Protein 3OTT (pdb70)

Radius of gyration: 35.71 Å; Cα contacts (8 Å, |Δi|>4): 3937; chains: 2; bounding box: 95×88×99 Å

Secondary structure (DSSP, 8-state):
----EEE---SS---EEEEEE-TTS-EEEEESS-EEEE-SS-EEE-S-TTSTTSS-EEEEEEETTTEEEEEETTEEEEEETTTTEE---S--PPS-EEEEEEETTEEEEEETTEEEEEETTT--EEEE-HHHH--S-S-EEEEEE-TT--EEEEETTEEEEEETTTTEEEEE-PPP-TT-SS--EEEEEEETTTTEEEEEEEEEEEEEETTTTEEEEEEEEEEEEEEEEEE-TT--EEEEEBTEEEEE--TTSPPEEE---TT-TTS-S-S-EEEEEE-TT--EEEEESSSEEEE-----EEEEHHHHS-S----BEEEEEE-TT--EEEEETTEEEEES-TTSS----EEE-TT-SSS--S-S-EEEEEE-TTS-EEEEEBTEEEEEETTTTEEEEEEEE----BSSSEEEEEE-TTSEEEEEESSS-EEEEEHHHHHH--SSEEE-SEEE-GGGT-S-S-EEEEEE-TTS-EEEEETT-SSEEEEETTTTEEEEE-TTTS-GGG-EEEEEE-TTS-EEEEETTEEEEE------B-------EEEEEEETTEEEEEESS-EEEEETTT--EEE------SEEEEETTTTEEEEE-BSEEEEEE---PPPP---EEEEEEETTEE--TTT-TT---GGG-SEEEE-TT---EEEEEE---TT-SSPPPEEEEEETT-SSPEEPPTT--EEEE-SPPSEEEEEEEEEBPTTSPBPSS-EEEEEEEPPGGGGGGS---/--S--EEE--STT---EEEEEE-TT--EEEEETTEEEEE-SS-EEE-S-TTSTTSS---EEEEETTTEEEEE-SSSEEEEETTTTEE---S--PPSSEEEEEEETTEEEEEETTEEEEEETTT--EEEE-HHHH--S-S-EEEEEE-TT--EEEEETTEEEEEETTTTEEEEE----S------EEEEEEETTTTEEEEEEEEEEEEEETTTTEEEEEEEEEEEEEEEEEE-TTS-EEEEEBTEEEEE--TTSPPEEE---TT-TTS-S-S-EEEEEE-TT--EEEEESSSEEEE-----EEEETHHHHSS----BEEEEEE-TTS-EEEEETTEEEEES-TT--S---EEE-TT-SSS--S-S-EEEEEE-TTS-EEEEEBTEEEEEETTTTEEEEE-EE-TTS--B-SSEEEEEE-TTSEEEEEESSS-EEEEEHHHHHH--SSSEEPSEEE-TTTT-S-S-EEEEEE-SSS-EEEEETT-SSEEEEETTTTEEEEESTTTSSGGG-EEEEEE-TTS-EEEEETTEEEEEETTTTEEEEEE-SS-SS--EEEEEEETTEEEEEETTEEEEEETTT--EEE-------SEEEEETTTTEEEEEEBTEEEEEETT----------EEEEEEETTEEE-TTT-TT---GGG-SEEEE-TT---EEEEEE---TT-SSPP-EEEEEETT-SS-EE--TT--EEEE-SPPSEEEEEEEEEB-TTSPBPS--EEEEEEEPP--

GO terms:
  GO:0042802 identical protein binding (F, IPI)

Foldseek 3Di:
DFFWDFFADDDVFFFWQDWDAQPQGWIWTFTQQAIWTDLQFHIGDLDDPPDPRRGGWQYWDDPPSFWIWTAGQQFTFIAGQQFSATDDDPDDGDGAFREWEDQPQWIWTFGQQFTWIARNPVRDIDTDDCVPAVDVHGHWAEWYADPVGKIWTWGQAAIWTADVVVGHIGGLCDDDDPVDPGWGFAEWDQQVVVQWIWTWTQQWIWTARPVVSDIHTQGGHPRKGFHEWDAAPVRWIWTQIQAAIWTHDDNVDDIDGFHDDPVDPGGDPHRHFNYWDQGPQRWIWTGGSGGIIIDFDADFDWFFVCQLPDDPDKFFWQEWDAFPVGWIWTAAQAFIKTFHDPLDRPGPIDTEGDPDPQEYDQHRGWQYWDAAPVRWIWTFGLQFIWTADPVSRYIDHAWEDEPVATGNHWAEWYADPVQWIWTAGQARAIFIARNVCRVVDDDSYYYTPDGDAPVQADPHRGWHYWDAAPVGKIWTQDDPDAAIWIADPVVRDIDGPRSVPCDDQSPWDDWDADPVRWIWTFGFFWIWIQDVPDGTIDGNPPGGWQDWDDLPQWIWTFGQAGIWIAGNPPRDIDGDPRFGFNYKAQDVVVQWMWGGGISIITIGHNVGDDRDFAKFWQFKDFPRHTDDSNPDFQHHRRRPAAEFEAEQNSFKMKIFMHSSPSNDPFAFWKWKDKAVPDPDIDTDDRSDRMDIDPDDGFDKIKIWMFTQDPVRHTDPDTRIHIYGHDYPVPRVVTHGD/DQFFWDFAFAPPPWFFWFDWDAAPQGWIWTFTQQAIWTDQPFHIDGLDDPPDPRRHGWQEWDDDPSFWIWTAGQQFTWIAGPQFSATDDDPDRGDGAWHEWEDQPQKIWTAGQAFIWIARNPVRDIGTDDCPPAVDVHRHWQYWYADPVGKIWTFGQAAIWTADPVRGHIGGQDADDPDDDGWGFNEWDAQVVVQWIWTWTAFFIWTAHVVVRDIDGLDGDHPKTFHEWDAFPLRWIWTAILQAIWIHDDSVDDIDGFHDDPVDPRGDPHRHFNYWDQGPQRWIWTGGSGGITIRFDADQFWDFCCQQVVDPDKFFWQEWDAFPVQWIWTAAQAFIKTGHAQRNPPVDIDTEDDPDPQHYDQHRGWQYWDAAPVRWIKTQGLQFIWTADPVSRYIDHAWEAEPVRPATGNAWHEWYADPPQWIWTAGAQFGIFIARNVCRVPDPDRYHYTPDGDAPVQADPHRAWHYWDDFPVQWIWTQGDQGAAIWIANPVVRDIDGPNSVPCHDQNPWDDWDADPVRWIWTDGAQWIKIADPVVRDIDIDGDDDDSRKAWQDWDDQPQWIWTFIQQAIWIAGNPPRDIDGDDPNFGFNYWDQDPVQQWMWGGGISIIGIAHSVGRHDDDDFAKFWQFKDFPRHTDDVHHDPQFGGRRPAQEHEAEQNSAKMKIFMHRSPSNDPFAFWKWKDKAVPDPDIDTDPRSDRMDTDPDDGFAKIKMWMFTQGPVRDTDPNIRIHIYGYHYND

Nearest PDB structures (foldseek):
  3ott-assembly1_B  TM=1.001E+00  e=0.000E+00  Bacteroides thetaiotaomicron
  3va6-assembly3_B  TM=9.996E-01  e=0.000E+00  Bacteroides thetaiotaomicron
  3va6-assembly1_A  TM=9.829E-01  e=0.000E+00  Bacteroides thetaiotaomicron
  3ott-assembly2_A  TM=9.843E-01  e=0.000E+00  Bacteroides thetaiotaomicron
  4a2m-assembly2_D  TM=4.765E-01  e=1.775E-41  Bacteroides thetaiotaomicron VPI-5482

Sequence (1476 aa):
YQQFDNIYLGAEASVVSCFLQDSEGLIWIGSNKGLFSYDGYSTQQHFTYGENNNTRIYCGVIIDNTYLYMGTDNGILVYNYRADRYEQPETDFPTDVRTMALQGDTLWLGALNGLYTYQLQSRKLTSFDTRRNGLPNNTIYSIIRTKDNQIYVGTYNGLCRYIPSNGKFEGIPLPVHSSQSNLFVNSLLEDTTRQCVWIGTEGYLFQYFPSTGQIKQTEAFHNNSIKSLALDGNGDLLAGTDNGLYVYHNDTTPLQHIIHDSRNIQSLTNNIIWNIFADQEHNIWLGTDYGISLSRYNSLQFIPISQITGTGDGNQFYSLFRDSKGFYWFGGANGLIRFTDPAGERHDAIWYRMGDKTYPLSHNRIRHIYEDKEQQLWIATDGSINRYDYATRQFIHYNIVDNTYNTNWTYYIFEDTAGQLWISTCLGGIFVVDKHKLMQSTSGQYIAEQNYSVHNGLSGMFINQIIPDNEGNVWVLLYNNKGIDKINPRTREVTKLFADELTGEKSPNYLLCDEDGLLWVGFHGGVMRINPESQQSISFGSNEILSMTCVKNSIWVSTTNGLWIIDRKTMDARQQTNKRFTSLLFDPKEDCVYLGGADGFGISHSATYQPERPILLTALYINNQLVSPRTRDDVPNIRYTNSIKLKYDQNNLSFELSDLPYSLDEKNKFVYRLEGMDKEWNFLKSNINRITYSNLSYGNYQLIISKLERDGQPSNRPHILNIRILPPWLEHHHHHHNYQQFDNIYLGAEASVVSCFLQDSEGLIWIGSNKGLFSYDGYSTQQHFTYGENNNTRRIYCGVIIDNTYLYMGTDNGILVYNYRADRYEQPETDFPTDVRTMALQGDTLWLGALNGLYTYQLQSRKLTSFDTRRNGLPNNTIYSIIRTKDNQIYVGTYNGLCRYIPSNGKFEGIPLPVHSSSNLFVNSLLEDTTRQCVWIGTEGYLFQYFPSTGQIKQTEAFHNNSIKSLALDGNGDLLAGTDNGLYVYHNDTTPLQQHIIHDSRNIQSLTNNIIWNIFADQEHNIWLGTDYGISLSRYNSLQFIPISQITGTGDGNQFYSLFRDSKGFYWFGGANGLIRFTDPAGERHDAIWYRMGDKTYPLSHNRIRHIYEDKEQQLWIATDGSINRYDYATRQFIHYNIVDNTGTYNTNWTYYIFEDTAGQLWISTCLGGIFVVDKHKLMQSTSGQYIAEQNYSVHNGLSGMFINQIIPDNEGNVWVLLYNNKGIDKINPRTREVTKLFADELTGEKSPNYLLCDEDGLLWVGFHGGVMRINPKDESQQSISFGSFSNNEILSMTCVKNSIWVSTTNGLWIIDRKTMDARQQNTNKRFTSLLFDPKEDCVYLGGADGFGISHSNLATYQPERPILLTALYINNQLVSPRTRDDVPNIRYTNSIKLKYDQNNLSFELSDLPYSLDEKNKFVYRLEGMDKEWNFLKSNINRITYSNLSYGNYQLIISKLERDGQPSNRPHILNIRILPPW

Organism: Bacteroides thetaiotaomicron (strain ATCC 29148 / DSM 2079 / JCM 5827 / CCUG 10774 / NCTC 10582 / VPI-5482 / E50) (NCBI:txid226186)

InterPro domains:
  IPR003594 Histidine kinase/HSP90-like ATPase domain [PF02518] (934-1044)
  IPR003594 Histidine kinase/HSP90-like ATPase domain [SM00387] (933-1046)
  IPR003661 Signal transduction histidine kinase, dimerisation/phosphoacceptor domain [PF00512] (825-888)
  IPR003661 Signal transduction histidine kinase, dimerisation/phosphoacceptor domain [SM00388] (824-889)
  IPR003661 Signal transduction histidine kinase, dimerisation/phosphoacceptor domain [cd00082] (822-885)
  IPR004358 Signal transduction histidine kinase-related protein, C-terminal [PR00344] (972-986)
  IPR004358 Signal transduction histidine kinase-related protein, C-terminal [PR00344] (990-1000)
  IPR004358 Signal transduction histidine kinase-related protein, C-terminal [PR00344] (1005-1023)
  IPR004358 Signal transduction histidine kinase-related protein, C-terminal [PR00344] (1030-1043)
  IPR005467 Histidine kinase domain [PS50109] (831-1046)
  IPR009057 Homedomain-like superfamily [SSF46689] (1131-1179)
  IPR011047 Quinoprotein alcohol dehydrogenase-like superfamily [SSF50998] (79-645)
  IPR011110 Two component regulator propeller [PF07494] (49-67)
  IPR011110 Two component regulator propeller [PF07494] (169-192)
  IPR011110 Two component regulator propeller [PF07494] (302-324)
  IPR011110 Two component regulator propeller [PF07494] (397-419)
  IPR011123 Two component regulator three Y [PF07495] (710-774)
  IPR013783 Immunoglobulin-like fold [G3DSA:2.60.40.10] (653-784)
  IPR015943 WD40/YVTN repeat-like-containing domain superfamily [G3DSA:2.130.10.10] (28-334)
  IPR015943 WD40/YVTN repeat-like-containing domain superfamily [G3DSA:2.130.10.10] (336-652)

CATH classification: 2.130.10.10 (+2 more: 2.130.10.10, 2.60.40.10)

B-factor: mean 33.17, std 20.22, range [2.0, 128.75]

Structure (mmCIF, N/CA/C/O backbone):
data_3OTT
#
_entry.id   3OTT
#
_cell.length_a   88.173
_cell.length_b   88.173
_cell.length_c   432.956
_cell.angle_alpha   90.000
_cell.angle_beta   90.000
_cell.angle_gamma   90.000
#
_symmetry.space_group_name_H-M   'P 41 21 2'
#
loop_
_entity.id
_entity.type
_entity.pdbx_description
1 polymer 'Two-component system sensor histidine kinase'
2 non-polymer 'HEXATANTALUM DODECABROMIDE'
3 water water
#
loop_
_atom_site.group_PDB
_atom_site.id
_atom_site.type_symbol
_atom_site.label_atom_id
_atom_site.label_alt_id
_atom_site.label_comp_id
_atom_site.label_asym_id
_atom_site.label_entity_id
_atom_site.label_seq_id
_atom_site.pdbx_PDB_ins_code
_atom_site.Cartn_x
_atom_site.Cartn_y
_atom_site.Cartn_z
_atom_site.occupancy
_atom_site.B_iso_or_equiv
_atom_site.auth_seq_id
_atom_site.auth_comp_id
_atom_site.auth_asym_id
_atom_site.auth_atom_id
_atom_site.pdbx_PDB_model_num
ATOM 1 N N . TYR A 1 9 ? 28.988 62.842 219.222 1.00 28.08 36 TYR A N 1
ATOM 2 C CA . TYR A 1 9 ? 30.098 63.462 220.004 1.00 28.53 36 TYR A CA 1
ATOM 3 C C . TYR A 1 9 ? 30.463 62.612 221.207 1.00 29.34 36 TYR A C 1
ATOM 4 O O . TYR A 1 9 ? 30.771 63.130 222.287 1.00 29.31 36 TYR A O 1
ATOM 13 N N . GLN A 1 10 ? 30.387 61.303 221.033 1.00 29.62 37 GLN A N 1
ATOM 14 C CA . GLN A 1 10 ? 30.554 60.399 222.137 1.00 30.88 37 GLN A CA 1
ATOM 15 C C . GLN A 1 10 ? 32.006 59.919 222.211 1.00 29.68 37 GLN A C 1
ATOM 16 O O . GLN A 1 10 ? 32.474 59.559 223.283 1.00 29.21 37 GLN A O 1
ATOM 22 N N . GLN A 1 11 ? 32.703 59.973 221.067 1.00 28.51 38 GLN A N 1
ATOM 23 C CA . GLN A 1 11 ? 34.094 59.522 220.915 1.00 27.90 38 GLN A CA 1
ATOM 24 C C . GLN A 1 11 ? 34.921 60.516 220.082 1.00 25.37 38 GLN A C 1
ATOM 25 O O . GLN A 1 11 ? 34.454 61.079 219.110 1.00 23.08 38 GLN A O 1
ATOM 31 N N . PHE A 1 12 ? 36.174 60.684 220.476 1.00 24.64 39 PHE A N 1
ATOM 32 C CA . PHE A 1 12 ? 37.080 61.637 219.861 1.00 24.27 39 PHE A CA 1
ATOM 33 C C . PHE A 1 12 ? 38.360 60.906 219.562 1.00 24.72 39 PHE A C 1
ATOM 34 O O . PHE A 1 12 ? 38.708 59.985 220.275 1.00 25.50 39 PHE A O 1
ATOM 42 N N . ASP A 1 13 ? 39.020 61.302 218.482 1.00 24.60 40 ASP A N 1
ATOM 43 C CA . ASP A 1 13 ? 40.364 60.880 218.176 1.00 25.35 40 ASP A CA 1
ATOM 44 C C . ASP A 1 13 ? 41.286 61.994 218.688 1.00 24.09 40 ASP A C 1
ATOM 45 O O . ASP A 1 13 ? 41.259 63.124 218.200 1.00 24.03 40 ASP A O 1
ATOM 50 N N . ASN A 1 14 ? 42.069 61.690 219.703 1.00 22.95 41 ASN A N 1
ATOM 51 C CA . ASN A 1 14 ? 42.846 62.706 220.429 1.00 22.64 41 ASN A CA 1
ATOM 52 C C . ASN A 1 14 ? 44.293 62.787 219.921 1.00 21.67 41 ASN A C 1
ATOM 53 O O . ASN A 1 14 ? 44.920 61.770 219.658 1.00 21.27 41 ASN A O 1
ATOM 58 N N . ILE A 1 15 ? 44.797 64.003 219.776 1.00 21.35 42 ILE A N 1
ATOM 59 C CA . ILE A 1 15 ? 46.075 64.254 219.087 1.00 22.00 42 ILE A CA 1
ATOM 60 C C . ILE A 1 15 ? 46.966 65.201 219.925 1.00 22.62 42 ILE A C 1
ATOM 61 O O . ILE A 1 15 ? 46.485 66.230 220.430 1.00 22.34 42 ILE A O 1
ATOM 66 N N . TYR A 1 16 ? 48.256 64.872 220.041 1.00 23.82 43 TYR A N 1
ATOM 67 C CA . TYR A 1 16 ? 49.166 65.574 220.983 1.00 24.42 43 TYR A CA 1
ATOM 68 C C . TYR A 1 16 ? 50.390 66.008 220.221 1.00 25.16 43 TYR A C 1
ATOM 69 O O . TYR A 1 16 ? 50.893 65.289 219.374 1.00 23.15 43 TYR A O 1
ATOM 78 N N . LEU A 1 17 ? 50.874 67.190 220.558 1.00 26.08 44 LEU A N 1
ATOM 79 C CA . LEU A 1 17 ? 51.987 67.751 219.849 1.00 27.24 44 LEU A CA 1
ATOM 80 C C . LEU A 1 17 ? 53.299 67.676 220.615 1.00 27.60 44 LEU A C 1
ATOM 81 O O . LEU A 1 17 ? 54.272 68.285 220.216 1.00 29.46 44 LEU A O 1
ATOM 86 N N . GLY A 1 18 ? 53.325 66.963 221.721 1.00 27.45 45 GLY A N 1
ATOM 87 C CA . GLY A 1 18 ? 54.500 66.964 222.558 1.00 26.93 45 GLY A CA 1
ATOM 88 C C . GLY A 1 18 ? 54.172 67.665 223.869 1.00 26.28 45 GLY A C 1
ATOM 89 O O . GLY A 1 18 ? 53.158 68.397 223.981 1.00 25.37 45 GLY A O 1
ATOM 90 N N . ALA A 1 19 ? 55.071 67.479 224.829 1.00 25.64 46 ALA A N 1
ATOM 91 C CA . ALA A 1 19 ? 54.865 67.937 226.168 1.00 26.73 46 ALA A CA 1
ATOM 92 C C . ALA A 1 19 ? 54.895 69.465 226.263 1.00 26.08 46 ALA A C 1
ATOM 93 O O . ALA A 1 19 ? 54.234 70.048 227.132 1.00 25.97 46 ALA A O 1
ATOM 95 N N . GLU A 1 20 ? 55.702 70.095 225.417 1.00 25.94 47 GLU A N 1
ATOM 96 C CA . GLU A 1 20 ? 55.900 71.562 225.503 1.00 27.29 47 GLU A CA 1
ATOM 97 C C . GLU A 1 20 ? 54.660 72.265 224.951 1.00 26.39 47 GLU A C 1
ATOM 98 O O . GLU A 1 20 ? 54.112 73.163 225.620 1.00 27.32 47 GLU A O 1
ATOM 104 N N . ALA A 1 21 ? 54.204 71.797 223.777 1.00 24.77 48 ALA A N 1
ATOM 105 C CA . ALA A 1 21 ? 53.124 72.377 223.014 1.00 24.15 48 ALA A CA 1
ATOM 106 C C . ALA A 1 21 ? 51.741 71.728 223.283 1.00 24.89 48 ALA A C 1
ATOM 107 O O . ALA A 1 21 ? 51.087 71.138 222.387 1.00 24.76 48 ALA A O 1
ATOM 109 N N . SER A 1 22 ? 51.311 71.835 224.523 1.00 25.42 49 SER A N 1
ATOM 110 C CA . SER A 1 22 ? 50.055 71.267 224.943 1.00 27.22 49 SER A CA 1
ATOM 111 C C . SER A 1 22 ? 48.871 72.177 224.698 1.00 26.71 49 SER A C 1
ATOM 112 O O . SER A 1 22 ? 47.750 71.719 224.771 1.00 27.30 49 SER A O 1
ATOM 115 N N . VAL A 1 23 ? 49.095 73.458 224.432 1.00 26.18 50 VAL A N 1
ATOM 116 C CA . VAL A 1 23 ? 47.971 74.378 224.359 1.00 25.98 50 VAL A CA 1
ATOM 117 C C . VAL A 1 23 ? 47.739 74.801 222.896 1.00 26.43 50 VAL A C 1
ATOM 118 O O . VAL A 1 23 ? 48.651 75.324 222.238 1.00 27.42 50 VAL A O 1
ATOM 122 N N . VAL A 1 24 ? 46.522 74.596 222.402 1.00 25.45 51 VAL A N 1
ATOM 123 C CA . VAL A 1 24 ? 46.214 74.836 220.994 1.00 24.92 51 VAL A CA 1
ATOM 124 C C . VAL A 1 24 ? 45.205 75.936 220.914 1.00 24.96 51 VAL A C 1
ATOM 125 O O . VAL A 1 24 ? 44.126 75.832 221.492 1.00 25.09 51 VAL A O 1
ATOM 129 N N . SER A 1 25 ? 45.556 76.997 220.195 1.00 25.26 52 SER A N 1
ATOM 130 C CA . SER A 1 25 ? 44.705 78.168 220.138 1.00 26.57 52 SER A CA 1
ATOM 131 C C . SER A 1 25 ? 44.020 78.385 218.805 1.00 24.56 52 SER A C 1
ATOM 132 O O . SER A 1 25 ? 43.106 79.172 218.750 1.00 24.32 52 SER A O 1
ATOM 135 N N . CYS A 1 26 ? 44.527 77.795 217.727 1.00 23.77 53 CYS A N 1
ATOM 136 C CA . CYS A 1 26 ? 43.868 77.918 216.436 1.00 23.08 53 CYS A CA 1
ATOM 137 C C . CYS A 1 26 ? 44.230 76.828 215.427 1.00 21.69 53 CYS A C 1
ATOM 138 O O . CYS A 1 26 ? 45.228 76.103 215.605 1.00 19.53 53 CYS A O 1
ATOM 141 N N . PHE A 1 27 ? 43.379 76.751 214.388 1.00 19.83 54 PHE A N 1
ATOM 142 C CA . PHE A 1 27 ? 43.508 75.819 213.267 1.00 20.28 54 PHE A CA 1
ATOM 143 C C . PHE A 1 27 ? 43.338 76.555 211.942 1.00 20.85 54 PHE A C 1
ATOM 144 O O . PHE A 1 27 ? 42.590 77.507 211.882 1.00 21.47 54 PHE A O 1
ATOM 152 N N . LEU A 1 28 ? 44.064 76.158 210.911 1.00 20.52 55 LEU A N 1
ATOM 153 C CA . LEU A 1 28 ? 43.750 76.596 209.546 1.00 21.51 55 LEU A CA 1
ATOM 154 C C . LEU A 1 28 ? 43.821 75.394 208.639 1.00 21.98 55 LEU A C 1
ATOM 155 O O . LEU A 1 28 ? 44.579 74.453 208.928 1.00 23.34 55 LEU A O 1
ATOM 160 N N . GLN A 1 29 ? 43.020 75.389 207.577 1.00 20.79 56 GLN A N 1
ATOM 161 C CA . GLN A 1 29 ? 43.170 74.383 206.544 1.00 20.28 56 GLN A CA 1
ATOM 162 C C . GLN A 1 29 ? 43.491 75.086 205.204 1.00 19.94 56 GLN A C 1
ATOM 163 O O . GLN A 1 29 ? 42.742 75.924 204.790 1.00 18.65 56 GLN A O 1
ATOM 169 N N . ASP A 1 30 ? 44.626 74.758 204.585 1.00 18.69 57 ASP A N 1
ATOM 170 C CA . ASP A 1 30 ? 45.020 75.351 203.357 1.00 19.13 57 ASP A CA 1
ATOM 171 C C . ASP A 1 30 ? 44.113 74.821 202.254 1.00 19.52 57 ASP A C 1
ATOM 172 O O . ASP A 1 30 ? 43.362 73.858 202.483 1.00 18.41 57 ASP A O 1
ATOM 177 N N . SER A 1 31 ? 44.171 75.445 201.081 1.00 18.44 58 SER A N 1
ATOM 178 C CA . SER A 1 31 ? 43.182 75.173 200.055 1.00 19.99 58 SER A CA 1
ATOM 179 C C . SER A 1 31 ? 43.345 73.762 199.447 1.00 19.62 58 SER A C 1
ATOM 180 O O . SER A 1 31 ? 42.484 73.281 198.755 1.00 20.16 58 SER A O 1
ATOM 183 N N . GLU A 1 32 ? 44.436 73.092 199.752 1.00 19.78 59 GLU A N 1
ATOM 184 C CA . GLU A 1 32 ? 44.628 71.735 199.284 1.00 19.93 59 GLU A CA 1
ATOM 185 C C . GLU A 1 32 ? 44.343 70.739 200.411 1.00 19.40 59 GLU A C 1
ATOM 186 O O . GLU A 1 32 ? 44.573 69.525 200.274 1.00 20.20 59 GLU A O 1
ATOM 192 N N . GLY A 1 33 ? 43.779 71.228 201.509 1.00 17.41 60 GLY A N 1
ATOM 193 C CA . GLY A 1 33 ? 43.331 70.282 202.549 1.00 17.18 60 GLY A CA 1
ATOM 194 C C . GLY A 1 33 ? 44.263 70.015 203.747 1.00 16.37 60 GLY A C 1
ATOM 195 O O . GLY A 1 33 ? 43.847 69.373 204.690 1.00 15.83 60 GLY A O 1
ATOM 196 N N . LEU A 1 34 ? 45.509 70.485 203.740 1.00 16.37 61 LEU A N 1
ATOM 197 C CA . LEU A 1 34 ? 46.385 70.200 204.911 1.00 15.67 61 LEU A CA 1
ATOM 198 C C . LEU A 1 34 ? 45.999 71.043 206.098 1.00 16.01 61 LEU A C 1
ATOM 199 O O . LEU A 1 34 ? 45.761 72.236 205.942 1.00 16.67 61 LEU A O 1
ATOM 204 N N . ILE A 1 35 ? 45.932 70.405 207.277 1.00 15.59 62 ILE A N 1
ATOM 205 C CA . ILE A 1 35 ? 45.619 71.078 208.508 1.00 14.09 62 ILE A CA 1
ATOM 206 C C . ILE A 1 35 ? 46.830 71.635 209.240 1.00 14.79 62 ILE A C 1
ATOM 207 O O . ILE A 1 35 ? 47.780 70.916 209.547 1.00 15.02 62 ILE A O 1
ATOM 212 N N . TRP A 1 36 ? 46.715 72.908 209.645 1.00 15.27 63 TRP A N 1
ATOM 213 C CA . TRP A 1 36 ? 47.746 73.633 210.363 1.00 14.27 63 TRP A CA 1
ATOM 214 C C . TRP A 1 36 ? 47.290 73.967 211.785 1.00 14.98 63 TRP A C 1
ATOM 215 O O . TRP A 1 36 ? 46.115 74.291 211.979 1.00 14.59 63 TRP A O 1
ATOM 226 N N . ILE A 1 37 ? 48.232 73.950 212.742 1.00 14.51 64 ILE A N 1
ATOM 227 C CA . ILE A 1 37 ? 47.928 74.055 214.169 1.00 15.75 64 ILE A CA 1
ATOM 228 C C . ILE A 1 37 ? 48.809 75.105 214.842 1.00 15.76 64 ILE A C 1
ATOM 229 O O . ILE A 1 37 ? 50.055 75.042 214.775 1.00 15.59 64 ILE A O 1
ATOM 234 N N . GLY A 1 38 ? 48.170 76.092 215.459 1.00 14.59 65 GLY A N 1
ATOM 235 C CA . GLY A 1 38 ? 48.904 77.121 216.143 1.00 16.34 65 GLY A CA 1
ATOM 236 C C . GLY A 1 38 ? 48.935 76.718 217.601 1.00 16.96 65 GLY A C 1
ATOM 237 O O . GLY A 1 38 ? 47.905 76.585 218.228 1.00 17.77 65 GLY A O 1
ATOM 238 N N . SER A 1 39 ? 50.114 76.456 218.124 1.00 17.89 66 SER A N 1
ATOM 239 C CA . SER A 1 39 ? 50.244 75.960 219.492 1.00 18.45 66 SER A CA 1
ATOM 240 C C . SER A 1 39 ? 50.901 77.033 220.370 1.00 19.10 66 SER A C 1
ATOM 241 O O . SER A 1 39 ? 51.250 78.102 219.868 1.00 19.14 66 SER A O 1
ATOM 244 N N . ASN A 1 40 ? 51.084 76.763 221.672 1.00 19.71 67 ASN A N 1
ATOM 245 C CA . ASN A 1 40 ? 51.787 77.703 222.527 1.00 19.89 67 ASN A CA 1
ATOM 246 C C . ASN A 1 40 ? 53.280 77.775 222.265 1.00 19.90 67 ASN A C 1
ATOM 247 O O . ASN A 1 40 ? 53.955 78.600 222.855 1.00 21.65 67 ASN A O 1
ATOM 252 N N . LYS A 1 41 ? 53.814 76.941 221.384 1.00 19.60 68 LYS A N 1
ATOM 253 C CA . LYS A 1 41 ? 55.259 76.974 221.063 1.00 19.00 68 LYS A CA 1
ATOM 254 C C . LYS A 1 41 ? 55.613 77.220 219.586 1.00 18.72 68 LYS A C 1
ATOM 255 O O . LYS A 1 41 ? 56.769 77.318 219.232 1.00 19.31 68 LYS A O 1
ATOM 261 N N . GLY A 1 42 ? 54.600 77.346 218.738 1.00 17.64 69 GLY A N 1
ATOM 262 C CA . GLY A 1 42 ? 54.805 77.601 217.343 1.00 17.08 69 GLY A CA 1
ATOM 263 C C . GLY A 1 42 ? 53.841 76.826 216.467 1.00 16.82 69 GLY A C 1
ATOM 264 O O . GLY A 1 42 ? 52.910 76.146 216.962 1.00 16.68 69 GLY A O 1
ATOM 265 N N . LEU A 1 43 ? 54.063 76.914 215.164 1.00 15.40 70 LEU A N 1
ATOM 266 C CA . LEU A 1 43 ? 53.173 76.286 214.210 1.00 14.80 70 LEU A CA 1
ATOM 267 C C . LEU A 1 43 ? 53.498 74.815 214.015 1.00 15.26 70 LEU A C 1
ATOM 268 O O . LEU A 1 43 ? 54.661 74.454 213.890 1.00 14.59 70 LEU A O 1
ATOM 273 N N . PHE A 1 44 ? 52.461 73.995 213.904 1.00 15.55 71 PHE A N 1
ATOM 274 C CA . PHE A 1 44 ? 52.567 72.598 213.476 1.00 15.53 71 PHE A CA 1
ATOM 275 C C . PHE A 1 44 ? 51.627 72.320 212.285 1.00 15.98 71 PHE A C 1
ATOM 276 O O . PHE A 1 44 ? 50.703 73.116 211.957 1.00 14.54 71 PHE A O 1
ATOM 284 N N . SER A 1 45 ? 51.861 71.182 211.629 1.00 16.04 72 SER A N 1
ATOM 285 C CA . SER A 1 45 ? 50.917 70.655 210.663 1.00 17.44 72 SER A CA 1
ATOM 286 C C . SER A 1 45 ? 50.618 69.217 211.044 1.00 19.18 72 SER A C 1
ATOM 287 O O . SER A 1 45 ? 51.423 68.560 211.718 1.00 20.21 72 SER A O 1
ATOM 290 N N . TYR A 1 46 ? 49.499 68.703 210.562 1.00 18.34 73 TYR A N 1
ATOM 291 C CA . TYR A 1 46 ? 49.155 67.356 210.901 1.00 18.60 73 TYR A CA 1
ATOM 292 C C . TYR A 1 46 ? 48.576 66.805 209.629 1.00 19.28 73 TYR A C 1
ATOM 293 O O . TYR A 1 46 ? 47.662 67.402 209.057 1.00 18.31 73 TYR A O 1
ATOM 302 N N . ASP A 1 47 ? 49.135 65.688 209.171 1.00 20.01 74 ASP A N 1
ATOM 303 C CA . ASP A 1 47 ? 48.773 65.111 207.857 1.00 21.31 74 ASP A CA 1
ATOM 304 C C . ASP A 1 47 ? 47.830 63.890 207.960 1.00 21.49 74 ASP A C 1
ATOM 305 O O . ASP A 1 47 ? 47.482 63.242 206.919 1.00 20.62 74 ASP A O 1
ATOM 310 N N . GLY A 1 48 ? 47.381 63.606 209.191 1.00 21.48 75 GLY A N 1
ATOM 311 C CA . GLY A 1 48 ? 46.421 62.529 209.469 1.00 21.40 75 GLY A CA 1
ATOM 312 C C . GLY A 1 48 ? 47.139 61.310 210.055 1.00 22.59 75 GLY A C 1
ATOM 313 O O . GLY A 1 48 ? 46.505 60.352 210.448 1.00 23.43 75 GLY A O 1
ATOM 314 N N . TYR A 1 49 ? 48.469 61.336 210.055 1.00 22.29 76 TYR A N 1
ATOM 315 C CA . TYR A 1 49 ? 49.309 60.242 210.559 1.00 22.68 76 TYR A CA 1
ATOM 316 C C . TYR A 1 49 ? 50.188 60.766 211.689 1.00 23.75 76 TYR A C 1
ATOM 317 O O . TYR A 1 49 ? 50.251 60.169 212.741 1.00 25.79 76 TYR A O 1
ATOM 326 N N . SER A 1 50 ? 50.869 61.883 211.471 1.00 22.86 77 SER A N 1
ATOM 327 C CA . SER A 1 50 ? 51.815 62.383 212.459 1.00 24.05 77 SER A CA 1
ATOM 328 C C . SER A 1 50 ? 51.864 63.929 212.429 1.00 23.27 77 SER A C 1
ATOM 329 O O . SER A 1 50 ? 51.473 64.531 211.444 1.00 23.29 77 SER A O 1
ATOM 332 N N . THR A 1 51 ? 52.308 64.559 213.509 1.00 22.38 78 THR A N 1
ATOM 333 C CA . THR A 1 51 ? 52.446 66.017 213.523 1.00 21.56 78 THR A CA 1
ATOM 334 C C . THR A 1 51 ? 53.827 66.373 213.059 1.00 21.69 78 THR A C 1
ATOM 335 O O . THR A 1 51 ? 54.751 65.594 213.199 1.00 21.61 78 THR A O 1
ATOM 339 N N . GLN A 1 52 ? 53.963 67.571 212.510 1.00 21.99 79 GLN A N 1
ATOM 340 C CA . GLN A 1 52 ? 55.247 68.139 212.211 1.00 21.75 79 GLN A CA 1
ATOM 341 C C . GLN A 1 52 ? 55.374 69.554 212.716 1.00 21.89 79 GLN A C 1
ATOM 342 O O . GLN A 1 52 ? 54.475 70.373 212.527 1.00 22.06 79 GLN A O 1
ATOM 348 N N . GLN A 1 53 ? 56.525 69.876 213.269 1.00 22.02 80 GLN A N 1
ATOM 349 C CA . GLN A 1 53 ? 56.820 71.266 213.630 1.00 22.91 80 GLN A CA 1
ATOM 350 C C . GLN A 1 53 ? 57.451 72.140 212.541 1.00 21.60 80 GLN A C 1
ATOM 351 O O . GLN A 1 53 ? 58.212 71.676 211.718 1.00 22.64 80 GLN A O 1
ATOM 357 N N . HIS A 1 54 ? 57.172 73.426 212.610 1.00 20.94 81 HIS A N 1
ATOM 358 C CA . HIS A 1 54 ? 57.685 74.397 211.664 1.00 21.34 81 HIS A CA 1
ATOM 359 C C . HIS A 1 54 ? 58.303 75.604 212.326 1.00 22.05 81 HIS A C 1
ATOM 360 O O . HIS A 1 54 ? 58.145 76.721 211.874 1.00 23.35 81 HIS A O 1
ATOM 367 N N . PHE A 1 55 ? 59.081 75.361 213.355 1.00 23.05 82 PHE A N 1
ATOM 368 C CA . PHE A 1 55 ? 59.810 76.392 214.009 1.00 23.53 82 PHE A CA 1
ATOM 369 C C . PHE A 1 55 ? 61.088 75.712 214.506 1.00 24.85 82 PHE A C 1
ATOM 370 O O . PHE A 1 55 ? 61.172 74.474 214.532 1.00 24.38 82 PHE A O 1
ATOM 378 N N . THR A 1 56 ? 62.090 76.500 214.862 1.00 25.59 83 THR A N 1
ATOM 379 C CA . THR A 1 56 ? 63.296 75.959 215.457 1.00 27.29 83 THR A CA 1
ATOM 380 C C . THR A 1 56 ? 63.394 76.439 216.923 1.00 28.51 83 THR A C 1
ATOM 381 O O . THR A 1 56 ? 63.164 77.609 217.201 1.00 27.96 83 THR A O 1
ATOM 385 N N . TYR A 1 57 ? 63.696 75.541 217.854 1.00 31.31 84 TYR A N 1
ATOM 386 C CA . TYR A 1 57 ? 63.933 75.929 219.275 1.00 33.77 84 TYR A CA 1
ATOM 387 C C . TYR A 1 57 ? 64.799 77.179 219.388 1.00 35.59 84 TYR A C 1
ATOM 388 O O . TYR A 1 57 ? 65.952 77.152 218.933 1.00 37.13 84 TYR A O 1
ATOM 397 N N . GLY A 1 58 ? 64.284 78.245 220.010 1.00 35.86 85 GLY A N 1
ATOM 398 C CA . GLY A 1 58 ? 65.121 79.399 220.342 1.00 36.91 85 GLY A CA 1
ATOM 399 C C . GLY A 1 58 ? 64.853 80.608 219.482 1.00 37.63 85 GLY A C 1
ATOM 400 O O . GLY A 1 58 ? 65.143 81.754 219.857 1.00 38.51 85 GLY A O 1
ATOM 401 N N . GLU A 1 59 ? 64.249 80.367 218.338 1.00 36.81 86 GLU A N 1
ATOM 402 C CA . GLU A 1 59 ? 64.117 81.386 217.351 1.00 36.98 86 GLU A CA 1
ATOM 403 C C . GLU A 1 59 ? 62.881 82.192 217.616 1.00 36.00 86 GLU A C 1
ATOM 404 O O . GLU A 1 59 ? 62.055 81.760 218.368 1.00 35.98 86 GLU A O 1
ATOM 410 N N . ASN A 1 60 ? 62.765 83.375 217.022 1.00 36.11 87 ASN A N 1
ATOM 411 C CA . ASN A 1 60 ? 61.546 84.183 217.140 1.00 36.00 87 ASN A CA 1
ATOM 412 C C . ASN A 1 60 ? 60.226 83.448 216.770 1.00 34.17 87 ASN A C 1
ATOM 413 O O . ASN A 1 60 ? 59.152 83.915 217.113 1.00 32.93 87 ASN A O 1
ATOM 418 N N . ASN A 1 61 ? 60.328 82.345 216.021 1.00 32.86 88 ASN A N 1
ATOM 419 C CA . ASN A 1 61 ? 59.149 81.615 215.516 1.00 31.47 88 ASN A CA 1
ATOM 420 C C . ASN A 1 61 ? 58.693 80.526 216.504 1.00 30.10 88 ASN A C 1
ATOM 421 O O . ASN A 1 61 ? 57.562 80.001 216.440 1.00 28.87 88 ASN A O 1
ATOM 426 N N . ASN A 1 62 ? 59.605 80.200 217.411 1.00 30.29 89 ASN A N 1
ATOM 427 C CA . ASN A 1 62 ? 59.338 79.330 218.568 1.00 29.64 89 ASN A CA 1
ATOM 428 C C . ASN A 1 62 ? 58.556 80.172 219.601 1.00 29.04 89 ASN A C 1
ATOM 429 O O . ASN A 1 62 ? 59.130 80.686 220.533 1.00 29.67 89 ASN A O 1
ATOM 434 N N . THR A 1 63 ? 57.246 80.341 219.420 1.00 27.44 90 THR A N 1
ATOM 435 C CA . THR A 1 63 ? 56.485 81.289 220.264 1.00 26.77 90 THR A CA 1
ATOM 436 C C . THR A 1 63 ? 54.988 80.981 220.236 1.00 25.02 90 THR A C 1
ATOM 437 O O . THR A 1 63 ? 54.538 80.267 219.348 1.00 22.88 90 THR A O 1
ATOM 441 N N . ARG A 1 64 ? 54.225 81.547 221.172 1.00 23.54 91 ARG A N 1
ATOM 442 C CA . ARG A 1 64 ? 52.820 81.205 221.269 1.00 24.83 91 ARG A CA 1
ATOM 443 C C . ARG A 1 64 ? 52.079 81.810 220.074 1.00 22.76 91 ARG A C 1
ATOM 444 O O . ARG A 1 64 ? 52.277 82.977 219.782 1.00 22.00 91 ARG A O 1
ATOM 452 N N . ILE A 1 65 ? 51.322 81.001 219.343 1.00 21.84 92 ILE A N 1
ATOM 453 C CA . ILE A 1 65 ? 50.442 81.528 218.269 1.00 22.12 92 ILE A CA 1
ATOM 454 C C . ILE A 1 65 ? 49.030 81.694 218.810 1.00 21.68 92 ILE A C 1
ATOM 455 O O . ILE A 1 65 ? 48.489 80.715 219.318 1.00 22.71 92 ILE A O 1
ATOM 460 N N . TYR A 1 66 ? 48.436 82.883 218.710 1.00 20.91 93 TYR A N 1
ATOM 461 C CA . TYR A 1 66 ? 47.065 83.098 219.195 1.00 19.66 93 TYR A CA 1
ATOM 462 C C . TYR A 1 66 ? 45.985 82.987 218.126 1.00 19.88 93 TYR A C 1
ATOM 463 O O . TYR A 1 66 ? 44.840 82.654 218.447 1.00 19.15 93 TYR A O 1
ATOM 472 N N . CYS A 1 67 ? 46.314 83.331 216.872 1.00 18.74 94 CYS A N 1
ATOM 473 C CA . CYS A 1 67 ? 45.317 83.298 215.801 1.00 19.04 94 CYS A CA 1
ATOM 474 C C . CYS A 1 67 ? 46.039 83.156 214.481 1.00 18.78 94 CYS A C 1
ATOM 475 O O . CYS A 1 67 ? 47.244 83.297 214.408 1.00 18.15 94 CYS A O 1
ATOM 478 N N . GLY A 1 68 ? 45.294 82.892 213.425 1.00 18.47 95 GLY A N 1
ATOM 479 C CA . GLY A 1 68 ? 45.902 82.812 212.105 1.00 17.96 95 GLY A CA 1
ATOM 480 C C . GLY A 1 68 ? 44.897 83.067 211.019 1.00 18.02 95 GLY A C 1
ATOM 481 O O . GLY A 1 68 ? 43.674 82.910 211.238 1.00 17.75 95 GLY A O 1
ATOM 482 N N . VAL A 1 69 ? 45.413 83.478 209.861 1.00 17.22 96 VAL A N 1
ATOM 483 C CA . VAL A 1 69 ? 44.621 83.625 208.643 1.00 17.23 96 VAL A CA 1
ATOM 484 C C . VAL A 1 69 ? 45.534 83.283 207.429 1.00 15.98 96 VAL A C 1
ATOM 485 O O . VAL A 1 69 ? 46.746 83.526 207.470 1.00 15.11 96 VAL A O 1
ATOM 489 N N . ILE A 1 70 ? 44.966 82.691 206.378 1.00 14.72 97 ILE A N 1
ATOM 490 C CA . ILE A 1 70 ? 45.711 82.378 205.159 1.00 14.40 97 ILE A CA 1
ATOM 491 C C . ILE A 1 70 ? 45.574 83.522 204.167 1.00 14.71 97 ILE A C 1
ATOM 492 O O . ILE A 1 70 ? 44.476 83.942 203.849 1.00 14.63 97 ILE A O 1
ATOM 497 N N . ILE A 1 71 ? 46.710 84.023 203.697 1.00 13.40 98 ILE A N 1
ATOM 498 C CA . ILE A 1 71 ? 46.740 85.110 202.764 1.00 13.25 98 ILE A CA 1
ATOM 499 C C . ILE A 1 71 ? 47.283 84.651 201.384 1.00 13.89 98 ILE A C 1
ATOM 500 O O . ILE A 1 71 ? 48.248 83.877 201.280 1.00 12.51 98 ILE A O 1
ATOM 505 N N . ASP A 1 72 ? 46.664 85.164 200.321 1.00 14.13 99 ASP A N 1
ATOM 506 C CA . ASP A 1 72 ? 47.160 84.983 198.944 1.00 14.49 99 ASP A CA 1
ATOM 507 C C . ASP A 1 72 ? 47.324 83.527 198.507 1.00 13.54 99 ASP A C 1
ATOM 508 O O . ASP A 1 72 ? 48.087 83.261 197.602 1.00 13.57 99 ASP A O 1
ATOM 513 N N . ASN A 1 73 ? 46.635 82.601 199.192 1.00 12.91 100 ASN A N 1
ATOM 514 C CA . ASN A 1 73 ? 46.699 81.166 198.940 1.00 13.38 100 ASN A CA 1
ATOM 515 C C . ASN A 1 73 ? 48.140 80.685 199.059 1.00 14.61 100 ASN A C 1
ATOM 516 O O . ASN A 1 73 ? 48.569 79.764 198.315 1.00 14.43 100 ASN A O 1
ATOM 521 N N . THR A 1 74 ? 48.925 81.298 199.948 1.00 13.74 101 THR A N 1
ATOM 522 C CA . THR A 1 74 ? 50.303 80.826 200.106 1.00 13.33 101 THR A CA 1
ATOM 523 C C . THR A 1 74 ? 50.977 81.255 201.400 1.00 12.62 101 THR A C 1
ATOM 524 O O . THR A 1 74 ? 52.066 80.817 201.642 1.00 12.30 101 THR A O 1
ATOM 528 N N . TYR A 1 75 ? 50.350 82.112 202.215 1.00 12.89 102 TYR A N 1
ATOM 529 C CA . TYR A 1 75 ? 50.951 82.566 203.485 1.00 13.89 102 TYR A CA 1
ATOM 530 C C . TYR A 1 75 ? 50.068 82.227 204.679 1.00 14.55 102 TYR A C 1
ATOM 531 O O . TYR A 1 75 ? 48.848 82.390 204.634 1.00 14.15 102 TYR A O 1
ATOM 540 N N . LEU A 1 76 ? 50.696 81.804 205.768 1.00 15.14 103 LEU A N 1
ATOM 541 C CA . LEU A 1 76 ? 50.004 81.806 207.031 1.00 15.58 103 LEU A CA 1
ATOM 542 C C . LEU A 1 76 ? 50.400 83.058 207.814 1.00 16.22 103 LEU A C 1
ATOM 543 O O . LEU A 1 76 ? 51.558 83.211 208.195 1.00 14.84 103 LEU A O 1
ATOM 548 N N . TYR A 1 77 ? 49.439 83.958 208.053 1.00 17.35 104 TYR A N 1
ATOM 549 C CA . TYR A 1 77 ? 49.686 85.094 208.980 1.00 17.88 104 TYR A CA 1
ATOM 550 C C . TYR A 1 77 ? 49.235 84.671 210.376 1.00 18.48 104 TYR A C 1
ATOM 551 O O . TYR A 1 77 ? 48.075 84.326 210.562 1.00 18.89 104 TYR A O 1
ATOM 560 N N . MET A 1 78 ? 50.128 84.733 211.351 1.00 17.98 105 MET A N 1
ATOM 561 C CA . MET A 1 78 ? 49.829 84.237 212.656 1.00 18.27 105 MET A CA 1
ATOM 562 C C . MET A 1 78 ? 50.074 85.307 213.711 1.00 17.56 105 MET A C 1
ATOM 563 O O . MET A 1 78 ? 51.119 85.942 213.720 1.00 18.99 105 MET A O 1
ATOM 568 N N . GLY A 1 79 ? 49.107 85.500 214.604 1.00 15.82 106 GLY A N 1
ATOM 569 C CA . GLY A 1 79 ? 49.223 86.509 215.638 1.00 16.25 106 GLY A CA 1
ATOM 570 C C . GLY A 1 79 ? 50.070 86.013 216.775 1.00 16.44 106 GLY A C 1
ATOM 571 O O . GLY A 1 79 ? 49.874 84.878 217.266 1.00 16.07 106 GLY A O 1
ATOM 572 N N . THR A 1 80 ? 50.951 86.897 217.229 1.00 16.45 107 THR A N 1
ATOM 573 C CA . THR A 1 80 ? 51.993 86.557 218.215 1.00 19.32 107 THR A CA 1
ATOM 574 C C . THR A 1 80 ? 52.145 87.641 219.316 1.00 21.19 107 THR A C 1
ATOM 575 O O . THR A 1 80 ? 51.690 88.792 219.137 1.00 21.42 107 THR A O 1
ATOM 579 N N . ASP A 1 81 ? 52.863 87.309 220.396 1.00 22.13 108 ASP A N 1
ATOM 580 C CA . ASP A 1 81 ? 53.278 88.299 221.382 1.00 24.29 108 ASP A CA 1
ATOM 581 C C . ASP A 1 81 ? 54.007 89.414 220.687 1.00 25.07 108 ASP A C 1
ATOM 582 O O . ASP A 1 81 ? 53.859 90.563 221.063 1.00 25.86 108 ASP A O 1
ATOM 587 N N . ASN A 1 82 ? 54.775 89.089 219.660 1.00 26.56 109 ASN A N 1
ATOM 588 C CA . ASN A 1 82 ? 55.675 90.090 219.067 1.00 29.30 109 ASN A CA 1
ATOM 589 C C . ASN A 1 82 ? 55.184 90.763 217.782 1.00 28.69 109 ASN A C 1
ATOM 590 O O . ASN A 1 82 ? 55.894 91.548 217.161 1.00 29.91 109 ASN A O 1
ATOM 595 N N . GLY A 1 83 ? 53.952 90.438 217.386 1.00 27.72 110 GLY A N 1
ATOM 596 C CA . GLY A 1 83 ? 53.389 90.964 216.168 1.00 25.77 110 GLY A CA 1
ATOM 597 C C . GLY A 1 83 ? 52.766 89.868 215.344 1.00 24.70 110 GLY A C 1
ATOM 598 O O . GLY A 1 83 ? 51.772 89.229 215.768 1.00 24.93 110 GLY A O 1
ATOM 599 N N . ILE A 1 84 ? 53.334 89.642 214.171 1.00 23.22 111 ILE A N 1
ATOM 600 C CA . ILE A 1 84 ? 52.736 88.763 213.185 1.00 22.08 111 ILE A CA 1
ATOM 601 C C . ILE A 1 84 ? 53.838 87.971 212.470 1.00 22.55 111 ILE A C 1
ATOM 602 O O . ILE A 1 84 ? 54.758 88.576 211.917 1.00 22.13 111 ILE A O 1
ATOM 607 N N . LEU A 1 85 ? 53.791 86.638 212.612 1.00 21.60 112 LEU A N 1
ATOM 608 C CA . LEU A 1 85 ? 54.653 85.759 211.881 1.00 22.25 112 LEU A CA 1
ATOM 609 C C . LEU A 1 85 ? 53.983 85.537 210.546 1.00 21.58 112 LEU A C 1
ATOM 610 O O . LEU A 1 85 ? 52.778 85.209 210.512 1.00 19.97 112 LEU A O 1
ATOM 615 N N . VAL A 1 86 ? 54.759 85.713 209.470 1.00 20.31 113 VAL A N 1
ATOM 616 C CA . VAL A 1 86 ? 54.284 85.409 208.157 1.00 19.22 113 VAL A CA 1
ATOM 617 C C . VAL A 1 86 ? 55.035 84.221 207.604 1.00 20.27 113 VAL A C 1
ATOM 618 O O . VAL A 1 86 ? 56.244 84.338 207.292 1.00 21.78 113 VAL A O 1
ATOM 622 N N . TYR A 1 87 ? 54.316 83.098 207.441 1.00 19.21 114 TYR A N 1
ATOM 623 C CA . TYR A 1 87 ? 54.876 81.820 207.006 1.00 17.28 114 TYR A CA 1
ATOM 624 C C . TYR A 1 87 ? 54.325 81.456 205.632 1.00 17.24 114 TYR A C 1
ATOM 625 O O . TYR A 1 87 ? 53.082 81.312 205.474 1.00 15.24 114 TYR A O 1
ATOM 634 N N . ASN A 1 88 ? 55.246 81.371 204.656 1.00 16.29 115 ASN A N 1
ATOM 635 C CA . ASN A 1 88 ? 54.945 80.961 203.282 1.00 16.35 115 ASN A CA 1
ATOM 636 C C . ASN A 1 88 ? 54.999 79.434 203.279 1.00 15.40 115 ASN A C 1
ATOM 637 O O . ASN A 1 88 ? 56.050 78.883 203.374 1.00 14.47 115 ASN A O 1
ATOM 642 N N . TYR A 1 89 ? 53.858 78.777 203.236 1.00 15.59 116 TYR A N 1
ATOM 643 C CA . TYR A 1 89 ? 53.784 77.314 203.385 1.00 15.96 116 TYR A CA 1
ATOM 644 C C . TYR A 1 89 ? 54.126 76.560 202.070 1.00 17.10 116 TYR A C 1
ATOM 645 O O . TYR A 1 89 ? 54.387 75.341 202.086 1.00 17.35 116 TYR A O 1
ATOM 654 N N . ARG A 1 90 ? 54.169 77.287 200.950 1.00 16.26 117 ARG A N 1
ATOM 655 C CA . ARG A 1 90 ? 54.565 76.662 199.685 1.00 18.24 117 ARG A CA 1
ATOM 656 C C . ARG A 1 90 ? 56.090 76.652 199.587 1.00 19.18 117 ARG A C 1
ATOM 657 O O . ARG A 1 90 ? 56.699 75.620 199.286 1.00 18.68 117 ARG A O 1
ATOM 665 N N . ALA A 1 91 ? 56.715 77.790 199.856 1.00 19.68 118 ALA A N 1
ATOM 666 C CA . ALA A 1 91 ? 58.175 77.824 199.911 1.00 21.09 118 ALA A CA 1
ATOM 667 C C . ALA A 1 91 ? 58.671 77.202 201.207 1.00 21.07 118 ALA A C 1
ATOM 668 O O . ALA A 1 91 ? 59.813 76.816 201.275 1.00 22.96 118 ALA A O 1
ATOM 670 N N . ASP A 1 92 ? 57.825 77.089 202.222 1.00 20.32 119 ASP A N 1
ATOM 671 C CA . ASP A 1 92 ? 58.291 76.654 203.545 1.00 20.04 119 ASP A CA 1
ATOM 672 C C . ASP A 1 92 ? 59.406 77.550 204.093 1.00 19.41 119 ASP A C 1
ATOM 673 O O . ASP A 1 92 ? 60.522 77.081 204.416 1.00 19.83 119 ASP A O 1
ATOM 678 N N . ARG A 1 93 ? 59.101 78.835 204.190 1.00 17.23 120 ARG A N 1
ATOM 679 C CA . ARG A 1 93 ? 60.026 79.822 204.682 1.00 18.05 120 ARG A CA 1
ATOM 680 C C . ARG A 1 93 ? 59.187 80.902 205.335 1.00 17.35 120 ARG A C 1
ATOM 681 O O . ARG A 1 93 ? 58.071 81.202 204.865 1.00 16.59 120 ARG A O 1
ATOM 689 N N . TYR A 1 94 ? 59.734 81.479 206.388 1.00 16.75 121 TYR A N 1
ATOM 690 C CA . TYR A 1 94 ? 59.225 82.675 207.013 1.00 19.17 121 TYR A CA 1
ATOM 691 C C . TYR A 1 94 ? 59.630 83.813 206.110 1.00 20.53 121 TYR A C 1
ATOM 692 O O . TYR A 1 94 ? 60.785 83.924 205.734 1.00 21.74 121 TYR A O 1
ATOM 701 N N . GLU A 1 95 ? 58.675 84.636 205.731 1.00 22.27 122 GLU A N 1
ATOM 702 C CA . GLU A 1 95 ? 58.953 85.743 204.804 1.00 25.59 122 GLU A CA 1
ATOM 703 C C . GLU A 1 95 ? 58.357 86.991 205.398 1.00 26.55 122 GLU A C 1
ATOM 704 O O . GLU A 1 95 ? 57.215 87.305 205.078 1.00 26.23 122 GLU A O 1
ATOM 710 N N . GLN A 1 96 ? 59.094 87.658 206.290 1.00 29.03 123 GLN A N 1
ATOM 711 C CA . GLN A 1 96 ? 58.624 88.886 206.941 1.00 32.70 123 GLN A CA 1
ATOM 712 C C . GLN A 1 96 ? 58.574 90.090 205.984 1.00 33.71 123 GLN A C 1
ATOM 713 O O . GLN A 1 96 ? 59.580 90.442 205.413 1.00 33.68 123 GLN A O 1
ATOM 719 N N . PRO A 1 97 ? 57.398 90.729 205.833 1.00 35.17 124 PRO A N 1
ATOM 720 C CA . PRO A 1 97 ? 57.397 92.025 205.147 1.00 37.32 124 PRO A CA 1
ATOM 721 C C . PRO A 1 97 ? 58.016 93.098 206.070 1.00 39.55 124 PRO A C 1
ATOM 722 O O . PRO A 1 97 ? 58.047 92.894 207.293 1.00 40.44 124 PRO A O 1
ATOM 726 N N . GLU A 1 98 ? 58.508 94.202 205.498 1.00 41.08 125 GLU A N 1
ATOM 727 C CA . GLU A 1 98 ? 59.141 95.342 206.259 1.00 42.15 125 GLU A CA 1
ATOM 728 C C . GLU A 1 98 ? 58.240 96.028 207.319 1.00 41.62 125 GLU A C 1
ATOM 729 O O . GLU A 1 98 ? 58.722 96.712 208.244 1.00 41.55 125 GLU A O 1
ATOM 735 N N . THR A 1 99 ? 56.942 95.829 207.177 1.00 40.77 126 THR A N 1
ATOM 736 C CA . THR A 1 99 ? 55.964 96.403 208.102 1.00 40.89 126 THR A CA 1
ATOM 737 C C . THR A 1 99 ? 56.333 96.289 209.591 1.00 41.04 126 THR A C 1
ATOM 738 O O . THR A 1 99 ? 56.835 95.254 210.045 1.00 41.09 126 THR A O 1
ATOM 742 N N . ASP A 1 100 ? 56.073 97.374 210.321 1.00 40.57 127 ASP A N 1
ATOM 743 C CA . ASP A 1 100 ? 56.130 97.379 211.757 1.00 40.69 127 ASP A CA 1
ATOM 744 C C . ASP A 1 100 ? 54.750 97.029 212.280 1.00 38.41 127 ASP A C 1
ATOM 745 O O . ASP A 1 100 ? 53.906 97.914 212.493 1.00 38.97 127 ASP A O 1
ATOM 750 N N . PHE A 1 101 ? 54.525 95.744 212.520 1.00 35.23 128 PHE A N 1
ATOM 751 C CA . PHE A 1 101 ? 53.237 95.271 213.033 1.00 31.60 128 PHE A CA 1
ATOM 752 C C . PHE A 1 101 ? 53.067 95.576 214.524 1.00 30.33 128 PHE A C 1
ATOM 753 O O . PHE A 1 101 ? 54.057 95.598 215.258 1.00 31.98 128 PHE A O 1
ATOM 761 N N . PRO A 1 102 ? 51.829 95.835 214.983 1.00 28.09 129 PRO A N 1
ATOM 762 C CA . PRO A 1 102 ? 51.633 96.016 216.437 1.00 27.57 129 PRO A CA 1
ATOM 763 C C . PRO A 1 102 ? 51.905 94.685 217.135 1.00 26.66 129 PRO A C 1
ATOM 764 O O . PRO A 1 102 ? 51.655 93.633 216.549 1.00 25.01 129 PRO A O 1
ATOM 768 N N . THR A 1 103 ? 52.429 94.732 218.355 1.00 26.02 130 THR A N 1
ATOM 769 C CA . THR A 1 103 ? 52.645 93.537 219.145 1.00 25.51 130 THR A CA 1
ATOM 770 C C . THR A 1 103 ? 51.309 93.020 219.673 1.00 24.99 130 THR A C 1
ATOM 771 O O . THR A 1 103 ? 50.290 93.743 219.645 1.00 24.95 130 THR A O 1
ATOM 775 N N . ASP A 1 104 ? 51.338 91.788 220.178 1.00 24.31 131 ASP A N 1
ATOM 776 C CA . ASP A 1 104 ? 50.232 91.183 220.939 1.00 24.12 131 ASP A CA 1
ATOM 777 C C . ASP A 1 104 ? 48.934 91.018 220.130 1.00 23.47 131 ASP A C 1
ATOM 778 O O . ASP A 1 104 ? 47.851 91.417 220.590 1.00 22.94 131 ASP A O 1
ATOM 783 N N . VAL A 1 105 ? 49.040 90.419 218.938 1.00 23.33 132 VAL A N 1
ATOM 784 C CA . VAL A 1 105 ? 47.893 90.289 218.035 1.00 21.40 132 VAL A CA 1
ATOM 785 C C . VAL A 1 105 ? 47.121 89.056 218.465 1.00 22.24 132 VAL A C 1
ATOM 786 O O . VAL A 1 105 ? 47.694 88.006 218.540 1.00 22.83 132 VAL A O 1
ATOM 790 N N . ARG A 1 106 ? 45.832 89.203 218.778 1.00 21.72 133 ARG A N 1
ATOM 791 C CA . ARG A 1 106 ? 45.048 88.121 219.327 1.00 22.03 133 ARG A CA 1
ATOM 792 C C . ARG A 1 106 ? 43.991 87.701 218.302 1.00 20.90 133 ARG A C 1
ATOM 793 O O . ARG A 1 106 ? 43.488 86.595 218.351 1.00 22.28 133 ARG A O 1
ATOM 801 N N . THR A 1 107 ? 43.642 88.567 217.373 1.00 19.30 134 THR A N 1
ATOM 802 C CA . THR A 1 107 ? 42.587 88.202 216.446 1.00 17.51 134 THR A CA 1
ATOM 803 C C . THR A 1 107 ? 42.770 88.907 215.112 1.00 18.47 134 THR A C 1
ATOM 804 O O . THR A 1 107 ? 43.323 90.002 215.082 1.00 17.24 134 THR A O 1
ATOM 808 N N . MET A 1 108 ? 42.275 88.302 214.026 1.00 18.26 135 MET A N 1
ATOM 809 C CA . MET A 1 108 ? 42.496 88.806 212.672 1.00 20.09 135 MET A CA 1
ATOM 810 C C . MET A 1 108 ? 41.314 88.446 211.762 1.00 19.94 135 MET A C 1
ATOM 811 O O . MET A 1 108 ? 40.705 87.366 211.902 1.00 19.51 135 MET A O 1
ATOM 816 N N . ALA A 1 109 ? 40.986 89.331 210.820 1.00 17.81 136 ALA A N 1
ATOM 817 C CA . ALA A 1 109 ? 39.825 89.057 209.952 1.00 17.00 136 ALA A CA 1
ATOM 818 C C . ALA A 1 109 ? 39.982 89.793 208.631 1.00 16.51 136 ALA A C 1
ATOM 819 O O . ALA A 1 109 ? 40.246 90.983 208.557 1.00 16.17 136 ALA A O 1
ATOM 821 N N . LEU A 1 110 ? 39.877 89.037 207.574 1.00 16.14 137 LEU A N 1
ATOM 822 C CA . LEU A 1 110 ? 40.032 89.625 206.278 1.00 16.81 137 LEU A CA 1
ATOM 823 C C . LEU A 1 110 ? 38.750 90.280 205.815 1.00 15.19 137 LEU A C 1
ATOM 824 O O . LEU A 1 110 ? 37.689 89.742 206.018 1.00 16.22 137 LEU A O 1
ATOM 829 N N . GLN A 1 111 ? 38.851 91.473 205.268 1.00 14.96 138 GLN A N 1
ATOM 830 C CA . GLN A 1 111 ? 37.749 92.111 204.592 1.00 16.01 138 GLN A CA 1
ATOM 831 C C . GLN A 1 111 ? 38.259 92.607 203.222 1.00 17.50 138 GLN A C 1
ATOM 832 O O . GLN A 1 111 ? 38.841 93.682 203.118 1.00 16.89 138 GLN A O 1
ATOM 838 N N . GLY A 1 112 ? 37.988 91.820 202.173 1.00 18.05 139 GLY A N 1
ATOM 839 C CA . GLY A 1 112 ? 38.453 92.116 200.815 1.00 18.29 139 GLY A CA 1
ATOM 840 C C . GLY A 1 112 ? 39.976 91.954 200.825 1.00 17.34 139 GLY A C 1
ATOM 841 O O . GLY A 1 112 ? 40.484 90.878 201.040 1.00 16.37 139 GLY A O 1
ATOM 842 N N . ASP A 1 113 ? 40.689 93.051 200.712 1.00 17.33 140 ASP A N 1
ATOM 843 C CA . ASP A 1 113 ? 42.138 92.998 200.672 1.00 18.43 140 ASP A CA 1
ATOM 844 C C . ASP A 1 113 ? 42.740 93.856 201.803 1.00 18.43 140 ASP A C 1
ATOM 845 O O . ASP A 1 113 ? 43.906 94.277 201.727 1.00 18.84 140 ASP A O 1
ATOM 850 N N . THR A 1 114 ? 41.940 94.099 202.839 1.00 16.99 141 THR A N 1
ATOM 851 C CA . THR A 1 114 ? 42.363 94.761 204.063 1.00 17.75 141 THR A CA 1
ATOM 852 C C . THR A 1 114 ? 42.297 93.717 205.199 1.00 17.49 141 THR A C 1
ATOM 853 O O . THR A 1 114 ? 41.289 93.064 205.390 1.00 16.85 141 THR A O 1
ATOM 857 N N . LEU A 1 115 ? 43.377 93.566 205.943 1.00 16.89 142 LEU A N 1
ATOM 858 C CA . LEU A 1 115 ? 43.343 92.677 207.077 1.00 17.29 142 LEU A CA 1
ATOM 859 C C . LEU A 1 115 ? 43.114 93.496 208.374 1.00 16.30 142 LEU A C 1
ATOM 860 O O . LEU A 1 115 ? 43.922 94.381 208.684 1.00 16.07 142 LEU A O 1
ATOM 865 N N . TRP A 1 116 ? 42.014 93.228 209.089 1.00 14.78 143 TRP A N 1
ATOM 866 C CA . TRP A 1 116 ? 41.777 93.817 210.405 1.00 15.18 143 TRP A CA 1
ATOM 867 C C . TRP A 1 116 ? 42.620 93.069 211.450 1.00 15.80 143 TRP A C 1
ATOM 868 O O . TRP A 1 116 ? 42.622 91.817 211.466 1.00 15.41 143 TRP A O 1
ATOM 879 N N . LEU A 1 117 ? 43.332 93.819 212.306 1.00 14.97 144 LEU A N 1
ATOM 880 C CA . LEU A 1 117 ? 44.150 93.198 213.395 1.00 13.80 144 LEU A CA 1
ATOM 881 C C . LEU A 1 117 ? 43.615 93.669 214.762 1.00 13.31 144 LEU A C 1
ATOM 882 O O . LEU A 1 117 ? 43.465 94.870 214.984 1.00 13.69 144 LEU A O 1
ATOM 887 N N . GLY A 1 118 ? 43.284 92.729 215.642 1.00 11.37 145 GLY A N 1
ATOM 888 C CA . GLY A 1 118 ? 42.855 93.055 216.961 1.00 11.89 145 GLY A CA 1
ATOM 889 C C . GLY A 1 118 ? 43.987 92.661 217.915 1.00 14.15 145 GLY A C 1
ATOM 890 O O . GLY A 1 118 ? 44.357 91.440 217.994 1.00 13.96 145 GLY A O 1
ATOM 891 N N . ALA A 1 119 ? 44.528 93.662 218.633 1.00 14.02 146 ALA A N 1
ATOM 892 C CA . ALA A 1 119 ? 45.616 93.430 219.596 1.00 15.87 146 ALA A CA 1
ATOM 893 C C . ALA A 1 119 ? 45.305 93.867 221.032 1.00 16.40 146 ALA A C 1
ATOM 894 O O . ALA A 1 119 ? 44.337 94.524 221.284 1.00 16.10 146 ALA A O 1
ATOM 896 N N . LEU A 1 120 ? 46.178 93.523 221.965 1.00 18.75 147 LEU A N 1
ATOM 897 C CA . LEU A 1 120 ? 46.018 93.912 223.317 1.00 20.63 147 LEU A CA 1
ATOM 898 C C . LEU A 1 120 ? 46.017 95.454 223.519 1.00 21.85 147 LEU A C 1
ATOM 899 O O . LEU A 1 120 ? 45.341 95.926 224.441 1.00 22.54 147 LEU A O 1
ATOM 904 N N . ASN A 1 121 ? 46.699 96.214 222.657 1.00 22.06 148 ASN A N 1
ATOM 905 C CA . ASN A 1 121 ? 46.739 97.675 222.755 1.00 23.94 148 ASN A CA 1
ATOM 906 C C . ASN A 1 121 ? 46.239 98.377 221.485 1.00 24.06 148 ASN A C 1
ATOM 907 O O . ASN A 1 121 ? 46.659 99.526 221.173 1.00 24.64 148 ASN A O 1
ATOM 912 N N . GLY A 1 122 ? 45.359 97.730 220.734 1.00 21.00 149 GLY A N 1
ATOM 913 C CA . GLY A 1 122 ? 44.726 98.482 219.689 1.00 20.11 149 GLY A CA 1
ATOM 914 C C . GLY A 1 122 ? 44.030 97.694 218.603 1.00 18.90 149 GLY A C 1
ATOM 915 O O . GLY A 1 122 ? 44.103 96.440 218.527 1.00 17.78 149 GLY A O 1
ATOM 916 N N . LEU A 1 123 ? 43.311 98.451 217.784 1.00 17.53 150 LEU A N 1
ATOM 917 C CA . LEU A 1 123 ? 42.629 97.908 216.673 1.00 16.52 150 LEU A CA 1
ATOM 918 C C . LEU A 1 123 ? 43.273 98.522 215.424 1.00 17.33 150 LEU A C 1
ATOM 919 O O . LEU A 1 123 ? 43.470 99.751 215.351 1.00 19.33 150 LEU A O 1
ATOM 924 N N . TYR A 1 124 ? 43.537 97.696 214.413 1.00 17.05 151 TYR A N 1
ATOM 925 C CA . TYR A 1 124 ? 44.220 98.183 213.191 1.00 17.49 151 TYR A CA 1
ATOM 926 C C . TYR A 1 124 ? 43.613 97.597 211.919 1.00 17.88 151 TYR A C 1
ATOM 927 O O . TYR A 1 124 ? 43.037 96.518 211.956 1.00 17.27 151 TYR A O 1
ATOM 936 N N . THR A 1 125 ? 43.765 98.306 210.792 1.00 18.82 152 THR A N 1
ATOM 937 C CA . THR A 1 125 ? 43.657 97.712 209.466 1.00 17.99 152 THR A CA 1
ATOM 938 C C . THR A 1 125 ? 45.041 97.673 208.784 1.00 18.48 152 THR A C 1
ATOM 939 O O . THR A 1 125 ? 45.879 98.534 208.987 1.00 20.59 152 THR A O 1
ATOM 943 N N . TYR A 1 126 ? 45.252 96.680 207.933 1.00 17.64 153 TYR A N 1
ATOM 944 C CA . TYR A 1 126 ? 46.481 96.498 207.209 1.00 16.34 153 TYR A CA 1
ATOM 945 C C . TYR A 1 126 ? 46.044 96.248 205.783 1.00 16.70 153 TYR A C 1
ATOM 946 O O . TYR A 1 126 ? 45.534 95.148 205.460 1.00 16.78 153 TYR A O 1
ATOM 955 N N . GLN A 1 127 ? 46.261 97.243 204.923 1.00 16.31 154 GLN A N 1
ATOM 956 C CA . GLN A 1 127 ? 45.975 97.103 203.505 1.00 16.06 154 GLN A CA 1
ATOM 957 C C . GLN A 1 127 ? 47.097 96.277 202.848 1.00 15.24 154 GLN A C 1
ATOM 958 O O . GLN A 1 127 ? 48.251 96.646 202.886 1.00 15.19 154 GLN A O 1
ATOM 964 N N . LEU A 1 128 ? 46.742 95.162 202.249 1.00 14.77 155 LEU A N 1
ATOM 965 C CA . LEU A 1 128 ? 47.712 94.174 201.807 1.00 14.62 155 LEU A CA 1
ATOM 966 C C . LEU A 1 128 ? 48.563 94.557 200.608 1.00 16.33 155 LEU A C 1
ATOM 967 O O . LEU A 1 128 ? 49.686 94.023 200.502 1.00 16.66 155 LEU A O 1
ATOM 972 N N . GLN A 1 129 ? 48.037 95.407 199.699 1.00 15.07 156 GLN A N 1
ATOM 973 C CA . GLN A 1 129 ? 48.802 95.851 198.522 1.00 16.11 156 GLN A CA 1
ATOM 974 C C . GLN A 1 129 ? 49.775 96.980 198.861 1.00 17.64 156 GLN A C 1
ATOM 975 O O . GLN A 1 129 ? 50.900 96.949 198.445 1.00 18.24 156 GLN A O 1
ATOM 981 N N . SER A 1 130 ? 49.341 97.974 199.614 1.00 18.70 157 SER A N 1
ATOM 982 C CA . SER A 1 130 ? 50.142 99.162 199.830 1.00 21.97 157 SER A CA 1
ATOM 983 C C . SER A 1 130 ? 50.891 99.043 201.135 1.00 22.52 157 SER A C 1
ATOM 984 O O . SER A 1 130 ? 51.752 99.858 201.412 1.00 22.84 157 SER A O 1
ATOM 987 N N . ARG A 1 131 ? 50.539 98.044 201.938 1.00 23.97 158 ARG A N 1
ATOM 988 C CA . ARG A 1 131 ? 51.067 97.899 203.327 1.00 25.71 158 ARG A CA 1
ATOM 989 C C . ARG A 1 131 ? 50.664 99.041 204.290 1.00 25.03 158 ARG A C 1
ATOM 990 O O . ARG A 1 131 ? 51.332 99.313 205.250 1.00 26.29 158 ARG A O 1
ATOM 998 N N . LYS A 1 132 ? 49.574 99.720 204.011 1.00 25.06 159 LYS A N 1
ATOM 999 C CA . LYS A 1 132 ? 49.159 100.849 204.818 1.00 25.29 159 LYS A CA 1
ATOM 1000 C C . LYS A 1 132 ? 48.562 100.369 206.122 1.00 24.05 159 LYS A C 1
ATOM 1001 O O . LYS A 1 132 ? 47.540 99.732 206.101 1.00 22.61 159 LYS A O 1
ATOM 1007 N N . LEU A 1 133 ? 49.164 100.741 207.248 1.00 25.79 160 LEU A N 1
ATOM 1008 C CA . LEU A 1 133 ? 48.684 100.349 208.620 1.00 26.48 160 LEU A CA 1
ATOM 1009 C C . LEU A 1 133 ? 47.950 101.540 209.253 1.00 27.03 160 LEU A C 1
ATOM 1010 O O . LEU A 1 133 ? 48.530 102.624 209.394 1.00 27.78 160 LEU A O 1
ATOM 1015 N N . THR A 1 134 ? 46.657 101.362 209.548 1.00 25.84 161 THR A N 1
ATOM 1016 C CA . THR A 1 134 ? 45.809 102.423 210.102 1.00 25.54 161 THR A CA 1
ATOM 1017 C C . THR A 1 134 ? 45.399 101.986 211.503 1.00 24.16 161 THR A C 1
ATOM 1018 O O . THR A 1 134 ? 44.985 100.847 211.699 1.00 22.06 161 THR A O 1
ATOM 1022 N N . SER A 1 135 ? 45.517 102.879 212.477 1.00 24.42 162 SER A N 1
ATOM 1023 C CA . SER A 1 135 ? 45.004 102.585 213.836 1.00 25.82 162 SER A CA 1
ATOM 1024 C C . SER A 1 135 ? 43.674 103.230 214.210 1.00 25.92 162 SER A C 1
ATOM 1025 O O . SER A 1 135 ? 43.294 104.294 213.722 1.00 25.52 162 SER A O 1
ATOM 1028 N N . PHE A 1 136 ? 42.968 102.538 215.084 1.00 27.83 163 PHE A N 1
ATOM 1029 C CA . PHE A 1 136 ? 41.672 102.959 215.536 1.00 30.43 163 PHE A CA 1
ATOM 1030 C C . PHE A 1 136 ? 41.733 102.928 217.061 1.00 34.26 163 PHE A C 1
ATOM 1031 O O . PHE A 1 136 ? 42.253 101.947 217.655 1.00 35.44 163 PHE A O 1
ATOM 1039 N N . ASP A 1 137 ? 41.200 103.975 217.690 1.00 36.72 164 ASP A N 1
ATOM 1040 C CA . ASP A 1 137 ? 41.214 104.036 219.140 1.00 40.50 164 ASP A CA 1
ATOM 1041 C C . ASP A 1 137 ? 39.904 104.509 219.811 1.00 41.32 164 ASP A C 1
ATOM 1042 O O . ASP A 1 137 ? 38.967 104.982 219.146 1.00 41.30 164 ASP A O 1
ATOM 1047 N N . THR A 1 138 ? 39.878 104.362 221.128 1.00 42.48 165 THR A N 1
ATOM 1048 C CA . THR A 1 138 ? 38.818 104.927 221.972 1.00 44.39 165 THR A CA 1
ATOM 1049 C C . THR A 1 138 ? 38.641 106.430 221.779 1.00 45.80 165 THR A C 1
ATOM 1050 O O . THR A 1 138 ? 37.533 106.890 221.483 1.00 46.33 165 THR A O 1
ATOM 1054 N N . ARG A 1 139 ? 39.722 107.198 221.919 1.00 47.38 166 ARG A N 1
ATOM 1055 C CA . ARG A 1 139 ? 39.592 108.658 221.918 1.00 48.17 166 ARG A CA 1
ATOM 1056 C C . ARG A 1 139 ? 39.113 109.250 220.594 1.00 48.38 166 ARG A C 1
ATOM 1057 O O . ARG A 1 139 ? 38.372 110.224 220.616 1.00 49.39 166 ARG A O 1
ATOM 1065 N N . ARG A 1 140 ? 39.520 108.676 219.452 1.00 47.56 167 ARG A N 1
ATOM 1066 C CA . ARG A 1 140 ? 39.143 109.239 218.139 1.00 46.78 167 ARG A CA 1
ATOM 1067 C C . ARG A 1 140 ? 37.928 108.556 217.454 1.00 45.96 167 ARG A C 1
ATOM 1068 O O . ARG A 1 140 ? 37.100 109.225 216.807 1.00 45.87 167 ARG A O 1
ATOM 1076 N N . ASN A 1 141 ? 37.820 107.231 217.621 1.00 44.55 168 ASN A N 1
ATOM 1077 C CA . ASN A 1 141 ? 36.861 106.404 216.877 1.00 42.53 168 ASN A CA 1
ATOM 1078 C C . ASN A 1 141 ? 35.667 105.880 217.714 1.00 41.39 168 ASN A C 1
ATOM 1079 O O . ASN A 1 141 ? 34.777 105.179 217.196 1.00 41.51 168 ASN A O 1
ATOM 1084 N N . GLY A 1 142 ? 35.633 106.217 218.999 1.00 39.36 169 GLY A N 1
ATOM 1085 C CA . GLY A 1 142 ? 34.576 105.702 219.885 1.00 37.42 169 GLY A CA 1
ATOM 1086 C C . GLY A 1 142 ? 34.498 104.172 220.044 1.00 35.04 169 GLY A C 1
ATOM 1087 O O . GLY A 1 142 ? 33.424 103.623 220.261 1.00 34.97 169 GLY A O 1
ATOM 1088 N N . LEU A 1 143 ? 35.622 103.471 219.936 1.00 33.25 170 LEU A N 1
ATOM 1089 C CA . LEU A 1 143 ? 35.654 102.066 220.361 1.00 30.81 170 LEU A CA 1
ATOM 1090 C C . LEU A 1 143 ? 35.409 102.053 221.847 1.00 28.72 170 LEU A C 1
ATOM 1091 O O . LEU A 1 143 ? 35.803 103.006 222.511 1.00 29.53 170 LEU A O 1
ATOM 1096 N N . PRO A 1 144 ? 34.838 100.957 222.385 1.00 26.77 171 PRO A N 1
ATOM 1097 C CA . PRO A 1 144 ? 34.508 101.012 223.837 1.00 26.52 171 PRO A CA 1
ATOM 1098 C C . PRO A 1 144 ? 35.714 100.730 224.708 1.00 25.63 171 PRO A C 1
ATOM 1099 O O . PRO A 1 144 ? 35.680 101.054 225.888 1.00 25.92 171 PRO A O 1
ATOM 1103 N N . ASN A 1 145 ? 36.748 100.128 224.112 1.00 24.00 172 ASN A N 1
ATOM 1104 C CA . ASN A 1 145 ? 37.987 99.737 224.808 1.00 22.79 172 ASN A CA 1
ATOM 1105 C C . ASN A 1 145 ? 39.082 99.344 223.780 1.00 22.80 172 ASN A C 1
ATOM 1106 O O . ASN A 1 145 ? 38.746 98.849 222.702 1.00 21.00 172 ASN A O 1
ATOM 1111 N N . ASN A 1 146 ? 40.372 99.511 224.100 1.00 23.45 173 ASN A N 1
ATOM 1112 C CA . ASN A 1 146 ? 41.469 99.256 223.105 1.00 24.55 173 ASN A CA 1
ATOM 1113 C C . ASN A 1 146 ? 41.980 97.825 222.970 1.00 22.57 173 ASN A C 1
ATOM 1114 O O . ASN A 1 146 ? 42.701 97.533 222.050 1.00 23.16 173 ASN A O 1
ATOM 1119 N N . THR A 1 147 ? 41.598 96.958 223.885 1.00 20.48 174 THR A N 1
ATOM 1120 C CA . THR A 1 147 ? 42.056 95.596 223.909 1.00 18.96 174 THR A CA 1
ATOM 1121 C C . THR A 1 147 ? 41.045 94.732 223.136 1.00 18.74 174 THR A C 1
ATOM 1122 O O . THR A 1 147 ? 39.895 94.585 223.552 1.00 17.95 174 THR A O 1
ATOM 1126 N N . ILE A 1 148 ? 41.484 94.133 222.019 1.00 18.73 175 ILE A N 1
ATOM 1127 C CA . ILE A 1 148 ? 40.565 93.424 221.102 1.00 17.65 175 ILE A CA 1
ATOM 1128 C C . ILE A 1 148 ? 40.687 91.922 221.230 1.00 18.47 175 ILE A C 1
ATOM 1129 O O . ILE A 1 148 ? 41.795 91.397 221.248 1.00 20.50 175 ILE A O 1
ATOM 1134 N N . TYR A 1 149 ? 39.580 91.209 221.327 1.00 18.27 176 TYR A N 1
ATOM 1135 C CA . TYR A 1 149 ? 39.657 89.742 221.424 1.00 19.37 176 TYR A CA 1
ATOM 1136 C C . TYR A 1 149 ? 39.073 89.012 220.233 1.00 19.17 176 TYR A C 1
ATOM 1137 O O . TYR A 1 149 ? 39.371 87.847 220.035 1.00 19.72 176 TYR A O 1
ATOM 1146 N N . SER A 1 150 ? 38.215 89.672 219.452 1.00 18.49 177 SER A N 1
ATOM 1147 C CA . SER A 1 150 ? 37.475 88.967 218.416 1.00 18.64 177 SER A CA 1
ATOM 1148 C C . SER A 1 150 ? 36.961 89.933 217.351 1.00 18.45 177 SER A C 1
ATOM 1149 O O . SER A 1 150 ? 36.464 91.024 217.685 1.00 17.33 177 SER A O 1
ATOM 1152 N N . ILE A 1 151 ? 37.170 89.574 216.085 1.00 17.53 178 ILE A N 1
ATOM 1153 C CA . ILE A 1 151 ? 36.774 90.422 214.986 1.00 17.50 178 ILE A CA 1
ATOM 1154 C C . ILE A 1 151 ? 36.266 89.449 213.968 1.00 17.80 178 ILE A C 1
ATOM 1155 O O . ILE A 1 151 ? 36.911 88.445 213.746 1.00 17.99 178 ILE A O 1
ATOM 1160 N N . ILE A 1 152 ? 35.087 89.712 213.415 1.00 17.71 179 ILE A N 1
ATOM 1161 C CA . ILE A 1 152 ? 34.567 88.950 212.282 1.00 17.92 179 ILE A CA 1
ATOM 1162 C C . ILE A 1 152 ? 34.007 89.881 211.237 1.00 18.65 179 ILE A C 1
ATOM 1163 O O . ILE A 1 152 ? 33.599 91.002 211.545 1.00 18.77 179 ILE A O 1
ATOM 1168 N N . ARG A 1 153 ? 34.017 89.413 209.993 1.00 19.44 180 ARG A N 1
ATOM 1169 C CA . ARG A 1 153 ? 33.307 90.074 208.908 1.00 19.08 180 ARG A CA 1
ATOM 1170 C C . ARG A 1 153 ? 32.144 89.229 208.507 1.00 19.01 180 ARG A C 1
ATOM 1171 O O . ARG A 1 153 ? 32.284 88.062 208.315 1.00 18.76 180 ARG A O 1
ATOM 1179 N N . THR A 1 154 ? 30.968 89.825 208.434 1.00 21.10 181 THR A N 1
ATOM 1180 C CA . THR A 1 154 ? 29.750 89.112 208.039 1.00 23.16 181 THR A CA 1
ATOM 1181 C C . THR A 1 154 ? 29.592 89.131 206.502 1.00 24.26 181 THR A C 1
ATOM 1182 O O . THR A 1 154 ? 30.310 89.837 205.833 1.00 25.00 181 THR A O 1
ATOM 1186 N N . LYS A 1 155 ? 28.643 88.369 205.972 1.00 25.85 182 LYS A N 1
ATOM 1187 C CA . LYS A 1 155 ? 28.416 88.222 204.521 1.00 27.00 182 LYS A CA 1
ATOM 1188 C C . LYS A 1 155 ? 27.940 89.507 203.884 1.00 26.53 182 LYS A C 1
ATOM 1189 O O . LYS A 1 155 ? 28.212 89.755 202.714 1.00 27.16 182 LYS A O 1
ATOM 1195 N N . ASP A 1 156 ? 27.217 90.329 204.636 1.00 24.84 183 ASP A N 1
ATOM 1196 C CA . ASP A 1 156 ? 26.806 91.616 204.116 1.00 24.83 183 ASP A CA 1
ATOM 1197 C C . ASP A 1 156 ? 27.894 92.648 204.359 1.00 23.10 183 ASP A C 1
ATOM 1198 O O . ASP A 1 156 ? 27.624 93.817 204.278 1.00 21.74 183 ASP A O 1
ATOM 1203 N N . ASN A 1 157 ? 29.125 92.186 204.682 1.00 22.57 184 ASN A N 1
ATOM 1204 C CA . ASN A 1 157 ? 30.346 93.011 204.754 1.00 21.21 184 ASN A CA 1
ATOM 1205 C C . ASN A 1 157 ? 30.391 94.027 205.895 1.00 21.83 184 ASN A C 1
ATOM 1206 O O . ASN A 1 157 ? 30.930 95.121 205.733 1.00 21.58 184 ASN A O 1
ATOM 1211 N N . GLN A 1 158 ? 29.853 93.639 207.052 1.00 20.75 185 GLN A N 1
ATOM 1212 C CA . GLN A 1 158 ? 29.956 94.446 208.242 1.00 20.65 185 GLN A CA 1
ATOM 1213 C C . GLN A 1 158 ? 31.037 93.836 209.155 1.00 18.81 185 GLN A C 1
ATOM 1214 O O . GLN A 1 158 ? 31.295 92.636 209.080 1.00 17.37 185 GLN A O 1
ATOM 1220 N N . ILE A 1 159 ? 31.705 94.681 209.953 1.00 17.48 186 ILE A N 1
ATOM 1221 C CA . ILE A 1 159 ? 32.818 94.282 210.839 1.00 15.80 186 ILE A CA 1
ATOM 1222 C C . ILE A 1 159 ? 32.354 94.355 212.296 1.00 16.10 186 ILE A C 1
ATOM 1223 O O . ILE A 1 159 ? 31.876 95.418 212.743 1.00 17.02 186 ILE A O 1
ATOM 1228 N N . TYR A 1 160 ? 32.448 93.244 213.021 1.00 15.69 187 TYR A N 1
ATOM 1229 C CA . TYR A 1 160 ? 32.068 93.210 214.462 1.00 15.21 187 TYR A CA 1
ATOM 1230 C C . TYR A 1 160 ? 33.349 93.072 215.277 1.00 15.34 187 TYR A C 1
ATOM 1231 O O . TYR A 1 160 ? 34.182 92.253 214.942 1.00 14.33 187 TYR A O 1
ATOM 1240 N N . VAL A 1 161 ? 33.487 93.852 216.340 1.00 15.25 188 VAL A N 1
ATOM 1241 C CA . VAL A 1 161 ? 34.687 93.879 217.121 1.00 15.55 188 VAL A CA 1
ATOM 1242 C C . VAL A 1 161 ? 34.340 93.656 218.587 1.00 16.19 188 VAL A C 1
ATOM 1243 O O . VAL A 1 161 ? 33.625 94.454 219.197 1.00 17.44 188 VAL A O 1
ATOM 1247 N N . GLY A 1 162 ? 34.814 92.548 219.148 1.00 16.41 189 GLY A N 1
ATOM 1248 C CA . GLY A 1 162 ? 34.610 92.230 220.542 1.00 14.46 189 GLY A CA 1
ATOM 1249 C C . GLY A 1 162 ? 35.844 92.615 221.335 1.00 14.98 189 GLY A C 1
ATOM 1250 O O . GLY A 1 162 ? 36.954 92.296 220.938 1.00 14.77 189 GLY A O 1
ATOM 1251 N N . THR A 1 163 ? 35.660 93.299 222.465 1.00 14.38 190 THR A N 1
ATOM 1252 C CA . THR A 1 163 ? 36.763 93.846 223.207 1.00 13.36 190 THR A CA 1
ATOM 1253 C C . THR A 1 163 ? 36.672 93.413 224.662 1.00 15.86 190 THR A C 1
ATOM 1254 O O . THR A 1 163 ? 35.739 92.735 225.084 1.00 15.76 190 THR A O 1
ATOM 1258 N N . TYR A 1 164 ? 37.625 93.902 225.430 1.00 18.17 191 TYR A N 1
ATOM 1259 C CA . TYR A 1 164 ? 37.705 93.701 226.844 1.00 19.00 191 TYR A CA 1
ATOM 1260 C C . TYR A 1 164 ? 36.477 94.248 227.528 1.00 18.49 191 TYR A C 1
ATOM 1261 O O . TYR A 1 164 ? 36.120 93.759 228.582 1.00 19.77 191 TYR A O 1
ATOM 1270 N N . ASN A 1 165 ? 35.836 95.270 226.960 1.00 17.27 192 ASN A N 1
ATOM 1271 C CA . ASN A 1 165 ? 34.673 95.841 227.607 1.00 15.86 192 ASN A CA 1
ATOM 1272 C C . ASN A 1 165 ? 33.621 96.182 226.566 1.00 15.52 192 ASN A C 1
ATOM 1273 O O . ASN A 1 165 ? 33.220 97.333 226.399 1.00 16.09 192 ASN A O 1
ATOM 1278 N N . GLY A 1 166 ? 33.177 95.193 225.827 1.00 14.72 193 GLY A N 1
ATOM 1279 C CA . GLY A 1 166 ? 31.999 95.388 225.033 1.00 14.81 193 GLY A CA 1
ATOM 1280 C C . GLY A 1 166 ? 32.168 95.059 223.566 1.00 15.06 193 GLY A C 1
ATOM 1281 O O . GLY A 1 166 ? 33.276 94.830 223.088 1.00 15.28 193 GLY A O 1
ATOM 1282 N N . LEU A 1 167 ? 31.047 95.093 222.861 1.00 15.59 194 LEU A N 1
ATOM 1283 C CA . LEU A 1 167 ? 30.924 94.732 221.467 1.00 16.33 194 LEU A CA 1
ATOM 1284 C C . LEU A 1 167 ? 30.484 95.969 220.691 1.00 16.54 194 LEU A C 1
ATOM 1285 O O . LEU A 1 167 ? 29.593 96.683 221.125 1.00 16.89 194 LEU A O 1
ATOM 1290 N N . CYS A 1 168 ? 31.119 96.203 219.542 1.00 16.62 195 CYS A N 1
ATOM 1291 C CA . CYS A 1 168 ? 30.691 97.224 218.613 1.00 17.06 195 CYS A CA 1
ATOM 1292 C C . CYS A 1 168 ? 30.867 96.755 217.158 1.00 17.96 195 CYS A C 1
ATOM 1293 O O . CYS A 1 168 ? 31.382 95.678 216.880 1.00 16.60 195 CYS A O 1
ATOM 1296 N N . ARG A 1 169 ? 30.437 97.623 216.250 1.00 18.53 196 ARG A N 1
ATOM 1297 C CA . ARG A 1 169 ? 30.357 97.342 214.870 1.00 18.48 196 ARG A CA 1
ATOM 1298 C C . ARG A 1 169 ? 30.857 98.623 214.132 1.00 18.63 196 ARG A C 1
ATOM 1299 O O . ARG A 1 169 ? 30.544 99.733 214.506 1.00 17.85 196 ARG A O 1
ATOM 1307 N N . TYR A 1 170 ? 31.653 98.447 213.091 1.00 18.45 197 TYR A N 1
ATOM 1308 C CA . TYR A 1 170 ? 32.263 99.567 212.426 1.00 19.47 197 TYR A CA 1
ATOM 1309 C C . TYR A 1 170 ? 31.301 100.289 211.495 1.00 19.25 197 TYR A C 1
ATOM 1310 O O . TYR A 1 170 ? 30.510 99.659 210.856 1.00 17.93 197 TYR A O 1
ATOM 1319 N N . ILE A 1 171 ? 31.409 101.605 211.415 1.00 21.84 198 ILE A N 1
ATOM 1320 C CA . ILE A 1 171 ? 30.566 102.450 210.544 1.00 24.67 198 ILE A CA 1
ATOM 1321 C C . ILE A 1 171 ? 31.427 103.017 209.424 1.00 26.02 198 ILE A C 1
ATOM 1322 O O . ILE A 1 171 ? 32.163 103.966 209.658 1.00 26.30 198 ILE A O 1
ATOM 1327 N N . PRO A 1 172 ? 31.382 102.418 208.216 1.00 27.30 199 PRO A N 1
ATOM 1328 C CA . PRO A 1 172 ? 32.393 102.887 207.236 1.00 28.90 199 PRO A CA 1
ATOM 1329 C C . PRO A 1 172 ? 32.266 104.378 206.860 1.00 30.56 199 PRO A C 1
ATOM 1330 O O . PRO A 1 172 ? 33.261 105.052 206.726 1.00 30.67 199 PRO A O 1
ATOM 1334 N N . SER A 1 173 ? 31.054 104.906 206.784 1.00 32.92 200 SER A N 1
ATOM 1335 C CA . SER A 1 173 ? 30.827 106.267 206.290 1.00 34.80 200 SER A CA 1
ATOM 1336 C C . SER A 1 173 ? 31.548 107.337 207.074 1.00 35.99 200 SER A C 1
ATOM 1337 O O . SER A 1 173 ? 31.950 108.366 206.499 1.00 37.58 200 SER A O 1
ATOM 1340 N N . ASN A 1 174 ? 31.706 107.136 208.383 1.00 36.05 201 ASN A N 1
ATOM 1341 C CA . ASN A 1 174 ? 32.324 108.199 209.206 1.00 36.22 201 ASN A CA 1
ATOM 1342 C C . ASN A 1 174 ? 33.531 107.716 209.959 1.00 35.78 201 ASN A C 1
ATOM 1343 O O . ASN A 1 174 ? 34.169 108.458 210.692 1.00 36.27 201 ASN A O 1
ATOM 1348 N N . GLY A 1 175 ? 33.830 106.441 209.784 1.00 35.77 202 GLY A N 1
ATOM 1349 C CA . GLY A 1 175 ? 35.019 105.852 210.406 1.00 34.42 202 GLY A CA 1
ATOM 1350 C C . GLY A 1 175 ? 34.906 105.633 211.893 1.00 33.27 202 GLY A C 1
ATOM 1351 O O . GLY A 1 175 ? 35.935 105.497 212.576 1.00 33.76 202 GLY A O 1
ATOM 1352 N N . LYS A 1 176 ? 33.674 105.575 212.398 1.00 31.97 203 LYS A N 1
ATOM 1353 C CA . LYS A 1 176 ? 33.455 105.361 213.829 1.00 33.14 203 LYS A CA 1
ATOM 1354 C C . LYS A 1 176 ? 32.859 103.979 214.100 1.00 31.72 203 LYS A C 1
ATOM 1355 O O . LYS A 1 176 ? 32.706 103.192 213.170 1.00 32.34 203 LYS A O 1
ATOM 1361 N N . PHE A 1 177 ? 32.588 103.675 215.369 1.00 30.39 204 PHE A N 1
ATOM 1362 C CA . PHE A 1 177 ? 32.067 102.372 215.787 1.00 28.72 204 PHE A CA 1
ATOM 1363 C C . PHE A 1 177 ? 30.817 102.566 216.598 1.00 28.87 204 PHE A C 1
ATOM 1364 O O . PHE A 1 177 ? 30.719 103.483 217.390 1.00 29.59 204 PHE A O 1
ATOM 1372 N N . GLU A 1 178 ? 29.850 101.697 216.369 1.00 27.90 205 GLU A N 1
ATOM 1373 C CA . GLU A 1 178 ? 28.556 101.757 217.019 1.00 27.00 205 GLU A CA 1
ATOM 1374 C C . GLU A 1 178 ? 28.460 100.600 218.011 1.00 25.01 205 GLU A C 1
ATOM 1375 O O . GLU A 1 178 ? 28.625 99.448 217.611 1.00 24.74 205 GLU A O 1
ATOM 1381 N N . GLY A 1 179 ? 28.195 100.898 219.286 1.00 23.56 206 GLY A N 1
ATOM 1382 C CA . GLY A 1 179 ? 28.107 99.862 220.297 1.00 22.52 206 GLY A CA 1
ATOM 1383 C C . GLY A 1 179 ? 26.885 99.000 219.995 1.00 22.10 206 GLY A C 1
ATOM 1384 O O . GLY A 1 179 ? 25.878 99.506 219.439 1.00 21.40 206 GLY A O 1
ATOM 1385 N N . ILE A 1 180 ? 26.989 97.707 220.318 1.00 20.66 207 ILE A N 1
ATOM 1386 C CA . ILE A 1 180 ? 25.838 96.837 220.388 1.00 20.55 207 ILE A CA 1
ATOM 1387 C C . ILE A 1 180 ? 25.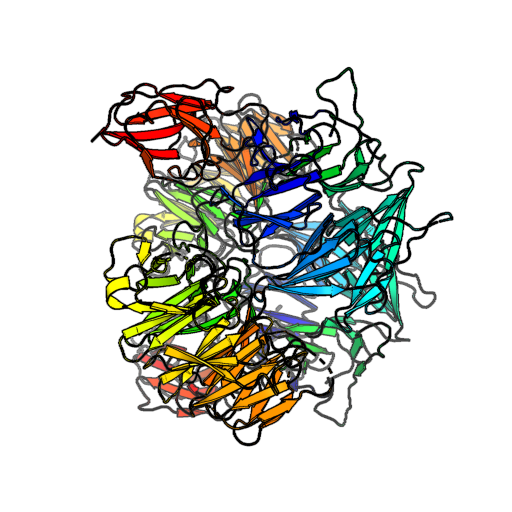618 96.648 221.898 1.00 20.99 207 ILE A C 1
ATOM 1388 O O . ILE A 1 180 ? 26.561 96.246 222.622 1.00 21.60 207 ILE A O 1
ATOM 1393 N N . PRO A 1 181 ? 24.404 96.984 222.391 1.00 19.09 208 PRO A N 1
ATOM 1394 C CA . PRO A 1 181 ? 24.200 97.157 223.834 1.00 17.79 208 PRO A CA 1
ATOM 1395 C C . PRO A 1 181 ? 24.032 95.865 224.644 1.00 17.10 208 PRO A C 1
ATOM 1396 O O . PRO A 1 181 ? 22.987 95.632 225.229 1.00 16.80 208 PRO A O 1
ATOM 1400 N N . LEU A 1 182 ? 25.046 95.019 224.704 1.00 17.47 209 LEU A N 1
ATOM 1401 C CA . LEU A 1 182 ? 24.928 93.780 225.520 1.00 16.17 209 LEU A CA 1
ATOM 1402 C C . LEU A 1 182 ? 24.659 94.157 226.983 1.00 15.49 209 LEU A C 1
ATOM 1403 O O . LEU A 1 182 ? 25.028 95.252 227.423 1.00 15.39 209 LEU A O 1
ATOM 1408 N N . PRO A 1 183 ? 24.033 93.273 227.737 1.00 14.81 210 PRO A N 1
ATOM 1409 C CA . PRO A 1 183 ? 23.664 93.609 229.115 1.00 15.25 210 PRO A CA 1
ATOM 1410 C C . PRO A 1 183 ? 24.912 93.789 230.007 1.00 15.34 210 PRO A C 1
ATOM 1411 O O . PRO A 1 183 ? 25.924 93.134 229.754 1.00 14.48 210 PRO A O 1
ATOM 1415 N N . VAL A 1 184 ? 24.844 94.692 230.986 1.00 15.49 211 VAL A N 1
ATOM 1416 C CA . VAL A 1 184 ? 25.925 94.924 231.949 1.00 16.60 211 VAL A CA 1
ATOM 1417 C C . VAL A 1 184 ? 25.516 94.148 233.239 1.00 17.81 211 VAL A C 1
ATOM 1418 O O . VAL A 1 184 ? 24.434 94.386 233.815 1.00 17.99 211 VAL A O 1
ATOM 1422 N N . HIS A 1 185 ? 26.382 93.275 233.722 1.00 19.26 212 HIS A N 1
ATOM 1423 C CA . HIS A 1 185 ? 26.004 92.335 234.809 1.00 20.89 212 HIS A CA 1
ATOM 1424 C C . HIS A 1 185 ? 26.672 92.755 236.080 1.00 21.24 212 HIS A C 1
ATOM 1425 O O . HIS A 1 185 ? 27.874 93.025 236.063 1.00 22.88 212 HIS A O 1
ATOM 1432 N N . SER A 1 186 ? 25.920 92.802 237.179 1.00 20.99 213 SER A N 1
ATOM 1433 C CA . SER A 1 186 ? 26.475 93.163 238.490 1.00 22.57 213 SER A CA 1
ATOM 1434 C C . SER A 1 186 ? 27.679 92.285 238.912 1.00 22.99 213 SER A C 1
ATOM 1435 O O . SER A 1 186 ? 28.468 92.670 239.765 1.00 22.67 213 SER A O 1
ATOM 1438 N N . SER A 1 187 ? 27.771 91.071 238.379 1.00 23.63 214 SER A N 1
ATOM 1439 C CA . SER A 1 187 ? 28.883 90.200 238.767 1.00 25.62 214 SER A CA 1
ATOM 1440 C C . SER A 1 187 ? 30.220 90.522 238.032 1.00 25.64 214 SER A C 1
ATOM 1441 O O . SER A 1 187 ? 31.211 89.932 238.361 1.00 25.83 214 SER A O 1
ATOM 1444 N N . GLN A 1 188 ? 30.244 91.498 237.121 1.00 25.39 215 GLN A N 1
ATOM 1445 C CA . GLN A 1 188 ? 31.411 91.736 236.273 1.00 26.36 215 GLN A CA 1
ATOM 1446 C C . GLN A 1 188 ? 31.847 93.198 236.353 1.00 27.62 215 GLN A C 1
ATOM 1447 O O . GLN A 1 188 ? 31.011 94.096 236.344 1.00 29.71 215 GLN A O 1
ATOM 1453 N N . SER A 1 189 ? 33.136 93.480 236.328 1.00 27.08 216 SER A N 1
ATOM 1454 C CA . SER A 1 189 ? 33.495 94.896 236.309 1.00 27.52 216 SER A CA 1
ATOM 1455 C C . SER A 1 189 ? 33.967 95.361 234.918 1.00 26.60 216 SER A C 1
ATOM 1456 O O . SER A 1 189 ? 34.345 96.525 234.724 1.00 26.19 216 SER A O 1
ATOM 1459 N N . ASN A 1 190 ? 33.896 94.436 233.950 1.00 24.66 217 ASN A N 1
ATOM 1460 C CA . ASN A 1 190 ? 34.084 94.731 232.550 1.00 23.31 217 ASN A CA 1
ATOM 1461 C C . ASN A 1 190 ? 33.461 93.577 231.750 1.00 22.42 217 ASN A C 1
ATOM 1462 O O . ASN A 1 190 ? 33.393 92.403 232.238 1.00 20.98 217 ASN A O 1
ATOM 1467 N N . LEU A 1 191 ? 33.042 93.923 230.528 1.00 19.79 218 LEU A N 1
ATOM 1468 C CA . LEU A 1 191 ? 32.274 93.025 229.682 1.00 20.20 218 LEU A CA 1
ATOM 1469 C C . LEU A 1 191 ? 33.159 92.365 228.593 1.00 19.65 218 LEU A C 1
ATOM 1470 O O . LEU A 1 191 ? 33.301 92.918 227.470 1.00 17.54 218 LEU A O 1
ATOM 1475 N N . PHE A 1 192 ? 33.761 91.223 228.955 1.00 18.12 219 PHE A N 1
ATOM 1476 C CA . PHE A 1 192 ? 34.608 90.456 228.034 1.00 18.04 219 PHE A CA 1
ATOM 1477 C C . PHE A 1 192 ? 33.727 89.941 226.863 1.00 17.72 219 PHE A C 1
ATOM 1478 O O . PHE A 1 192 ? 32.714 89.284 227.093 1.00 18.61 219 PHE A O 1
ATOM 1486 N N . VAL A 1 193 ? 34.142 90.189 225.625 1.00 16.67 220 VAL A N 1
ATOM 1487 C CA . VAL A 1 193 ? 33.504 89.517 224.473 1.00 15.98 220 VAL A CA 1
ATOM 1488 C C . VAL A 1 193 ? 34.573 88.643 223.837 1.00 16.71 220 VAL A C 1
ATOM 1489 O O . VAL A 1 193 ? 35.410 89.138 223.132 1.00 16.44 220 VAL A O 1
ATOM 1493 N N . ASN A 1 194 ? 34.523 87.348 224.096 1.00 17.94 221 ASN A N 1
ATOM 1494 C CA . ASN A 1 194 ? 35.597 86.420 223.783 1.00 19.32 221 ASN A CA 1
ATOM 1495 C C . ASN A 1 194 ? 35.557 85.869 222.353 1.00 19.97 221 ASN A C 1
ATOM 1496 O O . ASN A 1 194 ? 36.594 85.522 221.771 1.00 20.38 221 ASN A O 1
ATOM 1501 N N . SER A 1 195 ? 34.362 85.757 221.786 1.00 19.56 222 SER A N 1
ATOM 1502 C CA . SER A 1 195 ? 34.241 84.980 220.575 1.00 19.90 222 SER A CA 1
ATOM 1503 C C . SER A 1 195 ? 33.042 85.477 219.778 1.00 18.68 222 SER A C 1
ATOM 1504 O O . SER A 1 195 ? 32.025 85.843 220.358 1.00 18.65 222 SER A O 1
ATOM 1507 N N . LEU A 1 196 ? 33.139 85.454 218.454 1.00 17.48 223 LEU A N 1
ATOM 1508 C CA . LEU A 1 196 ? 32.057 85.924 217.584 1.00 15.47 223 LEU A CA 1
ATOM 1509 C C . LEU A 1 196 ? 31.909 84.966 216.424 1.00 14.82 223 LEU A C 1
ATOM 1510 O O . LEU A 1 196 ? 32.903 84.517 215.909 1.00 15.33 223 LEU A O 1
ATOM 1515 N N . LEU A 1 197 ? 30.671 84.680 216.003 1.00 13.44 224 LEU A N 1
ATOM 1516 C CA . LEU A 1 197 ? 30.417 83.801 214.916 1.00 13.10 224 LEU A CA 1
ATOM 1517 C C . LEU A 1 197 ? 29.140 84.140 214.113 1.00 13.57 224 LEU A C 1
ATOM 1518 O O . LEU A 1 197 ? 28.019 84.147 214.646 1.00 13.21 224 LEU A O 1
ATOM 1523 N N . GLU A 1 198 ? 29.303 84.361 212.815 1.00 13.45 225 GLU A N 1
ATOM 1524 C CA . GLU A 1 198 ? 28.159 84.562 211.928 1.00 14.00 225 GLU A CA 1
ATOM 1525 C C . GLU A 1 198 ? 27.432 83.275 211.654 1.00 14.53 225 GLU A C 1
ATOM 1526 O O . GLU A 1 198 ? 28.074 82.328 211.285 1.00 14.39 225 GLU A O 1
ATOM 1532 N N . ASP A 1 199 ? 26.091 83.262 211.809 1.00 14.86 226 ASP A N 1
ATOM 1533 C CA . ASP A 1 199 ? 25.256 82.117 211.531 1.00 15.86 226 ASP A CA 1
ATOM 1534 C C . ASP A 1 199 ? 24.216 82.564 210.480 1.00 17.46 226 ASP A C 1
ATOM 1535 O O . ASP A 1 199 ? 23.307 83.336 210.764 1.00 17.07 226 ASP A O 1
ATOM 1540 N N . THR A 1 200 ? 24.382 82.059 209.263 1.00 18.82 227 THR A N 1
ATOM 1541 C CA . THR A 1 200 ? 23.703 82.537 208.038 1.00 20.25 227 THR A CA 1
ATOM 1542 C C . THR A 1 200 ? 22.385 81.849 207.915 1.00 19.19 227 THR A C 1
ATOM 1543 O O . THR A 1 200 ? 21.513 82.329 207.265 1.00 19.02 227 THR A O 1
ATOM 1547 N N . THR A 1 201 ? 22.258 80.697 208.549 1.00 19.54 228 THR A N 1
ATOM 1548 C CA . THR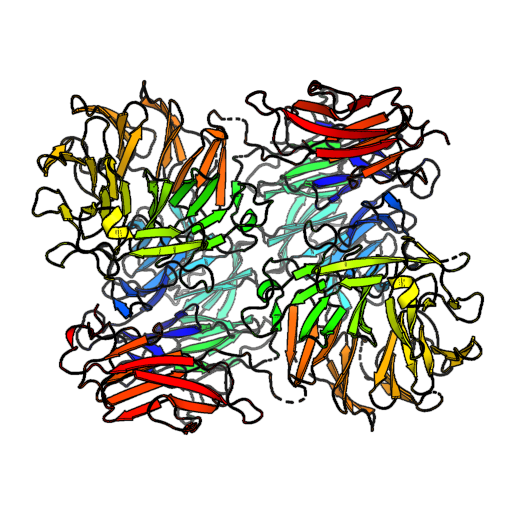 A 1 201 ? 21.027 79.980 208.558 1.00 21.24 228 THR A CA 1
ATOM 1549 C C . THR A 1 201 ? 20.083 80.606 209.573 1.00 20.02 228 THR A C 1
ATOM 1550 O O . THR A 1 201 ? 18.955 80.884 209.232 1.00 20.04 228 THR A O 1
ATOM 1554 N N . ARG A 1 202 ? 20.546 80.815 210.809 1.00 18.81 229 ARG A N 1
ATOM 1555 C CA . ARG A 1 202 ? 19.711 81.437 211.853 1.00 17.56 229 ARG A CA 1
ATOM 1556 C C . ARG A 1 202 ? 19.653 82.977 211.706 1.00 18.25 229 ARG A C 1
ATOM 1557 O O . ARG A 1 202 ? 18.847 83.616 212.385 1.00 18.57 229 ARG A O 1
ATOM 1565 N N . GLN A 1 203 ? 20.486 83.532 210.812 1.00 17.48 230 GLN A N 1
ATOM 1566 C CA . GLN A 1 203 ? 20.603 84.994 210.520 1.00 17.37 230 GLN A CA 1
ATOM 1567 C C . GLN A 1 203 ? 21.055 85.781 211.729 1.00 16.35 230 GLN A C 1
ATOM 1568 O O . GLN A 1 203 ? 20.502 86.831 212.069 1.00 16.35 230 GLN A O 1
ATOM 1574 N N . CYS A 1 204 ? 22.081 85.278 212.394 1.00 16.02 231 CYS A N 1
ATOM 1575 C CA . CYS A 1 204 ? 22.531 85.951 213.620 1.00 16.42 231 CYS A CA 1
ATOM 1576 C C . CYS A 1 204 ? 24.033 85.981 213.707 1.00 16.24 231 CYS A C 1
ATOM 1577 O O . CYS A 1 204 ? 24.729 85.276 212.961 1.00 16.60 231 CYS A O 1
ATOM 1580 N N . VAL A 1 205 ? 24.513 86.818 214.615 1.00 15.53 232 VAL A N 1
ATOM 1581 C CA . VAL A 1 205 ? 25.853 86.702 215.138 1.00 14.01 232 VAL A CA 1
ATOM 1582 C C . VAL A 1 205 ? 25.761 86.156 216.564 1.00 14.05 232 VAL A C 1
ATOM 1583 O O . VAL A 1 205 ? 25.115 86.793 217.440 1.00 12.82 232 VAL A O 1
ATOM 1587 N N . TRP A 1 206 ? 26.375 84.988 216.790 1.00 13.16 233 TRP A N 1
ATOM 1588 C CA . TRP A 1 206 ? 26.574 84.377 218.122 1.00 11.62 233 TRP A CA 1
ATOM 1589 C C . TRP A 1 206 ? 27.724 85.098 218.888 1.00 12.75 233 TRP A C 1
ATOM 1590 O O . TRP A 1 206 ? 28.791 85.376 218.329 1.00 12.70 233 TRP A O 1
ATOM 1601 N N . ILE A 1 207 ? 27.509 85.379 220.168 1.00 12.58 234 ILE A N 1
ATOM 1602 C CA . ILE A 1 207 ? 28.466 86.150 220.987 1.00 11.91 234 ILE A CA 1
ATOM 1603 C C . ILE A 1 207 ? 28.701 85.370 222.233 1.00 12.02 234 ILE A C 1
ATOM 1604 O O . ILE A 1 207 ? 27.733 85.041 222.959 1.00 10.07 234 ILE A O 1
ATOM 1609 N N . GLY A 1 208 ? 29.976 85.051 222.487 1.00 13.39 235 GLY A N 1
ATOM 1610 C CA . GLY A 1 208 ? 30.375 84.364 223.719 1.00 14.28 235 GLY A CA 1
ATOM 1611 C C . GLY A 1 208 ? 31.061 85.346 224.662 1.00 16.52 235 GLY A C 1
ATOM 1612 O O . GLY A 1 208 ? 31.941 86.106 224.259 1.00 16.61 235 GLY A O 1
ATOM 1613 N N . THR A 1 209 ? 30.643 85.338 225.921 1.00 17.36 236 THR A N 1
ATOM 1614 C CA . THR A 1 209 ? 31.101 86.282 226.923 1.00 18.60 236 THR A CA 1
ATOM 1615 C C . THR A 1 209 ? 31.293 85.423 228.158 1.00 20.08 236 THR A C 1
ATOM 1616 O O . THR A 1 209 ? 31.187 84.198 228.054 1.00 19.75 236 THR A O 1
ATOM 1620 N N . GLU A 1 210 ? 31.609 86.039 229.307 1.00 21.27 237 GLU A N 1
ATOM 1621 C CA . GLU A 1 210 ? 31.776 85.241 230.546 1.00 22.56 237 GLU A CA 1
ATOM 1622 C C . GLU A 1 210 ? 30.414 84.895 231.082 1.00 20.84 237 GLU A C 1
ATOM 1623 O O . GLU A 1 210 ? 29.728 85.780 231.593 1.00 20.62 237 GLU A O 1
ATOM 1629 N N . GLY A 1 211 ? 29.991 83.641 230.976 1.00 20.15 238 GLY A N 1
ATOM 1630 C CA . GLY A 1 211 ? 28.700 83.267 231.627 1.00 20.72 238 GLY A CA 1
ATOM 1631 C C . GLY A 1 211 ? 27.444 83.338 230.723 1.00 20.57 238 GLY A C 1
ATOM 1632 O O . GLY A 1 211 ? 26.380 82.841 231.109 1.00 21.27 238 GLY A O 1
ATOM 1633 N N . TYR A 1 212 ? 27.542 83.948 229.545 1.00 18.14 239 TYR A N 1
ATOM 1634 C CA . TYR A 1 212 ? 26.330 84.226 228.737 1.00 18.61 239 TYR A CA 1
ATOM 1635 C C . TYR A 1 212 ? 26.643 84.018 227.239 1.00 17.91 239 TYR A C 1
ATOM 1636 O O . TYR A 1 212 ? 27.709 84.454 226.727 1.00 16.80 239 TYR A O 1
ATOM 1645 N N . LEU A 1 213 ? 25.741 83.303 226.572 1.00 16.68 240 LEU A N 1
ATOM 1646 C CA . LEU A 1 213 ? 25.751 83.143 225.152 1.00 15.46 240 LEU A CA 1
ATOM 1647 C C . LEU A 1 213 ? 24.593 83.902 224.574 1.00 14.95 240 LEU A C 1
ATOM 1648 O O . LEU A 1 213 ? 23.464 83.632 224.945 1.00 16.08 240 LEU A O 1
ATOM 1653 N N . PHE A 1 214 ? 24.861 84.805 223.641 1.00 13.20 241 PHE A N 1
ATOM 1654 C CA . PHE A 1 214 ? 23.851 85.688 223.018 1.00 11.85 241 PHE A CA 1
ATOM 1655 C C . PHE A 1 214 ? 23.719 85.455 221.539 1.00 13.58 241 PHE A C 1
ATOM 1656 O O . PHE A 1 214 ? 24.703 85.088 220.863 1.00 13.39 241 PHE A O 1
ATOM 1664 N N . GLN A 1 215 ? 22.516 85.687 221.024 1.00 14.43 242 GLN A N 1
ATOM 1665 C CA . GLN A 1 215 ? 22.368 85.887 219.612 1.00 15.14 242 GLN A CA 1
ATOM 1666 C C . GLN A 1 215 ? 21.952 87.325 219.295 1.00 15.04 242 GLN A C 1
ATOM 1667 O O . GLN A 1 215 ? 20.959 87.817 219.846 1.00 15.84 242 GLN A O 1
ATOM 1673 N N . TYR A 1 216 ? 22.725 87.997 218.436 1.00 14.18 243 TYR A N 1
ATOM 1674 C CA . TYR A 1 216 ? 22.394 89.300 217.924 1.00 13.44 243 TYR A CA 1
ATOM 1675 C C . TYR A 1 216 ? 21.797 89.165 216.486 1.00 14.82 243 TYR A C 1
ATOM 1676 O O . TYR A 1 216 ? 22.422 88.602 215.550 1.00 15.14 243 TYR A O 1
ATOM 1685 N N . PHE A 1 217 ? 20.571 89.646 216.317 1.00 14.86 244 PHE A N 1
ATOM 1686 C CA . PHE A 1 217 ? 19.907 89.672 215.006 1.00 14.54 244 PHE A CA 1
ATOM 1687 C C . PHE A 1 217 ? 20.015 91.101 214.409 1.00 14.50 244 PHE A C 1
ATOM 1688 O O . PHE A 1 217 ? 19.292 91.977 214.824 1.00 14.40 244 PHE A O 1
ATOM 1696 N N . PRO A 1 218 ? 20.979 91.357 213.490 1.00 15.31 245 PRO A N 1
ATOM 1697 C CA . PRO A 1 218 ? 21.150 92.704 212.844 1.00 16.01 245 PRO A CA 1
ATOM 1698 C C . PRO A 1 218 ? 19.862 93.144 212.119 1.00 17.20 245 PRO A C 1
ATOM 1699 O O . PRO A 1 218 ? 19.620 94.337 211.940 1.00 19.59 245 PRO A O 1
ATOM 1703 N N . SER A 1 219 ? 19.042 92.202 211.673 1.00 16.69 246 SER A N 1
ATOM 1704 C CA . SER A 1 219 ? 17.769 92.602 211.081 1.00 17.50 246 SER A CA 1
ATOM 1705 C C . SER A 1 219 ? 16.907 93.497 211.988 1.00 17.90 246 SER A C 1
ATOM 1706 O O . SER A 1 219 ? 16.334 94.474 211.478 1.00 18.20 246 SER A O 1
ATOM 1709 N N . THR A 1 220 ? 16.789 93.160 213.276 1.00 16.84 247 THR A N 1
ATOM 1710 C CA . THR A 1 220 ? 15.952 93.935 214.200 1.00 18.25 247 THR A CA 1
ATOM 1711 C C . THR A 1 220 ? 16.747 94.628 215.323 1.00 18.96 247 THR A C 1
ATOM 1712 O O . THR A 1 220 ? 16.178 95.397 216.083 1.00 22.11 247 THR A O 1
ATOM 1716 N N . GLY A 1 221 ? 18.033 94.328 215.478 1.00 18.91 248 GLY A N 1
ATOM 1717 C CA . GLY A 1 221 ? 18.764 94.785 216.639 1.00 19.39 248 GLY A CA 1
ATOM 1718 C C . GLY A 1 221 ? 18.513 93.954 217.901 1.00 19.20 248 GLY A C 1
ATOM 1719 O O . GLY A 1 221 ? 19.045 94.278 218.973 1.00 20.49 248 GLY A O 1
ATOM 1720 N N . GLN A 1 222 ? 17.742 92.878 217.806 1.00 18.34 249 GLN A N 1
ATOM 1721 C CA . GLN A 1 222 ? 17.472 92.085 219.018 1.00 18.41 249 GLN A CA 1
ATOM 1722 C C . GLN A 1 222 ? 18.690 91.349 219.546 1.00 18.37 249 GLN A C 1
ATOM 1723 O O . GLN A 1 222 ? 19.432 90.738 218.779 1.00 17.80 249 GLN A O 1
ATOM 1729 N N . ILE A 1 223 ? 18.894 91.405 220.862 1.00 19.08 250 ILE A N 1
ATOM 1730 C CA . ILE A 1 223 ? 19.981 90.682 221.515 1.00 18.39 250 ILE A CA 1
ATOM 1731 C C . ILE A 1 223 ? 19.328 89.609 222.400 1.00 19.22 250 ILE A C 1
ATOM 1732 O O . ILE A 1 223 ? 18.813 89.891 223.496 1.00 21.67 250 ILE A O 1
ATOM 1737 N N . LYS A 1 224 ? 19.331 88.384 221.941 1.00 17.50 251 LYS A N 1
ATOM 1738 C CA . LYS A 1 224 ? 18.670 87.329 222.619 1.00 17.41 251 LYS A CA 1
ATOM 1739 C C . LYS A 1 224 ? 19.664 86.608 223.528 1.00 17.96 251 LYS A C 1
ATOM 1740 O O . LYS A 1 224 ? 20.736 86.180 223.067 1.00 18.02 251 LYS A O 1
ATOM 1746 N N . GLN A 1 225 ? 19.327 86.462 224.797 1.00 17.44 252 GLN A N 1
ATOM 1747 C CA . GLN A 1 225 ? 20.109 85.557 225.636 1.00 19.53 252 GLN A CA 1
ATOM 1748 C C . GLN A 1 225 ? 19.664 84.133 225.476 1.00 18.31 252 GLN A C 1
ATOM 1749 O O . GLN A 1 225 ? 18.594 83.749 225.960 1.00 17.55 252 GLN A O 1
ATOM 1755 N N . THR A 1 226 ? 20.498 83.335 224.837 1.00 18.64 253 THR A N 1
ATOM 1756 C CA . THR A 1 226 ? 20.152 81.948 224.512 1.00 19.50 253 THR A CA 1
ATOM 1757 C C . THR A 1 226 ? 20.532 80.985 225.634 1.00 20.99 253 THR A C 1
ATOM 1758 O O . THR A 1 226 ? 19.767 80.093 225.944 1.00 21.51 253 THR A O 1
ATOM 1762 N N . GLU A 1 227 ? 21.710 81.149 226.242 1.00 22.34 254 GLU A N 1
ATOM 1763 C CA . GLU A 1 227 ? 22.136 80.259 227.353 1.00 24.82 254 GLU A CA 1
ATOM 1764 C C . GLU A 1 227 ? 22.901 81.059 228.394 1.00 24.74 254 GLU A C 1
ATOM 1765 O O . GLU A 1 227 ? 23.452 82.092 228.115 1.00 23.28 254 GLU A O 1
ATOM 1771 N N . ALA A 1 228 ? 22.888 80.561 229.607 1.00 26.50 255 ALA A N 1
ATOM 1772 C CA . ALA A 1 228 ? 23.602 81.159 230.708 1.00 27.98 255 ALA A CA 1
ATOM 1773 C C . ALA A 1 228 ? 24.334 79.937 231.257 1.00 29.58 255 ALA A C 1
ATOM 1774 O O . ALA A 1 228 ? 23.696 78.941 231.517 1.00 29.67 255 ALA A O 1
ATOM 1776 N N . PHE A 1 229 ? 25.658 80.005 231.362 1.00 30.64 256 PHE A N 1
ATOM 1777 C CA . PHE A 1 229 ? 26.459 78.929 231.880 1.00 31.85 256 PHE A CA 1
ATOM 1778 C C . PHE A 1 229 ? 27.092 79.534 233.098 1.00 33.65 256 PHE A C 1
ATOM 1779 O O . PHE A 1 229 ? 28.113 80.246 233.005 1.00 33.81 256 PHE A O 1
ATOM 1787 N N . HIS A 1 230 ? 26.483 79.279 234.240 1.00 34.70 257 HIS A N 1
ATOM 1788 C CA . HIS A 1 230 ? 26.930 79.856 235.500 1.00 36.63 257 HIS A CA 1
ATOM 1789 C C . HIS A 1 230 ? 28.379 79.548 235.828 1.00 35.15 257 HIS A C 1
ATOM 1790 O O . HIS A 1 230 ? 28.805 78.411 235.722 1.00 34.93 257 HIS A O 1
ATOM 1797 N N . ASN A 1 231 ? 29.111 80.597 236.186 1.00 34.58 258 ASN A N 1
ATOM 1798 C CA . ASN A 1 231 ? 30.540 80.535 236.484 1.00 35.59 258 ASN A CA 1
ATOM 1799 C C . ASN A 1 231 ? 31.425 79.969 235.359 1.00 34.77 258 ASN A C 1
ATOM 1800 O O . ASN A 1 231 ? 32.550 79.587 235.640 1.00 35.23 258 ASN A O 1
ATOM 1805 N N . ASN A 1 232 ? 30.925 79.873 234.123 1.00 33.43 259 ASN A N 1
ATOM 1806 C CA . ASN A 1 232 ? 31.752 79.395 232.978 1.00 32.76 259 ASN A CA 1
ATOM 1807 C C . ASN A 1 232 ? 32.029 80.465 231.919 1.00 30.61 259 ASN A C 1
ATOM 1808 O O . ASN A 1 232 ? 31.267 81.397 231.742 1.00 30.81 259 ASN A O 1
ATOM 1813 N N . SER A 1 233 ? 33.128 80.337 231.219 1.00 28.34 260 SER A N 1
ATOM 1814 C CA . SER A 1 233 ? 33.493 81.333 230.234 1.00 26.60 260 SER A CA 1
ATOM 1815 C C . SER A 1 233 ? 33.349 80.723 228.822 1.00 24.87 260 SER A C 1
ATOM 1816 O O . SER A 1 233 ? 33.777 79.605 228.601 1.00 23.98 260 SER A O 1
ATOM 1819 N N . ILE A 1 234 ? 32.712 81.426 227.888 1.00 23.41 261 ILE A N 1
ATOM 1820 C CA . ILE A 1 234 ? 32.628 80.949 226.502 1.00 23.39 261 ILE A CA 1
ATOM 1821 C C . ILE A 1 234 ? 33.854 81.370 225.662 1.00 22.96 261 ILE A C 1
ATOM 1822 O O . ILE A 1 234 ? 34.039 82.537 225.361 1.00 23.31 261 ILE A O 1
ATOM 1827 N N . LYS A 1 235 ? 34.713 80.430 225.311 1.00 22.14 262 LYS A N 1
ATOM 1828 C CA . LYS A 1 235 ? 35.941 80.798 224.614 1.00 22.19 262 LYS A CA 1
ATOM 1829 C C . LYS A 1 235 ? 35.841 80.787 223.075 1.00 21.93 262 LYS A C 1
ATOM 1830 O O . LYS A 1 235 ? 36.530 81.562 222.401 1.00 22.54 262 LYS A O 1
ATOM 1836 N N . SER A 1 236 ? 34.967 79.953 222.524 1.00 20.05 263 SER A N 1
ATOM 1837 C CA . SER A 1 236 ? 35.029 79.674 221.090 1.00 20.26 263 SER A CA 1
ATOM 1838 C C . SER A 1 236 ? 33.696 79.128 220.608 1.00 19.53 263 SER A C 1
ATOM 1839 O O . SER A 1 236 ? 32.923 78.549 221.421 1.00 19.12 263 SER A O 1
ATOM 1842 N N . LEU A 1 237 ? 33.398 79.379 219.323 1.00 17.79 264 LEU A N 1
ATOM 1843 C CA . LEU A 1 237 ? 32.115 79.033 218.727 1.00 16.22 264 LEU A CA 1
ATOM 1844 C C . LEU A 1 237 ? 32.349 78.516 217.332 1.00 17.65 264 LEU A C 1
ATOM 1845 O O . LEU A 1 237 ? 33.194 79.056 216.627 1.00 16.97 264 LEU A O 1
ATOM 1850 N N . ALA A 1 238 ? 31.617 77.465 216.930 1.00 17.59 265 ALA A N 1
ATOM 1851 C CA . ALA A 1 238 ? 31.664 76.968 215.555 1.00 17.53 265 ALA A CA 1
ATOM 1852 C C . ALA A 1 238 ? 30.291 76.429 215.233 1.00 18.02 265 ALA A C 1
ATOM 1853 O O . ALA A 1 238 ? 29.472 76.264 216.122 1.00 18.50 265 ALA A O 1
ATOM 1855 N N . LEU A 1 239 ? 30.032 76.209 213.954 1.00 18.05 266 LEU A N 1
ATOM 1856 C CA . LEU A 1 239 ? 28.835 75.450 213.521 1.00 18.83 266 LEU A CA 1
ATOM 1857 C C . LEU A 1 239 ? 29.259 74.104 212.921 1.00 18.44 266 LEU A C 1
ATOM 1858 O O . LEU A 1 239 ? 30.201 74.039 212.125 1.00 18.78 266 LEU A O 1
ATOM 1863 N N . ASP A 1 240 ? 28.619 73.028 213.337 1.00 18.27 267 ASP A N 1
ATOM 1864 C CA . ASP A 1 240 ? 28.986 71.719 212.825 1.00 19.50 267 ASP A CA 1
ATOM 1865 C C . ASP A 1 240 ? 28.204 71.391 211.522 1.00 19.66 267 ASP A C 1
ATOM 1866 O O . ASP A 1 240 ? 27.426 72.223 211.011 1.00 20.27 267 ASP A O 1
ATOM 1871 N N . GLY A 1 241 ? 28.384 70.187 210.998 1.00 21.69 268 GLY A N 1
ATOM 1872 C CA . GLY A 1 241 ? 27.701 69.738 209.715 1.00 23.00 268 GLY A CA 1
ATOM 1873 C C . GLY A 1 241 ? 26.166 69.620 209.707 1.00 24.42 268 GLY A C 1
ATOM 1874 O O . GLY A 1 241 ? 25.509 69.723 208.654 1.00 25.95 268 GLY A O 1
ATOM 1875 N N . ASN A 1 242 ? 25.574 69.431 210.872 1.00 24.93 269 ASN A N 1
ATOM 1876 C CA . ASN A 1 242 ? 24.137 69.513 210.991 1.00 26.41 269 ASN A CA 1
ATOM 1877 C C . ASN A 1 242 ? 23.714 70.989 211.156 1.00 25.75 269 ASN A C 1
ATOM 1878 O O . ASN A 1 242 ? 22.544 71.301 211.098 1.00 27.66 269 ASN A O 1
ATOM 1883 N N . GLY A 1 243 ? 24.650 71.918 211.305 1.00 24.70 270 GLY A N 1
ATOM 1884 C CA . GLY A 1 243 ? 24.259 73.336 211.570 1.00 23.27 270 GLY A CA 1
ATOM 1885 C C . GLY A 1 243 ? 23.944 73.607 213.051 1.00 22.45 270 GLY A C 1
ATOM 1886 O O . GLY A 1 243 ? 23.381 74.632 213.390 1.00 23.04 270 GLY A O 1
ATOM 1887 N N . ASP A 1 244 ? 24.324 72.696 213.944 1.00 20.68 271 ASP A N 1
ATOM 1888 C CA . ASP A 1 244 ? 24.275 72.961 215.380 1.00 19.94 271 ASP A CA 1
ATOM 1889 C C . ASP A 1 244 ? 25.357 73.961 215.863 1.00 17.60 271 ASP A C 1
ATOM 1890 O O . ASP A 1 244 ? 26.448 74.029 215.330 1.00 16.61 271 ASP A O 1
ATOM 1895 N N . LEU A 1 245 ? 25.048 74.739 216.879 1.00 16.48 272 LEU A N 1
ATOM 1896 C CA . LEU A 1 245 ? 26.029 75.666 217.397 1.00 15.67 272 LEU A CA 1
ATOM 1897 C C . LEU A 1 245 ? 26.896 74.945 218.454 1.00 15.92 272 LEU A C 1
ATOM 1898 O O . LEU A 1 245 ? 26.378 74.402 219.431 1.00 16.26 272 LEU A O 1
ATOM 1903 N N . LEU A 1 246 ? 28.207 75.005 218.285 1.00 16.96 273 LEU A N 1
ATOM 1904 C CA . LEU A 1 246 ? 29.161 74.371 219.212 1.00 17.36 273 LEU A CA 1
ATOM 1905 C C . LEU A 1 246 ? 29.788 75.472 220.045 1.00 16.43 273 LEU A C 1
ATOM 1906 O O . LEU A 1 246 ? 30.370 76.395 219.476 1.00 15.29 273 LEU A O 1
ATOM 1911 N N . ALA A 1 247 ? 29.647 75.405 221.378 1.00 16.55 274 ALA A N 1
ATOM 1912 C CA . ALA A 1 247 ? 30.265 76.431 222.250 1.00 16.40 274 ALA A CA 1
ATOM 1913 C C . ALA A 1 247 ? 31.373 75.829 223.116 1.00 17.05 274 ALA A C 1
ATOM 1914 O O . ALA A 1 247 ? 31.124 74.969 223.943 1.00 18.55 274 ALA A O 1
ATOM 1916 N N . GLY A 1 248 ? 32.615 76.245 222.889 1.00 17.77 275 GLY A N 1
ATOM 1917 C CA . GLY A 1 248 ? 33.751 75.791 223.692 1.00 16.95 275 GLY A CA 1
ATOM 1918 C C . GLY A 1 248 ? 33.898 76.708 224.901 1.00 17.83 275 GLY A C 1
ATOM 1919 O O . GLY A 1 248 ? 33.914 77.945 224.770 1.00 16.88 275 GLY A O 1
ATOM 1920 N N . THR A 1 249 ? 34.009 76.098 226.082 1.00 17.97 276 THR A N 1
ATOM 1921 C CA . THR A 1 249 ? 34.068 76.837 227.323 1.00 18.79 276 THR A CA 1
ATOM 1922 C C . THR A 1 249 ? 35.223 76.310 228.214 1.00 19.35 276 THR A C 1
ATOM 1923 O O . THR A 1 249 ? 36.048 75.528 227.770 1.00 19.72 276 THR A O 1
ATOM 1927 N N . ASP A 1 250 ? 35.287 76.750 229.458 1.00 19.92 277 ASP A N 1
ATOM 1928 C CA . ASP A 1 250 ? 36.284 76.216 230.395 1.00 22.88 277 ASP A CA 1
ATOM 1929 C C . ASP A 1 250 ? 35.720 74.973 231.129 1.00 23.46 277 ASP A C 1
ATOM 1930 O O . ASP A 1 250 ? 36.347 74.396 232.033 1.00 24.27 277 ASP A O 1
ATOM 1935 N N . ASN A 1 251 ? 34.522 74.549 230.719 1.00 22.56 278 ASN A N 1
ATOM 1936 C CA . ASN A 1 251 ? 33.922 73.400 231.354 1.00 22.46 278 ASN A CA 1
ATOM 1937 C C . ASN A 1 251 ? 33.329 72.508 230.273 1.00 20.97 278 ASN A C 1
ATOM 1938 O O . ASN A 1 251 ? 32.172 72.036 230.365 1.00 21.43 278 ASN A O 1
ATOM 1943 N N . GLY A 1 252 ? 34.144 72.285 229.245 1.00 18.22 279 GLY A N 1
ATOM 1944 C CA . GLY A 1 252 ? 33.807 71.347 228.188 1.00 17.47 279 GLY A CA 1
ATOM 1945 C C . GLY A 1 252 ? 33.033 71.980 227.037 1.00 16.27 279 GLY A C 1
ATOM 1946 O O . GLY A 1 252 ? 32.997 73.199 226.911 1.00 15.81 279 GLY A O 1
ATOM 1947 N N . LEU A 1 253 ? 32.365 71.144 226.242 1.00 15.34 280 LEU A N 1
ATOM 1948 C CA . LEU A 1 253 ? 31.655 71.555 225.039 1.00 13.93 280 LEU A CA 1
ATOM 1949 C C . LEU A 1 253 ? 30.125 71.517 225.202 1.00 14.95 280 LEU A C 1
ATOM 1950 O O . LEU A 1 253 ? 29.541 70.540 225.728 1.00 12.30 280 LEU A O 1
ATOM 1955 N N . TYR A 1 254 ? 29.450 72.565 224.718 1.00 14.63 281 TYR A N 1
ATOM 1956 C CA . TYR A 1 254 ? 27.993 72.534 224.689 1.00 16.56 281 TYR A CA 1
ATOM 1957 C C . TYR A 1 254 ? 27.589 72.561 223.227 1.00 16.69 281 TYR A C 1
ATOM 1958 O O . TYR A 1 254 ? 28.212 73.225 222.455 1.00 17.48 281 TYR A O 1
ATOM 1967 N N . VAL A 1 255 ? 26.523 71.856 222.896 1.00 17.96 282 VAL A N 1
ATOM 1968 C CA . VAL A 1 255 ? 26.005 71.761 221.567 1.00 18.03 282 VAL A CA 1
ATOM 1969 C C . VAL A 1 255 ? 24.554 72.221 221.607 1.00 19.23 282 VAL A C 1
ATOM 1970 O O . VAL A 1 255 ? 23.705 71.606 222.281 1.00 21.27 282 VAL A O 1
ATOM 1974 N N . TYR A 1 256 ? 24.264 73.297 220.893 1.00 17.47 283 TYR A N 1
ATOM 1975 C CA . TYR A 1 256 ? 22.902 73.805 220.769 1.00 17.16 283 TYR A CA 1
ATOM 1976 C C . TYR A 1 256 ? 22.244 73.475 219.413 1.00 17.65 283 TYR A C 1
ATOM 1977 O O . TYR A 1 256 ? 22.803 73.767 218.342 1.00 15.98 283 TYR A O 1
ATOM 1986 N N . HIS A 1 257 ? 21.032 72.924 219.456 1.00 19.42 284 HIS A N 1
ATOM 1987 C CA . HIS A 1 257 ? 20.279 72.615 218.243 1.00 20.78 284 HIS A CA 1
ATOM 1988 C C . HIS A 1 257 ? 19.119 73.596 217.991 1.00 21.14 284 HIS A C 1
ATOM 1989 O O . HIS A 1 257 ? 19.139 74.305 216.987 1.00 19.97 284 HIS A O 1
ATOM 1996 N N . ASN A 1 258 ? 18.170 73.699 218.931 1.00 21.62 285 ASN A N 1
ATOM 1997 C CA . ASN A 1 258 ? 17.112 74.740 218.867 1.00 23.30 285 ASN A CA 1
ATOM 1998 C C . ASN A 1 258 ? 16.533 74.958 220.283 1.00 24.55 285 ASN A C 1
ATOM 1999 O O . ASN A 1 258 ? 16.983 74.286 221.222 1.00 24.66 285 ASN A O 1
ATOM 2004 N N . ASP A 1 259 ? 15.522 75.819 220.434 1.00 24.85 286 ASP A N 1
ATOM 2005 C CA . ASP A 1 259 ? 15.032 76.181 221.768 1.00 27.41 286 ASP A CA 1
ATOM 2006 C C . ASP A 1 259 ? 14.313 75.082 222.569 1.00 28.45 286 ASP A C 1
ATOM 2007 O O . ASP A 1 259 ? 14.263 75.135 223.783 1.00 29.36 286 ASP A O 1
ATOM 2012 N N . THR A 1 260 ? 13.789 74.079 221.899 1.00 29.30 287 THR A N 1
ATOM 2013 C CA . THR A 1 260 ? 13.067 73.033 222.606 1.00 30.97 287 THR A CA 1
ATOM 2014 C C . THR A 1 260 ? 13.919 71.769 222.799 1.00 29.76 287 THR A C 1
ATOM 2015 O O . THR A 1 260 ? 13.439 70.810 223.335 1.00 31.27 287 THR A O 1
ATOM 2019 N N . THR A 1 261 ? 15.173 71.770 222.370 1.00 27.75 288 THR A N 1
ATOM 2020 C CA . THR A 1 261 ? 16.011 70.597 222.475 1.00 27.05 288 THR A CA 1
ATOM 2021 C C . THR A 1 261 ? 17.030 70.876 223.572 1.00 27.32 288 THR A C 1
ATOM 2022 O O . THR A 1 261 ? 17.649 71.921 223.554 1.00 25.86 288 THR A O 1
ATOM 2026 N N . PRO A 1 262 ? 17.215 69.948 224.531 1.00 27.85 289 PRO A N 1
ATOM 2027 C CA . PRO A 1 262 ? 18.214 70.248 225.571 1.00 28.10 289 PRO A CA 1
ATOM 2028 C C . PRO A 1 262 ? 19.654 70.233 225.021 1.00 27.04 289 PRO A C 1
ATOM 2029 O O . PRO A 1 262 ? 19.968 69.526 224.057 1.00 28.49 289 PRO A O 1
ATOM 2033 N N . LEU A 1 263 ? 20.515 71.054 225.593 1.00 26.04 290 LEU A N 1
ATOM 2034 C CA . LEU A 1 263 ? 21.925 71.060 225.201 1.00 24.58 290 LEU A CA 1
ATOM 2035 C C . LEU A 1 263 ? 22.565 69.722 225.423 1.00 24.44 290 LEU A C 1
ATOM 2036 O O . LEU A 1 263 ? 22.229 69.019 226.364 1.00 24.77 290 LEU A O 1
ATOM 2041 N N . GLN A 1 264 ? 23.486 69.364 224.544 1.00 23.82 291 GLN A N 1
ATOM 2042 C CA . GLN A 1 264 ? 24.424 68.326 224.875 1.00 24.11 291 GLN A CA 1
ATOM 2043 C C . GLN A 1 264 ? 25.569 69.011 225.634 1.00 23.60 291 GLN A C 1
ATOM 2044 O O . GLN A 1 264 ? 25.958 70.136 225.270 1.00 23.42 291 GLN A O 1
ATOM 2050 N N . HIS A 1 265 ? 26.136 68.318 226.629 1.00 22.52 292 HIS A N 1
ATOM 2051 C CA . HIS A 1 265 ? 27.254 68.858 227.406 1.00 22.26 292 HIS A CA 1
ATOM 2052 C C . HIS A 1 265 ? 28.291 67.807 227.443 1.00 21.36 292 HIS A C 1
ATOM 2053 O O . HIS A 1 265 ? 28.068 66.740 228.024 1.00 21.88 292 HIS A O 1
ATOM 2060 N N . ILE A 1 266 ? 29.426 68.079 226.834 1.00 20.90 293 ILE A N 1
ATOM 2061 C CA . ILE A 1 266 ? 30.445 67.033 226.626 1.00 22.13 293 ILE A CA 1
ATOM 2062 C C . ILE A 1 266 ? 31.722 67.368 227.392 1.00 22.34 293 ILE A C 1
ATOM 2063 O O . ILE A 1 266 ? 32.256 68.484 227.236 1.00 22.77 293 ILE A O 1
ATOM 2068 N N . ILE A 1 267 ? 32.194 66.426 228.206 1.00 21.53 294 ILE A N 1
ATOM 2069 C CA . ILE A 1 267 ? 33.299 66.669 229.112 1.00 21.11 294 ILE A CA 1
ATOM 2070 C C . ILE A 1 267 ? 34.324 65.539 229.178 1.00 20.72 294 ILE A C 1
ATOM 2071 O O . ILE A 1 267 ? 34.028 64.369 228.838 1.00 19.57 294 ILE A O 1
ATOM 2076 N N . HIS A 1 268 ? 35.525 65.946 229.591 1.00 19.61 295 HIS A N 1
ATOM 2077 C CA . HIS A 1 268 ? 36.658 65.069 229.846 1.00 21.39 295 HIS A CA 1
ATOM 2078 C C . HIS A 1 268 ? 36.376 64.022 230.946 1.00 21.85 295 HIS A C 1
ATOM 2079 O O . HIS A 1 268 ? 35.755 64.346 231.968 1.00 21.00 295 HIS A O 1
ATOM 2086 N N . ASP A 1 269 ? 36.755 62.769 230.672 1.00 22.52 296 ASP A N 1
ATOM 2087 C CA . ASP A 1 269 ? 36.724 61.661 231.659 1.00 24.25 296 ASP A CA 1
ATOM 2088 C C . ASP A 1 269 ? 38.140 61.165 231.772 1.00 24.78 296 ASP A C 1
ATOM 2089 O O . ASP A 1 269 ? 38.669 60.653 230.786 1.00 24.45 296 ASP A O 1
ATOM 2094 N N . SER A 1 270 ? 38.751 61.328 232.951 1.00 26.42 297 SER A N 1
ATOM 2095 C CA . SER A 1 270 ? 40.161 61.005 233.124 1.00 29.62 297 SER A CA 1
ATOM 2096 C C . SER A 1 270 ? 40.464 59.524 232.935 1.00 30.55 297 SER A C 1
ATOM 2097 O O . SER A 1 270 ? 41.591 59.182 232.615 1.00 29.93 297 SER A O 1
ATOM 2100 N N . ARG A 1 271 ? 39.454 58.661 233.100 1.00 31.70 298 ARG A N 1
ATOM 2101 C CA . ARG A 1 271 ? 39.672 57.207 232.954 1.00 33.24 298 ARG A CA 1
ATOM 2102 C C . ARG A 1 271 ? 39.346 56.709 231.552 1.00 32.12 298 ARG A C 1
ATOM 2103 O O . ARG A 1 271 ? 39.321 55.514 231.297 1.00 31.93 298 ARG A O 1
ATOM 2111 N N . ASN A 1 272 ? 39.060 57.621 230.647 1.00 32.06 299 ASN A N 1
ATOM 2112 C CA . ASN A 1 272 ? 38.676 57.204 229.310 1.00 32.35 299 ASN A CA 1
ATOM 2113 C C . ASN A 1 272 ? 39.396 58.017 228.237 1.00 32.61 299 ASN A C 1
ATOM 2114 O O . ASN A 1 272 ? 39.102 59.216 227.993 1.00 32.63 299 ASN A O 1
ATOM 2119 N N . ILE A 1 273 ? 40.336 57.329 227.611 1.00 32.21 300 ILE A N 1
ATOM 2120 C CA . ILE A 1 273 ? 41.157 57.810 226.512 1.00 32.49 300 ILE A CA 1
ATOM 2121 C C . ILE A 1 273 ? 40.412 58.316 225.245 1.00 30.77 300 ILE A C 1
ATOM 2122 O O . ILE A 1 273 ? 40.967 59.073 224.450 1.00 28.41 300 ILE A O 1
ATOM 2127 N N . GLN A 1 274 ? 39.164 57.901 225.049 1.00 30.94 301 GLN A N 1
ATOM 2128 C CA . GLN A 1 274 ? 38.395 58.393 223.894 1.00 29.88 301 GLN A CA 1
ATOM 2129 C C . GLN A 1 274 ? 37.511 59.597 224.188 1.00 27.89 301 GLN A C 1
ATOM 2130 O O . GLN A 1 274 ? 36.854 60.071 223.294 1.00 28.69 301 GLN A O 1
ATOM 2136 N N . SER A 1 275 ? 37.500 60.086 225.420 1.00 25.95 302 SER A N 1
ATOM 2137 C CA . SER A 1 275 ? 36.754 61.306 225.777 1.00 24.35 302 SER A CA 1
ATOM 2138 C C . SER A 1 275 ? 37.506 62.583 225.343 1.00 22.93 302 SER A C 1
ATOM 2139 O O . SER A 1 275 ? 38.683 62.547 225.030 1.00 21.89 302 SER A O 1
ATOM 2142 N N . LEU A 1 276 ? 36.778 63.690 225.291 1.00 22.69 303 LEU A N 1
ATOM 2143 C CA . LEU A 1 276 ? 37.355 65.020 225.081 1.00 21.48 303 LEU A CA 1
ATOM 2144 C C . LEU A 1 276 ? 38.631 65.056 225.889 1.00 21.30 303 LEU A C 1
ATOM 2145 O O . LEU A 1 276 ? 38.613 64.675 227.098 1.00 20.29 303 LEU A O 1
ATOM 2150 N N . THR A 1 277 ? 39.710 65.507 225.237 1.00 20.05 304 THR A N 1
ATOM 2151 C CA . THR A 1 277 ? 41.033 65.468 225.826 1.00 20.13 304 THR A CA 1
ATOM 2152 C C . THR A 1 277 ? 41.173 66.392 227.032 1.00 20.26 304 THR A C 1
ATOM 2153 O O . THR A 1 277 ? 41.835 66.009 227.940 1.00 21.72 304 THR A O 1
ATOM 2157 N N . ASN A 1 278 ? 40.493 67.543 227.086 1.00 19.86 305 ASN A N 1
ATOM 2158 C CA . ASN A 1 278 ? 40.643 68.510 228.205 1.00 20.34 305 ASN A CA 1
ATOM 2159 C C . ASN A 1 278 ? 39.390 69.366 228.209 1.00 19.94 305 ASN A C 1
ATOM 2160 O O . ASN A 1 278 ? 38.811 69.528 227.149 1.00 19.68 305 ASN A O 1
ATOM 2165 N N . ASN A 1 279 ? 38.954 69.920 229.354 1.00 19.92 306 ASN A N 1
ATOM 2166 C CA . ASN A 1 279 ? 37.716 70.784 229.355 1.00 20.18 306 ASN A CA 1
ATOM 2167 C C . ASN A 1 279 ? 37.863 72.223 228.843 1.00 18.64 306 ASN A C 1
ATOM 2168 O O . ASN A 1 279 ? 36.859 72.926 228.629 1.00 19.61 306 ASN A O 1
ATOM 2173 N N . ILE A 1 280 ? 39.075 72.681 228.656 1.00 17.38 307 ILE A N 1
ATOM 2174 C CA . ILE A 1 280 ? 39.235 74.081 228.321 1.00 18.35 307 ILE A CA 1
ATOM 2175 C C . ILE A 1 280 ? 39.414 74.114 226.834 1.00 19.37 307 ILE A C 1
ATOM 2176 O O . ILE A 1 280 ? 40.485 73.753 226.315 1.00 20.30 307 ILE A O 1
ATOM 2181 N N . ILE A 1 281 ? 38.327 74.452 226.132 1.00 19.30 308 ILE A N 1
ATOM 2182 C CA . ILE A 1 281 ? 38.365 74.547 224.684 1.00 19.38 308 ILE A CA 1
ATOM 2183 C C . ILE A 1 281 ? 38.641 75.983 224.169 1.00 18.90 308 ILE A C 1
ATOM 2184 O O . ILE A 1 281 ? 37.742 76.803 224.081 1.00 19.12 308 ILE A O 1
ATOM 2189 N N . TRP A 1 282 ? 39.888 76.272 223.825 1.00 18.38 309 TRP A N 1
ATOM 2190 C CA . TRP A 1 282 ? 40.276 77.586 223.292 1.00 18.57 309 TRP A CA 1
ATOM 2191 C C . TRP A 1 282 ? 39.747 77.893 221.874 1.00 18.29 309 TRP A C 1
ATOM 2192 O O . TRP A 1 282 ? 39.472 79.025 221.572 1.00 18.76 309 TRP A O 1
ATOM 2203 N N . ASN A 1 283 ? 39.635 76.882 221.018 1.00 18.07 310 ASN A N 1
ATOM 2204 C CA . ASN A 1 283 ? 39.205 77.048 219.651 1.00 18.23 310 ASN A CA 1
ATOM 2205 C C . ASN A 1 283 ? 38.483 75.826 219.132 1.00 17.49 310 ASN A C 1
ATOM 2206 O O . ASN A 1 283 ? 38.775 74.698 219.533 1.00 17.86 310 ASN A O 1
ATOM 2211 N N . ILE A 1 284 ? 37.500 76.045 218.274 1.00 16.81 311 ILE A N 1
ATOM 2212 C CA . ILE A 1 284 ? 36.792 74.977 217.572 1.00 15.96 311 ILE A CA 1
ATOM 2213 C C . ILE A 1 284 ? 36.809 75.331 216.082 1.00 17.35 311 ILE A C 1
ATOM 2214 O O . ILE A 1 284 ? 36.451 76.461 215.687 1.00 16.59 311 ILE A O 1
ATOM 2219 N N . PHE A 1 285 ? 37.226 74.380 215.251 1.00 18.01 312 PHE A N 1
ATOM 2220 C CA . PHE A 1 285 ? 37.256 74.587 213.795 1.00 17.03 312 PHE A CA 1
ATOM 2221 C C . PHE A 1 285 ? 36.530 73.440 213.079 1.00 16.47 312 PHE A C 1
ATOM 2222 O O . PHE A 1 285 ? 36.893 72.295 213.266 1.00 16.30 312 PHE A O 1
ATOM 2230 N N . ALA A 1 286 ? 35.508 73.769 212.276 1.00 16.91 313 ALA A N 1
ATOM 2231 C CA . ALA A 1 286 ? 34.894 72.866 211.305 1.00 18.00 313 ALA A CA 1
ATOM 2232 C C . ALA A 1 286 ? 35.687 72.890 210.012 1.00 18.95 313 ALA A C 1
ATOM 2233 O O . ALA A 1 286 ? 35.719 73.936 209.356 1.00 18.53 313 ALA A O 1
ATOM 2235 N N . ASP A 1 287 ? 36.264 71.755 209.620 1.00 19.24 314 ASP A N 1
ATOM 2236 C CA . ASP A 1 287 ? 37.124 71.704 208.437 1.00 22.38 314 ASP A CA 1
ATOM 2237 C C . ASP A 1 287 ? 36.261 71.597 207.133 1.00 23.37 314 ASP A C 1
ATOM 2238 O O . ASP A 1 287 ? 35.019 71.621 207.207 1.00 24.67 314 ASP A O 1
ATOM 2243 N N . GLN A 1 288 ? 36.880 71.505 205.967 1.00 24.24 315 GLN A N 1
ATOM 2244 C CA . GLN A 1 288 ? 36.121 71.456 204.679 1.00 26.24 315 GLN A CA 1
ATOM 2245 C C . GLN A 1 288 ? 35.220 70.259 204.569 1.00 25.17 315 GLN A C 1
ATOM 2246 O O . GLN A 1 288 ? 34.317 70.271 203.769 1.00 25.86 315 GLN A O 1
ATOM 2252 N N . GLU A 1 289 ? 35.549 69.191 205.279 1.00 24.11 316 GLU A N 1
ATOM 2253 C CA . GLU A 1 289 ? 34.741 67.990 205.283 1.00 24.54 316 GLU A CA 1
ATOM 2254 C C . GLU A 1 289 ? 33.784 67.887 206.473 1.00 22.79 316 GLU A C 1
ATOM 2255 O O . GLU A 1 289 ? 33.235 66.806 206.711 1.00 21.62 316 GLU A O 1
ATOM 2261 N N . HIS A 1 290 ? 33.604 68.995 207.206 1.00 21.77 317 HIS A N 1
ATOM 2262 C CA . HIS A 1 290 ? 32.777 69.029 208.422 1.00 21.56 317 HIS A CA 1
ATOM 2263 C C . HIS A 1 290 ? 33.307 68.224 209.637 1.00 20.94 317 HIS A C 1
ATOM 2264 O O . HIS A 1 290 ? 32.586 68.077 210.617 1.00 21.37 317 HIS A O 1
ATOM 2271 N N . ASN A 1 291 ? 34.546 67.722 209.593 1.00 19.69 318 ASN A N 1
ATOM 2272 C CA . ASN A 1 291 ? 35.204 67.277 210.822 1.00 19.45 318 ASN A CA 1
ATOM 2273 C C . ASN A 1 291 ? 35.379 68.446 211.788 1.00 18.78 318 ASN A C 1
ATOM 2274 O O . ASN A 1 291 ? 35.575 69.574 211.354 1.00 17.39 318 ASN A O 1
ATOM 2279 N N . ILE A 1 292 ? 35.241 68.179 213.090 1.00 17.23 319 ILE A N 1
ATOM 2280 C CA . ILE A 1 292 ? 35.295 69.231 214.114 1.00 15.81 319 ILE A CA 1
ATOM 2281 C C . ILE A 1 292 ? 36.593 69.068 214.855 1.00 15.53 319 ILE A C 1
ATOM 2282 O O . ILE A 1 292 ? 36.885 67.997 215.418 1.00 15.99 319 ILE A O 1
ATOM 2287 N N . TRP A 1 293 ? 37.396 70.114 214.833 1.00 14.49 320 TRP A N 1
ATOM 2288 C CA . TRP A 1 293 ? 38.689 70.100 215.498 1.00 14.02 320 TRP A CA 1
ATOM 2289 C C . TRP A 1 293 ? 38.549 70.934 216.776 1.00 13.86 320 TRP A C 1
ATOM 2290 O O . TRP A 1 293 ? 38.241 72.111 216.689 1.00 12.69 320 TRP A O 1
ATOM 2301 N N . LEU A 1 294 ? 38.760 70.321 217.936 1.00 13.60 321 LEU A N 1
ATOM 2302 C CA . LEU A 1 294 ? 38.723 71.044 219.227 1.00 14.00 321 LEU A CA 1
ATOM 2303 C C . LEU A 1 294 ? 40.121 71.295 219.788 1.00 13.32 321 LEU A C 1
ATOM 2304 O O . LEU A 1 294 ? 40.839 70.348 220.080 1.00 14.43 321 LEU A O 1
ATOM 2309 N N . GLY A 1 295 ? 40.497 72.555 219.975 1.00 13.98 322 GLY A N 1
ATOM 2310 C CA . GLY A 1 295 ? 41.815 72.923 220.470 1.00 14.81 322 GLY A CA 1
ATOM 2311 C C . GLY A 1 295 ? 41.709 73.255 221.950 1.00 15.16 322 GLY A C 1
ATOM 2312 O O . GLY A 1 295 ? 40.867 74.055 222.352 1.00 15.23 322 GLY A O 1
ATOM 2313 N N . THR A 1 296 ? 42.561 72.649 222.764 1.00 17.02 323 THR A N 1
ATOM 2314 C CA . THR A 1 296 ? 42.325 72.678 224.221 1.00 18.45 323 THR A CA 1
ATOM 2315 C C . THR A 1 296 ? 43.559 73.055 225.008 1.00 21.24 323 THR A C 1
ATOM 2316 O O . THR A 1 296 ? 44.598 73.376 224.429 1.00 22.41 323 THR A O 1
ATOM 2320 N N . ASP A 1 297 ? 43.435 73.013 226.327 1.00 22.86 324 ASP A N 1
ATOM 2321 C CA . ASP A 1 297 ? 44.540 73.292 227.166 1.00 25.24 324 ASP A CA 1
ATOM 2322 C C . ASP A 1 297 ? 45.399 72.055 227.307 1.00 24.90 324 ASP A C 1
ATOM 2323 O O . ASP A 1 297 ? 46.328 72.043 228.099 1.00 26.04 324 ASP A O 1
ATOM 2328 N N . TYR A 1 298 ? 45.065 71.004 226.584 1.00 23.60 325 TYR A N 1
ATOM 2329 C CA . TYR A 1 298 ? 45.893 69.816 226.623 1.00 23.82 325 TYR A CA 1
ATOM 2330 C C . TYR A 1 298 ? 45.651 68.965 225.381 1.00 22.54 325 TYR A C 1
ATOM 2331 O O . TYR A 1 298 ? 44.935 67.998 225.440 1.00 23.65 325 TYR A O 1
ATOM 2340 N N . GLY A 1 299 ? 46.246 69.342 224.256 1.00 22.14 326 GLY A N 1
ATOM 2341 C CA . GLY A 1 299 ? 46.116 68.605 222.986 1.00 21.16 326 GLY A CA 1
ATOM 2342 C C . GLY A 1 299 ? 44.824 68.922 222.235 1.00 18.96 326 GLY A C 1
ATOM 2343 O O . GLY A 1 299 ? 44.184 69.910 222.499 1.00 19.30 326 GLY A O 1
ATOM 2344 N N . ILE A 1 300 ? 44.405 68.008 221.372 1.00 19.22 327 ILE A N 1
ATOM 2345 C CA . ILE A 1 300 ? 43.383 68.245 220.356 1.00 17.12 327 ILE A CA 1
ATOM 2346 C C . ILE A 1 300 ? 42.460 67.055 220.344 1.00 16.97 327 ILE A C 1
ATOM 2347 O O . ILE A 1 300 ? 42.903 65.921 220.460 1.00 19.26 327 ILE A O 1
ATOM 2352 N N . SER A 1 301 ? 41.172 67.307 220.207 1.00 17.00 328 SER A N 1
ATOM 2353 C CA . SER A 1 301 ? 40.184 66.263 219.968 1.00 15.52 328 SER A CA 1
ATOM 2354 C C . SER A 1 301 ? 39.521 66.504 218.626 1.00 15.48 328 SER A C 1
ATOM 2355 O O . SER A 1 301 ? 38.998 67.585 218.327 1.00 14.68 328 SER A O 1
ATOM 2358 N N . LEU A 1 302 ? 39.523 65.449 217.837 1.00 16.22 329 LEU A N 1
ATOM 2359 C CA . LEU A 1 302 ? 38.990 65.449 216.532 1.00 17.06 329 LEU A CA 1
ATOM 2360 C C . LEU A 1 302 ? 37.728 64.599 216.589 1.00 17.89 329 LEU A C 1
ATOM 2361 O O . LEU A 1 302 ? 37.734 63.471 217.085 1.00 18.74 329 LEU A O 1
ATOM 2366 N N . SER A 1 303 ? 36.633 65.167 216.092 1.00 18.57 330 SER A N 1
ATOM 2367 C CA . SER A 1 303 ? 35.392 64.433 216.022 1.00 19.56 330 SER A CA 1
ATOM 2368 C C . SER A 1 303 ? 35.059 64.281 214.547 1.00 20.38 330 SER A C 1
ATOM 2369 O O . SER A 1 303 ? 34.730 65.258 213.888 1.00 18.83 330 SER A O 1
ATOM 2372 N N . ARG A 1 304 ? 35.171 63.058 214.046 1.00 22.73 331 ARG A N 1
ATOM 2373 C CA . ARG A 1 304 ? 35.035 62.799 212.624 1.00 27.43 331 ARG A CA 1
ATOM 2374 C C . ARG A 1 304 ? 33.592 62.948 212.166 1.00 28.58 331 ARG A C 1
ATOM 2375 O O . ARG A 1 304 ? 32.687 62.516 212.840 1.00 28.80 331 ARG A O 1
ATOM 2383 N N . TYR A 1 305 ? 33.395 63.579 211.022 1.00 31.55 332 TYR A N 1
ATOM 2384 C CA . TYR A 1 305 ? 32.073 63.618 210.401 1.00 35.03 332 TYR A CA 1
ATOM 2385 C C . TYR A 1 305 ? 31.973 62.495 209.360 1.00 38.02 332 TYR A C 1
ATOM 2386 O O . TYR A 1 305 ? 32.875 62.317 208.517 1.00 39.08 332 TYR A O 1
ATOM 2395 N N . ASN A 1 306 ? 30.885 61.739 209.412 1.00 41.35 333 ASN A N 1
ATOM 2396 C CA . ASN A 1 306 ? 30.708 60.565 208.526 1.00 44.47 333 ASN A CA 1
ATOM 2397 C C . ASN A 1 306 ? 29.451 60.624 207.696 1.00 45.50 333 ASN A C 1
ATOM 2398 O O . ASN A 1 306 ? 28.354 60.750 208.241 1.00 44.82 333 ASN A O 1
ATOM 2403 N N . SER A 1 307 ? 29.643 60.515 206.378 1.00 47.76 334 SER A N 1
ATOM 2404 C CA . SER A 1 307 ? 28.554 60.439 205.376 1.00 49.80 334 SER A CA 1
ATOM 2405 C C . SER A 1 307 ? 27.275 61.205 205.742 1.00 50.39 334 SER A C 1
ATOM 2406 O O . SER A 1 307 ? 26.186 60.866 205.260 1.00 51.72 334 SER A O 1
ATOM 2409 N N . LEU A 1 309 ? 26.379 59.812 202.729 1.00 76.50 336 LEU A N 1
ATOM 2410 C CA . LEU A 1 309 ? 26.633 59.846 201.280 1.00 73.43 336 LEU A CA 1
ATOM 2411 C C . LEU A 1 309 ? 27.334 61.102 200.786 1.00 72.75 336 LEU A C 1
ATOM 2412 O O . LEU A 1 309 ? 26.980 62.222 201.161 1.00 72.70 336 LEU A O 1
ATOM 2417 N N . GLN A 1 310 ? 28.315 60.889 199.916 1.00 72.29 337 GLN A N 1
ATOM 2418 C CA . GLN A 1 310 ? 28.986 61.962 199.207 1.00 71.82 337 GLN A CA 1
ATOM 2419 C C . GLN A 1 310 ? 27.983 62.624 198.244 1.00 66.53 337 GLN A C 1
ATOM 2420 O O . GLN A 1 310 ? 27.293 61.924 197.503 1.00 62.39 337 GLN A O 1
ATOM 2426 N N . PHE A 1 311 ? 27.876 63.957 198.304 1.00 66.25 338 PHE A N 1
ATOM 2427 C CA . PHE A 1 311 ? 26.980 64.728 197.426 1.00 61.78 338 PHE A CA 1
ATOM 2428 C C . PHE A 1 311 ? 27.744 65.781 196.634 1.00 61.92 338 PHE A C 1
ATOM 2429 O O . PHE A 1 311 ? 28.480 66.575 197.217 1.00 66.28 338 PHE A O 1
ATOM 2437 N N . ILE A 1 312 ? 27.539 65.811 195.319 1.00 57.62 339 ILE A N 1
ATOM 2438 C CA . ILE A 1 312 ? 28.367 66.609 194.424 1.00 57.46 339 ILE A CA 1
ATOM 2439 C C . ILE A 1 312 ? 27.575 67.676 193.642 1.00 54.72 339 ILE A C 1
ATOM 2440 O O . ILE A 1 312 ? 26.704 67.347 192.863 1.00 51.30 339 ILE A O 1
ATOM 2445 N N . PRO A 1 313 ? 27.873 68.965 193.867 1.00 57.09 340 PRO A N 1
ATOM 2446 C CA . PRO A 1 313 ? 27.055 70.029 193.265 1.00 55.18 340 PRO A CA 1
ATOM 2447 C C . PRO A 1 313 ? 27.386 70.172 191.806 1.00 54.14 340 PRO A C 1
ATOM 2448 O O . PRO A 1 313 ? 28.527 69.917 191.439 1.00 56.10 340 PRO A O 1
ATOM 2452 N N . ILE A 1 314 ? 26.422 70.580 190.982 1.00 51.81 341 ILE A N 1
ATOM 2453 C CA . ILE A 1 314 ? 26.640 70.688 189.535 1.00 51.35 341 ILE A CA 1
ATOM 2454 C C . ILE A 1 314 ? 27.874 71.497 189.213 1.00 54.76 341 ILE A C 1
ATOM 2455 O O . ILE A 1 314 ? 28.649 71.147 188.303 1.00 54.80 341 ILE A O 1
ATOM 2460 N N . SER A 1 315 ? 28.056 72.579 189.967 1.00 58.42 342 SER A N 1
ATOM 2461 C CA . SER A 1 315 ? 29.123 73.529 189.710 1.00 62.32 342 SER A CA 1
ATOM 2462 C C . SER A 1 315 ? 30.528 72.902 189.800 1.00 64.74 342 SER A C 1
ATOM 2463 O O . SER A 1 315 ? 31.460 73.353 189.137 1.00 67.28 342 SER A O 1
ATOM 2466 N N . GLN A 1 316 ? 30.675 71.864 190.616 1.00 64.19 343 GLN A N 1
ATOM 2467 C CA . GLN A 1 316 ? 31.920 71.096 190.653 1.00 66.33 343 GLN A CA 1
ATOM 2468 C C . GLN A 1 316 ? 32.189 70.339 189.322 1.00 63.77 343 GLN A C 1
ATOM 2469 O O . GLN A 1 316 ? 33.326 70.052 188.996 1.00 66.00 343 GLN A O 1
ATOM 2475 N N . ILE A 1 317 ? 31.141 70.041 188.560 1.00 59.72 344 ILE A N 1
ATOM 2476 C CA . ILE A 1 317 ? 31.257 69.321 187.269 1.00 57.79 344 ILE A CA 1
ATOM 2477 C C . ILE A 1 317 ? 31.536 70.275 186.099 1.00 59.32 344 ILE A C 1
ATOM 2478 O O . ILE A 1 317 ? 32.432 70.026 185.276 1.00 60.61 344 ILE A O 1
ATOM 2483 N N . THR A 1 318 ? 30.784 71.373 186.058 1.00 60.07 345 THR A N 1
ATOM 2484 C CA . THR A 1 318 ? 31.040 72.514 185.163 1.00 62.99 345 THR A CA 1
ATOM 2485 C C . THR A 1 318 ? 30.492 73.719 185.830 1.00 64.28 345 THR A C 1
ATOM 2486 O O . THR A 1 318 ? 29.244 73.837 185.945 1.00 61.44 345 THR A O 1
ATOM 2490 N N . GLY A 1 319 ? 31.377 74.622 186.230 1.00 68.49 346 GLY A N 1
ATOM 2491 C CA . GLY A 1 319 ? 30.952 75.779 187.008 1.00 70.90 346 GLY A CA 1
ATOM 2492 C C . GLY A 1 319 ? 31.350 77.126 186.435 1.00 74.95 346 GLY A C 1
ATOM 2493 O O . GLY A 1 319 ? 32.540 77.456 186.404 1.00 78.94 346 GLY A O 1
ATOM 2494 N N . THR A 1 320 ? 30.390 77.943 185.990 1.00 74.21 347 THR A N 1
ATOM 2495 C CA . THR A 1 320 ? 28.938 77.679 185.902 1.00 69.37 347 THR A CA 1
ATOM 2496 C C . THR A 1 320 ? 28.201 77.352 187.200 1.00 67.30 347 THR A C 1
ATOM 2497 O O . THR A 1 320 ? 28.341 76.266 187.766 1.00 66.14 347 THR A O 1
ATOM 2501 N N . GLY A 1 321 ? 27.385 78.308 187.635 1.00 67.49 348 GLY A N 1
ATOM 2502 C CA . GLY A 1 321 ? 26.484 78.103 188.757 1.00 65.53 348 GLY A CA 1
ATOM 2503 C C . GLY A 1 321 ? 25.031 77.866 188.362 1.00 61.23 348 GLY A C 1
ATOM 2504 O O . GLY A 1 321 ? 24.135 78.125 189.155 1.00 60.67 348 GLY A O 1
ATOM 2505 N N . ASP A 1 322 ? 24.789 77.364 187.150 1.00 58.19 349 ASP A N 1
ATOM 2506 C CA . ASP A 1 322 ? 23.420 77.065 186.717 1.00 54.50 349 ASP A CA 1
ATOM 2507 C C . ASP A 1 322 ? 22.937 75.788 187.392 1.00 50.22 349 ASP A C 1
ATOM 2508 O O . ASP A 1 322 ? 23.737 74.939 187.760 1.00 49.98 349 ASP A O 1
ATOM 2513 N N . GLY A 1 323 ? 21.619 75.666 187.539 1.00 47.10 350 GLY A N 1
ATOM 2514 C CA . GLY A 1 323 ? 21.003 74.517 188.213 1.00 42.41 350 GLY A CA 1
ATOM 2515 C C . GLY A 1 323 ? 20.383 73.555 187.221 1.00 37.80 350 GLY A C 1
ATOM 2516 O O . GLY A 1 323 ? 20.352 73.811 186.004 1.00 36.94 350 GLY A O 1
ATOM 2517 N N . ASN A 1 324 ? 19.904 72.439 187.753 1.00 33.87 351 ASN A N 1
ATOM 2518 C CA . ASN A 1 324 ? 19.260 71.443 186.979 1.00 30.03 351 ASN A CA 1
ATOM 2519 C C . ASN A 1 324 ? 18.660 70.454 187.976 1.00 29.05 351 ASN A C 1
ATOM 2520 O O . ASN A 1 324 ? 19.287 70.125 188.983 1.00 31.39 351 ASN A O 1
ATOM 2525 N N . GLN A 1 325 ? 17.456 69.974 187.691 1.00 25.88 352 GLN A N 1
ATOM 2526 C CA . GLN A 1 325 ? 16.837 68.925 188.448 1.00 23.43 352 GLN A CA 1
ATOM 2527 C C . GLN A 1 325 ? 16.981 67.655 187.601 1.00 22.57 352 GLN A C 1
ATOM 2528 O O . GLN A 1 325 ? 16.347 67.542 186.529 1.00 21.29 352 GLN A O 1
ATOM 2534 N N . PHE A 1 326 ? 17.795 66.719 188.054 1.00 20.87 353 PHE A N 1
ATOM 2535 C CA . PHE A 1 326 ? 18.078 65.518 187.279 1.00 21.08 353 PHE A CA 1
ATOM 2536 C C . PHE A 1 326 ? 17.043 64.404 187.289 1.00 20.39 353 PHE A C 1
ATOM 2537 O O . PHE A 1 326 ? 16.820 63.814 188.316 1.00 21.26 353 PHE A O 1
ATOM 2545 N N . TYR A 1 327 ? 16.430 64.133 186.131 1.00 18.78 354 TYR A N 1
ATOM 2546 C CA . TYR A 1 327 ? 15.456 63.059 185.969 1.00 19.00 354 TYR A CA 1
ATOM 2547 C C . TYR A 1 327 ? 15.979 61.845 185.163 1.00 20.27 354 TYR A C 1
ATOM 2548 O O . TYR A 1 327 ? 15.321 60.793 185.120 1.00 20.92 354 TYR A O 1
ATOM 2557 N N . SER A 1 328 ? 17.158 61.962 184.550 1.00 20.79 355 SER A N 1
ATOM 2558 C CA . SER A 1 328 ? 17.714 60.842 183.795 1.00 22.20 355 SER A CA 1
ATOM 2559 C C . SER A 1 328 ? 19.234 60.835 183.936 1.00 22.64 355 SER A C 1
ATOM 2560 O O . SER A 1 328 ? 19.886 61.849 183.686 1.00 22.20 355 SER A O 1
ATOM 2563 N N . LEU A 1 329 ? 19.775 59.704 184.403 1.00 22.45 356 LEU A N 1
ATOM 2564 C CA . LEU A 1 329 ? 21.205 59.547 184.564 1.00 23.35 356 LEU A CA 1
ATOM 2565 C C . LEU A 1 329 ? 21.608 58.316 183.739 1.00 24.85 356 LEU A C 1
ATOM 2566 O O . LEU A 1 329 ? 20.881 57.336 183.705 1.00 24.53 356 LEU A O 1
ATOM 2571 N N . PHE A 1 330 ? 22.704 58.402 182.991 1.00 25.68 357 PHE A N 1
ATOM 2572 C CA . PHE A 1 330 ? 23.048 57.321 182.085 1.00 27.63 357 PHE A CA 1
ATOM 2573 C C . PHE A 1 330 ? 24.547 57.337 181.755 1.00 29.44 357 PHE A C 1
ATOM 2574 O O . PHE A 1 330 ? 25.134 58.409 181.631 1.00 30.17 357 PHE A O 1
ATOM 2582 N N . ARG A 1 331 ? 25.147 56.159 181.596 1.00 31.10 358 ARG A N 1
ATOM 2583 C CA . ARG A 1 331 ? 26.555 56.051 181.192 1.00 33.53 358 ARG A CA 1
ATOM 2584 C C . ARG A 1 331 ? 26.652 55.256 179.902 1.00 34.28 358 ARG A C 1
ATOM 2585 O O . ARG A 1 331 ? 26.137 54.151 179.819 1.00 34.12 358 ARG A O 1
ATOM 2593 N N . ASP A 1 332 ? 27.310 55.791 178.879 1.00 35.46 359 ASP A N 1
ATOM 2594 C CA . ASP A 1 332 ? 27.270 55.080 177.607 1.00 36.49 359 ASP A CA 1
ATOM 2595 C C . ASP A 1 332 ? 28.365 54.023 177.519 1.00 39.54 359 ASP A C 1
ATOM 2596 O O . ASP A 1 332 ? 29.268 53.978 178.365 1.00 41.20 359 ASP A O 1
ATOM 2601 N N . SER A 1 333 ? 28.296 53.156 176.511 1.00 41.01 360 SER A N 1
ATOM 2602 C CA . SER A 1 333 ? 29.326 52.114 176.366 1.00 43.46 360 SER A CA 1
ATOM 2603 C C . SER A 1 333 ? 30.752 52.671 176.106 1.00 45.12 360 SER A C 1
ATOM 2604 O O . SER A 1 333 ? 31.738 51.980 176.365 1.00 47.36 360 SER A O 1
ATOM 2607 N N . LYS A 1 334 ? 30.849 53.899 175.586 1.00 44.57 361 LYS A N 1
ATOM 2608 C CA . LYS A 1 334 ? 32.143 54.602 175.446 1.00 46.20 361 LYS A CA 1
ATOM 2609 C C . LYS A 1 334 ? 32.571 55.288 176.756 1.00 46.13 361 LYS A C 1
ATOM 2610 O O . LYS A 1 334 ? 33.667 55.827 176.844 1.00 47.87 361 LYS A O 1
ATOM 2616 N N . GLY A 1 335 ? 31.693 55.294 177.766 1.00 44.03 362 GLY A N 1
ATOM 2617 C CA . GLY A 1 335 ? 32.071 55.719 179.114 1.00 43.31 362 GLY A CA 1
ATOM 2618 C C . GLY A 1 335 ? 31.748 57.147 179.531 1.00 41.52 362 GLY A C 1
ATOM 2619 O O . GLY A 1 335 ? 32.082 57.546 180.641 1.00 43.53 362 GLY A O 1
ATOM 2620 N N . PHE A 1 336 ? 31.128 57.924 178.655 1.00 38.25 363 PHE A N 1
ATOM 2621 C CA . PHE A 1 336 ? 30.612 59.241 179.026 1.00 36.56 363 PHE A CA 1
ATOM 2622 C C . PHE A 1 336 ? 29.373 59.164 179.947 1.00 33.26 363 PHE A C 1
ATOM 2623 O O . PHE A 1 336 ? 28.482 58.322 179.750 1.00 30.57 363 PHE A O 1
ATOM 2631 N N . TYR A 1 337 ? 29.297 60.096 180.893 1.00 32.30 364 TYR A N 1
ATOM 2632 C CA . TYR A 1 337 ? 28.091 60.268 181.733 1.00 29.76 364 TYR A CA 1
ATOM 2633 C C . TYR A 1 337 ? 27.157 61.250 181.094 1.00 28.28 364 TYR A C 1
ATOM 2634 O O . TYR A 1 337 ? 27.595 62.286 180.575 1.00 29.81 364 TYR A O 1
ATOM 2643 N N . TRP A 1 338 ? 25.882 60.892 181.084 1.00 26.37 365 TRP A N 1
ATOM 2644 C CA . TRP A 1 338 ? 24.829 61.765 180.599 1.00 25.46 365 TRP A CA 1
ATOM 2645 C C . TRP A 1 338 ? 23.802 62.012 181.734 1.00 24.13 365 TRP A C 1
ATOM 2646 O O . TRP A 1 338 ? 23.026 61.131 182.096 1.00 24.18 365 TRP A O 1
ATOM 2657 N N . PHE A 1 339 ? 23.832 63.203 182.308 1.00 25.06 366 PHE A N 1
ATOM 2658 C CA . PHE A 1 339 ? 22.964 63.579 183.433 1.00 24.70 366 PHE A CA 1
ATOM 2659 C C . PHE A 1 339 ? 22.059 64.736 183.013 1.00 24.29 366 PHE A C 1
ATOM 2660 O O . PHE A 1 339 ? 22.519 65.864 182.790 1.00 25.58 366 PHE A O 1
ATOM 2668 N N . GLY A 1 340 ? 20.764 64.467 182.880 1.00 23.08 367 GLY A N 1
ATOM 2669 C CA . GLY A 1 340 ? 19.842 65.526 182.490 1.00 21.94 367 GLY A CA 1
ATOM 2670 C C . GLY A 1 340 ? 18.529 65.572 183.254 1.00 22.32 367 GLY A C 1
ATOM 2671 O O . GLY A 1 340 ? 18.197 64.693 184.064 1.00 21.89 367 GLY A O 1
ATOM 2672 N N . GLY A 1 341 ? 17.771 66.626 182.992 1.00 22.35 368 GLY A N 1
ATOM 2673 C CA . GLY A 1 341 ? 16.430 66.682 183.498 1.00 21.80 368 GLY A CA 1
ATOM 2674 C C . GLY A 1 341 ? 15.816 67.962 183.022 1.00 22.15 368 GLY A C 1
ATOM 2675 O O . GLY A 1 341 ? 15.758 68.188 181.833 1.00 23.37 368 GLY A O 1
ATOM 2676 N N . ALA A 1 342 ? 15.381 68.793 183.958 1.00 21.15 369 ALA A N 1
ATOM 2677 C CA . ALA A 1 342 ? 14.606 69.977 183.666 1.00 21.09 369 ALA A CA 1
ATOM 2678 C C . ALA A 1 342 ? 15.358 70.991 182.790 1.00 22.34 369 ALA A C 1
ATOM 2679 O O . ALA A 1 342 ? 14.758 71.680 181.951 1.00 24.17 369 ALA A O 1
ATOM 2681 N N . ASN A 1 343 ? 16.648 71.122 183.032 1.00 22.75 370 ASN A N 1
ATOM 2682 C CA . ASN A 1 343 ? 17.402 72.192 182.449 1.00 25.34 370 ASN A CA 1
ATOM 2683 C C . ASN A 1 343 ? 18.568 71.758 181.554 1.00 25.55 370 ASN A C 1
ATOM 2684 O O . ASN A 1 343 ? 19.663 72.316 181.635 1.00 27.30 370 ASN A O 1
ATOM 2689 N N . GLY A 1 344 ? 18.347 70.778 180.692 1.00 23.76 371 GLY A N 1
ATOM 2690 C CA . GLY A 1 344 ? 19.372 70.435 179.742 1.00 23.24 371 GLY A CA 1
ATOM 2691 C C . GLY A 1 344 ? 20.064 69.159 180.104 1.00 22.51 371 GLY A C 1
ATOM 2692 O O . GLY A 1 344 ? 19.726 68.501 181.090 1.00 21.27 371 GLY A O 1
ATOM 2693 N N . LEU A 1 345 ? 21.039 68.803 179.280 1.00 23.45 372 LEU A N 1
ATOM 2694 C CA . LEU A 1 345 ? 21.743 67.547 179.374 1.00 22.97 372 LEU A CA 1
ATOM 2695 C C . LEU A 1 345 ? 23.208 67.874 179.537 1.00 25.17 372 LEU A C 1
ATOM 2696 O O . LEU A 1 345 ? 23.729 68.742 178.835 1.00 28.30 372 LEU A O 1
ATOM 2701 N N . ILE A 1 346 ? 23.880 67.212 180.470 1.00 24.75 373 ILE A N 1
ATOM 2702 C CA . ILE A 1 346 ? 25.327 67.388 180.630 1.00 26.39 373 ILE A CA 1
ATOM 2703 C C . ILE A 1 346 ? 26.051 66.102 180.291 1.00 26.39 373 ILE A C 1
ATOM 2704 O O . ILE A 1 346 ? 25.733 65.043 180.837 1.00 25.61 373 ILE A O 1
ATOM 2709 N N . ARG A 1 347 ? 26.995 66.185 179.366 1.00 28.56 374 ARG A N 1
ATOM 2710 C CA . ARG A 1 347 ? 27.941 65.102 179.105 1.00 29.76 374 ARG A CA 1
ATOM 2711 C C . ARG A 1 347 ? 29.243 65.406 179.806 1.00 33.51 374 ARG A C 1
ATOM 2712 O O . ARG A 1 347 ? 29.785 66.531 179.679 1.00 33.36 374 ARG A O 1
ATOM 2720 N N . PHE A 1 348 ? 29.763 64.403 180.528 1.00 35.01 375 PHE A N 1
ATOM 2721 C CA . PHE A 1 348 ? 31.023 64.551 181.258 1.00 38.63 375 PHE A CA 1
ATOM 2722 C C . PHE A 1 348 ? 31.648 63.210 181.568 1.00 40.92 375 PHE A C 1
ATOM 2723 O O . PHE A 1 348 ? 31.007 62.193 181.458 1.00 39.57 375 PHE A O 1
ATOM 2731 N N . THR A 1 349 ? 32.912 63.239 181.988 1.00 46.85 376 THR A N 1
ATOM 2732 C CA . THR A 1 349 ? 33.695 62.048 182.299 1.00 49.81 376 THR A CA 1
ATOM 2733 C C . THR A 1 349 ? 34.029 62.179 183.772 1.00 52.90 376 THR A C 1
ATOM 2734 O O . THR A 1 349 ? 33.959 63.283 184.312 1.00 53.86 376 THR A O 1
ATOM 2738 N N . ASP A 1 350 ? 34.372 61.071 184.424 1.00 55.63 377 ASP A N 1
ATOM 2739 C CA . ASP A 1 350 ? 34.838 61.078 185.835 1.00 60.32 377 ASP A CA 1
ATOM 2740 C C . ASP A 1 350 ? 33.973 61.865 186.824 1.00 60.19 377 ASP A C 1
ATOM 2741 O O . ASP A 1 350 ? 34.197 63.059 187.023 1.00 61.99 377 ASP A O 1
ATOM 2746 N N . PRO A 1 351 ? 32.996 61.205 187.464 1.00 58.86 378 PRO A N 1
ATOM 2747 C CA . PRO A 1 351 ? 32.171 61.945 188.413 1.00 58.87 378 PRO A CA 1
ATOM 2748 C C . PRO A 1 351 ? 32.919 62.432 189.651 1.00 63.83 378 PRO A C 1
ATOM 2749 O O . PRO A 1 351 ? 32.771 63.596 190.025 1.00 64.54 378 PRO A O 1
ATOM 2753 N N . ALA A 1 352 ? 33.732 61.568 190.264 1.00 68.04 379 ALA A N 1
ATOM 2754 C CA . ALA A 1 352 ? 34.450 61.945 191.494 1.00 73.32 379 ALA A CA 1
ATOM 2755 C C . ALA A 1 352 ? 35.927 62.211 191.247 1.00 77.95 379 ALA A C 1
ATOM 2756 O O . ALA A 1 352 ? 36.780 61.845 192.060 1.00 82.59 379 ALA A O 1
ATOM 2758 N N . GLY A 1 353 ? 36.219 62.841 190.111 1.00 77.71 380 GLY A N 1
ATOM 2759 C CA . GLY A 1 353 ? 37.583 63.272 189.766 1.00 82.44 380 GLY A CA 1
ATOM 2760 C C . GLY A 1 353 ? 37.652 64.790 189.688 1.00 84.02 380 GLY A C 1
ATOM 2761 O O . GLY A 1 353 ? 36.755 65.480 190.193 1.00 82.71 380 GLY A O 1
ATOM 2762 N N . GLU A 1 354 ? 38.700 65.314 189.052 1.00 87.09 381 GLU A N 1
ATOM 2763 C CA . GLU A 1 354 ? 38.875 66.766 188.935 1.00 89.08 381 GLU A CA 1
ATOM 2764 C C . GLU A 1 354 ? 38.558 67.312 187.529 1.00 86.11 381 GLU A C 1
ATOM 2765 O O . GLU A 1 354 ? 38.215 68.490 187.383 1.00 86.24 381 GLU A O 1
ATOM 2771 N N . ARG A 1 355 ? 38.649 66.456 186.510 1.00 83.51 382 ARG A N 1
ATOM 2772 C CA . ARG A 1 355 ? 38.750 66.921 185.124 1.00 82.36 382 ARG A CA 1
ATOM 2773 C C . ARG A 1 355 ? 37.411 67.127 184.408 1.00 76.79 382 ARG A C 1
ATOM 2774 O O . ARG A 1 355 ? 37.151 68.213 183.869 1.00 76.96 382 ARG A O 1
ATOM 2782 N N . HIS A 1 356 ? 36.576 66.088 184.403 1.00 72.12 383 HIS A N 1
ATOM 2783 C CA . HIS A 1 356 ? 35.139 66.162 183.957 1.00 66.72 383 HIS A CA 1
ATOM 2784 C C . HIS A 1 356 ? 34.855 66.623 182.500 1.00 64.84 383 HIS A C 1
ATOM 2785 O O . HIS A 1 356 ? 33.951 66.070 181.838 1.00 61.30 383 HIS A O 1
ATOM 2792 N N . ASP A 1 357 ? 35.637 67.605 182.019 1.00 67.19 384 ASP A N 1
ATOM 2793 C CA . ASP A 1 357 ? 35.339 68.455 180.828 1.00 65.89 384 ASP A CA 1
ATOM 2794 C C . ASP A 1 357 ? 33.930 68.352 180.273 1.00 60.75 384 ASP A C 1
ATOM 2795 O O . ASP A 1 357 ? 33.673 67.826 179.187 1.00 59.04 384 ASP A O 1
ATOM 2800 N N . ALA A 1 358 ? 33.017 68.876 181.065 1.00 58.08 385 ALA A N 1
ATOM 2801 C CA . ALA A 1 358 ? 31.612 68.681 180.846 1.00 52.71 385 ALA A CA 1
ATOM 2802 C C . ALA A 1 358 ? 31.111 69.517 179.681 1.00 51.38 385 ALA A C 1
ATOM 2803 O O . ALA A 1 358 ? 31.590 70.618 179.471 1.00 54.46 385 ALA A O 1
ATOM 2805 N N . ILE A 1 359 ? 30.165 68.988 178.913 1.00 46.80 386 ILE A N 1
ATOM 2806 C CA . ILE A 1 359 ? 29.442 69.813 177.963 1.00 45.55 386 ILE A CA 1
ATOM 2807 C C . ILE A 1 359 ? 27.979 69.865 178.329 1.00 41.89 386 ILE A C 1
ATOM 2808 O O . ILE A 1 359 ? 27.359 68.824 178.506 1.00 38.58 386 ILE A O 1
ATOM 2813 N N . TRP A 1 360 ? 27.442 71.080 178.414 1.00 42.01 387 TRP A N 1
ATOM 2814 C CA . TRP A 1 360 ? 26.036 71.313 178.662 1.00 39.70 387 TRP A CA 1
ATOM 2815 C C . TRP A 1 360 ? 25.230 71.657 177.397 1.00 39.21 387 TRP A C 1
ATOM 2816 O O . TRP A 1 360 ? 25.357 72.744 176.858 1.00 41.57 387 TRP A O 1
ATOM 2827 N N . TYR A 1 361 ? 24.382 70.716 176.972 1.00 36.76 388 TYR A N 1
ATOM 2828 C CA . TYR A 1 361 ? 23.419 70.876 175.887 1.00 36.43 388 TYR A CA 1
ATOM 2829 C C . TYR A 1 361 ? 22.149 71.492 176.411 1.00 36.79 388 TYR A C 1
ATOM 2830 O O . TYR A 1 361 ? 21.429 70.884 177.246 1.00 33.39 388 TYR A O 1
ATOM 2839 N N . ARG A 1 362 ? 21.879 72.707 175.937 1.00 39.55 389 ARG A N 1
ATOM 2840 C CA . ARG A 1 362 ? 20.677 73.423 176.338 1.00 41.00 389 ARG A CA 1
ATOM 2841 C C . ARG A 1 362 ? 20.093 74.308 175.236 1.00 43.62 389 ARG A C 1
ATOM 2842 O O . ARG A 1 362 ? 20.830 74.831 174.374 1.00 45.50 389 ARG A O 1
ATOM 2850 N N . MET A 1 363 ? 18.767 74.434 175.280 1.00 43.23 390 MET A N 1
ATOM 2851 C CA . MET A 1 363 ? 17.981 75.431 174.550 1.00 47.11 390 MET A CA 1
ATOM 2852 C C . MET A 1 363 ? 18.635 76.824 174.546 1.00 50.34 390 MET A C 1
ATOM 2853 O O . MET A 1 363 ? 18.932 77.384 175.600 1.00 49.95 390 MET A O 1
ATOM 2858 N N . GLY A 1 364 ? 18.881 77.365 173.352 1.00 54.53 391 GLY A N 1
ATOM 2859 C CA . GLY A 1 364 ? 19.425 78.705 173.212 1.00 58.59 391 GLY A CA 1
ATOM 2860 C C . GLY A 1 364 ? 20.941 78.829 173.325 1.00 60.70 391 GLY A C 1
ATOM 2861 O O . GLY A 1 364 ? 21.486 79.938 173.225 1.00 64.76 391 GLY A O 1
ATOM 2862 N N . ASP A 1 365 ? 21.642 77.717 173.529 1.00 58.01 392 ASP A N 1
ATOM 2863 C CA . ASP A 1 365 ? 23.096 77.778 173.570 1.00 59.87 392 ASP A CA 1
ATOM 2864 C C . ASP A 1 365 ? 23.624 78.061 172.163 1.00 62.92 392 ASP A C 1
ATOM 2865 O O . ASP A 1 365 ? 23.066 77.589 171.173 1.00 62.80 392 ASP A O 1
ATOM 2870 N N . LYS A 1 366 ? 24.683 78.853 172.075 1.00 65.80 393 LYS A N 1
ATOM 2871 C CA . LYS A 1 366 ? 25.294 79.164 170.778 1.00 68.97 393 LYS A CA 1
ATOM 2872 C C . LYS A 1 366 ? 25.992 77.931 170.189 1.00 66.70 393 LYS A C 1
ATOM 2873 O O . LYS A 1 366 ? 25.872 77.635 168.990 1.00 68.04 393 LYS A O 1
ATOM 2879 N N . THR A 1 367 ? 26.676 77.197 171.057 1.00 62.98 394 THR A N 1
ATOM 2880 C CA . THR A 1 367 ? 27.625 76.183 170.638 1.00 61.38 394 THR A CA 1
ATOM 2881 C C . THR A 1 367 ? 27.079 74.766 170.772 1.00 55.88 394 THR A C 1
ATOM 2882 O O . THR A 1 367 ? 27.371 73.913 169.938 1.00 55.31 394 THR A O 1
ATOM 2886 N N . TYR A 1 368 ? 26.267 74.528 171.805 1.00 51.87 395 TYR A N 1
ATOM 2887 C CA . TYR A 1 368 ? 25.666 73.208 172.055 1.00 46.54 395 TYR A CA 1
ATOM 2888 C C . TYR A 1 368 ? 24.139 73.218 172.242 1.00 43.46 395 TYR A C 1
ATOM 2889 O O . TYR A 1 368 ? 23.669 73.019 173.335 1.00 40.13 395 TYR A O 1
ATOM 2898 N N . PRO A 1 369 ? 23.362 7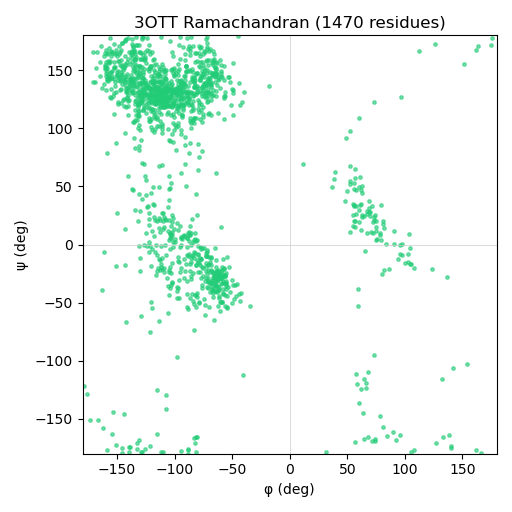3.474 171.171 1.00 44.47 396 PRO A N 1
ATOM 2899 C CA . PRO A 1 369 ? 21.896 73.562 171.361 1.00 42.56 396 PRO A CA 1
ATOM 2900 C C . PRO A 1 369 ? 21.051 72.277 171.450 1.00 39.35 396 PRO A C 1
ATOM 2901 O O . PRO A 1 369 ? 21.438 71.210 170.972 1.00 38.36 396 PRO A O 1
ATOM 2905 N N . LEU A 1 370 ? 19.874 72.421 172.061 1.00 37.41 397 LEU A N 1
ATOM 2906 C CA . LEU A 1 370 ? 18.855 71.378 172.060 1.00 35.67 397 LEU A CA 1
ATOM 2907 C C . LEU A 1 370 ? 17.544 71.970 171.637 1.00 35.73 397 LEU A C 1
ATOM 2908 O O . LEU A 1 370 ? 17.293 73.151 171.897 1.00 38.64 397 LEU A O 1
ATOM 2913 N N . SER A 1 371 ? 16.698 71.170 171.005 1.00 34.60 398 SER A N 1
ATOM 2914 C CA . SER A 1 371 ? 15.347 71.636 170.662 1.00 36.42 398 SER A CA 1
ATOM 2915 C C . SER A 1 371 ? 14.555 72.064 171.919 1.00 33.79 398 SER A C 1
ATOM 2916 O O . SER A 1 371 ? 13.768 72.960 171.818 1.00 35.98 398 SER A O 1
ATOM 2919 N N . HIS A 1 372 ? 14.829 71.479 173.088 1.00 30.75 399 HIS A N 1
ATOM 2920 C CA . HIS A 1 372 ? 14.067 71.743 174.355 1.00 28.69 399 HIS A CA 1
ATOM 2921 C C . HIS A 1 372 ? 14.912 71.335 175.543 1.00 25.89 399 HIS A C 1
ATOM 2922 O O . HIS A 1 372 ? 15.672 70.370 175.462 1.00 25.00 399 HIS A O 1
ATOM 2929 N N . ASN A 1 373 ? 14.763 72.028 176.667 1.00 25.41 400 ASN A N 1
ATOM 2930 C CA . ASN A 1 373 ? 15.595 71.784 177.835 1.00 23.57 400 ASN A CA 1
ATOM 2931 C C . ASN A 1 373 ? 15.194 70.526 178.609 1.00 22.68 400 ASN A C 1
ATOM 2932 O O . ASN A 1 373 ? 16.031 69.886 179.274 1.00 22.55 400 ASN A O 1
ATOM 2937 N N . ARG A 1 374 ? 13.916 70.166 178.540 1.00 22.49 401 ARG A N 1
ATOM 2938 C CA . ARG A 1 374 ? 13.354 69.197 179.494 1.00 21.15 401 ARG A CA 1
ATOM 2939 C C . ARG A 1 374 ? 13.609 67.784 178.958 1.00 21.80 401 ARG A C 1
ATOM 2940 O O . ARG A 1 374 ? 12.918 67.312 178.062 1.00 22.04 401 ARG A O 1
ATOM 2948 N N . ILE A 1 375 ? 14.632 67.131 179.497 1.00 22.32 402 ILE A N 1
ATOM 2949 C CA . ILE A 1 375 ? 15.002 65.777 179.134 1.00 22.53 402 ILE A CA 1
ATOM 2950 C C . ILE A 1 375 ? 14.150 64.776 179.899 1.00 22.26 402 ILE A C 1
ATOM 2951 O O . ILE A 1 375 ? 14.044 64.888 181.124 1.00 20.54 402 ILE A O 1
ATOM 2956 N N . ARG A 1 376 ? 13.641 63.740 179.201 1.00 22.43 403 ARG A N 1
ATOM 2957 C CA . ARG A 1 376 ? 12.814 62.715 179.851 1.00 22.03 403 ARG A CA 1
ATOM 2958 C C . ARG A 1 376 ? 13.464 61.356 179.804 1.00 22.29 403 ARG A C 1
ATOM 2959 O O . ARG A 1 376 ? 13.188 60.519 180.642 1.00 23.31 403 ARG A O 1
ATOM 2967 N N . HIS A 1 377 ? 14.318 61.094 178.818 1.00 22.30 404 HIS A N 1
ATOM 2968 C CA . HIS A 1 377 ? 14.927 59.765 178.701 1.00 21.74 404 HIS A CA 1
ATOM 2969 C C . HIS A 1 377 ? 16.195 59.838 177.852 1.00 22.67 404 HIS A C 1
ATOM 2970 O O . HIS A 1 377 ? 16.263 60.633 176.898 1.00 22.18 404 HIS A O 1
ATOM 2977 N N . ILE A 1 378 ? 17.173 59.011 178.240 1.00 21.14 405 ILE A N 1
ATOM 2978 C CA . ILE A 1 378 ? 18.429 58.868 177.586 1.00 21.73 405 ILE A CA 1
ATOM 2979 C C . ILE A 1 378 ? 18.607 57.363 177.360 1.00 23.63 405 ILE A C 1
ATOM 2980 O O . ILE A 1 378 ? 18.479 56.574 178.314 1.00 23.75 405 ILE A O 1
ATOM 2985 N N . TYR A 1 379 ? 18.912 56.958 176.120 1.00 25.42 406 TYR A N 1
ATOM 2986 C CA . TYR A 1 379 ? 18.953 55.544 175.752 1.00 26.45 406 TYR A CA 1
ATOM 2987 C C . TYR A 1 379 ? 19.990 55.247 174.685 1.00 28.69 406 TYR A C 1
ATOM 2988 O O . TYR A 1 379 ? 20.121 55.993 173.731 1.00 29.59 406 TYR A O 1
ATOM 2997 N N . GLU A 1 380 ? 20.676 54.116 174.832 1.00 30.68 407 GLU A N 1
ATOM 2998 C CA . GLU A 1 380 ? 21.658 53.618 173.889 1.00 32.24 407 GLU A CA 1
ATOM 2999 C C . GLU A 1 380 ? 21.084 52.429 173.123 1.00 33.98 407 GLU A C 1
ATOM 3000 O O . GLU A 1 380 ? 20.616 51.457 173.720 1.00 34.93 407 GLU A O 1
ATOM 3006 N N . ASP A 1 381 ? 21.156 52.478 171.800 1.00 35.22 408 ASP A N 1
ATOM 3007 C CA . ASP A 1 381 ? 20.515 51.433 171.025 1.00 37.44 408 ASP A CA 1
ATOM 3008 C C . ASP A 1 381 ? 21.398 50.220 170.748 1.00 39.58 408 ASP A C 1
ATOM 3009 O O . ASP A 1 381 ? 22.546 50.143 171.225 1.00 38.97 408 ASP A O 1
ATOM 3014 N N . LYS A 1 382 ? 20.846 49.283 169.982 1.00 42.18 409 LYS A N 1
ATOM 3015 C CA . LYS A 1 382 ? 21.544 48.058 169.616 1.00 45.20 409 LYS A CA 1
ATOM 3016 C C . LYS A 1 382 ? 22.861 48.243 168.839 1.00 46.12 409 LYS A C 1
ATOM 3017 O O . LYS A 1 382 ? 23.688 47.339 168.853 1.00 47.76 409 LYS A O 1
ATOM 3023 N N . GLU A 1 383 ? 23.047 49.385 168.154 1.00 45.41 410 GLU A N 1
ATOM 3024 C CA . GLU A 1 383 ? 24.341 49.726 167.480 1.00 45.77 410 GLU A CA 1
ATOM 3025 C C . GLU A 1 383 ? 25.073 50.899 168.182 1.00 43.12 410 GLU A C 1
ATOM 3026 O O . GLU A 1 383 ? 25.848 51.675 167.570 1.00 42.57 410 GLU A O 1
ATOM 3032 N N . GLN A 1 384 ? 24.797 51.034 169.481 1.00 40.84 411 GLN A N 1
ATOM 3033 C CA . GLN A 1 384 ? 25.519 51.960 170.360 1.00 38.77 411 GLN A CA 1
ATOM 3034 C C . GLN A 1 384 ? 25.367 53.429 169.920 1.00 37.21 411 GLN A C 1
ATOM 3035 O O . GLN A 1 384 ? 26.288 54.227 170.036 1.00 36.16 411 GLN A O 1
ATOM 3041 N N . GLN A 1 385 ? 24.188 53.744 169.395 1.00 36.52 412 GLN A N 1
ATOM 3042 C CA . GLN A 1 385 ? 23.793 55.106 169.062 1.00 36.15 412 GLN A CA 1
ATOM 3043 C C . GLN A 1 385 ? 23.022 55.632 170.256 1.00 33.70 412 GLN A C 1
ATOM 3044 O O . GLN A 1 385 ? 22.200 54.914 170.833 1.00 33.41 412 GLN A O 1
ATOM 3050 N N . LEU A 1 386 ? 23.271 56.879 170.621 1.00 32.35 413 LEU A N 1
ATOM 3051 C CA . LEU A 1 386 ? 22.665 57.468 171.801 1.00 30.22 413 LEU A CA 1
ATOM 3052 C C . LEU A 1 386 ? 21.414 58.272 171.437 1.00 30.41 413 LEU A C 1
ATOM 3053 O O . LEU A 1 386 ? 21.496 59.258 170.664 1.00 31.13 413 LEU A O 1
ATOM 3058 N N . TRP A 1 387 ? 20.268 57.850 171.986 1.00 29.64 414 TRP A N 1
ATOM 3059 C CA . TRP A 1 387 ? 18.978 58.545 171.797 1.00 30.00 414 TRP A CA 1
ATOM 3060 C C . TRP A 1 387 ? 18.518 59.270 173.058 1.00 28.93 414 TRP A C 1
ATOM 3061 O O . TRP A 1 387 ? 18.591 58.724 174.166 1.00 28.41 414 TRP A O 1
ATOM 3072 N N . ILE A 1 388 ? 18.023 60.504 172.895 1.00 29.23 415 ILE A N 1
ATOM 3073 C CA . ILE A 1 388 ? 17.326 61.204 174.001 1.00 27.55 415 ILE A CA 1
ATOM 3074 C C . ILE A 1 388 ? 15.884 61.558 173.606 1.00 27.32 415 ILE A C 1
ATOM 3075 O O . ILE A 1 388 ? 15.612 61.808 172.430 1.00 29.48 415 ILE A O 1
ATOM 3080 N N . ALA A 1 389 ? 14.990 61.491 174.594 1.00 24.54 416 ALA A N 1
ATOM 3081 C CA . ALA A 1 389 ? 13.576 61.892 174.547 1.00 23.64 416 ALA A CA 1
ATOM 3082 C C . ALA A 1 389 ? 13.447 63.200 175.339 1.00 22.94 416 ALA A C 1
ATOM 3083 O O . ALA A 1 389 ? 14.093 63.364 176.372 1.00 19.98 416 ALA A O 1
ATOM 3085 N N . THR A 1 390 ? 12.682 64.151 174.810 1.00 24.89 417 THR A N 1
ATOM 3086 C CA . THR A 1 390 ? 12.634 65.529 175.348 1.00 26.60 417 THR A CA 1
ATOM 3087 C C . THR A 1 390 ? 11.251 66.091 175.002 1.00 29.00 417 THR A C 1
ATOM 3088 O O . THR A 1 390 ? 10.522 65.472 174.231 1.00 31.26 417 THR A O 1
ATOM 3092 N N . ASP A 1 391 ? 10.907 67.270 175.519 1.00 29.88 418 ASP A N 1
ATOM 3093 C CA . ASP A 1 391 ? 9.673 67.966 175.132 1.00 32.17 418 ASP A CA 1
ATOM 3094 C C . ASP A 1 391 ? 9.817 68.779 173.805 1.00 34.70 418 ASP A C 1
ATOM 3095 O O . ASP A 1 391 ? 8.966 69.579 173.469 1.00 35.91 418 ASP A O 1
ATOM 3100 N N . GLY A 1 392 ? 10.937 68.581 173.094 1.00 35.46 419 GLY A N 1
ATOM 3101 C CA . GLY A 1 392 ? 11.088 68.998 171.709 1.00 37.68 419 GLY A CA 1
ATOM 3102 C C . GLY A 1 392 ? 11.503 67.782 170.885 1.00 38.16 419 GLY A C 1
ATOM 3103 O O . GLY A 1 392 ? 12.553 67.782 170.230 1.00 38.14 419 GLY A O 1
ATOM 3104 N N . SER A 1 393 ? 10.688 66.728 170.967 1.00 37.82 420 SER A N 1
ATOM 3105 C CA . SER A 1 393 ? 10.867 65.491 170.213 1.00 37.94 420 SER A CA 1
ATOM 3106 C C . SER A 1 393 ? 12.142 64.695 170.544 1.00 36.31 420 SER A C 1
ATOM 3107 O O . SER A 1 393 ? 12.787 64.931 171.569 1.00 34.20 420 SER A O 1
ATOM 3110 N N . ILE A 1 394 ? 12.481 63.716 169.707 1.00 37.11 421 ILE A N 1
ATOM 3111 C CA . ILE A 1 394 ? 13.650 62.889 169.966 1.00 35.49 421 ILE A CA 1
ATOM 3112 C C . ILE A 1 394 ? 14.850 63.390 169.205 1.00 36.32 421 ILE A C 1
ATOM 3113 O O . ILE A 1 394 ? 14.721 63.990 168.123 1.00 39.22 421 ILE A O 1
ATOM 3118 N N . ASN A 1 395 ? 16.021 63.143 169.782 1.00 33.91 422 ASN A N 1
ATOM 3119 C CA . ASN A 1 395 ? 17.288 63.586 169.215 1.00 33.67 422 ASN A CA 1
ATOM 3120 C C . ASN A 1 395 ? 18.262 62.415 169.200 1.00 32.75 422 ASN A C 1
ATOM 3121 O O . ASN A 1 395 ? 18.170 61.511 170.030 1.00 30.54 422 ASN A O 1
ATOM 3126 N N . ARG A 1 396 ? 19.221 62.451 168.280 1.00 33.82 423 ARG A N 1
ATOM 3127 C CA . ARG A 1 396 ? 20.209 61.428 168.244 1.00 33.08 423 ARG A CA 1
ATOM 3128 C C . ARG A 1 396 ? 21.583 62.068 168.263 1.00 34.39 423 ARG A C 1
ATOM 3129 O O . ARG A 1 396 ? 21.840 63.019 167.496 1.00 36.61 423 ARG A O 1
ATOM 3137 N N . TYR A 1 397 ? 22.472 61.578 169.137 1.00 32.09 424 TYR A N 1
ATOM 3138 C CA . TYR A 1 397 ? 23.794 62.176 169.207 1.00 33.25 424 TYR A CA 1
ATOM 3139 C C . TYR A 1 397 ? 24.692 61.730 168.066 1.00 36.98 424 TYR A C 1
ATOM 3140 O O . TYR A 1 397 ? 24.644 60.580 167.640 1.00 38.23 424 TYR A O 1
ATOM 3149 N N . ASP A 1 398 ? 25.526 62.645 167.595 1.00 39.77 425 ASP A N 1
ATOM 3150 C CA . ASP A 1 398 ? 26.561 62.337 166.645 1.00 42.28 425 ASP A CA 1
ATOM 3151 C C . ASP A 1 398 ? 27.868 62.648 167.353 1.00 42.67 425 ASP A C 1
ATOM 3152 O O . ASP A 1 398 ? 28.150 63.808 167.651 1.00 42.42 425 ASP A O 1
ATOM 3157 N N . TYR A 1 399 ? 28.648 61.601 167.637 1.00 43.13 426 TYR A N 1
ATOM 3158 C CA . TYR A 1 399 ? 29.828 61.702 168.493 1.00 44.20 426 TYR A CA 1
ATOM 3159 C C . TYR A 1 399 ? 30.966 62.465 167.830 1.00 48.65 426 TYR A C 1
ATOM 3160 O O . TYR A 1 399 ? 31.762 63.147 168.508 1.00 50.24 426 TYR A O 1
ATOM 3169 N N . ALA A 1 400 ? 31.045 62.353 166.504 1.00 51.14 427 ALA A N 1
ATOM 3170 C CA . ALA A 1 400 ? 32.114 62.988 165.742 1.00 54.47 427 ALA A CA 1
ATOM 3171 C C . ALA A 1 400 ? 31.928 64.512 165.686 1.00 55.60 427 ALA A C 1
ATOM 3172 O O . ALA A 1 400 ? 32.904 65.265 165.735 1.00 57.82 427 ALA A O 1
ATOM 3174 N N . THR A 1 401 ? 30.675 64.954 165.588 1.00 53.83 428 THR A N 1
ATOM 3175 C CA . THR A 1 401 ? 30.374 66.386 165.484 1.00 54.46 428 THR A CA 1
ATOM 3176 C C . THR A 1 401 ? 30.160 67.001 166.880 1.00 51.85 428 THR A C 1
ATOM 3177 O O . THR A 1 401 ? 30.338 68.209 167.079 1.00 53.13 428 THR A O 1
ATOM 3181 N N . ARG A 1 402 ? 29.820 66.141 167.836 1.00 47.86 429 ARG A N 1
ATOM 3182 C CA . ARG A 1 402 ? 29.463 66.530 169.212 1.00 45.49 429 ARG A CA 1
ATOM 3183 C C . ARG A 1 402 ? 28.210 67.408 169.272 1.00 43.52 429 ARG A C 1
ATOM 3184 O O . ARG A 1 402 ? 28.188 68.414 169.982 1.00 43.71 429 ARG A O 1
ATOM 3192 N N . GLN A 1 403 ? 27.179 67.025 168.520 1.00 41.52 430 GLN A N 1
ATOM 3193 C CA . GLN A 1 403 ? 25.952 67.807 168.399 1.00 40.58 430 GLN A CA 1
ATOM 3194 C C . GLN A 1 403 ? 24.781 66.867 168.223 1.00 38.51 430 GLN A C 1
ATOM 3195 O O . GLN A 1 403 ? 24.957 65.765 167.728 1.00 38.38 430 GLN A O 1
ATOM 3201 N N . PHE A 1 404 ? 23.584 67.305 168.600 1.00 37.21 431 PHE A N 1
ATOM 3202 C CA . PHE A 1 404 ? 22.392 66.468 168.454 1.00 36.02 431 PHE A CA 1
ATOM 3203 C C . PHE A 1 404 ? 21.665 66.672 167.142 1.00 38.33 431 PHE A C 1
ATOM 3204 O O . PHE A 1 404 ? 21.639 67.779 166.595 1.00 41.31 431 PHE A O 1
ATOM 3212 N N . ILE A 1 405 ? 21.101 65.589 166.628 1.00 38.50 432 ILE A N 1
ATOM 3213 C CA . ILE A 1 405 ? 20.322 65.634 165.399 1.00 41.51 432 ILE A CA 1
ATOM 3214 C C . ILE A 1 405 ? 18.884 65.371 165.765 1.00 40.61 432 ILE A C 1
ATOM 3215 O O . ILE A 1 405 ? 18.575 64.389 166.432 1.00 37.96 432 ILE A O 1
ATOM 3220 N N . HIS A 1 406 ? 18.012 66.246 165.272 1.00 43.17 433 HIS A N 1
ATOM 3221 C CA . HIS A 1 406 ? 16.638 66.328 165.720 1.00 42.05 433 HIS A CA 1
ATOM 3222 C C . HIS A 1 406 ? 15.714 65.696 164.717 1.00 44.49 433 HIS A C 1
ATOM 3223 O O . HIS A 1 406 ? 15.861 65.920 163.518 1.00 47.73 433 HIS A O 1
ATOM 3230 N N . TYR A 1 407 ? 14.739 64.929 165.194 1.00 43.59 434 TYR A N 1
ATOM 3231 C CA . TYR A 1 407 ? 13.734 64.358 164.295 1.00 46.51 434 TYR A CA 1
ATOM 3232 C C . TYR A 1 407 ? 12.350 64.796 164.669 1.00 47.45 434 TYR A C 1
ATOM 3233 O O . TYR A 1 407 ? 11.993 64.724 165.851 1.00 44.58 434 TYR A O 1
ATOM 3242 N N . ASN A 1 408 ? 11.581 65.237 163.664 1.00 51.59 435 ASN A N 1
ATOM 3243 C CA . ASN A 1 408 ? 10.147 65.422 163.802 1.00 53.72 435 ASN A CA 1
ATOM 3244 C C . ASN A 1 408 ? 9.450 64.197 163.241 1.00 56.05 435 ASN A C 1
ATOM 3245 O O . ASN A 1 408 ? 9.748 63.783 162.116 1.00 59.12 435 ASN A O 1
ATOM 3250 N N . ILE A 1 409 ? 8.530 63.617 164.018 1.00 55.20 436 ILE A N 1
ATOM 3251 C CA . ILE A 1 409 ? 7.786 62.432 163.575 1.00 58.13 436 ILE A CA 1
ATOM 3252 C C . ILE A 1 409 ? 6.256 62.647 163.659 1.00 61.41 436 ILE A C 1
ATOM 3253 O O . ILE A 1 409 ? 5.747 63.270 164.611 1.00 58.64 436 ILE A O 1
ATOM 3258 N N . VAL A 1 410 ? 5.538 62.195 162.620 1.00 66.47 437 VAL A N 1
ATOM 3259 C CA . VAL A 1 410 ? 4.071 62.106 162.689 1.00 70.49 437 VAL A CA 1
ATOM 3260 C C . VAL A 1 410 ? 3.637 60.709 162.264 1.00 73.64 437 VAL A C 1
ATOM 3261 O O . VAL A 1 410 ? 4.438 59.961 161.702 1.00 74.60 437 VAL A O 1
ATOM 3265 N N . ASP A 1 411 ? 2.391 60.347 162.565 1.00 76.17 438 ASP A N 1
ATOM 3266 C CA . ASP A 1 411 ? 1.817 59.101 162.066 1.00 80.10 438 ASP A CA 1
ATOM 3267 C C . ASP A 1 411 ? 1.091 59.404 160.759 1.00 86.42 438 ASP A C 1
ATOM 3268 O O . ASP A 1 411 ? 0.911 60.581 160.429 1.00 87.71 438 ASP A O 1
ATOM 3273 N N . ASN A 1 412 ? 0.676 58.363 160.028 1.00 90.77 439 ASN A N 1
ATOM 3274 C CA . ASN A 1 412 ? -0.036 58.539 158.739 1.00 97.81 439 ASN A CA 1
ATOM 3275 C C . ASN A 1 412 ? -1.415 59.230 158.845 1.00 100.77 439 ASN A C 1
ATOM 3276 O O . ASN A 1 412 ? -2.438 58.661 158.491 1.00 105.25 439 ASN A O 1
ATOM 3281 N N . THR A 1 413 ? -1.387 60.472 159.327 1.00 98.15 440 THR A N 1
ATOM 3282 C CA . THR A 1 413 ? -2.543 61.298 159.707 1.00 99.74 440 THR A CA 1
ATOM 3283 C C . THR A 1 413 ? -2.055 62.318 160.777 1.00 94.11 440 THR A C 1
ATOM 3284 O O . THR A 1 413 ? -2.663 62.483 161.870 1.00 92.06 440 THR A O 1
ATOM 3288 N N . TYR A 1 416 ? -1.663 63.944 165.474 1.00 81.70 443 TYR A N 1
ATOM 3289 C CA . TYR A 1 416 ? -0.830 63.025 166.269 1.00 77.42 443 TYR A CA 1
ATOM 3290 C C . TYR A 1 416 ? 0.666 63.131 165.922 1.00 73.97 443 TYR A C 1
ATOM 3291 O O . TYR A 1 416 ? 1.053 62.929 164.766 1.00 76.32 443 TYR A O 1
ATOM 3300 N N . ASN A 1 417 ? 1.500 63.434 166.921 1.00 68.28 444 ASN A N 1
ATOM 3301 C CA . ASN A 1 417 ? 2.957 63.554 166.700 1.00 64.57 444 ASN A CA 1
ATOM 3302 C C . ASN A 1 417 ? 3.868 63.294 167.913 1.00 59.04 444 ASN A C 1
ATOM 3303 O O . ASN A 1 417 ? 3.466 62.754 168.945 1.00 57.46 444 ASN A O 1
ATOM 3308 N N . THR A 1 418 ? 5.100 63.747 167.783 1.00 55.93 445 THR A N 1
ATOM 3309 C CA . THR A 1 418 ? 6.157 63.263 168.607 1.00 50.75 445 THR A CA 1
ATOM 3310 C C . THR A 1 418 ? 6.783 64.375 169.477 1.00 47.47 445 THR A C 1
ATOM 3311 O O . THR A 1 418 ? 7.768 64.136 170.157 1.00 44.30 445 THR A O 1
ATOM 3315 N N . ASN A 1 419 ? 6.198 65.573 169.479 1.00 48.45 446 ASN A N 1
ATOM 3316 C CA . ASN A 1 419 ? 6.809 66.721 170.167 1.00 47.24 446 ASN A CA 1
ATOM 3317 C C . ASN A 1 419 ? 7.100 66.497 171.639 1.00 43.91 446 ASN A C 1
ATOM 3318 O O . ASN A 1 419 ? 8.160 66.895 172.126 1.00 42.59 446 ASN A O 1
ATOM 3323 N N . TRP A 1 420 ? 6.153 65.894 172.351 1.00 42.71 447 TRP A N 1
ATOM 3324 C CA . TRP A 1 420 ? 6.362 65.578 173.763 1.00 39.52 447 TRP A CA 1
ATOM 3325 C C . TRP A 1 420 ? 6.612 64.084 173.953 1.00 37.95 447 TRP A C 1
ATOM 3326 O O . TRP A 1 420 ? 5.674 63.295 174.167 1.00 39.02 447 TRP A O 1
ATOM 3337 N N . THR A 1 421 ? 7.885 63.722 173.879 1.00 35.19 448 THR A N 1
ATOM 3338 C CA . THR A 1 421 ? 8.335 62.330 173.921 1.00 34.37 448 THR A CA 1
ATOM 3339 C C . THR A 1 421 ? 8.791 61.935 175.305 1.00 31.90 448 THR A C 1
ATOM 3340 O O . THR A 1 421 ? 9.556 62.683 175.925 1.00 29.24 448 THR A O 1
ATOM 3344 N N . TYR A 1 422 ? 8.337 60.758 175.766 1.00 32.02 449 TYR A N 1
ATOM 3345 C CA . TYR A 1 422 ? 8.621 60.253 177.120 1.00 30.39 449 TYR A CA 1
ATOM 3346 C C . TYR A 1 422 ? 9.655 59.150 177.218 1.00 30.67 449 TYR A C 1
ATOM 3347 O O . TYR A 1 422 ? 10.448 59.116 178.175 1.00 28.68 449 TYR A O 1
ATOM 3356 N N . TYR A 1 423 ? 9.660 58.243 176.241 1.00 32.44 450 TYR A N 1
ATOM 3357 C CA . TYR A 1 423 ? 10.428 57.022 176.368 1.00 32.65 450 TYR A CA 1
ATOM 3358 C C . TYR A 1 423 ? 10.788 56.410 175.023 1.00 34.90 450 TYR A C 1
ATOM 3359 O O . TYR A 1 423 ? 9.997 56.395 174.054 1.00 36.44 450 TYR A O 1
ATOM 3368 N N . ILE A 1 424 ? 11.987 55.870 174.952 1.00 34.50 451 ILE A N 1
ATOM 3369 C CA . ILE A 1 424 ? 12.391 55.271 173.708 1.00 36.54 451 ILE A CA 1
ATOM 3370 C C . ILE A 1 424 ? 13.078 53.936 173.971 1.00 37.60 451 ILE A C 1
ATOM 3371 O O . ILE A 1 424 ? 13.659 53.729 175.053 1.00 35.76 451 ILE A O 1
ATOM 3376 N N . PHE A 1 425 ? 12.935 53.012 173.008 1.00 40.10 452 PHE A N 1
ATOM 3377 C CA . PHE A 1 425 ? 13.721 51.770 172.993 1.00 41.20 452 PHE A CA 1
ATOM 3378 C C . PHE A 1 425 ? 13.843 51.163 171.585 1.00 44.28 452 PHE A C 1
ATOM 3379 O O . PHE A 1 425 ? 13.003 51.467 170.732 1.00 46.37 452 PHE A O 1
ATOM 3387 N N . GLU A 1 426 ? 14.864 50.324 171.341 1.00 45.21 453 GLU A N 1
ATOM 3388 C CA . GLU A 1 426 ? 14.945 49.563 170.080 1.00 48.31 453 GLU A CA 1
ATOM 3389 C C . GLU A 1 426 ? 14.533 48.087 170.245 1.00 51.50 453 GLU A C 1
ATOM 3390 O O . GLU A 1 426 ? 15.025 47.392 171.141 1.00 51.23 453 GLU A O 1
ATOM 3396 N N . ASP A 1 427 ? 13.645 47.601 169.371 1.00 54.77 454 ASP A N 1
ATOM 3397 C CA . ASP A 1 427 ? 13.263 46.189 169.382 1.00 58.39 454 ASP A CA 1
ATOM 3398 C C . ASP A 1 427 ? 14.252 45.360 168.547 1.00 60.55 454 ASP A C 1
ATOM 3399 O O . ASP A 1 427 ? 15.181 45.925 167.957 1.00 59.98 454 ASP A O 1
ATOM 3404 N N . THR A 1 428 ? 14.065 44.037 168.482 1.00 63.79 455 THR A N 1
ATOM 3405 C CA . THR A 1 428 ? 15.057 43.160 167.801 1.00 65.76 455 THR A CA 1
ATOM 3406 C C . THR A 1 428 ? 14.943 43.123 166.263 1.00 68.17 455 THR A C 1
ATOM 3407 O O . THR A 1 428 ? 15.665 42.396 165.609 1.00 70.35 455 THR A O 1
ATOM 3411 N N . ALA A 1 429 ? 14.046 43.929 165.707 1.00 68.22 456 ALA A N 1
ATOM 3412 C CA . ALA A 1 429 ? 13.875 44.049 164.270 1.00 71.00 456 ALA A CA 1
ATOM 3413 C C . ALA A 1 429 ? 14.292 45.434 163.758 1.00 68.91 456 ALA A C 1
ATOM 3414 O O . ALA A 1 429 ? 13.861 45.853 162.683 1.00 71.00 456 ALA A O 1
ATOM 3416 N N . GLY A 1 430 ? 15.120 46.150 164.525 1.00 65.03 457 GLY A N 1
ATOM 3417 C CA . GLY A 1 430 ? 15.594 47.472 164.113 1.00 62.81 457 GLY A CA 1
ATOM 3418 C C . GLY A 1 430 ? 14.519 48.557 164.109 1.00 62.19 457 GLY A C 1
ATOM 3419 O O . GLY A 1 430 ? 14.637 49.553 163.395 1.00 62.24 457 GLY A O 1
ATOM 3420 N N . GLN A 1 431 ? 13.463 48.381 164.898 1.00 61.89 458 GLN A N 1
ATOM 3421 C CA . GLN A 1 431 ? 12.448 49.436 165.013 1.00 61.54 458 GLN A CA 1
ATOM 3422 C C . GLN A 1 431 ? 12.536 50.248 166.316 1.00 56.51 458 GLN A C 1
ATOM 3423 O O . GLN A 1 431 ? 12.841 49.717 167.384 1.00 55.10 458 GLN A O 1
ATOM 3429 N N . LEU A 1 432 ? 12.318 51.550 166.210 1.00 54.20 459 LEU A N 1
ATOM 3430 C CA . LEU A 1 432 ? 12.374 52.430 167.377 1.00 49.30 459 LEU A CA 1
ATOM 3431 C C . LEU A 1 432 ? 10.986 52.593 167.941 1.00 49.40 459 LEU A C 1
ATOM 3432 O O . LEU A 1 432 ? 10.065 52.961 167.205 1.00 52.32 459 LEU A O 1
ATOM 3437 N N . TRP A 1 433 ? 10.821 52.303 169.234 1.00 46.96 460 TRP A N 1
ATOM 3438 C CA . TRP A 1 433 ? 9.525 52.455 169.886 1.00 47.01 460 TRP A CA 1
ATOM 3439 C C . TRP A 1 433 ? 9.528 53.730 170.726 1.00 44.03 460 TRP A C 1
ATOM 3440 O O . TRP A 1 433 ? 10.408 53.948 171.561 1.00 40.61 460 TRP A O 1
ATOM 3451 N N . ILE A 1 434 ? 8.512 54.557 170.501 1.00 45.01 461 ILE A N 1
ATOM 3452 C CA . ILE A 1 434 ? 8.464 55.884 171.067 1.00 42.48 461 ILE A CA 1
ATOM 3453 C C . ILE A 1 434 ? 7.098 56.121 171.711 1.00 43.99 461 ILE A C 1
ATOM 3454 O O . ILE A 1 434 ? 6.055 55.880 171.085 1.00 47.65 461 ILE A O 1
ATOM 3459 N N . SER A 1 435 ? 7.116 56.541 172.978 1.00 42.08 462 SER A N 1
ATOM 3460 C CA . SER A 1 435 ? 5.894 56.896 173.685 1.00 43.89 462 SER A CA 1
ATOM 3461 C C . SER A 1 435 ? 5.851 58.398 173.842 1.00 43.29 462 SER A C 1
ATOM 3462 O O . SER A 1 435 ? 6.892 59.051 173.984 1.00 39.83 462 SER A O 1
ATOM 3465 N N . THR A 1 436 ? 4.628 58.913 173.876 1.00 46.10 463 THR A N 1
ATOM 3466 C CA . THR A 1 436 ? 4.344 60.330 173.791 1.00 47.71 463 THR A CA 1
ATOM 3467 C C . THR A 1 436 ? 3.277 60.790 174.835 1.00 48.86 463 THR A C 1
ATOM 3468 O O . THR A 1 436 ? 2.589 59.973 175.461 1.00 49.37 463 THR A O 1
ATOM 3472 N N . CYS A 1 437 ? 3.149 62.103 175.005 1.00 49.61 464 CYS A N 1
ATOM 3473 C CA . CYS A 1 437 ? 2.127 62.700 175.859 1.00 51.20 464 CYS A CA 1
ATOM 3474 C C . CYS A 1 437 ? 0.889 63.173 175.079 1.00 55.10 464 CYS A C 1
ATOM 3475 O O . CYS A 1 437 ? 0.077 63.978 175.592 1.00 57.08 464 CYS A O 1
ATOM 3478 N N . LEU A 1 438 ? 0.713 62.673 173.863 1.00 57.00 465 LEU A N 1
ATOM 3479 C CA . LEU A 1 438 ? -0.569 62.838 173.187 1.00 60.41 465 LEU A CA 1
ATOM 3480 C C . LEU A 1 438 ? -0.737 61.886 172.009 1.00 62.53 465 LEU A C 1
ATOM 3481 O O . LEU A 1 438 ? -1.828 61.362 171.785 1.00 66.27 465 LEU A O 1
ATOM 3486 N N . GLY A 1 439 ? 0.337 61.675 171.256 1.00 60.21 466 GLY A N 1
ATOM 3487 C CA . GLY A 1 439 ? 0.273 60.888 170.029 1.00 62.27 466 GLY A CA 1
ATOM 3488 C C . GLY A 1 439 ? 0.400 59.386 170.225 1.00 61.51 466 GLY A C 1
ATOM 3489 O O . GLY A 1 439 ? 0.762 58.667 169.302 1.00 63.03 466 GLY A O 1
ATOM 3490 N N . GLY A 1 440 ? 0.105 58.907 171.430 1.00 59.34 467 GLY A N 1
ATOM 3491 C CA . GLY A 1 440 ? 0.290 57.493 171.750 1.00 58.65 467 GLY A CA 1
ATOM 3492 C C . GLY A 1 440 ? 1.724 56.986 171.623 1.00 55.56 467 GLY A C 1
ATOM 3493 O O . GLY A 1 440 ? 2.681 57.644 172.043 1.00 51.56 467 GLY A O 1
ATOM 3494 N N . ILE A 1 441 ? 1.855 55.809 171.020 1.00 57.33 468 ILE A N 1
ATOM 3495 C CA . ILE A 1 441 ? 3.135 55.141 170.858 1.00 54.86 468 ILE A CA 1
ATOM 3496 C C . ILE A 1 441 ? 3.417 55.051 169.374 1.00 57.02 468 ILE A C 1
ATOM 3497 O O . ILE A 1 441 ? 2.609 54.508 168.634 1.00 61.36 468 ILE A O 1
ATOM 3502 N N . PHE A 1 442 ? 4.544 55.597 168.926 1.00 54.24 469 PHE A N 1
ATOM 3503 C CA . PHE A 1 442 ? 4.976 55.422 167.519 1.00 55.82 469 PHE A CA 1
ATOM 3504 C C . PHE A 1 442 ? 6.048 54.338 167.390 1.00 55.01 469 PHE A C 1
ATOM 3505 O O . PHE A 1 442 ? 6.888 54.185 168.280 1.00 51.47 469 PHE A O 1
ATOM 3513 N N . VAL A 1 443 ? 5.998 53.594 166.280 1.00 58.20 470 VAL A N 1
ATOM 3514 C CA . VAL A 1 443 ? 6.997 52.591 165.932 1.00 58.11 470 VAL A CA 1
ATOM 3515 C C . VAL A 1 443 ? 7.534 52.918 164.543 1.00 60.65 470 VAL A C 1
ATOM 3516 O O . VAL A 1 443 ? 6.760 53.177 163.626 1.00 64.67 470 VAL A O 1
ATOM 3520 N N . VAL A 1 444 ? 8.852 52.862 164.382 1.00 58.71 471 VAL A N 1
ATOM 3521 C CA . VAL A 1 444 ? 9.524 53.639 163.345 1.00 59.60 471 VAL A CA 1
ATOM 3522 C C . VAL A 1 444 ? 10.791 52.927 162.877 1.00 59.53 471 VAL A C 1
ATOM 3523 O O . VAL A 1 444 ? 11.592 52.493 163.704 1.00 56.77 471 VAL A O 1
ATOM 3527 N N . ASP A 1 445 ? 10.975 52.801 161.564 1.00 63.32 472 ASP A N 1
ATOM 3528 C CA . ASP A 1 445 ? 12.216 52.219 161.002 1.00 63.98 472 ASP A CA 1
ATOM 3529 C C . ASP A 1 445 ? 13.425 53.072 161.365 1.00 60.02 472 ASP A C 1
ATOM 3530 O O . ASP A 1 445 ? 13.550 54.211 160.909 1.00 60.44 472 ASP A O 1
ATOM 3535 N N . LYS A 1 446 ? 14.310 52.515 162.182 1.00 56.75 473 LYS A N 1
ATOM 3536 C CA . LYS A 1 446 ? 15.433 53.273 162.705 1.00 53.84 473 LYS A CA 1
ATOM 3537 C C . LYS A 1 446 ? 16.348 53.810 161.592 1.00 56.45 473 LYS A C 1
ATOM 3538 O O . LYS A 1 446 ? 16.543 55.024 161.479 1.00 55.95 473 LYS A O 1
ATOM 3544 N N . HIS A 1 447 ? 16.878 52.920 160.754 1.00 59.56 474 HIS A N 1
ATOM 3545 C CA . HIS A 1 447 ? 17.764 53.338 159.661 1.00 62.28 474 HIS A CA 1
ATOM 3546 C C . HIS A 1 447 ? 17.088 54.325 158.715 1.00 65.07 474 HIS A C 1
ATOM 3547 O O . HIS A 1 447 ? 17.706 55.307 158.303 1.00 65.24 474 HIS A O 1
ATOM 3554 N N . LYS A 1 448 ? 15.819 54.084 158.391 1.00 67.60 475 LYS A N 1
ATOM 3555 C CA . LYS A 1 448 ? 15.114 54.959 157.443 1.00 71.08 475 LYS A CA 1
ATOM 3556 C C . LYS A 1 448 ? 14.914 56.341 158.066 1.00 68.44 475 LYS A C 1
ATOM 3557 O O . LYS A 1 448 ? 15.092 57.344 157.396 1.00 70.85 475 LYS A O 1
ATOM 3563 N N . LEU A 1 449 ? 14.594 56.388 159.353 1.00 64.16 476 LEU A N 1
ATOM 3564 C CA . LEU A 1 449 ? 14.569 57.657 160.085 1.00 61.23 476 LEU A CA 1
ATOM 3565 C C . LEU A 1 449 ? 15.919 58.348 160.064 1.00 59.97 476 LEU A C 1
ATOM 3566 O O . LEU A 1 449 ? 16.011 59.540 159.750 1.00 60.83 476 LEU A O 1
ATOM 3571 N N . MET A 1 450 ? 16.962 57.590 160.393 1.00 58.98 477 MET A N 1
ATOM 3572 C CA . MET A 1 450 ? 18.333 58.092 160.368 1.00 59.01 477 MET A CA 1
ATOM 3573 C C . MET A 1 450 ? 18.720 58.513 158.952 1.00 64.20 477 MET A C 1
ATOM 3574 O O . MET A 1 450 ? 19.287 59.587 158.764 1.00 65.08 477 MET A O 1
ATOM 3579 N N . GLN A 1 451 ? 18.412 57.679 157.959 1.00 68.46 478 GLN A N 1
ATOM 3580 C CA . GLN A 1 451 ? 18.720 58.024 156.562 1.00 74.24 478 GLN A CA 1
ATOM 3581 C C . GLN A 1 451 ? 17.798 59.113 156.026 1.00 77.15 478 GLN A C 1
ATOM 3582 O O . GLN A 1 451 ? 18.127 59.778 155.051 1.00 80.34 478 GLN A O 1
ATOM 3588 N N . SER A 1 452 ? 16.666 59.325 156.695 1.00 76.59 479 SER A N 1
ATOM 3589 C CA . SER A 1 452 ? 15.680 60.279 156.198 1.00 80.18 479 SER A CA 1
ATOM 3590 C C . SER A 1 452 ? 16.232 61.688 156.092 1.00 81.12 479 SER A C 1
ATOM 3591 O O . SER A 1 452 ? 17.213 62.059 156.729 1.00 78.15 479 SER A O 1
ATOM 3594 N N . THR A 1 453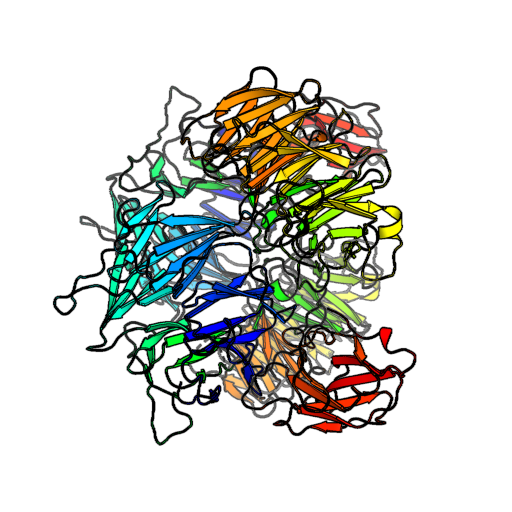 ? 15.566 62.459 155.258 1.00 86.36 480 THR A N 1
ATOM 3595 C CA . THR A 1 453 ? 16.117 63.658 154.674 1.00 89.96 480 THR A CA 1
ATOM 3596 C C . THR A 1 453 ? 14.933 64.591 154.447 1.00 93.22 480 THR A C 1
ATOM 3597 O O . THR A 1 453 ? 14.932 65.454 153.573 1.00 97.48 480 THR A O 1
ATOM 3601 N N . SER A 1 454 ? 13.921 64.402 155.277 1.00 91.71 481 SER A N 1
ATOM 3602 C CA . SER A 1 454 ? 12.631 64.982 155.030 1.00 95.25 481 SER A CA 1
ATOM 3603 C C . SER A 1 454 ? 12.181 65.827 156.226 1.00 92.30 481 SER A C 1
ATOM 3604 O O . SER A 1 454 ? 11.037 66.262 156.279 1.00 94.24 481 SER A O 1
ATOM 3607 N N . GLY A 1 455 ? 13.086 66.063 157.175 1.00 88.43 482 GLY A N 1
ATOM 3608 C CA . GLY A 1 455 ? 12.800 66.919 158.332 1.00 86.08 482 GLY A CA 1
ATOM 3609 C C . GLY A 1 455 ? 11.628 66.452 159.190 1.00 84.27 482 GLY A C 1
ATOM 3610 O O . GLY A 1 455 ? 11.753 66.333 160.424 1.00 79.77 482 GLY A O 1
ATOM 3611 N N . GLN A 1 456 ? 10.482 66.232 158.538 1.00 87.85 483 GLN A N 1
ATOM 3612 C CA . GLN A 1 456 ? 9.366 65.502 159.137 1.00 86.74 483 GLN A CA 1
ATOM 3613 C C . GLN A 1 456 ? 9.354 64.056 158.615 1.00 87.51 483 GLN A C 1
ATOM 3614 O O . GLN A 1 456 ? 9.825 63.793 157.510 1.00 90.63 483 GLN A O 1
ATOM 3620 N N . TYR A 1 457 ? 8.838 63.120 159.412 1.00 84.57 484 TYR A N 1
ATOM 3621 C CA . TYR A 1 457 ? 8.851 61.708 159.017 1.00 85.10 484 TYR A CA 1
ATOM 3622 C C . TYR A 1 457 ? 7.571 60.920 159.366 1.00 85.80 484 TYR A C 1
ATOM 3623 O O . TYR A 1 457 ? 7.209 60.782 160.538 1.00 81.93 484 TYR A O 1
ATOM 3632 N N . ILE A 1 458 ? 6.899 60.392 158.340 1.00 90.42 485 ILE A N 1
ATOM 3633 C CA . ILE A 1 458 ? 5.689 59.585 158.551 1.00 91.94 485 ILE A CA 1
ATOM 3634 C C . ILE A 1 458 ? 6.043 58.224 159.165 1.00 89.07 485 ILE A C 1
ATOM 3635 O O . ILE A 1 458 ? 6.947 57.544 158.693 1.00 88.85 485 ILE A O 1
ATOM 3640 N N . ALA A 1 459 ? 5.331 57.851 160.227 1.00 86.71 486 ALA A N 1
ATOM 3641 C CA . ALA A 1 459 ? 5.587 56.603 160.949 1.00 84.28 486 ALA A CA 1
ATOM 3642 C C . ALA A 1 459 ? 5.003 55.340 160.305 1.00 88.59 486 ALA A C 1
ATOM 3643 O O . ALA A 1 459 ? 3.849 55.314 159.882 1.00 92.68 486 ALA A O 1
ATOM 3645 N N . GLU A 1 460 ? 5.840 54.306 160.260 1.00 87.86 487 GLU A N 1
ATOM 3646 C CA . GLU A 1 460 ? 5.476 52.920 159.967 1.00 91.40 487 GLU A CA 1
ATOM 3647 C C . GLU A 1 460 ? 4.201 52.476 160.680 1.00 92.49 487 GLU A C 1
ATOM 3648 O O . GLU A 1 460 ? 3.298 51.899 160.073 1.00 97.54 487 GLU A O 1
ATOM 3654 N N . GLN A 1 461 ? 4.159 52.749 161.981 1.00 88.05 488 GLN A N 1
ATOM 3655 C CA . GLN A 1 461 ? 3.081 52.330 162.857 1.00 88.52 488 GLN A CA 1
ATOM 3656 C C . GLN A 1 461 ? 2.846 53.373 163.935 1.00 84.15 488 GLN A C 1
ATOM 3657 O O . GLN A 1 461 ? 3.734 54.182 164.243 1.00 79.58 488 GLN A O 1
ATOM 3663 N N . ASN A 1 462 ? 1.640 53.320 164.504 1.00 85.45 489 ASN A N 1
ATOM 3664 C CA . ASN A 1 462 ? 1.291 53.996 165.753 1.00 81.62 489 ASN A CA 1
ATOM 3665 C C . ASN A 1 462 ? 0.172 53.270 166.501 1.00 83.47 489 ASN A C 1
ATOM 3666 O O . ASN A 1 462 ? -0.825 52.862 165.901 1.00 88.08 489 ASN A O 1
ATOM 3671 N N . TYR A 1 463 ? 0.334 53.132 167.815 1.00 79.92 490 TYR A N 1
ATOM 3672 C CA . TYR A 1 463 ? -0.764 52.717 168.680 1.00 81.50 490 TYR A CA 1
ATOM 3673 C C . TYR A 1 463 ? -1.428 53.923 169.301 1.00 80.18 490 TYR A C 1
ATOM 3674 O O . TYR A 1 463 ? -0.754 54.826 169.767 1.00 76.66 490 TYR A O 1
ATOM 3683 N N . SER A 1 464 ? -2.756 53.943 169.293 1.00 84.51 491 SER A N 1
ATOM 3684 C CA . SER A 1 464 ? -3.521 55.034 169.897 1.00 84.08 491 SER A CA 1
ATOM 3685 C C . SER A 1 464 ? -4.824 54.533 170.524 1.00 87.80 491 SER A C 1
ATOM 3686 O O . SER A 1 464 ? -5.186 53.359 170.389 1.00 90.76 491 SER A O 1
ATOM 3689 N N . VAL A 1 465 ? -5.517 55.441 171.211 1.00 87.98 492 VAL A N 1
ATOM 3690 C CA . VAL A 1 465 ? -6.838 55.171 171.791 1.00 92.05 492 VAL A CA 1
ATOM 3691 C C . VAL A 1 465 ? -7.848 54.704 170.718 1.00 99.17 492 VAL A C 1
ATOM 3692 O O . VAL A 1 465 ? -8.786 53.962 171.030 1.00 102.85 492 VAL A O 1
ATOM 3696 N N . HIS A 1 466 ? -7.619 55.109 169.462 1.00 101.40 493 HIS A N 1
ATOM 3697 C CA . HIS A 1 466 ? -8.450 54.696 168.306 1.00 108.67 493 HIS A CA 1
ATOM 3698 C C . HIS A 1 466 ? -8.286 53.217 167.961 1.00 111.39 493 HIS A C 1
ATOM 3699 O O . HIS A 1 466 ? -9.174 52.621 167.343 1.00 117.83 493 HIS A O 1
ATOM 3706 N N . ASN A 1 467 ? -7.157 52.627 168.351 1.00 107.26 494 ASN A N 1
ATOM 3707 C CA . ASN A 1 467 ? -6.895 51.211 168.057 1.00 109.90 494 ASN A CA 1
ATOM 3708 C C . ASN A 1 467 ? -6.354 50.344 169.206 1.00 106.59 494 ASN A C 1
ATOM 3709 O O . ASN A 1 467 ? -5.642 49.373 168.962 1.00 106.54 494 ASN A O 1
ATOM 3714 N N . GLY A 1 468 ? -6.704 50.672 170.450 1.00 104.20 495 GLY A N 1
ATOM 3715 C CA . GLY A 1 468 ? -6.432 49.744 171.556 1.00 103.11 495 GLY A CA 1
ATOM 3716 C C . GLY A 1 468 ? -5.880 50.255 172.878 1.00 97.63 495 GLY A C 1
ATOM 3717 O O . GLY A 1 468 ? -6.110 49.636 173.924 1.00 97.70 495 GLY A O 1
ATOM 3718 N N . LEU A 1 469 ? -5.140 51.360 172.854 1.00 92.88 496 LEU A N 1
ATOM 3719 C CA . LEU A 1 469 ? -4.679 51.954 174.112 1.00 88.25 496 LEU A CA 1
ATOM 3720 C C . LEU A 1 469 ? -5.860 52.494 174.920 1.00 89.71 496 LEU A C 1
ATOM 3721 O O . LEU A 1 469 ? -6.899 52.821 174.345 1.00 93.08 496 LEU A O 1
ATOM 3726 N N . SER A 1 470 ? -5.693 52.563 176.244 1.00 87.51 497 SER A N 1
ATOM 3727 C CA . SER A 1 470 ? -6.715 53.112 177.168 1.00 89.20 497 SER A CA 1
ATOM 3728 C C . SER A 1 470 ? -6.741 54.652 177.195 1.00 87.10 497 SER A C 1
ATOM 3729 O O . SER A 1 470 ? -7.802 55.269 177.096 1.00 89.86 497 SER A O 1
ATOM 3732 N N . GLY A 1 471 ? -5.570 55.258 177.360 1.00 83.03 498 GLY A N 1
ATOM 3733 C CA . GLY A 1 471 ? -5.397 56.687 177.159 1.00 81.45 498 GLY A CA 1
ATOM 3734 C C . GLY A 1 471 ? -4.225 56.890 176.234 1.00 79.80 498 GLY A C 1
ATOM 3735 O O . GLY A 1 471 ? -3.633 55.916 175.771 1.00 80.17 498 GLY A O 1
ATOM 3736 N N . MET A 1 472 ? -3.892 58.152 175.960 1.00 78.91 499 MET A N 1
ATOM 3737 C CA . MET A 1 472 ? -2.745 58.500 175.093 1.00 77.99 499 MET A CA 1
ATOM 3738 C C . MET A 1 472 ? -1.615 59.164 175.891 1.00 73.26 499 MET A C 1
ATOM 3739 O O . MET A 1 472 ? -0.557 59.522 175.351 1.00 71.43 499 MET A O 1
ATOM 3744 N N . PHE A 1 473 ? -1.877 59.323 177.182 1.00 71.63 500 PHE A N 1
ATOM 3745 C CA . PHE A 1 473 ? -0.968 59.891 178.162 1.00 67.55 500 PHE A CA 1
ATOM 3746 C C . PHE A 1 473 ? -0.154 58.744 178.770 1.00 64.73 500 PHE A C 1
ATOM 3747 O O . PHE A 1 473 ? -0.529 58.174 179.795 1.00 65.12 500 PHE A O 1
ATOM 3755 N N . ILE A 1 474 ? 0.933 58.376 178.107 1.00 62.39 501 ILE A N 1
ATOM 3756 C CA . ILE A 1 474 ? 1.725 57.223 178.533 1.00 60.64 501 ILE A CA 1
ATOM 3757 C C . ILE A 1 474 ? 3.231 57.500 178.687 1.00 57.44 501 ILE A C 1
ATOM 3758 O O . ILE A 1 474 ? 3.864 58.187 177.870 1.00 56.50 501 ILE A O 1
ATOM 3763 N N . ASN A 1 475 ? 3.794 56.939 179.743 1.00 55.16 502 ASN A N 1
ATOM 3764 C CA . ASN A 1 475 ? 5.155 57.221 180.112 1.00 51.39 502 ASN A CA 1
ATOM 3765 C C . ASN A 1 475 ? 6.025 56.097 179.580 1.00 50.61 502 ASN A C 1
ATOM 3766 O O . ASN A 1 475 ? 6.361 56.077 178.411 1.00 52.35 502 ASN A O 1
ATOM 3771 N N . GLN A 1 476 ? 6.335 55.117 180.405 1.00 49.01 503 GLN A N 1
ATOM 3772 C CA . GLN A 1 476 ? 7.349 54.164 180.047 1.00 47.67 503 GLN A CA 1
ATOM 3773 C C . GLN A 1 476 ? 6.793 53.052 179.197 1.00 49.73 503 GLN A C 1
ATOM 3774 O O . GLN A 1 476 ? 5.668 52.620 179.419 1.00 51.80 503 GLN A O 1
ATOM 3780 N N . ILE A 1 477 ? 7.586 52.604 178.223 1.00 48.57 504 ILE A N 1
ATOM 3781 C CA . ILE A 1 477 ? 7.297 51.385 177.462 1.00 50.49 504 ILE A CA 1
ATOM 3782 C C . ILE A 1 477 ? 8.499 50.456 177.490 1.00 50.27 504 ILE A C 1
ATOM 3783 O O . ILE A 1 477 ? 9.622 50.873 177.202 1.00 48.43 504 ILE A O 1
ATOM 3788 N N . ILE A 1 478 ? 8.240 49.205 177.872 1.00 52.66 505 ILE A N 1
ATOM 3789 C CA . ILE A 1 478 ? 9.275 48.245 178.215 1.00 53.05 505 ILE A CA 1
ATOM 3790 C C . ILE A 1 478 ? 9.085 46.920 177.504 1.00 56.97 505 ILE A C 1
ATOM 3791 O O . ILE A 1 478 ? 8.007 46.289 177.560 1.00 60.30 505 ILE A O 1
ATOM 3796 N N . PRO A 1 479 ? 10.136 46.473 176.837 1.00 56.86 506 PRO A N 1
ATOM 3797 C CA . PRO A 1 479 ? 9.960 45.190 176.203 1.00 60.70 506 PRO A CA 1
ATOM 3798 C C . PRO A 1 479 ? 10.071 44.016 177.171 1.00 62.93 506 PRO A C 1
ATOM 3799 O O . PRO A 1 479 ? 10.880 44.050 178.084 1.00 60.48 506 PRO A O 1
ATOM 3803 N N . ASP A 1 480 ? 9.213 43.020 176.942 1.00 68.53 507 ASP A N 1
ATOM 3804 C CA . ASP A 1 480 ? 9.295 41.639 177.448 1.00 73.81 507 ASP A CA 1
ATOM 3805 C C . ASP A 1 480 ? 10.457 40.849 176.889 1.00 75.61 507 ASP A C 1
ATOM 3806 O O . ASP A 1 480 ? 11.046 41.225 175.874 1.00 73.88 507 ASP A O 1
ATOM 3811 N N . ASN A 1 481 ? 10.722 39.704 177.521 1.00 79.66 508 ASN A N 1
ATOM 3812 C CA . ASN A 1 481 ? 11.648 38.713 176.972 1.00 82.90 508 ASN A CA 1
ATOM 3813 C C . ASN A 1 481 ? 11.047 37.987 175.799 1.00 87.18 508 ASN A C 1
ATOM 3814 O O . ASN A 1 481 ? 11.763 37.527 174.924 1.00 88.91 508 ASN A O 1
ATOM 3819 N N . GLU A 1 482 ? 9.723 37.879 175.798 1.00 90.18 509 GLU A N 1
ATOM 3820 C CA . GLU A 1 482 ? 9.000 37.301 174.675 1.00 94.88 509 GLU A CA 1
ATOM 3821 C C . GLU A 1 482 ? 8.324 38.390 173.833 1.00 93.18 509 GLU A C 1
ATOM 3822 O O . GLU A 1 482 ? 7.135 38.298 173.523 1.00 96.56 509 GLU A O 1
ATOM 3828 N N . GLY A 1 483 ? 9.079 39.431 173.490 1.00 88.68 510 GLY A N 1
ATOM 3829 C CA . GLY A 1 483 ? 8.620 40.461 172.549 1.00 87.08 510 GLY A CA 1
ATOM 3830 C C . GLY A 1 483 ? 7.448 41.387 172.889 1.00 85.84 510 GLY A C 1
ATOM 3831 O O . GLY A 1 483 ? 7.162 42.303 172.111 1.00 84.74 510 GLY A O 1
ATOM 3832 N N . ASN A 1 484 ? 6.766 41.174 174.023 1.00 85.99 511 ASN A N 1
ATOM 3833 C CA . ASN A 1 484 ? 5.624 42.024 174.404 1.00 84.47 511 ASN A CA 1
ATOM 3834 C C . ASN A 1 484 ? 6.012 43.403 174.948 1.00 78.80 511 ASN A C 1
ATOM 3835 O O . ASN A 1 484 ? 7.015 43.544 175.643 1.00 75.78 511 ASN A O 1
ATOM 3840 N N . VAL A 1 485 ? 5.199 44.413 174.648 1.00 77.24 512 VAL A N 1
ATOM 3841 C CA . VAL A 1 485 ? 5.481 45.770 175.088 1.00 72.00 512 VAL A CA 1
ATOM 3842 C C . VAL A 1 485 ? 4.486 46.214 176.166 1.00 71.89 512 VAL A C 1
ATOM 3843 O O . VAL A 1 485 ? 3.262 46.281 175.939 1.00 74.74 512 VAL A O 1
ATOM 3847 N N . TRP A 1 486 ? 5.037 46.496 177.342 1.00 68.49 513 TRP A N 1
ATOM 3848 C CA . TRP A 1 486 ? 4.256 46.792 178.519 1.00 68.30 513 TRP A CA 1
ATOM 3849 C C . TRP A 1 486 ? 4.236 48.281 178.752 1.00 64.78 513 TRP A C 1
ATOM 3850 O O . TRP A 1 486 ? 5.282 48.907 178.901 1.00 61.21 513 TRP A O 1
ATOM 3861 N N . VAL A 1 487 ? 3.042 48.846 178.780 1.00 65.82 514 VAL A N 1
ATOM 3862 C CA . VAL A 1 487 ? 2.918 50.284 178.809 1.00 63.78 514 VAL A CA 1
ATOM 3863 C C . VAL A 1 487 ? 2.443 50.798 180.159 1.00 63.27 514 VAL A C 1
ATOM 3864 O O . VAL A 1 487 ? 1.448 50.303 180.706 1.00 66.00 514 VAL A O 1
ATOM 3868 N N . LEU A 1 488 ? 3.155 51.798 180.686 1.00 60.48 515 LEU A N 1
ATOM 3869 C CA . LEU A 1 488 ? 2.764 52.460 181.929 1.00 60.18 515 LEU A CA 1
ATOM 3870 C C . LEU A 1 488 ? 1.812 53.585 181.587 1.00 61.10 515 LEU A C 1
ATOM 3871 O O . LEU A 1 488 ? 2.164 54.512 180.845 1.00 59.16 515 LEU A O 1
ATOM 3876 N N . LEU A 1 489 ? 0.606 53.481 182.148 1.00 64.99 516 LEU A N 1
ATOM 3877 C CA . LEU A 1 489 ? -0.464 54.443 181.926 1.00 66.60 516 LEU A CA 1
ATOM 3878 C C . LEU A 1 489 ? -0.660 55.508 182.991 1.00 64.90 516 LEU A C 1
ATOM 3879 O O . LEU A 1 489 ? -0.774 55.252 184.190 1.00 65.54 516 LEU A O 1
ATOM 3884 N N . TYR A 1 490 ? -0.733 56.721 182.487 1.00 63.88 517 TYR A N 1
ATOM 3885 C CA . TYR A 1 490 ? -0.914 57.913 183.272 1.00 63.28 517 TYR A CA 1
ATOM 3886 C C . TYR A 1 490 ? -2.417 58.102 183.668 1.00 65.59 517 TYR A C 1
ATOM 3887 O O . TYR A 1 490 ? -3.307 58.117 182.811 1.00 68.32 517 TYR A O 1
ATOM 3896 N N . ASN A 1 491 ? -2.694 58.220 184.966 1.00 65.29 518 ASN A N 1
ATOM 3897 C CA . ASN A 1 491 ? -4.055 58.510 185.488 1.00 67.44 518 ASN A CA 1
ATOM 3898 C C . ASN A 1 491 ? -5.074 57.488 185.000 1.00 71.76 518 ASN A C 1
ATOM 3899 O O . ASN A 1 491 ? -6.125 57.816 184.443 1.00 73.94 518 ASN A O 1
ATOM 3904 N N . ASN A 1 492 ? -4.724 56.234 185.230 1.00 73.13 519 ASN A N 1
ATOM 3905 C CA . ASN A 1 492 ? -5.393 55.112 184.635 1.00 77.47 519 ASN A CA 1
ATOM 3906 C C . ASN A 1 492 ? -5.346 53.926 185.601 1.00 79.22 519 ASN A C 1
ATOM 3907 O O . ASN A 1 492 ? -4.650 53.974 186.625 1.00 77.48 519 ASN A O 1
ATOM 3912 N N . LYS A 1 493 ? -6.083 52.869 185.269 1.00 82.80 520 LYS A N 1
ATOM 3913 C CA . LYS A 1 493 ? -6.083 51.643 186.050 1.00 85.02 520 LYS A CA 1
ATOM 3914 C C . LYS A 1 493 ? -5.507 50.455 185.270 1.00 85.83 520 LYS A C 1
ATOM 3915 O O . LYS A 1 493 ? -5.823 50.245 184.095 1.00 87.92 520 LYS A O 1
ATOM 3921 N N . GLY A 1 494 ? -4.648 49.686 185.928 1.00 84.41 521 GLY A N 1
ATOM 3922 C CA . GLY A 1 494 ? -3.933 48.604 185.264 1.00 84.51 521 GLY A CA 1
ATOM 3923 C C . GLY A 1 494 ? -2.862 49.080 184.299 1.00 80.09 521 GLY A C 1
ATOM 3924 O O . GLY A 1 494 ? -2.502 50.260 184.274 1.00 76.75 521 GLY A O 1
ATOM 3925 N N . ILE A 1 495 ? -2.352 48.149 183.506 1.00 80.64 522 ILE A N 1
ATOM 3926 C CA . ILE A 1 495 ? -1.300 48.417 182.533 1.00 77.15 522 ILE A CA 1
ATOM 3927 C C . ILE A 1 495 ? -1.602 47.724 181.208 1.00 79.72 522 ILE A C 1
ATOM 3928 O O . ILE A 1 495 ? -1.935 46.540 181.190 1.00 83.45 522 ILE A O 1
ATOM 3933 N N . ASP A 1 496 ? -1.487 48.474 180.111 1.00 77.71 523 ASP A N 1
ATOM 3934 C CA . ASP A 1 496 ? -1.676 47.941 178.757 1.00 80.17 523 ASP A CA 1
ATOM 3935 C C . ASP A 1 496 ? -0.504 47.036 178.333 1.00 79.20 523 ASP A C 1
ATOM 3936 O O . ASP A 1 496 ? 0.618 47.204 178.804 1.00 75.48 523 ASP A O 1
ATOM 3941 N N . LYS A 1 497 ? -0.790 46.059 177.474 1.00 82.94 524 LYS A N 1
ATOM 3942 C CA . LYS A 1 497 ? 0.204 45.084 177.028 1.00 83.26 524 LYS A CA 1
ATOM 3943 C C . LYS A 1 497 ? 0.002 44.761 175.549 1.00 86.01 524 LYS A C 1
ATOM 3944 O O . LYS A 1 497 ? -1.116 44.482 175.116 1.00 90.44 524 LYS A O 1
ATOM 3950 N N . ILE A 1 498 ? 1.092 44.812 174.789 1.00 83.57 525 ILE A N 1
ATOM 3951 C CA . ILE A 1 498 ? 1.037 44.740 173.332 1.00 85.50 525 ILE A CA 1
ATOM 3952 C C . ILE A 1 498 ? 1.819 43.556 172.775 1.00 87.80 525 ILE A C 1
ATOM 3953 O O . ILE A 1 498 ? 2.988 43.356 173.116 1.00 85.14 525 ILE A O 1
ATOM 3958 N N . ASN A 1 499 ? 1.152 42.778 171.923 1.00 92.94 526 ASN A N 1
ATOM 3959 C CA . ASN A 1 499 ? 1.797 41.803 171.074 1.00 95.44 526 ASN A CA 1
ATOM 3960 C C . ASN A 1 499 ? 1.986 42.451 169.706 1.00 95.35 526 ASN A C 1
ATOM 3961 O O . ASN A 1 499 ? 1.017 42.579 168.952 1.00 99.32 526 ASN A O 1
ATOM 3966 N N . PRO A 1 500 ? 3.227 42.866 169.381 1.00 91.21 527 PRO A N 1
ATOM 3967 C CA . PRO A 1 500 ? 3.525 43.526 168.100 1.00 91.26 527 PRO A CA 1
ATOM 3968 C C . PRO A 1 500 ? 3.390 42.581 166.891 1.00 97.12 527 PRO A C 1
ATOM 3969 O O . PRO A 1 500 ? 3.411 43.030 165.741 1.00 97.99 527 PRO A O 1
ATOM 3973 N N . ARG A 1 501 ? 3.265 41.287 167.170 1.00 101.10 528 ARG A N 1
ATOM 3974 C CA . ARG A 1 501 ? 3.139 40.277 166.136 1.00 107.50 528 ARG A CA 1
ATOM 3975 C C . ARG A 1 501 ? 1.733 40.251 165.528 1.00 113.13 528 ARG A C 1
ATOM 3976 O O . ARG A 1 501 ? 1.591 39.999 164.328 1.00 117.82 528 ARG A O 1
ATOM 3984 N N . THR A 1 502 ? 0.706 40.506 166.346 1.00 113.07 529 THR A N 1
ATOM 3985 C CA . THR A 1 502 ? -0.685 40.602 165.860 1.00 117.92 529 THR A CA 1
ATOM 3986 C C . THR A 1 502 ? -1.396 41.854 166.395 1.00 114.95 529 THR A C 1
ATOM 3987 O O . THR A 1 502 ? -2.631 41.924 166.418 1.00 118.57 529 THR A O 1
ATOM 3991 N N . ARG A 1 503 ? -0.594 42.830 166.826 1.00 108.13 530 ARG A N 1
ATOM 3992 C CA . ARG A 1 503 ? -1.061 44.154 167.266 1.00 104.73 530 ARG A CA 1
ATOM 3993 C C . ARG A 1 503 ? -2.098 44.112 168.390 1.00 105.16 530 ARG A C 1
ATOM 3994 O O . ARG A 1 503 ? -2.824 45.077 168.597 1.00 104.40 530 ARG A O 1
ATOM 4002 N N . GLU A 1 504 ? -2.152 42.996 169.116 1.00 106.73 531 GLU A N 1
ATOM 4003 C CA . GLU A 1 504 ? -3.098 42.816 170.220 1.00 107.41 531 GLU A CA 1
ATOM 4004 C C . GLU A 1 504 ? -2.696 43.584 171.481 1.00 100.98 531 GLU A C 1
ATOM 4005 O O . GLU A 1 504 ? -1.709 43.256 172.137 1.00 97.07 531 GLU A O 1
ATOM 4011 N N . VAL A 1 505 ? -3.481 44.597 171.820 1.00 99.84 532 VAL A N 1
ATOM 4012 C CA . VAL A 1 505 ? -3.310 45.302 173.081 1.00 95.00 532 VAL A CA 1
ATOM 4013 C C . VAL A 1 505 ? -4.317 44.755 174.082 1.00 98.37 532 VAL A C 1
ATOM 4014 O O . VAL A 1 505 ? -5.487 44.569 173.746 1.00 103.62 532 VAL A O 1
ATOM 4018 N N . THR A 1 506 ? -3.870 44.490 175.304 1.00 96.05 533 THR A N 1
ATOM 4019 C CA . THR A 1 506 ? -4.788 44.068 176.361 1.00 99.34 533 THR A CA 1
ATOM 4020 C C . THR A 1 506 ? -4.505 44.715 177.706 1.00 94.82 533 THR A C 1
ATOM 4021 O O . THR A 1 506 ? -3.356 44.910 178.096 1.00 90.15 533 THR A O 1
ATOM 4025 N N . LYS A 1 507 ? -5.581 45.040 178.413 1.00 96.83 534 LYS A N 1
ATOM 4026 C CA . LYS A 1 507 ? -5.498 45.727 179.687 1.00 93.42 534 LYS A CA 1
ATOM 4027 C C . LYS A 1 507 ? -5.483 44.720 180.850 1.00 95.72 534 LYS A C 1
ATOM 4028 O O . LYS A 1 507 ? -6.490 44.056 181.137 1.00 100.53 534 LYS A O 1
ATOM 4034 N N . LEU A 1 508 ? -4.335 44.627 181.520 1.00 92.12 535 LEU A N 1
ATOM 4035 C CA . LEU A 1 508 ? -4.154 43.694 182.636 1.00 94.27 535 LEU A CA 1
ATOM 4036 C C . LEU A 1 508 ? -4.025 44.388 183.990 1.00 91.67 535 LEU A C 1
ATOM 4037 O O . LEU A 1 508 ? -3.641 45.565 184.065 1.00 86.56 535 LEU A O 1
ATOM 4042 N N . PHE A 1 509 ? -4.370 43.650 185.048 1.00 95.27 536 PHE A N 1
ATOM 4043 C CA . PHE A 1 509 ? -4.241 44.104 186.444 1.00 93.87 536 PHE A CA 1
ATOM 4044 C C . PHE A 1 509 ? -5.069 45.342 186.812 1.00 92.61 536 PHE A C 1
ATOM 4045 O O . PHE A 1 509 ? -4.862 45.935 187.880 1.00 89.90 536 PHE A O 1
ATOM 4053 N N . ALA A 1 510 ? -5.998 45.732 185.938 1.00 95.01 537 ALA A N 1
ATOM 4054 C CA . ALA A 1 510 ? -7.027 46.718 186.301 1.00 96.34 537 ALA A CA 1
ATOM 4055 C C . ALA A 1 510 ? -7.694 46.343 187.633 1.00 100.40 537 ALA A C 1
ATOM 4056 O O . ALA A 1 510 ? -8.062 47.224 188.417 1.00 99.42 537 ALA A O 1
ATOM 4058 N N . ASP A 1 511 ? -7.838 45.036 187.872 1.00 105.87 538 ASP A N 1
ATOM 4059 C CA . ASP A 1 511 ? -8.310 44.479 189.152 1.00 110.66 538 ASP A CA 1
ATOM 4060 C C . ASP A 1 511 ? -7.557 45.043 190.379 1.00 107.32 538 ASP A C 1
ATOM 4061 O O . ASP A 1 511 ? -8.176 45.511 191.346 1.00 108.15 538 ASP A O 1
ATOM 4066 N N . GLU A 1 512 ? -6.224 45.012 190.307 1.00 103.80 539 GLU A N 1
ATOM 4067 C CA . GLU A 1 512 ? -5.349 45.261 191.464 1.00 101.87 539 GLU A CA 1
ATOM 4068 C C . GLU A 1 512 ? -4.721 46.659 191.474 1.00 95.56 539 GLU A C 1
ATOM 4069 O O . GLU A 1 512 ? -4.502 47.248 192.536 1.00 93.89 539 GLU A O 1
ATOM 4075 N N . LEU A 1 513 ? -4.446 47.176 190.283 1.00 92.69 540 LEU A N 1
ATOM 4076 C CA . LEU A 1 513 ? -3.730 48.436 190.120 1.00 87.65 540 LEU A CA 1
ATOM 4077 C C . LEU A 1 513 ? -4.655 49.586 189.754 1.00 86.81 540 LEU A C 1
ATOM 4078 O O . LEU A 1 513 ? -4.426 50.303 188.770 1.00 83.58 540 LEU A O 1
ATOM 4083 N N . THR A 1 514 ? -5.699 49.761 190.550 1.00 89.70 541 THR A N 1
ATOM 4084 C CA . THR A 1 514 ? -6.704 50.759 190.238 1.00 90.21 541 THR A CA 1
ATOM 4085 C C . THR A 1 514 ? -6.826 51.737 191.385 1.00 88.96 541 THR A C 1
ATOM 4086 O O . THR A 1 514 ? -6.300 51.481 192.463 1.00 88.71 541 THR A O 1
ATOM 4090 N N . GLY A 1 515 ? -7.499 52.860 191.139 1.00 88.70 542 GLY A N 1
ATOM 4091 C CA . G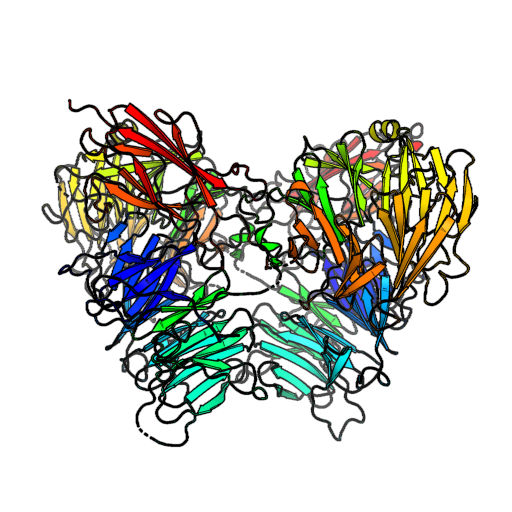LY A 1 515 ? -7.865 53.799 192.198 1.00 88.42 542 GLY A CA 1
ATOM 4092 C C . GLY A 1 515 ? -6.611 54.407 192.770 1.00 84.58 542 GLY A C 1
ATOM 4093 O O . GLY A 1 515 ? -5.818 54.979 192.036 1.00 80.97 542 GLY A O 1
ATOM 4094 N N . GLU A 1 516 ? -6.415 54.266 194.077 1.00 85.75 543 GLU A N 1
ATOM 4095 C CA . GLU A 1 516 ? -5.192 54.757 194.725 1.00 82.94 543 GLU A CA 1
ATOM 4096 C C . GLU A 1 516 ? -3.976 53.894 194.383 1.00 81.28 543 GLU A C 1
ATOM 4097 O O . GLU A 1 516 ? -2.842 54.354 194.480 1.00 78.37 543 GLU A O 1
ATOM 4103 N N . LYS A 1 517 ? -4.221 52.643 193.993 1.00 83.56 544 LYS A N 1
ATOM 4104 C CA . LYS A 1 517 ? -3.161 51.732 193.594 1.00 82.58 544 LYS A CA 1
ATOM 4105 C C . LYS A 1 517 ? -2.783 52.044 192.144 1.00 79.37 544 LYS A C 1
ATOM 4106 O O . LYS A 1 517 ? -2.288 51.173 191.426 1.00 79.78 544 LYS A O 1
ATOM 4112 N N . SER A 1 518 ? -3.028 53.285 191.721 1.00 76.27 545 SER A N 1
ATOM 4113 C CA . SER A 1 518 ? -2.743 53.723 190.363 1.00 73.48 545 SER A CA 1
ATOM 4114 C C . SER A 1 518 ? -1.222 53.762 190.151 1.00 69.71 545 SER A C 1
ATOM 4115 O O . SER A 1 518 ? -0.499 54.411 190.924 1.00 67.90 545 SER A O 1
ATOM 4118 N N . PRO A 1 519 ? -0.734 53.048 189.114 1.00 69.07 546 PRO A N 1
ATOM 4119 C CA . PRO A 1 519 ? 0.707 52.904 188.808 1.00 65.44 546 PRO A CA 1
ATOM 4120 C C . PRO A 1 519 ? 1.320 54.158 188.214 1.00 60.78 546 PRO A C 1
ATOM 4121 O O . PRO A 1 519 ? 0.700 54.805 187.364 1.00 60.35 546 PRO A O 1
ATOM 4125 N N . ASN A 1 520 ? 2.529 54.497 188.660 1.00 57.51 547 ASN A N 1
ATOM 4126 C CA . ASN A 1 520 ? 3.286 55.595 188.045 1.00 53.71 547 ASN A CA 1
ATOM 4127 C C . ASN A 1 520 ? 4.763 55.325 187.663 1.00 50.85 547 ASN A C 1
ATOM 4128 O O . ASN A 1 520 ? 5.434 56.228 187.149 1.00 48.79 547 ASN A O 1
ATOM 4133 N N . TYR A 1 521 ? 5.281 54.128 187.939 1.00 50.42 548 TYR A N 1
ATOM 4134 C CA . TYR A 1 521 ? 6.637 53.758 187.518 1.00 48.18 548 TYR A CA 1
ATOM 4135 C C . TYR A 1 521 ? 6.648 52.270 187.146 1.00 49.96 548 TYR A C 1
ATOM 4136 O O . TYR A 1 521 ? 5.854 51.490 187.681 1.00 53.16 548 TYR A O 1
ATOM 4145 N N . LEU A 1 522 ? 7.541 51.889 186.235 1.00 47.83 549 LEU A N 1
ATOM 4146 C CA . LEU A 1 522 ? 7.562 50.533 185.630 1.00 48.52 549 LEU A CA 1
ATOM 4147 C C . LEU A 1 522 ? 8.958 50.234 185.132 1.00 46.43 549 LEU A C 1
ATOM 4148 O O . LEU A 1 522 ? 9.518 51.026 184.411 1.00 44.30 549 LEU A O 1
ATOM 4153 N N . LEU A 1 523 ? 9.524 49.109 185.538 1.00 48.15 550 LEU A N 1
ATOM 4154 C CA . LEU A 1 523 ? 10.809 48.669 185.007 1.00 47.64 550 LEU A CA 1
ATOM 4155 C C . LEU A 1 523 ? 10.901 47.154 184.849 1.00 51.17 550 LEU A C 1
ATOM 4156 O O . LEU A 1 523 ? 10.246 46.401 185.583 1.00 53.20 550 LEU A O 1
ATOM 4161 N N . CYS A 1 524 ? 11.734 46.726 183.904 1.00 51.51 551 CYS A N 1
ATOM 4162 C CA . CYS A 1 524 ? 12.089 45.319 183.738 1.00 55.51 551 CYS A CA 1
ATOM 4163 C C . CYS A 1 524 ? 13.449 45.045 184.390 1.00 55.44 551 CYS A C 1
ATOM 4164 O O . CYS A 1 524 ? 14.414 45.784 184.136 1.00 52.35 551 CYS A O 1
ATOM 4167 N N . ASP A 1 525 ? 13.531 43.997 185.231 1.00 58.40 552 ASP A N 1
ATOM 4168 C CA . ASP A 1 525 ? 14.843 43.575 185.758 1.00 59.13 552 ASP A CA 1
ATOM 4169 C C . ASP A 1 525 ? 15.553 42.553 184.853 1.00 60.97 552 ASP A C 1
ATOM 4170 O O . ASP A 1 525 ? 14.948 42.017 183.927 1.00 61.82 552 ASP A O 1
ATOM 4175 N N . GLU A 1 526 ? 16.833 42.304 185.128 1.00 61.77 553 GLU A N 1
ATOM 4176 C CA . GLU A 1 526 ? 17.631 41.333 184.370 1.00 64.59 553 GLU A CA 1
ATOM 4177 C C . GLU A 1 526 ? 17.053 39.912 184.273 1.00 68.34 553 GLU A C 1
ATOM 4178 O O . GLU A 1 526 ? 17.527 39.115 183.487 1.00 69.71 553 GLU A O 1
ATOM 4184 N N . ASP A 1 527 ? 16.014 39.606 185.040 1.00 70.29 554 ASP A N 1
ATOM 4185 C CA . ASP A 1 527 ? 15.391 38.285 184.969 1.00 75.42 554 ASP A CA 1
ATOM 4186 C C . ASP A 1 527 ? 14.057 38.278 184.213 1.00 75.48 554 ASP A C 1
ATOM 4187 O O . ASP A 1 527 ? 13.375 37.259 184.159 1.00 78.99 554 ASP A O 1
ATOM 4192 N N . GLY A 1 528 ? 13.695 39.416 183.630 1.00 71.85 555 GLY A N 1
ATOM 4193 C CA . GLY A 1 528 ? 12.415 39.550 182.926 1.00 72.30 555 GLY A CA 1
ATOM 4194 C C . GLY A 1 528 ? 11.208 39.810 183.819 1.00 72.52 555 GLY A C 1
ATOM 4195 O O . GLY A 1 528 ? 10.072 39.571 183.404 1.00 74.80 555 GLY A O 1
ATOM 4196 N N . LEU A 1 529 ? 11.438 40.289 185.042 1.00 71.12 556 LEU A N 1
ATOM 4197 C CA . LEU A 1 529 ? 10.334 40.596 185.981 1.00 71.52 556 LEU A CA 1
ATOM 4198 C C . LEU A 1 529 ? 10.058 42.091 185.990 1.00 66.80 556 LEU A C 1
ATOM 4199 O O . LEU A 1 529 ? 10.990 42.864 186.102 1.00 64.01 556 LEU A O 1
ATOM 4204 N N . LEU A 1 530 ? 8.792 42.497 185.854 1.00 66.83 557 LEU A N 1
ATOM 4205 C CA . LEU A 1 530 ? 8.410 43.916 185.970 1.00 62.85 557 LEU A CA 1
ATOM 4206 C C . LEU A 1 530 ? 8.212 44.339 187.410 1.00 62.36 557 LEU A C 1
ATOM 4207 O O . LEU A 1 530 ? 7.705 43.584 188.236 1.00 66.72 557 LEU A O 1
ATOM 4212 N N . TRP A 1 531 ? 8.614 45.559 187.701 1.00 58.12 558 TRP A N 1
ATOM 4213 C CA . TRP A 1 531 ? 8.426 46.158 189.006 1.00 56.97 558 TRP A CA 1
ATOM 4214 C C . TRP A 1 531 ? 7.594 47.381 188.764 1.00 53.86 558 TRP A C 1
ATOM 4215 O O . TRP A 1 531 ? 7.958 48.208 187.932 1.00 50.54 558 TRP A O 1
ATOM 4226 N N . VAL A 1 532 ? 6.451 47.454 189.438 1.00 55.46 559 VAL A N 1
ATOM 4227 C CA . VAL A 1 532 ? 5.494 48.538 189.247 1.00 54.09 559 VAL A CA 1
ATOM 4228 C C . VAL A 1 532 ? 5.423 49.299 190.556 1.00 53.79 559 VAL A C 1
ATOM 4229 O O . VAL A 1 532 ? 5.120 48.724 191.625 1.00 57.72 559 VAL A O 1
ATOM 4233 N N . GLY A 1 533 ? 5.695 50.591 190.474 1.00 50.26 560 GLY A N 1
ATOM 4234 C CA . GLY A 1 533 ? 5.657 51.450 191.637 1.00 49.41 560 GLY A CA 1
ATOM 4235 C C . GLY A 1 533 ? 4.320 52.155 191.672 1.00 50.39 560 GLY A C 1
ATOM 4236 O O . GLY A 1 533 ? 3.843 52.658 190.642 1.00 48.96 560 GLY A O 1
ATOM 4237 N N . PHE A 1 534 ? 3.693 52.169 192.847 1.00 52.29 561 PHE A N 1
ATOM 4238 C CA . PHE A 1 534 ? 2.481 52.936 193.013 1.00 53.54 561 PHE A CA 1
ATOM 4239 C C . PHE A 1 534 ? 2.531 53.675 194.356 1.00 54.36 561 PHE A C 1
ATOM 4240 O O . PHE A 1 534 ? 3.500 53.543 195.102 1.00 54.91 561 PHE A O 1
ATOM 4248 N N . HIS A 1 535 ? 1.522 54.483 194.644 1.00 55.57 562 HIS A N 1
ATOM 4249 C CA . HIS A 1 535 ? 1.446 55.185 195.927 1.00 56.78 562 HIS A CA 1
ATOM 4250 C C . HIS A 1 535 ? 1.670 54.217 197.092 1.00 59.87 562 HIS A C 1
ATOM 4251 O O . HIS A 1 535 ? 0.852 53.327 197.339 1.00 62.47 562 HIS A O 1
ATOM 4258 N N . GLY A 1 536 ? 2.804 54.385 197.778 1.00 59.58 563 GLY A N 1
ATOM 4259 C CA . GLY A 1 536 ? 3.173 53.552 198.930 1.00 62.54 563 GLY A CA 1
ATOM 4260 C C . GLY A 1 536 ? 3.121 52.061 198.682 1.00 65.41 563 GLY A C 1
ATOM 4261 O O . GLY A 1 536 ? 2.280 51.362 199.229 1.00 69.52 563 GLY A O 1
ATOM 4262 N N . GLY A 1 537 ? 4.024 51.583 197.835 1.00 64.27 564 GLY A N 1
ATOM 4263 C CA . GLY A 1 537 ? 4.198 50.164 197.577 1.00 66.50 564 GLY A CA 1
ATOM 4264 C C . GLY A 1 537 ? 4.727 49.873 196.186 1.00 64.19 564 GLY A C 1
ATOM 4265 O O . GLY A 1 537 ? 4.564 50.675 195.249 1.00 60.43 564 GLY A O 1
ATOM 4266 N N . VAL A 1 538 ? 5.375 48.716 196.060 1.00 66.11 565 VAL A N 1
ATOM 4267 C CA . VAL A 1 538 ? 5.792 48.207 194.764 1.00 65.02 565 VAL A CA 1
ATOM 4268 C C . VAL A 1 538 ? 5.270 46.795 194.538 1.00 68.76 565 VAL A C 1
ATOM 4269 O O . VAL A 1 538 ? 4.906 46.077 195.480 1.00 72.25 565 VAL A O 1
ATOM 4273 N N . MET A 1 539 ? 5.257 46.397 193.275 1.00 67.73 566 MET A N 1
ATOM 4274 C CA . MET A 1 539 ? 4.671 45.138 192.919 1.00 71.43 566 MET A CA 1
ATOM 4275 C C . MET A 1 539 ? 5.450 44.488 191.786 1.00 70.44 566 MET A C 1
ATOM 4276 O O . MET A 1 539 ? 5.666 45.110 190.758 1.00 66.58 566 MET A O 1
ATOM 4281 N N . ARG A 1 540 ? 5.878 43.241 192.023 1.00 74.24 567 ARG A N 1
ATOM 4282 C CA . ARG A 1 540 ? 6.667 42.417 191.090 1.00 74.48 567 ARG A CA 1
ATOM 4283 C C . ARG A 1 540 ? 5.736 41.590 190.203 1.00 78.18 567 ARG A C 1
ATOM 4284 O O . ARG A 1 540 ? 4.660 41.226 190.639 1.00 82.11 567 ARG A O 1
ATOM 4292 N N . ILE A 1 541 ? 6.129 41.299 188.964 1.00 78.48 568 ILE A N 1
ATOM 4293 C CA . ILE A 1 541 ? 5.245 40.591 188.010 1.00 82.36 568 ILE A CA 1
ATOM 4294 C C . ILE A 1 541 ? 5.988 39.584 187.132 1.00 84.90 568 ILE A C 1
ATOM 4295 O O . ILE A 1 541 ? 7.151 39.807 186.797 1.00 82.85 568 ILE A O 1
ATOM 4300 N N . ASN A 1 542 ? 5.328 38.477 186.774 1.00 90.44 569 ASN A N 1
ATOM 4301 C CA . ASN A 1 542 ? 5.750 37.673 185.629 1.00 92.83 569 ASN A CA 1
ATOM 4302 C C . ASN A 1 542 ? 4.803 37.884 184.460 1.00 93.33 569 ASN A C 1
ATOM 4303 O O . ASN A 1 542 ? 3.634 37.475 184.517 1.00 97.71 569 ASN A O 1
ATOM 4308 N N . PRO A 1 543 ? 5.324 38.492 183.379 1.00 89.84 570 PRO A N 1
ATOM 4309 C CA . PRO A 1 543 ? 4.534 38.737 182.189 1.00 90.42 570 PRO A CA 1
ATOM 4310 C C . PRO A 1 543 ? 4.426 37.455 181.339 1.00 95.60 570 PRO A C 1
ATOM 4311 O O . PRO A 1 543 ? 3.342 37.141 180.856 1.00 99.21 570 PRO A O 1
ATOM 4315 N N . GLU A 1 546 ? 1.011 35.764 183.284 1.00 120.42 573 GLU A N 1
ATOM 4316 C CA . GLU A 1 546 ? 0.522 37.156 183.657 1.00 115.90 573 GLU A CA 1
ATOM 4317 C C . GLU A 1 546 ? 0.405 37.430 185.187 1.00 114.87 573 GLU A C 1
ATOM 4318 O O . GLU A 1 546 ? -0.652 37.662 185.787 1.00 116.57 573 GLU A O 1
ATOM 4324 N N . SER A 1 547 ? 1.487 36.709 185.862 1.00 115.15 574 SER A N 1
ATOM 4325 C CA . SER A 1 547 ? 1.411 36.243 187.242 1.00 117.55 574 SER A CA 1
ATOM 4326 C C . SER A 1 547 ? 1.692 37.313 188.354 1.00 112.87 574 SER A C 1
ATOM 4327 O O . SER A 1 547 ? 1.576 38.522 188.098 1.00 107.97 574 SER A O 1
ATOM 4330 N N . GLN A 1 548 ? 1.920 36.837 189.604 1.00 114.78 575 GLN A N 1
ATOM 4331 C CA . GLN A 1 548 ? 2.559 37.611 190.729 1.00 110.68 575 GLN A CA 1
ATOM 4332 C C . GLN A 1 548 ? 1.705 38.713 191.411 1.00 108.13 575 GLN A C 1
ATOM 4333 O O . GLN A 1 548 ? 0.500 38.786 191.165 1.00 110.37 575 GLN A O 1
ATOM 4339 N N . GLN A 1 549 ? 2.323 39.551 192.260 1.00 103.56 576 GLN A N 1
ATOM 4340 C CA . GLN A 1 549 ? 1.574 40.378 193.232 1.00 102.00 576 GLN A CA 1
ATOM 4341 C C . GLN A 1 549 ? 2.348 41.575 193.831 1.00 96.83 576 GLN A C 1
ATOM 4342 O O . GLN A 1 549 ? 3.327 42.041 193.241 1.00 92.39 576 GLN A O 1
ATOM 4348 N N . SER A 1 550 ? 1.902 42.055 195.004 1.00 96.94 577 SER A N 1
ATOM 4349 C CA . SER A 1 550 ? 2.323 43.358 195.570 1.00 91.69 577 SER A CA 1
ATOM 4350 C C . SER A 1 550 ? 2.896 43.351 197.003 1.00 92.53 577 SER A C 1
ATOM 4351 O O . SER A 1 550 ? 3.078 42.301 197.587 1.00 97.28 577 SER A O 1
ATOM 4354 N N . ILE A 1 551 ? 3.200 44.546 197.526 1.00 88.22 578 ILE A N 1
ATOM 4355 C CA . ILE A 1 551 ? 3.586 44.817 198.940 1.00 88.28 578 ILE A CA 1
ATOM 4356 C C . ILE A 1 551 ? 3.443 46.336 199.187 1.00 83.28 578 ILE A C 1
ATOM 4357 O O . ILE A 1 551 ? 3.267 47.101 198.226 1.00 79.04 578 ILE A O 1
ATOM 4362 N N . SER A 1 552 ? 3.552 46.772 200.446 1.00 83.11 579 SER A N 1
ATOM 4363 C CA . SER A 1 552 ? 3.386 48.196 200.770 1.00 78.49 579 SER A CA 1
ATOM 4364 C C . SER A 1 552 ? 4.387 48.797 201.771 1.00 77.81 579 SER A C 1
ATOM 4365 O O . SER A 1 552 ? 5.064 48.074 202.502 1.00 79.86 579 SER A O 1
ATOM 4368 N N . PHE A 1 553 ? 4.428 50.141 201.795 1.00 73.87 580 PHE A N 1
ATOM 4369 C CA . PHE A 1 553 ? 5.327 50.918 202.645 1.00 73.16 580 PHE A CA 1
ATOM 4370 C C . PHE A 1 553 ? 4.729 51.338 204.005 1.00 76.52 580 PHE A C 1
ATOM 4371 O O . PHE A 1 553 ? 5.348 52.107 204.747 1.00 76.79 580 PHE A O 1
ATOM 4379 N N . GLY A 1 554 ? 3.538 50.831 204.331 1.00 78.86 581 GLY A N 1
ATOM 4380 C CA . GLY A 1 554 ? 2.846 51.168 205.576 1.00 81.39 581 GLY A CA 1
ATOM 4381 C C . GLY A 1 554 ? 2.492 52.643 205.702 1.00 77.91 581 GLY A C 1
ATOM 4382 O O . GLY A 1 554 ? 1.821 53.200 204.840 1.00 74.37 581 GLY A O 1
ATOM 4383 N N . SER A 1 555 ? 2.946 53.266 206.786 1.00 78.73 582 SER A N 1
ATOM 4384 C CA . SER A 1 555 ? 2.760 54.701 206.992 1.00 76.47 582 SER A CA 1
ATOM 4385 C C . SER A 1 555 ? 3.826 55.543 206.285 1.00 71.69 582 SER A C 1
ATOM 4386 O O . SER A 1 555 ? 4.006 56.722 206.587 1.00 70.40 582 SER A O 1
ATOM 4389 N N . ASN A 1 559 ? 5.235 59.619 201.256 1.00 64.28 586 ASN A N 1
ATOM 4390 C CA . ASN A 1 559 ? 4.210 58.994 200.419 1.00 63.64 586 ASN A CA 1
ATOM 4391 C C . ASN A 1 559 ? 4.712 58.365 199.066 1.00 60.85 586 ASN A C 1
ATOM 4392 O O . ASN A 1 559 ? 4.839 57.127 198.991 1.00 62.36 586 ASN A O 1
ATOM 4397 N N . GLU A 1 560 ? 5.028 59.183 198.040 1.00 57.12 587 GLU A N 1
ATOM 4398 C CA . GLU A 1 560 ? 5.197 58.659 196.619 1.00 54.74 587 GLU A CA 1
ATOM 4399 C C . GLU A 1 560 ? 6.585 58.391 195.954 1.00 50.95 587 GLU A C 1
ATOM 4400 O O . GLU A 1 560 ? 7.632 58.903 196.373 1.00 49.86 587 GLU A O 1
ATOM 4406 N N . ILE A 1 561 ? 6.526 57.605 194.882 1.00 48.44 588 ILE A N 1
ATOM 4407 C CA . ILE A 1 561 ? 7.691 57.050 194.208 1.00 46.15 588 ILE A CA 1
ATOM 4408 C C . ILE A 1 561 ? 8.233 57.915 193.058 1.00 43.28 588 ILE A C 1
ATOM 4409 O O . ILE A 1 561 ? 7.540 58.147 192.047 1.00 42.62 588 ILE A O 1
ATOM 4414 N N . LEU A 1 562 ? 9.493 58.326 193.196 1.00 41.17 589 LEU A N 1
ATOM 4415 C CA . LEU A 1 562 ? 10.127 59.239 192.250 1.00 37.91 589 LEU A CA 1
ATOM 4416 C C . LEU A 1 562 ? 10.933 58.504 191.201 1.00 36.40 589 LEU A C 1
ATOM 4417 O O . LEU A 1 562 ? 10.810 58.794 190.000 1.00 34.82 589 LEU A O 1
ATOM 4422 N N . SER A 1 563 ? 11.732 57.529 191.652 1.00 36.57 590 SER A N 1
ATOM 4423 C CA . SER A 1 563 ? 12.586 56.712 190.783 1.00 34.76 590 SER A CA 1
ATOM 4424 C C . SER A 1 563 ? 12.831 55.284 191.321 1.00 36.92 590 SER A C 1
ATOM 4425 O O . SER A 1 563 ? 12.848 55.084 192.532 1.00 38.86 590 SER A O 1
ATOM 4428 N N . MET A 1 564 ? 13.004 54.308 190.424 1.00 37.19 591 MET A N 1
ATOM 4429 C CA . MET A 1 564 ? 13.418 52.938 190.765 1.00 39.94 591 MET A CA 1
ATOM 4430 C C . MET A 1 564 ? 14.494 52.465 189.819 1.00 39.59 591 MET A C 1
ATOM 4431 O O . MET A 1 564 ? 14.409 52.743 188.632 1.00 38.40 591 MET A O 1
ATOM 4436 N N . THR A 1 565 ? 15.492 51.744 190.334 1.00 40.99 592 THR A N 1
ATOM 4437 C CA . THR A 1 565 ? 16.485 51.078 189.502 1.00 40.46 592 THR A CA 1
ATOM 4438 C C . THR A 1 565 ? 16.960 49.745 190.113 1.00 43.84 592 THR A C 1
ATOM 4439 O O . THR A 1 565 ? 16.878 49.529 191.315 1.00 44.81 592 THR A O 1
ATOM 4443 N N . CYS A 1 566 ? 17.418 48.839 189.269 1.00 44.19 593 CYS A N 1
ATOM 4444 C CA . CYS A 1 566 ? 17.941 47.557 189.750 1.00 48.52 593 CYS A CA 1
ATOM 4445 C C . CYS A 1 566 ? 19.339 47.701 190.296 1.00 48.13 593 CYS A C 1
ATOM 4446 O O . CYS A 1 566 ? 20.119 48.459 189.774 1.00 46.94 593 CYS A O 1
ATOM 4449 N N . VAL A 1 567 ? 19.646 47.007 191.370 1.00 50.55 594 VAL A N 1
ATOM 4450 C CA . VAL A 1 567 ? 20.994 46.991 191.874 1.00 51.96 594 VAL A CA 1
ATOM 4451 C C . VAL A 1 567 ? 21.153 45.567 192.350 1.00 57.45 594 VAL A C 1
ATOM 4452 O O . VAL A 1 567 ? 20.720 45.195 193.455 1.00 61.01 594 VAL A O 1
ATOM 4456 N N . LYS A 1 568 ? 21.727 44.758 191.469 1.00 58.83 595 LYS A N 1
ATOM 4457 C CA . LYS A 1 568 ? 22.080 43.370 191.752 1.00 63.65 595 LYS A CA 1
ATOM 4458 C C . LYS A 1 568 ? 20.837 42.548 192.024 1.00 66.03 595 LYS A C 1
ATOM 4459 O O . LYS A 1 568 ? 19.996 42.386 191.138 1.00 64.41 595 LYS A O 1
ATOM 4465 N N . ASN A 1 569 ? 20.716 42.036 193.245 1.00 70.30 596 ASN A N 1
ATOM 4466 C CA . ASN A 1 569 ? 19.532 41.294 193.648 1.00 72.99 596 ASN A CA 1
ATOM 4467 C C . ASN A 1 569 ? 18.489 42.210 194.225 1.00 70.43 596 ASN A C 1
ATOM 4468 O O . ASN A 1 569 ? 17.402 41.750 194.588 1.00 72.76 596 ASN A O 1
ATOM 4473 N N . SER A 1 570 ? 18.829 43.498 194.314 1.00 65.94 597 SER A N 1
ATOM 4474 C CA . SER A 1 570 ? 17.965 44.508 194.935 1.00 62.95 597 SER A CA 1
ATOM 4475 C C . SER A 1 570 ? 17.351 45.464 193.905 1.00 57.49 597 SER A C 1
ATOM 4476 O O . SER A 1 570 ? 17.941 45.766 192.876 1.00 54.63 597 SER A O 1
ATOM 4479 N N . ILE A 1 571 ? 16.167 45.959 194.200 1.00 55.30 598 ILE A N 1
ATOM 4480 C CA . ILE A 1 571 ? 15.693 47.116 193.484 1.00 51.07 598 ILE A CA 1
ATOM 4481 C C . ILE A 1 571 ? 15.599 48.302 194.458 1.00 48.66 598 ILE A C 1
ATOM 4482 O O . ILE A 1 571 ? 15.110 48.174 195.545 1.00 51.10 598 ILE A O 1
ATOM 4487 N N . TRP A 1 572 ? 16.170 49.427 194.061 1.00 45.49 599 TRP A N 1
ATOM 4488 C CA . TRP A 1 572 ? 16.231 50.649 194.859 1.00 43.62 599 TRP A CA 1
ATOM 4489 C C . TRP A 1 572 ? 15.077 51.505 194.459 1.00 40.81 599 TRP A C 1
ATOM 4490 O O . TRP A 1 572 ? 14.795 51.624 193.283 1.00 38.90 599 TRP A O 1
ATOM 4501 N N . VAL A 1 573 ? 14.398 52.104 195.433 1.00 42.38 600 VAL A N 1
ATOM 4502 C CA . VAL A 1 573 ? 13.148 52.831 195.170 1.00 40.56 600 VAL A CA 1
ATOM 4503 C C . VAL A 1 573 ? 13.233 54.174 195.860 1.00 40.89 600 VAL A C 1
ATOM 4504 O O . VAL A 1 573 ? 13.254 54.210 197.074 1.00 43.65 600 VAL A O 1
ATOM 4508 N N . SER A 1 574 ? 13.336 55.266 195.103 1.00 39.02 601 SER A N 1
ATOM 4509 C CA . SER A 1 574 ? 13.447 56.565 195.722 1.00 40.12 601 SER A CA 1
ATOM 4510 C C . SER A 1 574 ? 12.061 57.160 195.912 1.00 41.45 601 SER A C 1
ATOM 4511 O O . SER A 1 574 ? 11.203 57.083 195.011 1.00 40.67 601 SER A O 1
ATOM 4514 N N . THR A 1 575 ? 11.847 57.770 197.075 1.00 43.73 602 THR A N 1
ATOM 4515 C CA . THR A 1 575 ? 10.509 58.166 197.473 1.00 45.36 602 THR A CA 1
ATOM 4516 C C . THR A 1 575 ? 10.578 59.585 198.005 1.00 45.28 602 THR A C 1
ATOM 4517 O O . THR A 1 575 ? 11.652 60.038 198.374 1.00 45.60 602 THR A O 1
ATOM 4521 N N . THR A 1 576 ? 9.446 60.280 198.036 1.00 46.14 603 THR A N 1
ATOM 4522 C CA . THR A 1 576 ? 9.287 61.532 198.814 1.00 48.56 603 THR A CA 1
ATOM 4523 C C . THR A 1 576 ? 10.111 61.491 200.138 1.00 52.90 603 THR A C 1
ATOM 4524 O O . THR A 1 576 ? 10.936 62.370 200.432 1.00 53.60 603 THR A O 1
ATOM 4528 N N . ASN A 1 577 ? 9.900 60.432 200.919 1.00 56.04 604 ASN A N 1
ATOM 4529 C CA . ASN A 1 577 ? 10.464 60.334 202.260 1.00 60.30 604 ASN A CA 1
ATOM 4530 C C . ASN A 1 577 ? 11.982 60.050 202.269 1.00 60.75 604 ASN A C 1
ATOM 4531 O O . ASN A 1 577 ? 12.780 60.875 202.754 1.00 62.40 604 ASN A O 1
ATOM 4536 N N . GLY A 1 578 ? 12.369 58.919 201.690 1.00 58.89 605 GLY A N 1
ATOM 4537 C CA . GLY A 1 578 ? 13.766 58.604 201.445 1.00 57.15 605 GLY A CA 1
ATOM 4538 C C . GLY A 1 578 ? 13.838 57.327 200.635 1.00 55.35 605 GLY A C 1
ATOM 4539 O O . GLY A 1 578 ? 12.918 57.005 199.893 1.00 53.74 605 GLY A O 1
ATOM 4540 N N . LEU A 1 579 ? 14.915 56.570 200.788 1.00 55.60 606 LEU A N 1
ATOM 4541 C CA . LEU A 1 579 ? 15.095 55.369 199.993 1.00 54.01 606 LEU A CA 1
ATOM 4542 C C . LEU A 1 579 ? 14.532 54.061 200.612 1.00 55.49 606 LEU A C 1
ATOM 4543 O O . LEU A 1 579 ? 14.643 53.855 201.815 1.00 58.83 606 LEU A O 1
ATOM 4548 N N . TRP A 1 580 ? 13.953 53.194 199.772 1.00 52.50 607 TRP A N 1
ATOM 4549 C CA . TRP A 1 580 ? 13.636 51.801 200.130 1.00 54.22 607 TRP A CA 1
ATOM 4550 C C . TRP A 1 580 ? 14.462 50.907 199.248 1.00 54.07 607 TRP A C 1
ATOM 4551 O O . TRP A 1 580 ? 14.560 51.147 198.028 1.00 50.27 607 TRP A O 1
ATOM 4562 N N . ILE A 1 581 ? 15.063 49.879 199.858 1.00 57.81 608 ILE A N 1
ATOM 4563 C CA . ILE A 1 581 ? 15.788 48.860 199.124 1.00 58.27 608 ILE A CA 1
ATOM 4564 C C . ILE A 1 581 ? 15.040 47.538 199.245 1.00 61.66 608 ILE A C 1
ATOM 4565 O O . ILE A 1 581 ? 14.771 47.056 200.360 1.00 65.52 608 ILE A O 1
ATOM 4570 N N . ILE A 1 582 ? 14.699 46.946 198.110 1.00 59.63 609 ILE A N 1
ATOM 4571 C CA . ILE A 1 582 ? 13.939 45.707 198.121 1.00 63.55 609 ILE A CA 1
ATOM 4572 C C . ILE A 1 582 ? 14.785 44.572 197.568 1.00 66.09 609 ILE A C 1
ATOM 4573 O O . ILE A 1 582 ? 15.465 44.759 196.569 1.00 63.78 609 ILE A O 1
ATOM 4578 N N . ASP A 1 583 ? 14.754 43.413 198.231 1.00 71.54 610 ASP A N 1
ATOM 4579 C CA . ASP A 1 583 ? 15.289 42.162 197.687 1.00 74.50 610 ASP A CA 1
ATOM 4580 C C . ASP A 1 583 ? 14.324 41.695 196.584 1.00 73.88 610 ASP A C 1
ATOM 4581 O O . ASP A 1 583 ? 13.108 41.655 196.796 1.00 74.39 610 ASP A O 1
ATOM 4586 N N . ARG A 1 584 ? 14.868 41.344 195.414 1.00 73.14 611 ARG A N 1
ATOM 4587 C CA . ARG A 1 584 ? 14.065 40.937 194.242 1.00 72.80 611 ARG A CA 1
ATOM 4588 C C . ARG A 1 584 ? 13.303 39.589 194.362 1.00 78.77 611 ARG A C 1
ATOM 4589 O O . ARG A 1 584 ? 12.197 39.429 193.818 1.00 78.48 611 ARG A O 1
ATOM 4597 N N . LYS A 1 585 ? 13.874 38.626 195.076 1.00 84.30 612 LYS A N 1
ATOM 4598 C CA . LYS A 1 585 ? 13.235 37.317 195.143 1.00 91.22 612 LYS A CA 1
ATOM 4599 C C . LYS A 1 585 ? 12.150 37.190 196.215 1.00 95.28 612 LYS A C 1
ATOM 4600 O O . LYS A 1 585 ? 11.094 36.602 195.935 1.00 98.55 612 LYS A O 1
ATOM 4606 N N . THR A 1 586 ? 12.386 37.724 197.435 1.00 96.64 613 THR A N 1
ATOM 4607 C CA . THR A 1 586 ? 11.389 37.603 198.538 1.00 100.58 613 THR A CA 1
ATOM 4608 C C . THR A 1 586 ? 10.361 38.745 198.594 1.00 97.88 613 THR A C 1
ATOM 4609 O O . THR A 1 586 ? 9.194 38.626 198.991 1.00 100.16 613 THR A O 1
ATOM 4613 N N . MET A 1 587 ? 10.806 39.950 198.174 1.00 93.05 614 MET A N 1
ATOM 4614 C CA . MET A 1 587 ? 10.049 41.213 198.281 1.00 90.52 614 MET A CA 1
ATOM 4615 C C . MET A 1 587 ? 10.102 41.823 199.692 1.00 92.24 614 MET A C 1
ATOM 4616 O O . MET A 1 587 ? 9.142 42.569 200.198 1.00 91.89 614 MET A O 1
ATOM 4621 N N . ASP A 1 588 ? 11.389 41.569 200.363 1.00 94.71 615 ASP A N 1
ATOM 4622 C CA . ASP A 1 588 ? 11.644 42.202 201.643 1.00 96.83 615 ASP A CA 1
ATOM 4623 C C . ASP A 1 588 ? 12.168 43.626 201.537 1.00 92.18 615 ASP A C 1
ATOM 4624 O O . ASP A 1 588 ? 13.167 43.879 200.859 1.00 90.11 615 ASP A O 1
ATOM 4629 N N . ALA A 1 589 ? 11.506 44.539 202.252 1.00 91.92 616 ALA A N 1
ATOM 4630 C CA . ALA A 1 589 ? 11.717 45.992 202.133 1.00 87.49 616 ALA A CA 1
ATOM 4631 C C . ALA A 1 589 ? 12.394 46.637 203.333 1.00 89.47 616 ALA A C 1
ATOM 4632 O O . ALA A 1 589 ? 11.990 46.424 204.481 1.00 94.18 616 ALA A O 1
ATOM 4634 N N . ARG A 1 590 ? 13.397 47.463 203.060 1.00 86.54 617 ARG A N 1
ATOM 4635 C CA . ARG A 1 590 ? 14.157 48.119 204.114 1.00 88.57 617 ARG A CA 1
ATOM 4636 C C . ARG A 1 590 ? 14.408 49.585 203.766 1.00 83.38 617 ARG A C 1
ATOM 4637 O O . ARG A 1 590 ? 14.835 49.892 202.669 1.00 79.94 617 ARG A O 1
ATOM 4645 N N . GLN A 1 591 ? 14.140 50.481 204.707 1.00 83.77 618 GLN A N 1
ATOM 4646 C CA . GLN A 1 591 ? 14.317 51.911 204.494 1.00 79.86 618 GLN A CA 1
ATOM 4647 C C . GLN A 1 591 ? 15.686 52.404 204.991 1.00 81.42 618 GLN A C 1
ATOM 4648 O O . GLN A 1 591 ? 16.172 51.952 206.021 1.00 86.00 618 GLN A O 1
ATOM 4654 N N . GLN A 1 592 ? 16.305 53.322 204.251 1.00 78.06 619 GLN A N 1
ATOM 4655 C CA . GLN A 1 592 ? 17.567 53.940 204.666 1.00 79.94 619 GLN A CA 1
ATOM 4656 C C . GLN A 1 592 ? 17.328 55.384 205.100 1.00 79.22 619 GLN A C 1
ATOM 4657 O O . GLN A 1 592 ? 18.265 56.123 205.397 1.00 80.47 619 GLN A O 1
ATOM 4663 N N . THR A 1 595 ? 20.620 61.028 204.419 1.00 79.23 622 THR A N 1
ATOM 4664 C CA . THR A 1 595 ? 19.959 62.306 204.697 1.00 78.72 622 THR A CA 1
ATOM 4665 C C . THR A 1 595 ? 18.566 62.393 204.083 1.00 74.17 622 THR A C 1
ATOM 4666 O O . THR A 1 595 ? 18.116 61.467 203.419 1.00 72.13 622 THR A O 1
ATOM 4670 N N . ASN A 1 596 ? 17.902 63.525 204.304 1.00 73.17 623 ASN A N 1
ATOM 4671 C CA . ASN A 1 596 ? 16.503 63.706 203.929 1.00 69.95 623 ASN A CA 1
ATOM 4672 C C . ASN A 1 596 ? 16.323 64.203 202.477 1.00 65.21 623 ASN A C 1
ATOM 4673 O O . ASN A 1 596 ? 15.223 64.574 202.072 1.00 62.74 623 ASN A O 1
ATOM 4678 N N . LYS A 1 597 ? 17.407 64.191 201.701 1.00 63.78 624 LYS A N 1
ATOM 4679 C CA . LYS A 1 597 ? 17.367 64.580 200.291 1.00 59.26 624 LYS A CA 1
ATOM 4680 C C . LYS A 1 597 ? 16.373 63.727 199.537 1.00 55.84 624 LYS A C 1
ATOM 4681 O O . LYS A 1 597 ? 16.228 62.531 199.804 1.00 57.17 624 LYS A O 1
ATOM 4687 N N . ARG A 1 598 ? 15.662 64.344 198.612 1.00 51.95 625 ARG A N 1
ATOM 4688 C CA . ARG A 1 598 ? 14.792 63.577 197.735 1.00 48.80 625 ARG A CA 1
ATOM 4689 C C . ARG A 1 598 ? 15.511 63.445 196.405 1.00 44.28 625 ARG A C 1
ATOM 4690 O O . ARG A 1 598 ? 16.088 64.420 195.919 1.00 43.90 625 ARG A O 1
ATOM 4698 N N . PHE A 1 599 ? 15.508 62.235 195.851 1.00 40.57 626 PHE A N 1
ATOM 4699 C CA . PHE A 1 599 ? 16.253 61.927 194.633 1.00 36.23 626 PHE A CA 1
ATOM 4700 C C . PHE A 1 599 ? 15.298 61.530 193.556 1.00 32.27 626 PHE A C 1
ATOM 4701 O O . PHE A 1 599 ? 14.609 60.515 193.668 1.00 31.02 626 PHE A O 1
ATOM 4709 N N . THR A 1 600 ? 15.261 62.346 192.508 1.00 29.15 627 THR A N 1
ATOM 4710 C CA . THR A 1 600 ? 14.372 62.088 191.367 1.00 26.59 627 THR A CA 1
ATOM 4711 C C . THR A 1 600 ? 14.945 61.176 190.259 1.00 25.66 627 THR A C 1
ATOM 4712 O O . THR A 1 600 ? 14.330 61.007 189.234 1.00 24.01 627 THR A O 1
ATOM 4716 N N . SER A 1 601 ? 16.106 60.571 190.498 1.00 26.83 628 SER A N 1
ATOM 4717 C CA . SER A 1 601 ? 16.838 59.852 189.480 1.00 27.00 628 SER A CA 1
ATOM 4718 C C . SER A 1 601 ? 17.838 58.904 190.104 1.00 27.73 628 SER A C 1
ATOM 4719 O O . SER A 1 601 ? 18.518 59.273 191.051 1.00 29.47 628 SER A O 1
ATOM 4722 N N . LEU A 1 602 ? 17.948 57.692 189.570 1.00 27.76 629 LEU A N 1
ATOM 4723 C CA . LEU A 1 602 ? 18.886 56.699 190.088 1.00 29.05 629 LEU A CA 1
ATOM 4724 C C . LEU A 1 602 ? 19.667 55.989 188.970 1.00 28.76 629 LEU A C 1
ATOM 4725 O O . LEU A 1 602 ? 19.097 55.646 187.954 1.00 27.52 629 LEU A O 1
ATOM 4730 N N . LEU A 1 603 ? 20.966 55.751 189.144 1.00 29.66 630 LEU A N 1
ATOM 4731 C CA . LEU A 1 603 ? 21.712 54.958 188.142 1.00 28.86 630 LEU A CA 1
ATOM 4732 C C . LEU A 1 603 ? 22.711 54.040 188.794 1.00 32.11 630 LEU A C 1
ATOM 4733 O O . LEU A 1 603 ? 23.546 54.464 189.583 1.00 32.52 630 LEU A O 1
ATOM 4738 N N . PHE A 1 604 ? 22.634 52.773 188.443 1.00 33.84 631 PHE A N 1
ATOM 4739 C CA . PHE A 1 604 ? 23.602 51.857 188.942 1.00 38.66 631 PHE A CA 1
ATOM 4740 C C . PHE A 1 604 ? 24.691 51.731 187.869 1.00 40.70 631 PHE A C 1
ATOM 4741 O O . PHE A 1 604 ? 24.390 51.377 186.709 1.00 39.07 631 PHE A O 1
ATOM 4749 N N . ASP A 1 605 ? 25.934 52.068 188.263 1.00 44.24 632 ASP A N 1
ATOM 4750 C CA . ASP A 1 605 ? 27.154 51.826 187.467 1.00 47.16 632 ASP A CA 1
ATOM 4751 C C . ASP A 1 605 ? 27.866 50.489 187.845 1.00 51.78 632 ASP A C 1
ATOM 4752 O O . ASP A 1 605 ? 28.675 50.438 188.778 1.00 53.68 632 ASP A O 1
ATOM 4757 N N . PRO A 1 606 ? 27.579 49.403 187.098 1.00 53.37 633 PRO A N 1
ATOM 4758 C CA . PRO A 1 606 ? 28.098 48.086 187.485 1.00 57.77 633 PRO A CA 1
ATOM 4759 C C . PRO A 1 606 ? 29.618 48.037 187.477 1.00 61.24 633 PRO A C 1
ATOM 4760 O O . PRO A 1 606 ? 30.186 47.444 188.368 1.00 65.09 633 PRO A O 1
ATOM 4764 N N . LYS A 1 607 ? 30.265 48.684 186.503 1.00 61.06 634 LYS A N 1
ATOM 4765 C CA . LYS A 1 607 ? 31.728 48.656 186.395 1.00 64.49 634 LYS A CA 1
ATOM 4766 C C . LYS A 1 607 ? 32.469 49.372 187.539 1.00 66.82 634 LYS A C 1
ATOM 4767 O O . LYS A 1 607 ? 33.471 48.861 188.021 1.00 70.62 634 LYS A O 1
ATOM 4773 N N . GLU A 1 608 ? 31.992 50.545 187.967 1.00 65.13 635 GLU A N 1
ATOM 4774 C CA . GLU A 1 608 ? 32.602 51.255 189.115 1.00 67.53 635 GLU A CA 1
ATOM 4775 C C . GLU A 1 608 ? 31.998 50.789 190.425 1.00 68.75 635 GLU A C 1
ATOM 4776 O O . GLU A 1 608 ? 32.476 51.160 191.499 1.00 71.87 635 GLU A O 1
ATOM 4782 N N . ASP A 1 609 ? 30.947 49.976 190.322 1.00 66.75 636 ASP A N 1
ATOM 4783 C CA . ASP A 1 609 ? 30.213 49.426 191.477 1.00 67.34 636 ASP A CA 1
ATOM 4784 C C . ASP A 1 609 ? 29.764 50.504 192.459 1.00 65.83 636 ASP A C 1
ATOM 4785 O O . ASP A 1 609 ? 30.018 50.455 193.651 1.00 69.17 636 ASP A O 1
ATOM 4790 N N . CYS A 1 610 ? 29.099 51.506 191.916 1.00 61.13 637 CYS A N 1
ATOM 4791 C CA . CYS A 1 610 ? 28.448 52.510 192.723 1.00 58.80 637 CYS A CA 1
ATOM 4792 C C . CYS A 1 610 ? 27.088 52.845 192.099 1.00 52.14 637 CYS A C 1
ATOM 4793 O O . CYS A 1 610 ? 26.664 52.211 191.132 1.00 49.32 637 CYS A O 1
ATOM 4796 N N . VAL A 1 611 ? 26.385 53.786 192.718 1.00 49.25 638 VAL A N 1
ATOM 4797 C CA . VAL A 1 611 ? 25.030 54.166 192.328 1.00 43.72 638 VAL A CA 1
ATOM 4798 C C . VAL A 1 611 ? 24.996 55.667 192.365 1.00 41.43 638 VAL A C 1
ATOM 4799 O O . VAL A 1 611 ? 25.488 56.266 193.321 1.00 43.54 638 VAL A O 1
ATOM 4803 N N . TYR A 1 612 ? 24.426 56.285 191.341 1.00 37.00 639 TYR A N 1
ATOM 4804 C CA . TYR A 1 612 ? 24.303 57.726 191.337 1.00 34.96 639 TYR A CA 1
ATOM 4805 C C . TYR A 1 612 ? 22.874 58.122 191.639 1.00 33.36 639 TYR A C 1
ATOM 4806 O O . TYR A 1 612 ? 21.933 57.547 191.086 1.00 30.85 639 TYR A O 1
ATOM 4815 N N . LEU A 1 613 ? 22.741 59.115 192.522 1.00 34.05 640 LEU A N 1
ATOM 4816 C CA . LEU A 1 613 ? 21.446 59.599 192.982 1.00 33.13 640 LEU A CA 1
ATOM 4817 C C . LEU A 1 613 ? 21.215 61.061 192.552 1.00 31.27 640 LEU A C 1
ATOM 4818 O O . LEU A 1 613 ? 21.826 62.001 193.082 1.00 32.86 640 LEU A O 1
ATOM 4823 N N . GLY A 1 614 ? 20.329 61.245 191.590 1.00 27.24 641 GLY A N 1
ATOM 4824 C CA . GLY A 1 614 ? 20.228 62.542 190.946 1.00 26.99 641 GLY A CA 1
ATOM 4825 C C . GLY A 1 614 ? 19.109 63.284 191.606 1.00 26.22 641 GLY A C 1
ATOM 4826 O O . GLY A 1 614 ? 18.090 62.680 191.881 1.00 25.43 641 GLY A O 1
ATOM 4827 N N . GLY A 1 615 ? 19.343 64.560 191.908 1.00 27.80 642 GLY A N 1
ATOM 4828 C CA . GLY A 1 615 ? 18.391 65.419 192.604 1.00 28.60 642 GLY A CA 1
ATOM 4829 C C . GLY A 1 615 ? 18.452 66.845 192.076 1.00 29.36 642 GLY A C 1
ATOM 4830 O O . GLY A 1 615 ? 18.674 67.050 190.867 1.00 28.01 642 GLY A O 1
ATOM 4831 N N . ALA A 1 616 ? 18.232 67.811 192.982 1.00 31.11 643 ALA A N 1
ATOM 4832 C CA . ALA A 1 616 ? 18.305 69.255 192.721 1.00 32.90 643 ALA A CA 1
ATOM 4833 C C . ALA A 1 616 ? 19.748 69.792 192.717 1.00 35.86 643 ALA A C 1
ATOM 4834 O O . ALA A 1 616 ? 20.453 69.754 193.741 1.00 38.67 643 ALA A O 1
ATOM 4836 N N . ASP A 1 617 ? 20.174 70.294 191.559 1.00 35.81 644 ASP A N 1
ATOM 4837 C CA . ASP A 1 617 ? 21.434 71.033 191.411 1.00 38.81 644 ASP A CA 1
ATOM 4838 C C . ASP A 1 617 ? 22.639 70.212 191.903 1.00 40.08 644 ASP A C 1
ATOM 4839 O O . ASP A 1 617 ? 23.610 70.749 192.432 1.00 42.51 644 ASP A O 1
ATOM 4844 N N . GLY A 1 618 ? 22.580 68.901 191.710 1.00 37.62 645 GLY A N 1
ATOM 4845 C CA . GLY A 1 618 ? 23.663 68.052 192.168 1.00 38.30 645 GLY A CA 1
ATOM 4846 C C . GLY A 1 618 ? 23.219 66.626 192.146 1.00 35.96 645 GLY A C 1
ATOM 4847 O O . GLY A 1 618 ? 22.087 66.343 191.758 1.00 32.75 645 GLY A O 1
ATOM 4848 N N . PHE A 1 619 ? 24.117 65.735 192.566 1.00 37.65 646 PHE A N 1
ATOM 4849 C CA . PHE A 1 619 ? 23.851 64.293 192.661 1.00 36.46 646 PHE A CA 1
ATOM 4850 C C . PHE A 1 619 ? 24.735 63.656 193.745 1.00 40.31 646 PHE A C 1
ATOM 4851 O O . PHE A 1 619 ? 25.841 64.149 194.028 1.00 42.64 646 PHE A O 1
ATOM 4859 N N . GLY A 1 620 ? 24.244 62.567 194.343 1.00 40.48 647 GLY A N 1
ATOM 4860 C CA . GLY A 1 620 ? 25.022 61.799 195.297 1.00 43.84 647 GLY A CA 1
ATOM 4861 C C . GLY A 1 620 ? 25.577 60.540 194.663 1.00 44.46 647 GLY A C 1
ATOM 4862 O O . GLY A 1 620 ? 25.161 60.140 193.569 1.00 42.11 647 GLY A O 1
ATOM 4863 N N . ILE A 1 621 ? 26.529 59.927 195.359 1.00 48.25 648 ILE A N 1
ATOM 4864 C CA . ILE A 1 621 ? 27.182 58.687 194.969 1.00 49.79 648 ILE A CA 1
ATOM 4865 C C . ILE A 1 621 ? 27.265 57.824 196.214 1.00 53.64 648 ILE A C 1
ATOM 4866 O O . ILE A 1 621 ? 27.630 58.314 197.283 1.00 56.54 648 ILE A O 1
ATOM 4871 N N . SER A 1 622 ? 26.954 56.545 196.082 1.00 54.30 649 SER A N 1
ATOM 4872 C CA . SER A 1 622 ? 27.072 55.615 197.203 1.00 59.18 649 SER A CA 1
ATOM 4873 C C . SER A 1 622 ? 27.366 54.202 196.723 1.00 60.65 649 SER A C 1
ATOM 4874 O O . SER A 1 622 ? 27.196 53.894 195.547 1.00 58.57 649 SER A O 1
ATOM 4877 N N . HIS A 1 623 ? 27.791 53.336 197.633 1.00 65.39 650 HIS A N 1
ATOM 4878 C CA . HIS A 1 623 ? 28.077 51.965 197.290 1.00 67.24 650 HIS A CA 1
ATOM 4879 C C . HIS A 1 623 ? 26.852 51.091 197.055 1.00 65.43 650 HIS A C 1
ATOM 4880 O O . HIS A 1 623 ? 25.802 51.326 197.625 1.00 64.53 650 HIS A O 1
ATOM 4887 N N . SER A 1 624 ? 27.020 50.067 196.222 1.00 65.72 651 SER A N 1
ATOM 4888 C CA . SER A 1 624 ? 26.027 49.019 196.019 1.00 65.96 651 SER A CA 1
ATOM 4889 C C . SER A 1 624 ? 25.699 48.269 197.312 1.00 71.01 651 SER A C 1
ATOM 4890 O O . SER A 1 624 ? 24.621 48.448 197.897 1.00 71.34 651 SER A O 1
ATOM 4893 N N . ALA A 1 628 ? 27.837 51.296 204.091 1.00 78.59 655 ALA A N 1
ATOM 4894 C CA . ALA A 1 628 ? 29.301 51.278 204.142 1.00 76.65 655 ALA A CA 1
ATOM 4895 C C . ALA A 1 628 ? 29.973 52.550 203.590 1.00 74.75 655 ALA A C 1
ATOM 4896 O O . ALA A 1 628 ? 31.190 52.560 203.350 1.00 73.29 655 ALA A O 1
ATOM 4898 N N . THR A 1 629 ? 29.176 53.600 203.366 1.00 75.18 656 THR A N 1
ATOM 4899 C CA . THR A 1 629 ? 29.660 54.998 203.212 1.00 73.38 656 THR A CA 1
ATOM 4900 C C . THR A 1 629 ? 30.788 55.296 202.174 1.00 71.41 656 THR A C 1
ATOM 4901 O O . THR A 1 629 ? 31.993 55.147 202.459 1.00 69.18 656 THR A O 1
ATOM 4905 N N . TYR A 1 630 ? 30.379 55.763 200.989 1.00 71.85 657 TYR A N 1
ATOM 4906 C CA . TYR A 1 630 ? 31.290 56.009 199.845 1.00 69.97 657 TYR A CA 1
ATOM 4907 C C . TYR A 1 630 ? 32.316 57.091 200.098 1.00 67.64 657 TYR A C 1
ATOM 4908 O O . TYR A 1 630 ? 31.988 58.193 200.540 1.00 67.80 657 TYR A O 1
ATOM 4917 N N . GLN A 1 631 ? 33.559 56.761 199.767 1.00 65.77 658 GLN A N 1
ATOM 4918 C CA . GLN A 1 631 ? 34.721 57.604 200.048 1.00 63.34 658 GLN A CA 1
ATOM 4919 C C . GLN A 1 631 ? 35.172 58.372 198.767 1.00 62.14 658 GLN A C 1
ATOM 4920 O O . GLN A 1 631 ? 35.459 57.756 197.741 1.00 62.36 658 GLN A O 1
ATOM 4926 N N . PRO A 1 632 ? 35.200 59.723 198.811 1.00 61.60 659 PRO A N 1
ATOM 4927 C CA . PRO A 1 632 ? 35.736 60.463 197.641 1.00 60.68 659 PRO A CA 1
ATOM 4928 C C . PRO A 1 632 ? 37.228 60.163 197.446 1.00 58.23 659 PRO A C 1
ATOM 4929 O O . PRO A 1 632 ? 37.931 59.921 198.442 1.00 56.49 659 PRO A O 1
ATOM 4933 N N . GLU A 1 633 ? 37.691 60.163 196.189 1.00 57.56 660 GLU A N 1
ATOM 4934 C CA . GLU A 1 633 ? 39.113 59.899 195.858 1.00 55.71 660 GLU A CA 1
ATOM 4935 C C . GLU A 1 633 ? 40.000 61.075 196.248 1.00 52.70 660 GLU A C 1
ATOM 4936 O O . GLU A 1 633 ? 39.696 62.224 195.907 1.00 53.78 660 GLU A O 1
ATOM 4942 N N . ARG A 1 634 ? 41.061 60.797 197.001 1.00 48.40 661 ARG A N 1
ATOM 4943 C CA . ARG A 1 634 ? 41.966 61.860 197.472 1.00 44.96 661 ARG A CA 1
ATOM 4944 C C . ARG A 1 634 ? 43.380 61.687 196.918 1.00 40.42 661 ARG A C 1
ATOM 4945 O O . ARG A 1 634 ? 43.932 60.600 196.982 1.00 38.99 661 ARG A O 1
ATOM 4953 N N . PRO A 1 635 ? 43.989 62.777 196.426 1.00 37.60 662 PRO A N 1
ATOM 4954 C CA . PRO A 1 635 ? 45.324 62.578 195.886 1.00 34.88 662 PRO A CA 1
ATOM 4955 C C . PRO A 1 635 ? 46.313 62.286 197.008 1.00 31.73 662 PRO A C 1
ATOM 4956 O O . PRO A 1 635 ? 46.054 62.654 198.152 1.00 31.32 662 PRO A O 1
ATOM 4960 N N . ILE A 1 636 ? 47.433 61.664 196.659 1.00 28.98 663 ILE A N 1
ATOM 4961 C CA . ILE A 1 636 ? 48.493 61.306 197.576 1.00 26.99 663 ILE A CA 1
ATOM 4962 C C . ILE A 1 636 ? 49.561 62.389 197.641 1.00 27.53 663 ILE A C 1
ATOM 4963 O O . ILE A 1 636 ? 50.067 62.811 196.605 1.00 29.00 663 ILE A O 1
ATOM 4968 N N . LEU A 1 637 ? 49.938 62.812 198.854 1.00 26.38 664 LEU A N 1
ATOM 4969 C CA . LEU A 1 637 ? 50.880 63.905 199.065 1.00 25.94 664 LEU A CA 1
ATOM 4970 C C . LEU A 1 637 ? 52.096 63.280 199.701 1.00 24.35 664 LEU A C 1
ATOM 4971 O O . LEU A 1 637 ? 51.958 62.316 200.463 1.00 23.47 664 LEU A O 1
ATOM 4976 N N . LEU A 1 638 ? 53.274 63.826 199.393 1.00 22.32 665 LEU A N 1
ATOM 4977 C CA . LEU A 1 638 ? 54.477 63.606 200.205 1.00 21.46 665 LEU A CA 1
ATOM 4978 C C . LEU A 1 638 ? 54.561 64.680 201.297 1.00 20.31 665 LEU A C 1
ATOM 4979 O O . LEU A 1 638 ? 54.402 65.878 201.026 1.00 21.88 665 LEU A O 1
ATOM 4984 N N . THR A 1 639 ? 54.701 64.283 202.544 1.00 18.43 666 THR A N 1
ATOM 4985 C CA . THR A 1 639 ? 54.568 65.293 203.592 1.00 18.23 666 THR A CA 1
ATOM 4986 C C . THR A 1 639 ? 55.908 65.550 204.306 1.00 18.05 666 THR A C 1
ATOM 4987 O O . THR A 1 639 ? 56.102 66.567 205.002 1.00 18.35 666 THR A O 1
ATOM 4991 N N . ALA A 1 640 ? 56.835 64.630 204.119 1.00 15.65 667 ALA A N 1
ATOM 4992 C CA . ALA A 1 640 ? 58.130 64.785 204.760 1.00 17.24 667 ALA A CA 1
ATOM 4993 C C . ALA A 1 640 ? 59.187 64.108 203.945 1.00 16.17 667 ALA A C 1
ATOM 4994 O O . ALA A 1 640 ? 58.965 63.025 203.408 1.00 17.24 667 ALA A O 1
ATOM 4996 N N . LEU A 1 641 ? 60.328 64.756 203.854 1.00 16.03 668 LEU A N 1
ATOM 4997 C CA . LEU A 1 641 ? 61.545 64.156 203.297 1.00 16.20 668 LEU A CA 1
ATOM 4998 C C . LEU A 1 641 ? 62.593 64.055 204.369 1.00 17.01 668 LEU A C 1
ATOM 4999 O O . LEU A 1 641 ? 62.916 65.030 205.045 1.00 16.72 668 LEU A O 1
ATOM 5004 N N . TYR A 1 642 ? 63.142 62.864 204.534 1.00 19.72 669 TYR A N 1
ATOM 5005 C CA . TYR A 1 642 ? 64.282 62.719 205.428 1.00 20.41 669 TYR A CA 1
ATOM 5006 C C . TYR A 1 642 ? 65.536 62.294 204.656 1.00 22.48 669 TYR A C 1
ATOM 5007 O O . TYR A 1 642 ? 65.461 61.421 203.809 1.00 21.67 669 TYR A O 1
ATOM 5016 N N . ILE A 1 643 ? 66.676 62.923 204.949 1.00 24.72 670 ILE A N 1
ATOM 5017 C CA . ILE A 1 643 ? 67.964 62.524 204.400 1.00 27.07 670 ILE A CA 1
ATOM 5018 C C . ILE A 1 643 ? 68.874 62.063 205.542 1.00 29.36 670 ILE A C 1
ATOM 5019 O O . ILE A 1 643 ? 68.991 62.760 206.541 1.00 29.88 670 ILE A O 1
ATOM 5024 N N . ASN A 1 644 ? 69.523 60.901 205.376 1.00 31.11 671 ASN A N 1
ATOM 5025 C CA . ASN A 1 644 ? 70.293 60.255 206.444 1.00 34.34 671 ASN A CA 1
ATOM 5026 C C . ASN A 1 644 ? 69.581 60.467 207.759 1.00 34.83 671 ASN A C 1
ATOM 5027 O O . ASN A 1 644 ? 70.172 60.932 208.716 1.00 36.56 671 ASN A O 1
ATOM 5032 N N . ASN A 1 645 ? 68.286 60.186 207.782 1.00 34.91 672 ASN A N 1
ATOM 5033 C CA . ASN A 1 645 ? 67.545 60.118 209.047 1.00 36.86 672 ASN A CA 1
ATOM 5034 C C . ASN A 1 645 ? 67.184 61.439 209.753 1.00 36.72 672 ASN A C 1
ATOM 5035 O O . ASN A 1 645 ? 66.593 61.409 210.840 1.00 36.95 672 ASN A O 1
ATOM 5040 N N . GLN A 1 646 ? 67.489 62.578 209.111 1.00 35.87 673 GLN A N 1
ATOM 5041 C CA . GLN A 1 646 ? 67.042 63.918 209.578 1.00 34.94 673 GLN A CA 1
ATOM 5042 C C . GLN A 1 646 ? 66.052 64.566 208.620 1.00 32.42 673 GLN A C 1
ATOM 5043 O O . GLN A 1 646 ? 66.296 64.607 207.394 1.00 30.21 673 GLN A O 1
ATOM 5049 N N . LEU A 1 647 ? 64.974 65.109 209.199 1.00 31.02 674 LEU A N 1
ATOM 5050 C CA . LEU A 1 647 ? 63.924 65.798 208.479 1.00 30.52 674 LEU A CA 1
ATOM 5051 C C . LEU A 1 647 ? 64.538 67.030 207.817 1.00 29.89 674 LEU A C 1
ATOM 5052 O O . LEU A 1 647 ? 65.421 67.642 208.396 1.00 32.55 674 LEU A O 1
ATOM 5057 N N . VAL A 1 648 ? 64.192 67.312 206.571 1.00 27.08 675 VAL A N 1
ATOM 5058 C CA . VAL A 1 648 ? 64.835 68.424 205.866 1.00 27.87 675 VAL A CA 1
ATOM 5059 C C . VAL A 1 648 ? 63.853 69.148 204.976 1.00 27.01 675 VAL A C 1
ATOM 5060 O O . VAL A 1 648 ? 63.041 68.507 204.273 1.00 27.16 675 VAL A O 1
ATOM 5064 N N . SER A 1 649 ? 63.961 70.471 204.966 1.00 26.27 676 SER A N 1
ATOM 5065 C CA . SER A 1 649 ? 63.034 71.325 204.207 1.00 23.84 676 SER A CA 1
ATOM 5066 C C . SER A 1 649 ? 63.752 72.637 203.972 1.00 23.40 676 SER A C 1
ATOM 5067 O O . SER A 1 649 ? 64.776 72.929 204.629 1.00 24.62 676 SER A O 1
ATOM 5070 N N . PRO A 1 650 ? 63.237 73.459 203.046 1.00 21.76 677 PRO A N 1
ATOM 5071 C CA . PRO A 1 650 ? 63.762 74.814 202.838 1.00 21.48 677 PRO A CA 1
ATOM 5072 C C . PRO A 1 650 ? 63.912 75.692 204.104 1.00 21.66 677 PRO A C 1
ATOM 5073 O O . PRO A 1 650 ? 64.786 76.538 204.134 1.00 20.65 677 PRO A O 1
ATOM 5077 N N . ARG A 1 651 ? 63.068 75.500 205.126 1.00 21.61 678 ARG A N 1
ATOM 5078 C CA . ARG A 1 651 ? 63.136 76.325 206.337 1.00 24.62 678 ARG A CA 1
ATOM 5079 C C . ARG A 1 651 ? 64.495 76.139 207.027 1.00 26.94 678 ARG A C 1
ATOM 5080 O O . ARG A 1 651 ? 64.993 77.080 207.655 1.00 27.57 678 ARG A O 1
ATOM 5088 N N . THR A 1 652 ? 65.082 74.935 206.890 1.00 27.51 679 THR A N 1
ATOM 5089 C CA . THR A 1 652 ? 66.359 74.642 207.529 1.00 31.57 679 THR A CA 1
ATOM 5090 C C . THR A 1 652 ? 67.533 74.381 206.572 1.00 33.28 679 THR A C 1
ATOM 5091 O O . THR A 1 652 ? 68.683 74.564 206.952 1.00 35.94 679 THR A O 1
ATOM 5095 N N . ARG A 1 653 ? 67.260 73.982 205.338 1.00 33.33 680 ARG A N 1
ATOM 5096 C CA . ARG A 1 653 ? 68.355 73.674 204.384 1.00 34.36 680 ARG A CA 1
ATOM 5097 C C . ARG A 1 653 ? 68.159 74.390 203.055 1.00 33.52 680 ARG A C 1
ATOM 5098 O O . ARG A 1 653 ? 67.091 74.270 202.465 1.00 32.06 680 ARG A O 1
ATOM 5106 N N . ASP A 1 654 ? 69.177 75.109 202.584 1.00 34.95 681 ASP A N 1
ATOM 5107 C CA . ASP A 1 654 ? 69.152 75.721 201.247 1.00 36.41 681 ASP A CA 1
ATOM 5108 C C . ASP A 1 654 ? 69.204 74.738 200.077 1.00 34.85 681 ASP A C 1
ATOM 5109 O O . ASP A 1 654 ? 69.025 75.129 198.944 1.00 34.85 681 ASP A O 1
ATOM 5114 N N . ASP A 1 655 ? 69.489 73.476 200.330 1.00 33.74 682 ASP A N 1
ATOM 5115 C CA . ASP A 1 655 ? 69.782 72.595 199.248 1.00 33.84 682 ASP A CA 1
ATOM 5116 C C . ASP A 1 655 ? 68.729 71.519 199.076 1.00 31.83 682 ASP A C 1
ATOM 5117 O O . ASP A 1 655 ? 69.033 70.475 198.523 1.00 31.77 682 ASP A O 1
ATOM 5122 N N . VAL A 1 656 ? 67.504 71.765 199.564 1.00 29.48 683 VAL A N 1
ATOM 5123 C CA . VAL A 1 656 ? 66.424 70.794 199.571 1.00 27.60 683 VAL A CA 1
ATOM 5124 C C . VAL A 1 656 ? 65.066 71.551 199.368 1.00 27.12 683 VAL A C 1
ATOM 5125 O O . VAL A 1 656 ? 64.825 72.579 200.020 1.00 28.92 683 VAL A O 1
ATOM 5129 N N . PRO A 1 657 ? 64.185 71.051 198.485 1.00 24.87 684 PRO A N 1
ATOM 5130 C CA . PRO A 1 657 ? 62.918 71.769 198.203 1.00 24.31 684 PRO A CA 1
ATOM 5131 C C . PRO A 1 657 ? 61.830 71.363 199.149 1.00 22.02 684 PRO A C 1
ATOM 5132 O O . PRO A 1 657 ? 62.071 70.523 200.013 1.00 21.91 684 PRO A O 1
ATOM 5136 N N . ASN A 1 658 ? 60.646 71.961 198.968 1.00 20.59 685 ASN A N 1
ATOM 5137 C CA . ASN A 1 658 ? 59.462 71.575 199.721 1.00 18.32 685 ASN A CA 1
ATOM 5138 C C . ASN A 1 658 ? 58.906 70.318 198.989 1.00 17.91 685 ASN A C 1
ATOM 5139 O O . ASN A 1 658 ? 58.390 70.407 197.851 1.00 16.30 685 ASN A O 1
ATOM 5144 N N . ILE A 1 659 ? 59.059 69.160 199.641 1.00 15.43 686 ILE A N 1
ATOM 5145 C CA . ILE A 1 659 ? 58.753 67.892 199.041 1.00 14.04 686 ILE A CA 1
ATOM 5146 C C . ILE A 1 659 ? 57.313 67.834 198.623 1.00 15.01 686 ILE A C 1
ATOM 5147 O O . ILE A 1 659 ? 56.994 67.119 197.700 1.00 15.53 686 ILE A O 1
ATOM 5152 N N . ARG A 1 660 ? 56.428 68.589 199.278 1.00 15.95 687 ARG A N 1
ATOM 5153 C CA . ARG A 1 660 ? 54.993 68.512 198.977 1.00 16.31 687 ARG A CA 1
ATOM 5154 C C . ARG A 1 660 ? 54.669 68.997 197.542 1.00 17.53 687 ARG A C 1
ATOM 5155 O O . ARG A 1 660 ? 53.692 68.549 196.925 1.00 18.33 687 ARG A O 1
ATOM 5163 N N . TYR A 1 661 ? 55.496 69.907 197.042 1.00 18.84 688 TYR A N 1
ATOM 5164 C CA . TYR A 1 661 ? 55.320 70.602 195.789 1.00 22.27 688 TYR A CA 1
ATOM 5165 C C . TYR A 1 661 ? 56.441 70.308 194.800 1.00 24.55 688 TYR A C 1
ATOM 5166 O O . TYR A 1 661 ? 56.800 71.177 194.032 1.00 26.13 688 TYR A O 1
ATOM 5175 N N . THR A 1 662 ? 56.983 69.088 194.814 1.00 24.94 689 THR A N 1
ATOM 5176 C CA . THR A 1 662 ? 58.136 68.750 194.005 1.00 26.69 689 THR A CA 1
ATOM 5177 C C . THR A 1 662 ? 57.830 67.496 193.182 1.00 27.02 689 THR A C 1
ATOM 5178 O O . THR A 1 662 ? 57.313 66.503 193.713 1.00 25.58 689 THR A O 1
ATOM 5182 N N . ASN A 1 663 ? 58.171 67.542 191.904 1.00 27.88 690 ASN A N 1
ATOM 5183 C CA . ASN A 1 663 ? 58.061 66.363 191.046 1.00 29.87 690 ASN A CA 1
ATOM 5184 C C . ASN A 1 663 ? 59.380 65.649 190.770 1.00 29.11 690 ASN A C 1
ATOM 5185 O O . ASN A 1 663 ? 59.398 64.430 190.574 1.00 28.99 690 ASN A O 1
ATOM 5190 N N . SER A 1 664 ? 60.465 66.423 190.725 1.00 28.49 691 SER A N 1
ATOM 5191 C CA . SER A 1 664 ? 61.826 65.893 190.549 1.00 29.36 691 SER A CA 1
ATOM 5192 C C . SER A 1 664 ? 62.761 66.517 191.563 1.00 28.37 691 SER A C 1
ATOM 5193 O O . SER A 1 664 ? 62.743 67.709 191.768 1.00 27.48 691 SER A O 1
ATOM 5196 N N . ILE A 1 665 ? 63.601 65.693 192.151 1.00 29.34 692 ILE A N 1
ATOM 5197 C CA . ILE A 1 665 ? 64.662 66.147 193.043 1.00 30.43 692 ILE A CA 1
ATOM 5198 C C . ILE A 1 665 ? 66.001 65.554 192.574 1.00 31.68 692 ILE A C 1
ATOM 5199 O O . ILE A 1 665 ? 66.041 64.430 192.072 1.00 32.27 692 ILE A O 1
ATOM 5204 N N . LYS A 1 666 ? 67.065 66.347 192.711 1.00 33.08 693 LYS A N 1
ATOM 5205 C CA . LYS A 1 666 ? 68.460 65.991 192.427 1.00 34.01 693 LYS A CA 1
ATOM 5206 C C . LYS A 1 666 ? 69.176 66.059 193.759 1.00 33.23 693 LYS A C 1
ATOM 5207 O O . LYS A 1 666 ? 69.159 67.134 194.392 1.00 32.68 693 LYS A O 1
ATOM 5213 N N . LEU A 1 667 ? 69.819 64.966 194.180 1.00 31.68 694 LEU A N 1
ATOM 5214 C CA . LEU A 1 667 ? 70.517 64.965 195.470 1.00 31.32 694 LEU A CA 1
ATOM 5215 C C . LEU A 1 667 ? 72.024 64.771 195.321 1.00 32.28 694 LEU A C 1
ATOM 5216 O O . LEU A 1 667 ? 72.461 64.216 194.326 1.00 32.67 694 LEU A O 1
ATOM 5221 N N . LYS A 1 668 ? 72.810 65.239 196.294 1.00 32.30 695 LYS A N 1
ATOM 5222 C CA . LYS A 1 668 ? 74.236 64.940 196.309 1.00 34.91 695 LYS A CA 1
ATOM 5223 C C . LYS A 1 668 ? 74.508 63.455 196.516 1.00 35.01 695 LYS A C 1
ATOM 5224 O O . LYS A 1 668 ? 73.637 62.694 196.986 1.00 33.53 695 LYS A O 1
ATOM 5230 N N . TYR A 1 669 ? 75.738 63.057 196.209 1.00 37.01 696 TYR A N 1
ATOM 5231 C CA . TYR A 1 669 ? 76.082 61.642 196.140 1.00 38.19 696 TYR A CA 1
ATOM 5232 C C . TYR A 1 669 ? 75.950 60.959 197.481 1.00 37.23 696 TYR A C 1
ATOM 5233 O O . TYR A 1 669 ? 75.672 59.766 197.535 1.00 37.04 696 TYR A O 1
ATOM 5242 N N . ASP A 1 670 ? 76.157 61.709 198.564 1.00 36.94 697 ASP A N 1
ATOM 5243 C CA . ASP A 1 670 ? 76.086 61.130 199.921 1.00 36.81 697 ASP A CA 1
ATOM 5244 C C . ASP A 1 670 ? 74.736 61.442 200.592 1.00 34.21 697 ASP A C 1
ATOM 5245 O O . ASP A 1 670 ? 74.578 61.287 201.794 1.00 35.11 697 ASP A O 1
ATOM 5250 N N . GLN A 1 671 ? 73.773 61.911 199.798 1.00 31.70 698 GLN A N 1
ATOM 5251 C CA . GLN A 1 671 ? 72.424 62.100 200.277 1.00 28.70 698 GLN A CA 1
ATOM 5252 C C . GLN A 1 671 ? 71.575 60.966 199.699 1.00 26.79 698 GLN A C 1
ATOM 5253 O O . GLN A 1 671 ? 70.484 61.217 199.140 1.00 26.09 698 GLN A O 1
ATOM 5259 N N . ASN A 1 672 ? 72.099 59.736 199.829 1.00 25.12 699 ASN A N 1
ATOM 5260 C CA . ASN A 1 672 ? 71.493 58.514 199.308 1.00 23.63 699 ASN A CA 1
ATOM 5261 C C . ASN A 1 672 ? 70.768 57.602 200.335 1.00 23.56 699 ASN A C 1
ATOM 5262 O O . ASN A 1 672 ? 70.532 56.425 200.017 1.00 24.04 699 ASN A O 1
ATOM 5267 N N . ASN A 1 673 ? 70.444 58.111 201.533 1.00 22.24 700 ASN A N 1
ATOM 5268 C CA . ASN A 1 673 ? 69.670 57.366 202.539 1.00 22.39 700 ASN A CA 1
ATOM 5269 C C . ASN A 1 673 ? 68.401 58.161 202.811 1.00 21.93 700 ASN A C 1
ATOM 5270 O O . ASN A 1 673 ? 68.429 59.188 203.532 1.00 23.48 700 ASN A O 1
ATOM 5275 N N . LEU A 1 674 ? 67.308 57.754 202.171 1.00 20.99 701 LEU A N 1
ATOM 5276 C CA . LEU A 1 674 ? 66.151 58.619 202.094 1.00 21.19 701 LEU A CA 1
ATOM 5277 C C . LEU A 1 674 ? 64.901 58.021 202.795 1.00 21.85 701 LEU A C 1
ATOM 5278 O O . LEU A 1 674 ? 64.666 56.797 202.724 1.00 22.72 701 LEU A O 1
ATOM 5283 N N . SER A 1 675 ? 64.135 58.859 203.486 1.00 19.21 702 SER A N 1
ATOM 5284 C CA . SER A 1 675 ? 62.842 58.409 203.948 1.00 20.96 702 SER A CA 1
ATOM 5285 C C . SER A 1 675 ? 61.751 59.352 203.511 1.00 19.59 702 SER A C 1
ATOM 5286 O O . SER A 1 675 ? 62.019 60.544 203.369 1.00 20.13 702 SER A O 1
ATOM 5289 N N . PHE A 1 676 ? 60.545 58.815 203.323 1.00 18.91 703 PHE A N 1
ATOM 5290 C CA . PHE A 1 676 ? 59.435 59.610 202.783 1.00 20.08 703 PHE A CA 1
ATOM 5291 C C . PHE A 1 676 ? 58.225 59.389 203.618 1.00 20.97 703 PHE A C 1
ATOM 5292 O O . PHE A 1 676 ? 57.996 58.277 204.129 1.00 23.86 703 PHE A O 1
ATOM 5300 N N . GLU A 1 677 ? 57.435 60.421 203.816 1.00 20.30 704 GLU A N 1
ATOM 5301 C CA . GLU A 1 677 ? 56.171 60.175 204.470 1.00 19.75 704 GLU A CA 1
ATOM 5302 C C . GLU A 1 677 ? 55.083 60.541 203.501 1.00 19.06 704 GLU A C 1
ATOM 5303 O O . GLU A 1 677 ? 55.169 61.542 202.791 1.00 19.44 704 GLU A O 1
ATOM 5309 N N . LEU A 1 678 ? 54.034 59.744 203.459 1.00 19.28 705 LEU A N 1
ATOM 5310 C CA . LEU A 1 678 ? 53.001 59.990 202.465 1.00 19.61 705 LEU A CA 1
ATOM 5311 C C . LEU A 1 678 ? 51.722 60.126 203.220 1.00 19.30 705 LEU A C 1
ATOM 5312 O O . LEU A 1 678 ? 51.602 59.592 204.304 1.00 20.84 705 LEU A O 1
ATOM 5317 N N . SER A 1 679 ? 50.764 60.809 202.632 1.00 17.99 706 SER A N 1
ATOM 5318 C CA . SER A 1 679 ? 49.469 60.847 203.200 1.00 18.79 706 SER A CA 1
ATOM 5319 C C . SER A 1 679 ? 48.462 61.195 202.138 1.00 19.05 706 SER A C 1
ATOM 5320 O O . SER A 1 679 ? 48.750 62.007 201.256 1.00 19.58 706 SER A O 1
ATOM 5323 N N . ASP A 1 680 ? 47.269 60.640 202.251 1.00 18.07 707 ASP A N 1
ATOM 5324 C CA . ASP A 1 680 ? 46.148 61.144 201.460 1.00 19.31 707 ASP A CA 1
ATOM 5325 C C . ASP A 1 680 ? 45.167 61.974 202.320 1.00 18.47 707 ASP A C 1
ATOM 5326 O O . ASP A 1 680 ? 43.990 62.154 201.972 1.00 19.43 707 ASP A O 1
ATOM 5331 N N . LEU A 1 681 ? 45.667 62.464 203.450 1.00 17.39 708 LEU A N 1
ATOM 5332 C CA . LEU A 1 681 ? 44.912 63.285 204.373 1.00 18.00 708 LEU A CA 1
ATOM 5333 C C . LEU A 1 681 ? 43.650 62.588 204.848 1.00 19.67 708 LEU A C 1
ATOM 5334 O O . LEU A 1 681 ? 42.564 63.086 204.544 1.00 20.29 708 LEU A O 1
ATOM 5339 N N . PRO A 1 682 ? 43.778 61.456 205.606 1.00 19.25 709 PRO A N 1
ATOM 5340 C CA . PRO A 1 682 ? 42.584 60.681 205.914 1.00 20.44 709 PRO A CA 1
ATOM 5341 C C . PRO A 1 682 ? 41.860 61.084 207.212 1.00 21.94 709 PRO A C 1
ATOM 5342 O O . PRO A 1 682 ? 41.523 60.205 207.999 1.00 23.03 709 PRO A O 1
ATOM 5346 N N . TYR A 1 683 ? 41.581 62.376 207.394 1.00 21.94 710 TYR A N 1
ATOM 5347 C CA . TYR A 1 683 ? 40.991 62.933 208.612 1.00 22.38 710 TYR A CA 1
ATOM 5348 C C . TYR A 1 683 ? 39.614 62.367 208.926 1.00 25.62 710 TYR A C 1
ATOM 5349 O O . TYR A 1 683 ? 39.285 62.080 210.106 1.00 26.03 710 TYR A O 1
ATOM 5358 N N . SER A 1 684 ? 38.776 62.268 207.895 1.00 26.30 711 SER A N 1
ATOM 5359 C CA . SER A 1 684 ? 37.437 61.780 208.082 1.00 30.81 711 SER A CA 1
ATOM 5360 C C . SER A 1 684 ? 37.334 60.254 208.367 1.00 32.18 711 SER A C 1
ATOM 5361 O O . SER A 1 684 ? 36.282 59.777 208.704 1.00 33.14 711 SER A O 1
ATOM 5364 N N . LEU A 1 685 ? 38.422 59.506 208.218 1.00 32.38 712 LEU A N 1
ATOM 5365 C CA . LEU A 1 685 ? 38.321 58.043 208.079 1.00 34.62 712 LEU A CA 1
ATOM 5366 C C . LEU A 1 685 ? 38.506 57.302 209.389 1.00 35.51 712 LEU A C 1
ATOM 5367 O O . LEU A 1 685 ? 39.397 57.623 210.165 1.00 34.64 712 LEU A O 1
ATOM 5372 N N . ASP A 1 686 ? 37.667 56.309 209.628 1.00 38.57 713 ASP A N 1
ATOM 5373 C CA . ASP A 1 686 ? 37.876 55.405 210.763 1.00 41.60 713 ASP A CA 1
ATOM 5374 C C . ASP A 1 686 ? 39.105 54.540 210.471 1.00 41.27 713 ASP A C 1
ATOM 5375 O O . ASP A 1 686 ? 40.065 54.526 211.270 1.00 42.53 713 ASP A O 1
ATOM 5380 N N . GLU A 1 687 ? 39.108 53.864 209.310 1.00 40.05 714 GLU A N 1
ATOM 5381 C CA . GLU A 1 687 ? 40.262 53.044 208.885 1.00 37.65 714 GLU A CA 1
ATOM 5382 C C . GLU A 1 687 ? 41.048 53.728 207.753 1.00 34.34 714 GLU A C 1
ATOM 5383 O O . GLU A 1 687 ? 40.450 54.243 206.797 1.00 33.24 714 GLU A O 1
ATOM 5389 N N . LYS A 1 688 ? 42.374 53.738 207.887 1.00 31.44 715 LYS A N 1
ATOM 5390 C CA . LYS A 1 688 ? 43.271 54.290 206.906 1.00 29.83 715 LYS A CA 1
ATOM 5391 C C . LYS A 1 688 ? 43.207 53.415 205.658 1.00 29.76 715 LYS A C 1
ATOM 5392 O O . LYS A 1 688 ? 43.010 52.204 205.757 1.00 29.11 715 LYS A O 1
ATOM 5398 N N . ASN A 1 689 ? 43.378 54.047 204.495 1.00 28.92 716 ASN A N 1
ATOM 5399 C CA . ASN A 1 689 ? 43.577 53.320 203.226 1.00 29.38 716 ASN A CA 1
ATOM 5400 C C . ASN A 1 689 ? 44.894 52.545 203.222 1.00 27.97 716 ASN A C 1
ATOM 5401 O O . ASN A 1 689 ? 45.773 52.829 204.031 1.00 27.94 716 ASN A O 1
ATOM 5406 N N . LYS A 1 690 ? 45.005 51.549 202.354 1.00 27.51 717 LYS A N 1
ATOM 5407 C CA . LYS A 1 690 ? 46.253 50.809 202.166 1.00 26.55 717 LYS A CA 1
ATOM 5408 C C . LYS A 1 690 ? 47.011 51.266 200.916 1.00 24.41 717 LYS A C 1
ATOM 5409 O O . LYS A 1 690 ? 46.376 51.666 199.940 1.00 23.16 717 LYS A O 1
ATOM 5415 N N . PHE A 1 691 ? 48.352 51.212 200.968 1.00 21.71 718 PHE A N 1
ATOM 5416 C CA . PHE A 1 691 ? 49.203 51.693 199.874 1.00 21.04 718 PHE A CA 1
ATOM 5417 C C . PHE A 1 691 ? 50.271 50.703 199.416 1.00 21.01 718 PHE A C 1
ATOM 5418 O O . PHE A 1 691 ? 50.624 49.782 200.150 1.00 22.75 718 PHE A O 1
ATOM 5426 N N . VAL A 1 692 ? 50.772 50.909 198.202 1.00 19.36 719 VAL A N 1
ATOM 5427 C CA . VAL A 1 692 ? 51.885 50.147 197.658 1.00 19.64 719 VAL A CA 1
ATOM 5428 C C . VAL A 1 692 ? 52.890 51.123 197.073 1.00 20.05 719 VAL A C 1
ATOM 5429 O O . VAL A 1 692 ? 52.524 52.226 196.583 1.00 19.62 719 VAL A O 1
ATOM 5433 N N . TYR A 1 693 ? 54.167 50.765 197.175 1.00 20.40 720 TYR A N 1
ATOM 5434 C CA . TYR A 1 693 ? 55.215 51.632 196.660 1.00 19.83 720 TYR A CA 1
ATOM 5435 C C . TYR A 1 693 ? 56.259 50.829 195.947 1.00 19.72 720 TYR A C 1
ATOM 5436 O O . TYR A 1 693 ? 56.318 49.625 196.122 1.00 20.79 720 TYR A O 1
ATOM 5445 N N . ARG A 1 694 ? 57.075 51.493 195.151 1.00 19.71 721 ARG A N 1
ATOM 5446 C CA . ARG A 1 694 ? 58.199 50.850 194.525 1.00 21.30 721 ARG A CA 1
ATOM 5447 C C . ARG A 1 694 ? 59.109 51.940 194.012 1.00 22.90 721 ARG A C 1
ATOM 5448 O O . ARG A 1 694 ? 58.652 53.087 193.768 1.00 22.65 721 ARG A O 1
ATOM 5456 N N . LEU A 1 695 ? 60.387 51.595 193.834 1.00 24.40 722 LEU A N 1
ATOM 5457 C CA . LEU A 1 695 ? 61.359 52.536 193.336 1.00 24.87 722 LEU A CA 1
ATOM 5458 C C . LEU A 1 695 ? 61.858 52.009 192.034 1.00 27.35 722 LEU A C 1
ATOM 5459 O O . LEU A 1 695 ? 62.547 51.003 192.008 1.00 28.01 722 LEU A O 1
ATOM 5464 N N . GLU A 1 696 ? 61.478 52.666 190.939 1.00 28.65 723 GLU A N 1
ATOM 5465 C CA . GLU A 1 696 ? 61.933 52.242 189.644 1.00 31.41 723 GLU A CA 1
ATOM 5466 C C . GLU A 1 696 ? 63.427 52.564 189.527 1.00 32.37 723 GLU A C 1
ATOM 5467 O O . GLU A 1 696 ? 63.868 53.663 189.911 1.00 31.66 723 GLU A O 1
ATOM 5473 N N . GLY A 1 697 ? 64.202 51.597 189.046 1.00 34.88 724 GLY A N 1
ATOM 5474 C CA . GLY A 1 697 ? 65.673 51.670 189.100 1.00 37.49 724 GLY A CA 1
ATOM 5475 C C . GLY A 1 697 ? 66.263 50.809 190.215 1.00 38.93 724 GLY A C 1
ATOM 5476 O O . GLY A 1 697 ? 67.458 50.554 190.227 1.00 40.30 724 GLY A O 1
ATOM 5477 N N . MET A 1 698 ? 65.429 50.370 191.160 1.00 39.27 725 MET A N 1
ATOM 5478 C CA . MET A 1 698 ? 65.856 49.444 192.235 1.00 40.94 725 MET A CA 1
ATOM 5479 C C . MET A 1 698 ? 64.899 48.264 192.322 1.00 40.07 725 MET A C 1
ATOM 5480 O O . MET A 1 698 ? 65.311 47.145 192.088 1.00 41.85 725 MET A O 1
ATOM 5485 N N . ASP A 1 699 ? 63.621 48.513 192.611 1.00 38.26 726 ASP A N 1
ATOM 5486 C CA . ASP A 1 699 ? 62.635 47.438 192.854 1.00 37.95 726 ASP A CA 1
ATOM 5487 C C . ASP A 1 699 ? 62.119 46.846 191.573 1.00 38.24 726 ASP A C 1
ATOM 5488 O O . ASP A 1 699 ? 61.963 47.552 190.583 1.00 37.64 726 ASP A O 1
ATOM 5493 N N . LYS A 1 700 ? 61.811 45.555 191.602 1.00 38.95 727 LYS A N 1
ATOM 5494 C CA . LYS A 1 700 ? 61.184 44.905 190.458 1.00 40.40 727 LYS A CA 1
ATOM 5495 C C . LYS A 1 700 ? 59.687 44.637 190.629 1.00 39.42 727 LYS A C 1
ATOM 5496 O O . LYS A 1 700 ? 59.031 44.145 189.697 1.00 41.00 727 LYS A O 1
ATOM 5502 N N . GLU A 1 701 ? 59.143 44.951 191.806 1.00 37.13 728 GLU A N 1
ATOM 5503 C CA . GLU A 1 701 ? 57.707 44.814 192.058 1.00 35.66 728 GLU A CA 1
ATOM 5504 C C . GLU A 1 701 ? 57.233 45.717 193.168 1.00 32.49 728 GLU A C 1
ATOM 5505 O O . GLU A 1 701 ? 58.006 46.439 193.752 1.00 31.33 728 GLU A O 1
ATOM 5511 N N . TRP A 1 702 ? 55.940 45.681 193.426 1.00 31.11 729 TRP A N 1
ATOM 5512 C CA . TRP A 1 702 ? 55.300 46.498 194.407 1.00 29.30 729 TRP A CA 1
ATOM 5513 C C . TRP A 1 702 ? 55.678 45.991 195.789 1.00 29.82 729 TRP A C 1
ATOM 5514 O O . TRP A 1 702 ? 55.719 44.780 196.008 1.00 30.82 729 TRP A O 1
ATOM 5525 N N . ASN A 1 703 ? 55.969 46.908 196.708 1.00 28.40 730 ASN A N 1
ATOM 5526 C CA . ASN A 1 703 ? 56.053 46.598 198.134 1.00 28.59 730 ASN A CA 1
ATOM 5527 C C . ASN A 1 703 ? 54.753 47.081 198.816 1.00 28.97 730 ASN A C 1
ATOM 5528 O O . ASN A 1 703 ? 54.251 48.187 198.513 1.00 27.60 730 ASN A O 1
ATOM 5533 N N . PHE A 1 704 ? 54.227 46.264 199.723 1.00 30.08 731 PHE A N 1
ATOM 5534 C CA . PHE A 1 704 ? 52.999 46.558 200.468 1.00 31.23 731 PHE A CA 1
ATOM 5535 C C . PHE A 1 704 ? 53.307 47.156 201.844 1.00 31.47 731 PHE A C 1
ATOM 5536 O O . PHE A 1 704 ? 54.157 46.634 202.569 1.00 31.86 731 PHE A O 1
ATOM 5544 N N . LEU A 1 705 ? 52.639 48.269 202.162 1.00 30.52 732 LEU A N 1
ATOM 5545 C CA . LEU A 1 705 ? 52.684 48.869 203.488 1.00 31.08 732 LEU A CA 1
ATOM 5546 C C . LEU A 1 705 ? 51.547 48.432 204.416 1.00 32.73 732 LEU A C 1
ATOM 5547 O O . LEU A 1 705 ? 50.386 48.401 204.011 1.00 33.27 732 LEU A O 1
ATOM 5552 N N . LYS A 1 706 ? 51.854 48.187 205.685 1.00 34.39 733 LYS A N 1
ATOM 5553 C CA . LYS A 1 706 ? 50.777 48.096 206.708 1.00 36.35 733 LYS A CA 1
ATOM 5554 C C . LYS A 1 706 ? 50.065 49.434 206.872 1.00 35.79 733 LYS A C 1
ATOM 5555 O O . LYS A 1 706 ? 50.726 50.493 206.798 1.00 34.22 733 LYS A O 1
ATOM 5561 N N . SER A 1 707 ? 48.740 49.387 207.113 1.00 36.30 734 SER A N 1
ATOM 5562 C CA . SER A 1 707 ? 47.901 50.591 206.975 1.00 36.43 734 SER A CA 1
ATOM 5563 C C . SER A 1 707 ? 48.291 51.692 207.982 1.00 36.21 734 SER A C 1
ATOM 5564 O O . SER A 1 707 ? 48.066 52.901 207.735 1.00 35.66 734 SER A O 1
ATOM 5567 N N . ASN A 1 708 ? 48.897 51.279 209.084 1.00 35.79 735 ASN A N 1
ATOM 5568 C CA . ASN A 1 708 ? 49.313 52.234 210.084 1.00 36.40 735 ASN A CA 1
ATOM 5569 C C . ASN A 1 708 ? 50.683 52.859 209.763 1.00 33.95 735 ASN A C 1
ATOM 5570 O O . ASN A 1 708 ? 51.080 53.814 210.404 1.00 34.04 735 ASN A O 1
ATOM 5575 N N . ILE A 1 709 ? 51.381 52.339 208.756 1.00 31.68 736 ILE A N 1
ATOM 5576 C CA . ILE A 1 709 ? 52.715 52.838 208.403 1.00 29.46 736 ILE A CA 1
ATOM 5577 C C . ILE A 1 709 ? 52.677 53.622 207.080 1.00 28.26 736 ILE A C 1
ATOM 5578 O O . ILE A 1 709 ? 52.324 53.103 206.016 1.00 27.82 736 ILE A O 1
ATOM 5583 N N . ASN A 1 710 ? 53.025 54.892 207.160 1.00 26.78 737 ASN A N 1
ATOM 5584 C CA . ASN A 1 710 ? 53.077 55.722 205.971 1.00 25.56 737 ASN A CA 1
ATOM 5585 C C . ASN A 1 710 ? 54.515 56.179 205.715 1.00 25.20 737 ASN A C 1
ATOM 5586 O O . ASN A 1 710 ? 54.727 57.204 205.053 1.00 24.36 737 ASN A O 1
ATOM 5591 N N . ARG A 1 711 ? 55.500 55.478 206.286 1.00 26.07 738 ARG A N 1
ATOM 5592 C CA . ARG A 1 711 ? 56.898 55.848 206.011 1.00 26.49 738 ARG A CA 1
ATOM 5593 C C . ARG A 1 711 ? 57.574 54.892 205.001 1.00 25.98 738 ARG A C 1
ATOM 5594 O O . ARG A 1 711 ? 57.425 53.687 205.069 1.00 27.88 738 ARG A O 1
ATOM 5602 N N . ILE A 1 712 ? 58.274 55.449 204.031 1.00 24.26 739 ILE A N 1
ATOM 5603 C CA . ILE A 1 712 ? 58.955 54.673 203.042 1.00 22.92 739 ILE A CA 1
ATOM 5604 C C . ILE A 1 712 ? 60.454 55.010 203.197 1.00 22.36 739 ILE A C 1
ATOM 5605 O O . ILE A 1 712 ? 60.814 56.173 203.297 1.00 21.62 739 ILE A O 1
ATOM 5610 N N . THR A 1 713 ? 61.318 53.996 203.209 1.00 22.71 740 THR A N 1
ATOM 5611 C CA . THR A 1 713 ? 62.756 54.223 203.424 1.00 22.93 740 THR A CA 1
ATOM 5612 C C . THR A 1 713 ? 63.683 53.404 202.459 1.00 22.80 740 THR A C 1
ATOM 5613 O O . THR A 1 713 ? 63.383 52.261 202.120 1.00 21.81 740 THR A O 1
ATOM 5617 N N . TYR A 1 714 ? 64.790 54.006 202.024 1.00 22.40 741 TYR A N 1
ATOM 5618 C CA . TYR A 1 714 ? 65.763 53.374 201.100 1.00 23.48 741 TYR A CA 1
ATOM 5619 C C . TYR A 1 714 ? 67.179 53.718 201.525 1.00 24.90 741 TYR A C 1
ATOM 5620 O O . TYR A 1 714 ? 67.476 54.862 201.843 1.00 23.90 741 TYR A O 1
ATOM 5629 N N . SER A 1 715 ? 68.073 52.738 201.529 1.00 26.38 742 SER A N 1
ATOM 5630 C CA . SER A 1 715 ? 69.441 53.023 201.986 1.00 28.12 742 SER A CA 1
ATOM 5631 C C . SER A 1 715 ? 70.501 52.831 200.895 1.00 28.79 742 SER A C 1
ATOM 5632 O O . SER A 1 715 ? 70.381 51.962 200.052 1.00 27.94 742 SER A O 1
ATOM 5635 N N . ASN A 1 716 ? 71.553 53.633 200.973 1.00 29.94 743 ASN A N 1
ATOM 5636 C CA . ASN A 1 716 ? 72.770 53.432 200.193 1.00 31.22 743 ASN A CA 1
ATOM 5637 C C . ASN A 1 716 ? 72.433 53.276 198.699 1.00 30.61 743 ASN A C 1
ATOM 5638 O O . ASN A 1 716 ? 72.733 52.286 198.053 1.00 31.03 743 ASN A O 1
ATOM 5643 N N . LEU A 1 717 ? 71.720 54.257 198.160 1.00 30.55 744 LEU A N 1
ATOM 5644 C CA . LEU A 1 717 ? 71.400 54.206 196.731 1.00 30.37 744 LEU A CA 1
ATOM 5645 C C . LEU A 1 717 ? 72.648 54.524 195.893 1.00 31.47 744 LEU A C 1
ATOM 5646 O O . LEU A 1 717 ? 73.409 55.399 196.264 1.00 32.56 744 LEU A O 1
ATOM 5651 N N . SER A 1 718 ? 72.878 53.812 194.796 1.00 32.83 745 SER A N 1
ATOM 5652 C CA . SER A 1 718 ? 73.988 54.149 193.885 1.00 35.41 745 SER A CA 1
ATOM 5653 C C . SER A 1 718 ? 73.620 55.413 193.102 1.00 35.44 745 SER A C 1
ATOM 5654 O O . SER A 1 718 ? 72.442 55.804 193.070 1.00 33.91 745 SER A O 1
ATOM 5657 N N . TYR A 1 719 ? 74.588 56.043 192.450 1.00 36.64 746 TYR A N 1
ATOM 5658 C CA . TYR A 1 719 ? 74.256 57.148 191.547 1.00 37.62 746 TYR A CA 1
ATOM 5659 C C . TYR A 1 719 ? 73.390 56.717 190.330 1.00 36.97 746 TYR A C 1
ATOM 5660 O O . TYR A 1 719 ? 73.376 55.539 189.953 1.00 36.35 746 TYR A O 1
ATOM 5669 N N . GLY A 1 720 ? 72.663 57.674 189.750 1.00 35.52 747 GLY A N 1
ATOM 5670 C CA . GLY A 1 720 ? 71.743 57.395 188.651 1.00 35.29 747 GLY A CA 1
ATOM 5671 C C . GLY A 1 720 ? 70.353 57.928 188.931 1.00 33.61 747 GLY A C 1
ATOM 5672 O O . GLY A 1 720 ? 70.140 58.683 189.899 1.00 33.12 747 GLY A O 1
ATOM 5673 N N . ASN A 1 721 ? 69.397 57.562 188.091 1.00 33.11 748 ASN A N 1
ATOM 5674 C CA . ASN A 1 721 ? 68.018 58.091 188.208 1.00 31.30 748 ASN A CA 1
ATOM 5675 C C . ASN A 1 721 ? 67.100 57.027 188.692 1.00 29.44 748 ASN A C 1
ATOM 5676 O O . ASN A 1 721 ? 67.282 55.856 188.361 1.00 30.02 748 ASN A O 1
ATOM 5681 N N . TYR A 1 722 ? 66.150 57.434 189.527 1.00 26.15 749 TYR A N 1
ATOM 5682 C CA . TYR A 1 722 ? 65.167 56.542 190.082 1.00 24.10 749 TYR A CA 1
ATOM 5683 C C . TYR A 1 722 ? 63.788 57.199 189.939 1.00 23.56 749 TYR A C 1
ATOM 5684 O O . TYR A 1 722 ? 63.703 58.401 189.729 1.00 23.85 749 TYR A O 1
ATOM 5693 N N . GLN A 1 723 ? 62.719 56.423 190.037 1.00 24.13 750 GLN A N 1
ATOM 5694 C CA . GLN A 1 723 ? 61.349 56.974 190.158 1.00 25.03 750 GLN A CA 1
ATOM 5695 C C . GLN A 1 723 ? 60.654 56.321 191.329 1.00 23.43 750 GLN A C 1
ATOM 5696 O O . GLN A 1 723 ? 60.560 55.100 191.371 1.00 24.43 750 GLN A O 1
ATOM 5702 N N . LEU A 1 724 ? 60.207 57.135 192.283 1.00 21.29 751 LEU A N 1
ATOM 5703 C CA . LEU A 1 724 ? 59.440 56.646 193.394 1.00 18.46 751 LEU A CA 1
ATOM 5704 C C . LEU A 1 724 ? 57.960 56.729 193.014 1.00 17.51 751 LEU A C 1
ATOM 5705 O O . LEU A 1 724 ? 57.439 57.789 192.615 1.00 15.42 751 LEU A O 1
ATOM 5710 N N . ILE A 1 725 ? 57.286 55.593 193.154 1.00 17.45 752 ILE A N 1
ATOM 5711 C CA . ILE A 1 725 ? 55.936 55.448 192.652 1.00 18.31 752 ILE A CA 1
ATOM 5712 C C . ILE A 1 725 ? 55.078 54.906 193.761 1.00 18.31 752 ILE A C 1
ATOM 5713 O O . ILE A 1 725 ? 55.377 53.866 194.309 1.00 20.99 752 ILE A O 1
ATOM 5718 N N . ILE A 1 726 ? 54.013 55.592 194.102 1.00 17.85 753 ILE A N 1
ATOM 5719 C CA . ILE A 1 726 ? 53.171 55.210 195.249 1.00 17.56 753 ILE A CA 1
ATOM 5720 C C . ILE A 1 726 ? 51.711 55.167 194.811 1.00 19.22 753 ILE A C 1
ATOM 5721 O O . ILE A 1 726 ? 51.242 56.125 194.225 1.00 19.32 753 ILE A O 1
ATOM 5726 N N . SER A 1 727 ? 51.003 54.075 195.104 1.00 20.77 754 SER A N 1
ATOM 5727 C CA . SER A 1 727 ? 49.634 53.947 194.747 1.00 24.09 754 SER A CA 1
ATOM 5728 C C . SER A 1 727 ? 48.822 53.445 195.901 1.00 25.75 754 SER A C 1
ATOM 5729 O O . SER A 1 727 ? 49.262 52.618 196.714 1.00 26.88 754 SER A O 1
ATOM 5732 N N . LYS A 1 728 ? 47.596 53.915 195.904 1.00 27.52 755 LYS A N 1
ATOM 5733 C CA . LYS A 1 728 ? 46.508 53.447 196.724 1.00 30.00 755 LYS A CA 1
ATOM 5734 C C . LYS A 1 728 ? 46.037 52.108 196.221 1.00 32.24 755 LYS A C 1
ATOM 5735 O O . LYS A 1 728 ? 45.765 51.911 195.026 1.00 32.57 755 LYS A O 1
ATOM 5741 N N . LEU A 1 729 ? 45.928 51.180 197.143 1.00 33.28 756 LEU A N 1
ATOM 5742 C CA . LEU A 1 729 ? 45.406 49.904 196.804 1.00 36.75 756 LEU A CA 1
ATOM 5743 C C . LEU A 1 729 ? 43.892 50.101 196.633 1.00 39.79 756 LEU A C 1
ATOM 5744 O O . LEU A 1 729 ? 43.218 50.663 197.514 1.00 40.21 756 LEU A O 1
ATOM 5749 N N . GLU A 1 730 ? 43.377 49.661 195.489 1.00 43.02 757 GLU A N 1
ATOM 5750 C CA . GLU A 1 730 ? 41.965 49.749 195.145 1.00 46.83 757 GLU A CA 1
ATOM 5751 C C . GLU A 1 730 ? 41.185 48.676 195.904 1.00 48.85 757 GLU A C 1
ATOM 5752 O O . GLU A 1 730 ? 41.750 47.668 196.311 1.00 48.85 757 GLU A O 1
ATOM 5758 N N . ARG A 1 731 ? 39.887 48.875 196.099 1.00 51.72 758 ARG A N 1
ATOM 5759 C CA . ARG A 1 731 ? 39.164 47.994 197.023 1.00 54.52 758 ARG A CA 1
ATOM 5760 C C . ARG A 1 731 ? 38.930 46.598 196.485 1.00 56.07 758 ARG A C 1
ATOM 5761 O O . ARG A 1 731 ? 38.567 45.716 197.244 1.00 57.29 758 ARG A O 1
ATOM 5769 N N . ASP A 1 732 ? 39.216 46.390 195.195 1.00 56.64 759 ASP A N 1
ATOM 5770 C CA . ASP A 1 732 ? 39.391 45.037 194.619 1.00 57.85 759 ASP A CA 1
ATOM 5771 C C . ASP A 1 732 ? 40.802 44.407 194.768 1.00 56.35 759 ASP A C 1
ATOM 5772 O O . ASP A 1 732 ? 41.069 43.311 194.243 1.00 57.20 759 ASP A O 1
ATOM 5777 N N . GLY A 1 733 ? 41.706 45.117 195.442 1.00 53.66 760 GLY A N 1
ATOM 5778 C CA . GLY A 1 733 ? 43.046 44.610 195.742 1.00 51.61 760 GLY A CA 1
ATOM 5779 C C . GLY A 1 733 ? 44.144 45.117 194.824 1.00 49.75 760 GLY A C 1
ATOM 5780 O O . GLY A 1 733 ? 45.320 45.006 195.145 1.00 49.01 760 GLY A O 1
ATOM 5781 N N . GLN A 1 734 ? 43.771 45.677 193.681 1.00 49.13 761 GLN A N 1
ATOM 5782 C CA . GLN A 1 734 ? 44.754 46.077 192.693 1.00 47.55 761 GLN A CA 1
ATOM 5783 C C . GLN A 1 734 ? 45.235 47.481 193.004 1.00 44.77 761 GLN A C 1
ATOM 5784 O O . GLN A 1 734 ? 44.425 48.325 193.364 1.00 42.95 761 GLN A O 1
ATOM 5790 N N . PRO A 1 735 ? 46.559 47.730 192.849 1.00 43.23 762 PRO A N 1
ATOM 5791 C CA . PRO A 1 735 ? 47.108 49.089 192.849 1.00 41.35 762 PRO A CA 1
ATOM 5792 C C . PRO A 1 735 ? 46.392 49.941 191.831 1.00 41.41 762 PRO A C 1
ATOM 5793 O O . PRO A 1 735 ? 45.963 49.436 190.789 1.00 42.74 762 PRO A O 1
ATOM 5797 N N . SER A 1 736 ? 46.211 51.207 192.159 1.00 40.03 763 SER A N 1
ATOM 5798 C CA . SER A 1 736 ? 45.690 52.167 191.194 1.00 40.88 763 SER A CA 1
ATOM 5799 C C . SER A 1 736 ? 46.732 52.482 190.082 1.00 40.58 763 SER A C 1
ATOM 5800 O O . SER A 1 736 ? 47.959 52.370 190.268 1.00 38.84 763 SER A O 1
ATOM 5803 N N . ASN A 1 737 ? 46.208 52.878 188.932 1.00 41.81 764 ASN A N 1
ATOM 5804 C CA . ASN A 1 737 ? 47.029 53.313 187.807 1.00 42.41 764 ASN A CA 1
ATOM 5805 C C . ASN A 1 737 ? 47.259 54.819 187.749 1.00 40.85 764 ASN A C 1
ATOM 5806 O O . ASN A 1 737 ? 47.850 55.288 186.793 1.00 41.74 764 ASN A O 1
ATOM 5811 N N . ARG A 1 738 ? 46.777 55.553 188.762 1.00 39.75 765 ARG A N 1
ATOM 5812 C CA . ARG A 1 738 ? 47.083 56.994 189.005 1.00 37.86 765 ARG A CA 1
ATOM 5813 C C . ARG A 1 738 ? 47.959 57.191 190.278 1.00 34.14 765 ARG A C 1
ATOM 5814 O O . ARG A 1 738 ? 47.500 57.746 191.281 1.00 32.58 765 ARG A O 1
ATOM 5822 N N . PRO A 1 739 ? 49.224 56.735 190.221 1.00 31.73 766 PRO A N 1
ATOM 5823 C CA . PRO A 1 739 ? 50.101 56.820 191.383 1.00 30.24 766 PRO A CA 1
ATOM 5824 C C . PRO A 1 739 ? 50.620 58.234 191.554 1.00 28.20 766 PRO A C 1
ATOM 5825 O O . PRO A 1 739 ? 50.389 59.076 190.694 1.00 28.67 766 PRO A O 1
ATOM 5829 N N . HIS A 1 740 ? 51.257 58.502 192.688 1.00 24.87 767 HIS A N 1
ATOM 5830 C CA . HIS A 1 740 ? 52.030 59.727 192.834 1.00 21.68 767 HIS A CA 1
ATOM 5831 C C . HIS A 1 740 ? 53.410 59.315 192.414 1.00 19.21 767 HIS A C 1
ATOM 5832 O O . HIS A 1 740 ? 53.850 58.268 192.796 1.00 18.00 767 HIS A O 1
ATOM 5839 N N . ILE A 1 741 ? 54.100 60.151 191.650 1.00 19.30 768 ILE A N 1
ATOM 5840 C CA . ILE A 1 741 ? 55.417 59.796 191.099 1.00 18.32 768 ILE A CA 1
ATOM 5841 C C . ILE A 1 741 ? 56.424 60.866 191.401 1.00 18.05 768 ILE A C 1
ATOM 5842 O O . ILE A 1 741 ? 56.210 62.015 191.034 1.00 18.08 768 ILE A O 1
ATOM 5847 N N . LEU A 1 742 ? 57.523 60.483 192.045 1.00 17.18 769 LEU A N 1
ATOM 5848 C CA . LEU A 1 742 ? 58.626 61.397 192.327 1.00 17.22 769 LEU A CA 1
ATOM 5849 C C . LEU A 1 742 ? 59.903 60.995 191.567 1.00 18.45 769 LEU A C 1
ATOM 5850 O O . LEU A 1 742 ? 60.382 59.872 191.721 1.00 20.05 769 LEU A O 1
ATOM 5855 N N . ASN A 1 743 ? 60.470 61.895 190.786 1.00 19.53 770 ASN A N 1
ATOM 5856 C CA . ASN A 1 743 ? 61.720 61.593 190.076 1.00 21.40 770 ASN A CA 1
ATOM 5857 C C . ASN A 1 743 ? 62.894 61.975 190.940 1.00 20.56 770 ASN A C 1
ATOM 5858 O O . ASN A 1 743 ? 62.927 63.066 191.521 1.00 20.58 770 ASN A O 1
ATOM 5863 N N . ILE A 1 744 ? 63.837 61.058 191.058 1.00 20.90 771 ILE A N 1
ATOM 5864 C CA . ILE A 1 744 ? 64.944 61.214 191.995 1.00 20.57 771 ILE A CA 1
ATOM 5865 C C . ILE A 1 744 ? 66.222 60.918 191.240 1.00 22.80 771 ILE A C 1
ATOM 5866 O O . ILE A 1 744 ? 66.365 59.834 190.687 1.00 23.68 771 ILE A O 1
ATOM 5871 N N . ARG A 1 745 ? 67.121 61.892 191.202 1.00 23.71 772 ARG A N 1
ATOM 5872 C CA . ARG A 1 745 ? 68.455 61.719 190.671 1.00 26.25 772 ARG A CA 1
ATOM 5873 C C . ARG A 1 745 ? 69.501 61.851 191.823 1.00 26.07 772 ARG A C 1
ATOM 5874 O O . ARG A 1 745 ? 69.509 62.841 192.566 1.00 25.04 772 ARG A O 1
ATOM 5882 N N . ILE A 1 746 ? 70.336 60.827 191.974 1.00 26.89 773 ILE A N 1
ATOM 5883 C CA . ILE A 1 746 ? 71.492 60.873 192.842 1.00 27.52 773 ILE A CA 1
ATOM 5884 C C . ILE A 1 746 ? 72.698 61.195 191.969 1.00 30.07 773 ILE A C 1
ATOM 5885 O O . ILE A 1 746 ? 73.086 60.421 191.086 1.00 30.72 773 ILE A O 1
ATOM 5890 N N . LEU A 1 747 ? 73.311 62.331 192.237 1.00 31.92 774 LEU A N 1
ATOM 5891 C CA . LEU A 1 747 ? 74.373 62.820 191.399 1.00 34.48 774 LEU A CA 1
ATOM 5892 C C . LEU A 1 747 ? 75.666 62.196 191.793 1.00 37.21 774 LEU A C 1
ATOM 5893 O O . LEU A 1 747 ? 75.947 62.054 192.983 1.00 37.30 774 LEU A O 1
ATOM 5898 N N . PRO A 1 748 ? 76.511 61.867 190.797 1.00 40.30 775 PRO A N 1
ATOM 5899 C CA . PRO A 1 748 ? 77.878 61.450 191.153 1.00 42.02 775 PRO A CA 1
ATOM 5900 C C . PRO A 1 748 ? 78.663 62.619 191.758 1.00 43.20 775 PRO A C 1
ATOM 5901 O O . PRO A 1 748 ? 78.276 63.781 191.520 1.00 42.75 775 PRO A O 1
ATOM 5905 N N . PRO A 1 749 ? 79.750 62.325 192.530 1.00 45.00 776 PRO A N 1
ATOM 5906 C CA . PRO A 1 749 ? 80.725 63.325 193.052 1.00 46.68 776 PRO A CA 1
ATOM 5907 C C . PRO A 1 749 ? 81.188 64.401 192.035 1.00 48.52 776 PRO A C 1
ATOM 5908 O O . PRO A 1 749 ? 81.300 65.598 192.380 1.00 48.30 776 PRO A O 1
ATOM 5912 N N . TRP A 1 750 ? 81.460 63.976 190.800 1.00 49.63 777 TRP A N 1
ATOM 5913 C CA . TRP A 1 750 ? 81.928 64.916 189.781 1.00 51.59 777 TRP A CA 1
ATOM 5914 C C . TRP A 1 750 ? 80.854 65.924 189.293 1.00 50.60 777 TRP A C 1
ATOM 5915 O O . TRP A 1 750 ? 81.196 66.953 188.716 1.00 51.70 777 TRP A O 1
ATOM 5926 N N . LEU A 1 751 ? 79.578 65.635 189.560 1.00 48.78 778 LEU A N 1
ATOM 5927 C CA . LEU A 1 751 ? 78.472 66.486 189.094 1.00 48.29 778 LEU A CA 1
ATOM 5928 C C . LEU A 1 751 ? 77.698 67.197 190.224 1.00 47.80 778 LEU A C 1
ATOM 5929 O O . LEU A 1 751 ? 76.618 67.743 189.995 1.00 46.34 778 LEU A O 1
ATOM 5934 N N . GLU A 1 752 ? 78.301 67.193 191.419 1.00 49.18 779 GLU A N 1
ATOM 5935 C CA . GLU A 1 752 ? 77.795 67.796 192.659 1.00 48.60 779 GLU A CA 1
ATOM 5936 C C . GLU A 1 752 ? 77.153 69.201 192.520 1.00 48.60 779 GLU A C 1
ATOM 5937 O O . GLU A 1 752 ? 76.101 69.474 193.126 1.00 47.47 779 GLU A O 1
ATOM 5943 N N . HIS A 1 753 ? 77.765 70.067 191.715 1.00 50.03 780 HIS A N 1
ATOM 5944 C CA . HIS A 1 753 ? 77.283 71.426 191.505 1.00 49.91 780 HIS A CA 1
ATOM 5945 C C . HIS A 1 753 ? 75.908 71.503 190.804 1.00 49.43 780 HIS A C 1
ATOM 5946 O O . HIS A 1 753 ? 75.363 72.595 190.626 1.00 49.29 780 HIS A O 1
ATOM 5953 N N . HIS A 1 754 ? 75.347 70.358 190.410 1.00 48.80 781 HIS A N 1
ATOM 5954 C CA . HIS A 1 754 ? 73.998 70.350 189.881 1.00 48.48 781 HIS A CA 1
ATOM 5955 C C . HIS A 1 754 ? 72.915 70.219 190.971 1.00 47.40 781 HIS A C 1
ATOM 5956 O O . HIS A 1 754 ? 71.726 70.177 190.648 1.00 45.58 781 HIS A O 1
ATOM 5963 N N . HIS A 1 755 ? 73.329 70.185 192.242 1.00 48.50 782 HIS A N 1
ATOM 5964 C CA . HIS A 1 755 ? 72.400 69.997 193.396 1.00 49.00 782 HIS A CA 1
ATOM 5965 C C . HIS A 1 755 ? 71.312 71.090 193.518 1.00 49.14 782 HIS A C 1
ATOM 5966 O O . HIS A 1 755 ? 71.560 72.253 193.150 1.00 49.37 782 HIS A O 1
ATOM 5973 N N . HIS A 1 756 ? 70.132 70.725 194.057 1.00 49.28 783 HIS A N 1
ATOM 5974 C CA . HIS A 1 756 ? 69.059 71.714 194.307 1.00 50.26 783 HIS A CA 1
ATOM 5975 C C . HIS A 1 756 ? 69.558 72.930 195.105 1.00 52.23 783 HIS A C 1
ATOM 5976 O O . HIS A 1 756 ? 70.322 72.768 196.051 1.00 52.21 783 HIS A O 1
ATOM 5983 N N . HIS A 1 757 ? 69.097 74.132 194.735 1.00 54.96 784 HIS A N 1
ATOM 5984 C CA . HIS A 1 757 ? 69.517 75.378 195.407 1.00 58.09 784 HIS A CA 1
ATOM 5985 C C . HIS A 1 757 ? 68.415 76.469 195.588 1.00 59.10 784 HIS A C 1
ATOM 5986 O O . HIS A 1 757 ? 67.670 76.758 194.661 1.00 59.08 784 HIS A O 1
ATOM 5993 N N . HIS A 1 758 ? 68.370 77.047 196.804 1.00 61.34 785 HIS A N 1
ATOM 5994 C CA . HIS A 1 758 ? 67.427 78.103 197.314 1.00 63.00 785 HIS A CA 1
ATOM 5995 C C . HIS A 1 758 ? 66.361 77.666 198.344 1.00 61.69 785 HIS A C 1
ATOM 5996 O O . HIS A 1 758 ? 65.264 77.225 197.999 1.00 60.61 785 HIS A O 1
ATOM 6003 N N . ASN B 1 8 ? 14.595 108.604 191.913 1.00 41.96 35 ASN B N 1
ATOM 6004 C CA . ASN B 1 8 ? 14.052 109.982 192.171 1.00 41.62 35 ASN B CA 1
ATOM 6005 C C . ASN B 1 8 ? 12.526 110.082 191.952 1.00 39.92 35 ASN B C 1
ATOM 6006 O O . ASN B 1 8 ? 11.821 110.799 192.697 1.00 39.59 35 ASN B O 1
ATOM 6011 N N . TYR B 1 9 ? 12.029 109.355 190.949 1.00 37.51 36 TYR B N 1
ATOM 6012 C CA . TYR B 1 9 ? 10.589 109.090 190.785 1.00 36.36 36 TYR B CA 1
ATOM 6013 C C . TYR B 1 9 ? 9.757 110.307 190.461 1.00 36.53 36 TYR B C 1
ATOM 6014 O O . TYR B 1 9 ? 8.547 110.346 190.726 1.00 37.68 36 TYR B O 1
ATOM 6023 N N . GLN B 1 10 ? 10.358 111.280 189.813 1.00 36.50 37 GLN B N 1
ATOM 6024 C CA . GLN B 1 10 ? 9.611 112.496 189.578 1.00 37.35 37 GLN B CA 1
ATOM 6025 C C . GLN B 1 10 ? 9.095 112.580 188.122 1.00 35.91 37 GLN B C 1
ATOM 6026 O O . GLN B 1 10 ? 8.214 113.367 187.831 1.00 35.68 37 GLN B O 1
ATOM 6032 N N . GLN B 1 11 ? 9.644 111.763 187.227 1.00 33.16 38 GLN B N 1
ATOM 6033 C CA . GLN B 1 11 ? 9.222 111.749 185.839 1.00 31.19 38 GLN B CA 1
ATOM 6034 C C . GLN B 1 11 ? 9.271 110.352 185.287 1.00 28.22 38 GLN B C 1
ATOM 6035 O O . GLN B 1 11 ? 10.172 109.594 185.624 1.00 26.82 38 GLN B O 1
ATOM 6041 N N . PHE B 1 12 ? 8.300 110.026 184.440 1.00 24.51 39 PHE B N 1
ATOM 6042 C CA . PHE B 1 12 ? 8.221 108.704 183.856 1.00 23.14 39 PHE B CA 1
ATOM 6043 C C . PHE B 1 12 ? 8.133 108.716 182.312 1.00 21.75 39 PHE B C 1
ATOM 6044 O O . PHE B 1 12 ? 7.728 109.720 181.706 1.00 20.84 39 PHE B O 1
ATOM 6052 N N . ASP B 1 13 ? 8.493 107.592 181.705 1.00 19.27 40 ASP B N 1
ATOM 6053 C CA . ASP B 1 13 ? 8.193 107.344 180.287 1.00 17.92 40 ASP B CA 1
ATOM 6054 C C . ASP B 1 13 ? 6.852 106.573 180.263 1.00 17.17 40 ASP B C 1
ATOM 6055 O O . ASP B 1 13 ? 6.782 105.413 180.730 1.00 15.53 40 ASP B O 1
ATOM 6056 N N . ASN B 1 14 ? 5.786 107.202 179.777 1.00 15.72 41 ASN B N 1
ATOM 6057 C CA . ASN B 1 14 ? 4.474 106.555 179.809 1.00 16.64 41 ASN B CA 1
ATOM 6058 C C . ASN B 1 14 ? 4.090 105.804 178.530 1.00 17.23 41 ASN B C 1
ATOM 6059 O O . ASN B 1 14 ? 4.124 106.354 177.432 1.00 18.76 41 ASN B O 1
ATOM 6064 N N . ILE B 1 15 ? 3.721 104.548 178.696 1.00 17.31 42 ILE B N 1
ATOM 6065 C CA . ILE B 1 15 ? 3.489 103.621 177.594 1.00 18.82 42 ILE B CA 1
ATOM 6066 C C . ILE B 1 15 ? 2.020 103.077 177.636 1.00 19.08 42 ILE B C 1
ATOM 6067 O O . ILE B 1 15 ? 1.546 102.622 178.690 1.00 19.83 42 ILE B O 1
ATOM 6072 N N . TYR B 1 16 ? 1.324 103.165 176.514 1.00 18.79 43 TYR B N 1
ATOM 6073 C CA . TYR B 1 16 ? -0.101 102.780 176.348 1.00 19.17 43 TYR B CA 1
ATOM 6074 C C . TYR B 1 16 ? -0.207 101.663 175.324 1.00 20.42 43 TYR B C 1
ATOM 6075 O O . TYR B 1 16 ? 0.508 101.635 174.318 1.00 20.02 43 TYR B O 1
ATOM 6084 N N . LEU B 1 17 ? -1.126 100.754 175.573 1.00 21.01 44 LEU B N 1
ATOM 6085 C CA . LEU B 1 17 ? -1.244 99.565 174.779 1.00 21.82 44 LEU B CA 1
ATOM 6086 C C . LEU B 1 17 ? -2.321 99.754 173.724 1.00 24.28 44 LEU B C 1
ATOM 6087 O O . LEU B 1 17 ? -3.255 100.529 173.914 1.00 25.95 44 LEU B O 1
ATOM 6092 N N . GLY B 1 18 ? -2.223 99.012 172.628 1.00 25.26 45 GLY B N 1
ATOM 6093 C CA . GLY B 1 18 ? -3.284 99.059 171.616 1.00 28.53 45 GLY B CA 1
ATOM 6094 C C . GLY B 1 18 ? -4.441 98.166 172.020 1.00 29.77 45 GLY B C 1
ATOM 6095 O O . GLY B 1 18 ? -4.524 97.745 173.178 1.00 29.74 45 GLY B O 1
ATOM 6096 N N . ALA B 1 19 ? -5.325 97.892 171.069 1.00 30.89 46 ALA B N 1
ATOM 6097 C CA . ALA B 1 19 ? -6.402 96.927 171.220 1.00 33.16 46 ALA B CA 1
ATOM 6098 C C . ALA B 1 19 ? -7.346 97.135 172.432 1.00 34.24 46 ALA B C 1
ATOM 6099 O O . ALA B 1 19 ? -7.807 96.138 173.014 1.00 35.18 46 ALA B O 1
ATOM 6101 N N . GLU B 1 20 ? -7.620 98.393 172.803 1.00 34.74 47 GLU B N 1
ATOM 6102 C CA . GLU B 1 20 ? -8.392 98.752 174.026 1.00 36.36 47 GLU B CA 1
ATOM 6103 C C . GLU B 1 20 ? -7.942 98.146 175.389 1.00 33.91 47 GLU B C 1
ATOM 6104 O O . GLU B 1 20 ? -8.650 98.264 176.409 1.00 33.95 47 GLU B O 1
ATOM 6110 N N . ALA B 1 21 ? -6.776 97.524 175.404 1.00 30.34 48 ALA B N 1
ATOM 6111 C CA . ALA B 1 21 ? -6.201 97.096 176.645 1.00 28.51 48 ALA B CA 1
ATOM 6112 C C . ALA B 1 21 ? -5.789 98.387 177.379 1.00 27.58 48 ALA B C 1
ATOM 6113 O O . ALA B 1 21 ? -5.305 99.317 176.775 1.00 29.63 48 ALA B O 1
ATOM 6115 N N . SER B 1 22 ? -6.014 98.489 178.661 1.00 26.02 49 SER B N 1
ATOM 6116 C CA . SER B 1 22 ? -5.494 99.654 179.350 1.00 24.74 49 SER B CA 1
ATOM 6117 C C . SER B 1 22 ? -5.014 99.294 180.729 1.00 24.25 49 SER B C 1
ATOM 6118 O O . SER B 1 22 ? -4.217 100.041 181.278 1.00 25.01 49 SER B O 1
ATOM 6121 N N . VAL B 1 23 ? -5.450 98.129 181.242 1.00 23.16 50 VAL B N 1
ATOM 6122 C CA . VAL B 1 23 ? -5.016 97.589 182.544 1.00 21.80 50 VAL B CA 1
ATOM 6123 C C . VAL B 1 23 ? -3.843 96.595 182.462 1.00 22.32 50 VAL B C 1
ATOM 6124 O O . VAL B 1 23 ? -3.954 95.528 181.849 1.00 21.89 50 VAL B O 1
ATOM 6128 N N . VAL B 1 24 ? -2.729 96.907 183.133 1.00 22.51 51 VAL B N 1
ATOM 6129 C CA . VAL B 1 24 ? -1.576 96.014 183.123 1.00 22.73 51 VAL B CA 1
ATOM 6130 C C . VAL B 1 24 ? -1.451 95.313 184.452 1.00 23.64 51 VAL B C 1
ATOM 6131 O O . VAL B 1 24 ? -1.389 95.962 185.496 1.00 26.42 51 VAL B O 1
ATOM 6135 N N . SER B 1 25 ? -1.351 94.001 184.464 1.00 23.04 52 SER B N 1
ATOM 6136 C CA . SER B 1 25 ? -1.372 93.352 185.755 1.00 24.61 52 SER B CA 1
ATOM 6137 C C . SER B 1 25 ? -0.048 92.679 186.144 1.00 23.90 52 SER B C 1
ATOM 6138 O O . SER B 1 25 ? 0.055 92.229 187.271 1.00 24.07 52 SER B O 1
ATOM 6141 N N . CYS B 1 26 ? 0.886 92.510 185.181 1.00 22.42 53 CYS B N 1
ATOM 6142 C CA . CYS B 1 26 ? 2.176 91.896 185.417 1.00 20.76 53 CYS B CA 1
ATOM 6143 C C . CYS B 1 26 ? 3.142 92.101 184.254 1.00 20.53 53 CYS B C 1
ATOM 6144 O O . CYS B 1 26 ? 2.720 92.437 183.142 1.00 19.90 53 CYS B O 1
ATOM 6147 N N . PHE B 1 27 ? 4.419 91.833 184.531 1.00 18.65 54 PHE B N 1
ATOM 6148 C CA . PHE B 1 27 ? 5.517 91.986 183.572 1.00 18.37 54 PHE B CA 1
ATOM 6149 C C . PHE B 1 27 ? 6.383 90.779 183.745 1.00 18.79 54 PHE B C 1
ATOM 6150 O O . PHE B 1 27 ? 6.538 90.300 184.874 1.00 19.95 54 PHE B O 1
ATOM 6158 N N . LEU B 1 28 ? 6.974 90.309 182.643 1.00 18.73 55 LEU B N 1
ATOM 6159 C CA . LEU B 1 28 ? 8.014 89.275 182.665 1.00 18.47 55 LEU B CA 1
ATOM 6160 C C . LEU B 1 28 ? 9.095 89.743 181.758 1.00 18.69 55 LEU B C 1
ATOM 6161 O O . LEU B 1 28 ? 8.853 90.514 180.859 1.00 19.20 55 LEU B O 1
ATOM 6166 N N . GLN B 1 29 ? 10.304 89.275 181.982 1.00 19.39 56 GLN B N 1
ATOM 6167 C CA . GLN B 1 29 ? 11.408 89.593 181.107 1.00 18.95 56 GLN B CA 1
ATOM 6168 C C . GLN B 1 29 ? 12.108 88.277 180.783 1.00 19.25 56 GLN B C 1
ATOM 6169 O O . GLN B 1 29 ? 12.572 87.593 181.708 1.00 19.11 56 GLN B O 1
ATOM 6175 N N . ASP B 1 30 ? 12.145 87.898 179.496 1.00 18.94 57 ASP B N 1
ATOM 6176 C CA . ASP B 1 30 ? 12.787 86.634 179.099 1.00 18.75 57 ASP B CA 1
ATOM 6177 C C . ASP B 1 30 ? 14.309 86.738 179.222 1.00 19.36 57 ASP B C 1
ATOM 6178 O O . ASP B 1 30 ? 14.839 87.827 179.485 1.00 19.55 57 ASP B O 1
ATOM 6183 N N . SER B 1 31 ? 15.013 85.617 179.024 1.00 20.25 58 SER B N 1
ATOM 6184 C CA . SER B 1 31 ? 16.447 85.544 179.383 1.00 21.28 58 SER B CA 1
ATOM 6185 C C . SER 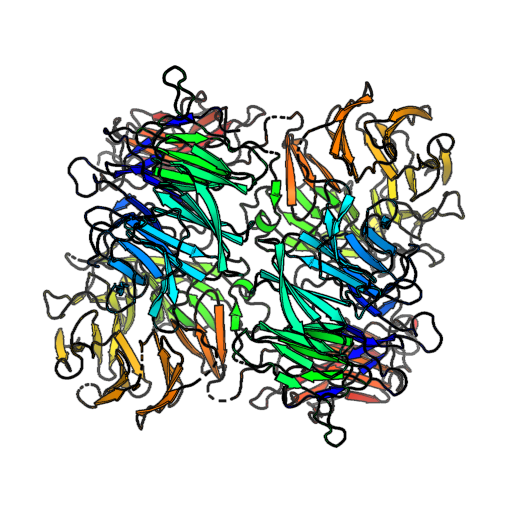B 1 31 ? 17.294 86.316 178.376 1.00 20.09 58 SER B C 1
ATOM 6186 O O . SER B 1 31 ? 18.488 86.382 178.523 1.00 20.08 58 SER B O 1
ATOM 6189 N N . GLU B 1 32 ? 16.655 86.856 177.351 1.00 19.98 59 GLU B N 1
ATOM 6190 C CA . GLU B 1 32 ? 17.355 87.655 176.321 1.00 21.19 59 GLU B CA 1
ATOM 6191 C C . GLU B 1 32 ? 16.899 89.115 176.426 1.00 19.57 59 GLU B C 1
ATOM 6192 O O . GLU B 1 32 ? 17.207 89.919 175.596 1.00 19.59 59 GLU B O 1
ATOM 6198 N N . GLY B 1 33 ? 16.183 89.457 177.502 1.00 19.28 60 GLY B N 1
ATOM 6199 C CA . GLY B 1 33 ? 15.874 90.873 177.802 1.00 17.42 60 GLY B CA 1
ATOM 6200 C C . GLY B 1 33 ? 14.600 91.499 177.247 1.00 17.20 60 GLY B C 1
ATOM 6201 O O . GLY B 1 33 ? 14.318 92.650 177.545 1.00 18.01 60 GLY B O 1
ATOM 6202 N N . LEU B 1 34 ? 13.773 90.777 176.505 1.00 15.65 61 LEU B N 1
ATOM 6203 C CA . LEU B 1 34 ? 12.500 91.392 176.043 1.00 15.74 61 LEU B CA 1
ATOM 6204 C C . LEU B 1 34 ? 11.435 91.480 177.148 1.00 15.07 61 LEU B C 1
ATOM 6205 O O . LEU B 1 34 ? 11.174 90.508 177.870 1.00 15.26 61 LEU B O 1
ATOM 6210 N N . ILE B 1 35 ? 10.768 92.619 177.253 1.00 14.85 62 ILE B N 1
ATOM 6211 C CA . ILE B 1 35 ? 9.667 92.760 178.200 1.00 14.21 62 ILE B CA 1
ATOM 6212 C C . ILE B 1 35 ? 8.322 92.286 177.653 1.00 14.52 62 ILE B C 1
ATOM 6213 O O . ILE B 1 35 ? 7.918 92.674 176.552 1.00 15.96 62 ILE B O 1
ATOM 6218 N N . TRP B 1 36 ? 7.636 91.479 178.440 1.00 13.73 63 TRP B N 1
ATOM 6219 C CA . TRP B 1 36 ? 6.305 90.979 178.167 1.00 12.51 63 TRP B CA 1
ATOM 6220 C C . TRP B 1 36 ? 5.342 91.543 179.203 1.00 13.46 63 TRP B C 1
ATOM 6221 O O . TRP B 1 36 ? 5.701 91.670 180.385 1.00 13.00 63 TRP B O 1
ATOM 6232 N N . ILE B 1 37 ? 4.094 91.806 178.777 1.00 13.80 64 ILE B N 1
ATOM 6233 C CA . ILE B 1 37 ? 3.103 92.561 179.535 1.00 14.03 64 ILE B CA 1
ATOM 6234 C C . ILE B 1 37 ? 1.778 91.789 179.558 1.00 14.80 64 ILE B C 1
ATOM 6235 O O . ILE B 1 37 ? 1.219 91.499 178.514 1.00 16.30 64 ILE B O 1
ATOM 6240 N N . GLY B 1 38 ? 1.274 91.437 180.730 1.00 14.50 65 GLY B N 1
ATOM 6241 C CA . GLY B 1 38 ? -0.064 90.881 180.811 1.00 14.12 65 GLY B CA 1
ATOM 6242 C C . GLY B 1 38 ? -1.063 92.022 180.976 1.00 14.44 65 GLY B C 1
ATOM 6243 O O . GLY B 1 38 ? -0.878 92.917 181.801 1.00 16.14 65 GLY B O 1
ATOM 6244 N N . SER B 1 39 ? -2.109 92.046 180.178 1.00 13.28 66 SER B N 1
ATOM 6245 C CA . SER B 1 39 ? -3.045 93.141 180.250 1.00 13.32 66 SER B CA 1
ATOM 6246 C C . SER B 1 39 ? -4.460 92.567 180.397 1.00 13.45 66 SER B C 1
ATOM 6247 O O . SER B 1 39 ? -4.624 91.336 180.306 1.00 12.81 66 SER B O 1
ATOM 6250 N N . ASN B 1 40 ? -5.462 93.448 180.546 1.00 12.55 67 ASN B N 1
ATOM 6251 C CA . ASN B 1 40 ? -6.861 93.014 180.693 1.00 14.13 67 ASN B CA 1
ATOM 6252 C C . ASN B 1 40 ? -7.420 92.302 179.465 1.00 14.79 67 ASN B C 1
ATOM 6253 O O . ASN B 1 40 ? -8.495 91.736 179.539 1.00 16.74 67 ASN B O 1
ATOM 6258 N N . LYS B 1 41 ? -6.724 92.390 178.331 1.00 15.26 68 LYS B N 1
ATOM 6259 C CA . LYS B 1 41 ? -7.159 91.812 177.037 1.00 15.82 68 LYS B CA 1
ATOM 6260 C C . LYS B 1 41 ? -6.200 90.721 176.533 1.00 14.67 68 LYS B C 1
ATOM 6261 O O . LYS B 1 41 ? -6.457 90.105 175.520 1.00 15.85 68 LYS B O 1
ATOM 6267 N N . GLY B 1 42 ? -5.071 90.508 177.189 1.00 12.80 69 GLY B N 1
ATOM 6268 C CA . GLY B 1 42 ? -4.188 89.432 176.785 1.00 11.40 69 GLY B CA 1
ATOM 6269 C C . GLY B 1 42 ? -2.760 89.870 176.819 1.00 11.47 69 GLY B C 1
ATOM 6270 O O . GLY B 1 42 ? -2.429 90.920 177.383 1.00 12.24 69 GLY B O 1
ATOM 6271 N N . LEU B 1 43 ? -1.912 89.102 176.171 1.00 11.21 70 LEU B N 1
ATOM 6272 C CA . LEU B 1 43 ? -0.482 89.236 176.355 1.00 10.77 70 LEU B CA 1
ATOM 6273 C C . LEU B 1 43 ? 0.101 90.200 175.312 1.00 12.36 70 LEU B C 1
ATOM 6274 O O . LEU B 1 43 ? -0.270 90.100 174.154 1.00 13.86 70 LEU B O 1
ATOM 6279 N N . PHE B 1 44 ? 0.989 91.124 175.720 1.00 12.71 71 PHE B N 1
ATOM 6280 C CA . PHE B 1 44 ? 1.740 92.024 174.819 1.00 13.58 71 PHE B CA 1
ATOM 6281 C C . PHE B 1 44 ? 3.265 91.877 175.048 1.00 14.14 71 PHE B C 1
ATOM 6282 O O . PHE B 1 44 ? 3.701 91.320 176.099 1.00 12.54 71 PHE B O 1
ATOM 6290 N N . SER B 1 45 ? 4.054 92.440 174.105 1.00 13.66 72 SER B N 1
ATOM 6291 C CA . SER B 1 45 ? 5.468 92.632 174.295 1.00 14.10 72 SER B CA 1
ATOM 6292 C C . SER B 1 45 ? 5.818 94.055 173.960 1.00 14.99 72 SER B C 1
ATOM 6293 O O . SER B 1 45 ? 5.105 94.725 173.228 1.00 15.12 72 SER B O 1
ATOM 6296 N N . TYR B 1 46 ? 6.959 94.509 174.465 1.00 15.01 73 TYR B N 1
ATOM 6297 C CA . TYR B 1 46 ? 7.399 95.870 174.243 1.00 15.00 73 TYR B CA 1
ATOM 6298 C C . TYR B 1 46 ? 8.879 95.841 173.991 1.00 15.29 73 TYR B C 1
ATOM 6299 O O . TYR B 1 46 ? 9.641 95.324 174.830 1.00 15.68 73 TYR B O 1
ATOM 6308 N N . ASP B 1 47 ? 9.309 96.391 172.863 1.00 13.84 74 ASP B N 1
ATOM 6309 C CA . ASP B 1 47 ? 10.734 96.301 172.536 1.00 14.43 74 ASP B CA 1
ATOM 6310 C C . ASP B 1 47 ? 11.461 97.619 172.731 1.00 14.58 74 ASP B C 1
ATOM 6311 O O . ASP B 1 47 ? 12.590 97.774 172.250 1.00 15.47 74 ASP B O 1
ATOM 6316 N N . GLY B 1 48 ? 10.819 98.578 173.380 1.00 12.87 75 GLY B N 1
ATOM 6317 C CA . GLY B 1 48 ? 11.440 99.853 173.617 1.00 14.52 75 GLY B CA 1
ATOM 6318 C C . GLY B 1 48 ? 11.054 100.898 172.570 1.00 17.11 75 GLY B C 1
ATOM 6319 O O . GLY B 1 48 ? 11.388 102.042 172.740 1.00 17.36 75 GLY B O 1
ATOM 6320 N N . TYR B 1 49 ? 10.350 100.492 171.499 1.00 17.22 76 TYR B N 1
ATOM 6321 C CA . TYR B 1 49 ? 9.870 101.390 170.438 1.00 19.24 76 TYR B CA 1
ATOM 6322 C C . TYR B 1 49 ? 8.363 101.323 170.370 1.00 19.79 76 TYR B C 1
ATOM 6323 O O . TYR B 1 49 ? 7.728 102.341 170.440 1.00 21.57 76 TYR B O 1
ATOM 6332 N N . SER B 1 50 ? 7.788 100.124 170.225 1.00 19.02 77 SER B N 1
ATOM 6333 C CA . SER B 1 50 ? 6.344 99.992 170.200 1.00 18.82 77 SER B CA 1
ATOM 6334 C C . SER B 1 50 ? 5.897 98.722 170.910 1.00 17.89 77 SER B C 1
ATOM 6335 O O . SER B 1 50 ? 6.694 97.814 171.125 1.00 17.63 77 SER B O 1
ATOM 6338 N N . THR B 1 51 ? 4.612 98.693 171.256 1.00 16.83 78 THR B N 1
ATOM 6339 C CA . THR B 1 51 ? 3.957 97.534 171.793 1.00 17.53 78 THR B CA 1
ATOM 6340 C C . THR B 1 51 ? 3.475 96.611 170.692 1.00 16.59 78 THR B C 1
ATOM 6341 O O . THR B 1 51 ? 3.156 97.047 169.595 1.00 18.82 78 THR B O 1
ATOM 6345 N N . GLN B 1 52 ? 3.406 95.329 170.990 1.00 15.60 79 GLN B N 1
ATOM 6346 C CA . GLN B 1 52 ? 2.911 94.368 170.024 1.00 16.70 79 GLN B CA 1
ATOM 6347 C C . GLN B 1 52 ? 2.016 93.312 170.720 1.00 16.06 79 GLN B C 1
ATOM 6348 O O . GLN B 1 52 ? 2.386 92.723 171.748 1.00 12.89 79 GLN B O 1
ATOM 6354 N N . GLN B 1 53 ? 0.853 93.054 170.130 1.00 16.00 80 GLN B N 1
ATOM 6355 C CA . GLN B 1 53 ? -0.106 92.171 170.773 1.00 16.38 80 GLN B CA 1
ATOM 6356 C C . GLN B 1 53 ? 0.171 90.735 170.423 1.00 16.60 80 GLN B C 1
ATOM 6357 O O . GLN B 1 53 ? 0.663 90.452 169.348 1.00 15.91 80 GLN B O 1
ATOM 6363 N N . HIS B 1 54 ? -0.142 89.819 171.334 1.00 15.68 81 HIS B N 1
ATOM 6364 C CA . HIS B 1 54 ? 0.034 88.389 170.987 1.00 16.31 81 HIS B CA 1
ATOM 6365 C C . HIS B 1 54 ? -1.224 87.560 171.173 1.00 15.87 81 HIS B C 1
ATOM 6366 O O . HIS B 1 54 ? -1.183 86.484 171.689 1.00 16.67 81 HIS B O 1
ATOM 6373 N N . PHE B 1 55 ? -2.351 88.115 170.752 1.00 16.96 82 PHE B N 1
ATOM 6374 C CA . PHE B 1 55 ? -3.646 87.489 170.895 1.00 17.35 82 PHE B CA 1
ATOM 6375 C C . PHE B 1 55 ? -4.510 87.970 169.740 1.00 19.28 82 PHE B C 1
ATOM 6376 O O . PHE B 1 55 ? -4.203 88.990 169.119 1.00 18.29 82 PHE B O 1
ATOM 6384 N N . THR B 1 56 ? -5.598 87.254 169.468 1.00 21.74 83 THR B N 1
ATOM 6385 C CA . THR B 1 56 ? -6.546 87.650 168.429 1.00 23.67 83 THR B CA 1
ATOM 6386 C C . THR B 1 56 ? -7.905 87.886 169.076 1.00 25.15 83 THR B C 1
ATOM 6387 O O . THR B 1 56 ? -8.344 87.094 169.933 1.00 24.83 83 THR B O 1
ATOM 6391 N N . TYR B 1 57 ? -8.550 88.983 168.678 1.00 26.09 84 TYR B N 1
ATOM 6392 C CA . TYR B 1 57 ? -9.865 89.343 169.153 1.00 28.55 84 TYR B CA 1
ATOM 6393 C C . TYR B 1 57 ? -10.860 88.178 169.069 1.00 28.79 84 TYR B C 1
ATOM 6394 O O . TYR B 1 57 ? -10.932 87.512 168.044 1.00 29.07 84 TYR B O 1
ATOM 6403 N N . GLY B 1 58 ? -11.584 87.913 170.166 1.00 28.39 85 GLY B N 1
ATOM 6404 C CA . GLY B 1 58 ? -12.560 86.831 170.187 1.00 29.18 85 GLY B CA 1
ATOM 6405 C C . GLY B 1 58 ? -12.024 85.438 170.542 1.00 30.19 85 GLY B C 1
ATOM 6406 O O . GLY B 1 58 ? -12.792 84.540 170.943 1.00 30.10 85 GLY B O 1
ATOM 6407 N N . GLU B 1 59 ? -10.717 85.221 170.384 1.00 29.70 86 GLU B N 1
ATOM 6408 C CA . GLU B 1 59 ? -10.153 83.915 170.702 1.00 29.11 86 GLU B CA 1
ATOM 6409 C C . GLU B 1 59 ? -9.971 83.767 172.222 1.00 28.44 86 GLU B C 1
ATOM 6410 O O . GLU B 1 59 ? -9.995 84.748 172.956 1.00 27.67 86 GLU B O 1
ATOM 6416 N N . ASN B 1 60 ? -9.763 82.543 172.685 1.00 27.40 87 ASN B N 1
ATOM 6417 C CA . ASN B 1 60 ? -9.558 82.303 174.108 1.00 26.47 87 ASN B CA 1
ATOM 6418 C C . ASN B 1 60 ? -8.273 82.979 174.662 1.00 24.62 87 ASN B C 1
ATOM 6419 O O . ASN B 1 60 ? -8.195 83.189 175.864 1.00 23.89 87 ASN B O 1
ATOM 6424 N N . ASN B 1 61 ? -7.301 83.343 173.797 1.00 22.37 88 ASN B N 1
ATOM 6425 C CA . ASN B 1 61 ? -6.095 84.123 174.239 1.00 19.69 88 ASN B CA 1
ATOM 6426 C C . ASN B 1 61 ? -6.307 85.630 174.486 1.00 18.82 88 ASN B C 1
ATOM 6427 O O . ASN B 1 61 ? -5.430 86.292 175.009 1.00 15.74 88 ASN B O 1
ATOM 6432 N N . ASN B 1 62 ? -7.459 86.138 174.046 1.00 19.78 89 ASN B N 1
ATOM 6433 C CA . ASN B 1 62 ? -7.915 87.514 174.228 1.00 20.43 89 ASN B CA 1
ATOM 6434 C C . ASN B 1 62 ? -8.644 87.544 175.567 1.00 20.74 89 ASN B C 1
ATOM 6435 O O . ASN B 1 62 ? -9.861 87.489 175.598 1.00 21.20 89 ASN B O 1
ATOM 6440 N N . THR B 1 63 ? -7.898 87.585 176.671 1.00 18.90 90 THR B N 1
ATOM 6441 C CA . THR B 1 63 ? -8.486 87.378 177.973 1.00 17.74 90 THR B CA 1
ATOM 6442 C C . THR B 1 63 ? -7.606 88.050 178.987 1.00 16.84 90 THR B C 1
ATOM 6443 O O . THR B 1 63 ? -6.459 88.395 178.695 1.00 16.98 90 THR B O 1
ATOM 6447 N N . ARG B 1 64 ? -8.120 88.290 180.176 1.00 15.36 91 ARG B N 1
ATOM 6448 C CA A ARG B 1 64 ? -7.353 89.020 181.161 0.50 14.82 91 ARG B CA 1
ATOM 6449 C CA B ARG B 1 64 ? -7.353 89.012 181.142 0.50 14.32 91 ARG B CA 1
ATOM 6450 C C . ARG B 1 64 ? -6.288 88.112 181.783 1.00 14.67 91 ARG B C 1
ATOM 6451 O O . ARG B 1 64 ? -6.562 86.971 182.137 1.00 14.38 91 ARG B O 1
ATOM 6466 N N . ILE B 1 65 ? -5.083 88.648 181.934 1.00 14.06 92 ILE B N 1
ATOM 6467 C CA . ILE B 1 65 ? -3.988 87.945 182.527 1.00 14.35 92 ILE B CA 1
ATOM 6468 C C . ILE B 1 65 ? -3.791 88.470 183.960 1.00 15.48 92 ILE B C 1
ATOM 6469 O O . ILE B 1 65 ? -3.735 89.681 184.169 1.00 15.56 92 ILE B O 1
ATOM 6474 N N . TYR B 1 66 ? -3.641 87.591 184.944 1.00 14.99 93 TYR B N 1
ATOM 6475 C CA . TYR B 1 66 ? -3.488 88.096 186.327 1.00 14.55 93 TYR B CA 1
ATOM 6476 C C . TYR B 1 66 ? -2.082 88.010 186.854 1.00 15.03 93 TYR B C 1
ATOM 6477 O O . TYR B 1 66 ? -1.738 88.716 187.802 1.00 16.02 93 TYR B O 1
ATOM 6486 N N . CYS B 1 67 ? -1.278 87.130 186.259 1.00 15.30 94 CYS B N 1
ATOM 6487 C CA . CYS B 1 67 ? 0.036 86.840 186.767 1.00 16.86 94 CYS B CA 1
ATOM 6488 C C . CYS B 1 67 ? 0.704 85.979 185.711 1.00 17.00 94 CYS B C 1
ATOM 6489 O O . CYS B 1 67 ? 0.012 85.463 184.835 1.00 17.83 94 CYS B O 1
ATOM 6492 N N . GLY B 1 68 ? 2.020 85.832 185.809 1.00 15.50 95 GLY B N 1
ATOM 6493 C CA . GLY B 1 68 ? 2.766 84.979 184.907 1.00 16.06 95 GLY B CA 1
ATOM 6494 C C . GLY B 1 68 ? 4.100 84.582 185.477 1.00 15.74 95 GLY B C 1
ATOM 6495 O O . GLY B 1 68 ? 4.596 85.257 186.345 1.00 16.25 95 GLY B O 1
ATOM 6496 N N . VAL B 1 69 ? 4.658 83.465 185.001 1.00 15.30 96 VAL B N 1
ATOM 6497 C CA . VAL B 1 69 ? 6.050 83.133 185.197 1.00 14.75 96 VAL B CA 1
ATOM 6498 C C . VAL B 1 69 ? 6.605 82.497 183.931 1.00 15.07 96 VAL B C 1
ATOM 6499 O O . VAL B 1 69 ? 5.846 81.939 183.148 1.00 14.01 96 VAL B O 1
ATOM 6503 N N . ILE B 1 70 ? 7.924 82.560 183.764 1.00 13.65 97 ILE B N 1
ATOM 6504 C CA . ILE B 1 70 ? 8.579 81.932 182.642 1.00 15.76 97 ILE B CA 1
ATOM 6505 C C . ILE B 1 70 ? 9.025 80.515 183.082 1.00 17.38 97 ILE B C 1
ATOM 6506 O O . ILE B 1 70 ? 9.667 80.375 184.136 1.00 17.11 97 ILE B O 1
ATOM 6511 N N . ILE B 1 71 ? 8.728 79.511 182.241 1.00 17.44 98 ILE B N 1
ATOM 6512 C CA . ILE B 1 71 ? 9.009 78.108 182.488 1.00 16.06 98 ILE B CA 1
ATOM 6513 C C . ILE B 1 71 ? 9.886 77.526 181.343 1.00 17.22 98 ILE B C 1
ATOM 6514 O O . ILE B 1 71 ? 9.658 77.804 180.167 1.00 16.80 98 ILE B O 1
ATOM 6519 N N . ASP B 1 72 ? 10.901 76.743 181.705 1.00 17.80 99 ASP B N 1
ATOM 6520 C CA . ASP B 1 72 ? 11.812 76.050 180.758 1.00 18.72 99 ASP B CA 1
ATOM 6521 C C . ASP B 1 72 ? 12.491 76.984 179.738 1.00 18.34 99 ASP B C 1
ATOM 6522 O O . ASP B 1 72 ? 12.858 76.541 178.677 1.00 17.75 99 ASP B O 1
ATOM 6527 N N . ASN B 1 73 ? 12.643 78.269 180.077 1.00 17.85 100 ASN B N 1
ATOM 6528 C CA . ASN B 1 73 ? 13.304 79.234 179.195 1.00 18.92 100 ASN B CA 1
ATOM 6529 C C . ASN B 1 73 ? 12.587 79.281 177.825 1.00 19.33 100 ASN B C 1
ATOM 6530 O O . ASN B 1 73 ? 13.216 79.532 176.788 1.00 19.67 100 ASN B O 1
ATOM 6535 N N . THR B 1 74 ? 11.292 78.949 177.798 1.00 17.63 101 THR B N 1
ATOM 6536 C CA . THR B 1 74 ? 10.583 78.994 176.550 1.00 16.47 101 THR B CA 1
ATOM 6537 C C . THR B 1 74 ? 9.097 79.279 176.660 1.00 17.01 101 THR B C 1
ATOM 6538 O O . THR B 1 74 ? 8.495 79.645 175.654 1.00 17.35 101 THR B O 1
ATOM 6542 N N . TYR B 1 75 ? 8.486 79.100 177.839 1.00 16.81 102 TYR B N 1
ATOM 6543 C CA . TYR B 1 75 ? 7.019 79.348 177.963 1.00 16.82 102 TYR B CA 1
ATOM 6544 C C . TYR B 1 75 ? 6.673 80.524 178.864 1.00 17.08 102 TYR B C 1
ATOM 6545 O O . TYR B 1 75 ? 7.364 80.820 179.825 1.00 19.96 102 TYR B O 1
ATOM 6554 N N . LEU B 1 76 ? 5.590 81.188 178.572 1.00 16.51 103 LEU B N 1
ATOM 6555 C CA . LEU B 1 76 ? 4.993 82.105 179.530 1.00 17.85 103 LEU B CA 1
ATOM 6556 C C . LEU B 1 76 ? 3.745 81.391 180.016 1.00 16.80 103 LEU B C 1
ATOM 6557 O O . LEU B 1 76 ? 2.864 81.117 179.179 1.00 17.93 103 LEU B O 1
ATOM 6562 N N . TYR B 1 77 ? 3.735 80.988 181.292 1.00 15.18 104 TYR B N 1
ATOM 6563 C CA . TYR B 1 77 ? 2.554 80.459 181.975 1.00 16.18 104 TYR B CA 1
ATOM 6564 C C . TYR B 1 77 ? 1.857 81.659 182.583 1.00 15.55 104 TYR B C 1
ATOM 6565 O O . TYR B 1 77 ? 2.442 82.392 183.392 1.00 16.12 104 TYR B O 1
ATOM 6574 N N . MET B 1 78 ? 0.604 81.855 182.234 1.00 16.16 105 MET B N 1
ATOM 6575 C CA . MET B 1 78 ? -0.122 83.054 182.640 1.00 16.45 105 MET B CA 1
ATOM 6576 C C . MET B 1 78 ? -1.468 82.690 183.264 1.00 15.78 105 MET B C 1
ATOM 6577 O O . MET B 1 78 ? -2.214 81.885 182.692 1.00 15.88 105 MET B O 1
ATOM 6582 N N . GLY B 1 79 ? -1.793 83.287 184.412 1.00 13.80 106 GLY B N 1
ATOM 6583 C CA . GLY B 1 79 ? -3.056 82.977 185.039 1.00 13.06 106 GLY B CA 1
ATOM 6584 C C . GLY B 1 79 ? -4.207 83.762 184.468 1.00 12.99 106 GLY B C 1
ATOM 6585 O O . GLY B 1 79 ? -4.055 84.939 184.223 1.00 13.37 106 GLY B O 1
ATOM 6586 N N . THR B 1 80 ? -5.368 83.122 184.289 1.00 14.22 107 THR B N 1
ATOM 6587 C CA . THR B 1 80 ? -6.561 83.715 183.625 1.00 15.33 107 THR B CA 1
ATOM 6588 C C . THR B 1 80 ? -7.809 83.201 184.373 1.00 15.68 107 THR B C 1
ATOM 6589 O O . THR B 1 80 ? -7.662 82.368 185.266 1.00 15.03 107 THR B O 1
ATOM 6593 N N . ASP B 1 81 ? -8.996 83.684 184.000 1.00 15.54 108 ASP B N 1
ATOM 6594 C CA . ASP B 1 81 ? -10.301 83.131 184.418 1.00 18.13 108 ASP B CA 1
ATOM 6595 C C . ASP B 1 81 ? -10.429 81.641 184.083 1.00 19.33 108 ASP B C 1
ATOM 6596 O O . ASP B 1 81 ? -11.008 80.850 184.839 1.00 19.42 108 ASP B O 1
ATOM 6601 N N . ASN B 1 82 ? -9.905 81.245 182.930 1.00 21.08 109 ASN B N 1
ATOM 6602 C CA . ASN B 1 82 ? -10.063 79.862 182.547 1.00 23.75 109 ASN B CA 1
ATOM 6603 C C . ASN B 1 82 ? -8.937 78.948 183.056 1.00 23.76 109 ASN B C 1
ATOM 6604 O O . ASN B 1 82 ? -9.034 77.725 183.012 1.00 25.35 109 ASN B O 1
ATOM 6609 N N . GLY B 1 83 ? -7.896 79.529 183.607 1.00 22.31 110 GLY B N 1
ATOM 6610 C CA . GLY B 1 83 ? -6.923 78.679 184.232 1.00 21.15 110 GLY B CA 1
ATOM 6611 C C . GLY B 1 83 ? -5.552 79.211 183.970 1.00 19.25 110 GLY B C 1
ATOM 6612 O O . GLY B 1 83 ? -5.115 80.212 184.559 1.00 18.42 110 GLY B O 1
ATOM 6613 N N . ILE B 1 84 ? -4.868 78.511 183.099 1.00 18.99 111 ILE B N 1
ATOM 6614 C CA . ILE B 1 84 ? -3.530 78.860 182.753 1.00 18.80 111 ILE B CA 1
ATOM 6615 C C . ILE B 1 84 ? -3.393 78.812 181.276 1.00 18.82 111 ILE B C 1
ATOM 6616 O O . ILE B 1 84 ? -3.662 77.819 180.655 1.00 19.48 111 ILE B O 1
ATOM 6621 N N . LEU B 1 85 ? -2.965 79.925 180.726 1.00 17.23 112 LEU B N 1
ATOM 6622 C CA . LEU B 1 85 ? -2.734 80.047 179.329 1.00 16.96 112 LEU B CA 1
ATOM 6623 C C . LEU B 1 85 ? -1.229 79.908 179.130 1.00 16.91 112 LEU B C 1
ATOM 6624 O O . LEU B 1 85 ? -0.441 80.593 179.798 1.00 18.20 112 LEU B O 1
ATOM 6629 N N . VAL B 1 86 ? -0.817 78.959 178.295 1.00 16.18 113 VAL B N 1
ATOM 6630 C CA . VAL B 1 86 ? 0.577 78.707 178.068 1.00 15.57 113 VAL B CA 1
ATOM 6631 C C . VAL B 1 86 ? 1.076 79.211 176.684 1.00 16.53 113 VAL B C 1
ATOM 6632 O O . VAL B 1 86 ? 0.627 78.735 175.621 1.00 19.42 113 VAL B O 1
ATOM 6636 N N . TYR B 1 87 ? 2.040 80.121 176.690 1.00 15.28 114 TYR B N 1
ATOM 6637 C CA . TYR B 1 87 ? 2.484 80.696 175.444 1.00 14.96 114 TYR B CA 1
ATOM 6638 C C . TYR B 1 87 ? 3.944 80.334 175.189 1.00 14.71 114 TYR B C 1
ATOM 6639 O O . TYR B 1 87 ? 4.833 80.614 176.008 1.00 13.31 114 TYR B O 1
ATOM 6648 N N . ASN B 1 88 ? 4.194 79.667 174.077 1.00 14.79 115 ASN B N 1
ATOM 6649 C CA . ASN B 1 88 ? 5.592 79.393 173.688 1.00 14.94 115 ASN B CA 1
ATOM 6650 C C . ASN B 1 88 ? 6.156 80.612 172.972 1.00 14.15 115 ASN B C 1
ATOM 6651 O O . ASN B 1 88 ? 5.834 80.846 171.849 1.00 14.53 115 ASN B O 1
ATOM 6656 N N . TYR B 1 89 ? 6.993 81.391 173.630 1.00 14.14 116 TYR B N 1
ATOM 6657 C CA . TYR B 1 89 ? 7.414 82.633 173.039 1.00 14.63 116 TYR B CA 1
ATOM 6658 C C . TYR B 1 89 ? 8.517 82.451 171.969 1.00 15.80 116 TYR B C 1
ATOM 6659 O O . TYR B 1 89 ? 8.759 83.359 171.147 1.00 16.59 116 TYR B O 1
ATOM 6668 N N . ARG B 1 90 ? 9.167 81.290 171.946 1.00 15.50 117 ARG B N 1
ATOM 6669 C CA . ARG B 1 90 ? 10.175 81.055 170.912 1.00 16.93 117 ARG B CA 1
ATOM 6670 C C . ARG B 1 90 ? 9.466 80.609 169.644 1.00 17.65 117 ARG B C 1
ATOM 6671 O O . ARG B 1 90 ? 9.795 81.052 168.558 1.00 18.06 117 ARG B O 1
ATOM 6679 N N . ALA B 1 91 ? 8.507 79.724 169.775 1.00 17.95 118 ALA B N 1
ATOM 6680 C CA . ALA B 1 91 ? 7.781 79.294 168.587 1.00 19.59 118 ALA B CA 1
ATOM 6681 C C . ALA B 1 91 ? 6.685 80.302 168.192 1.00 20.80 118 ALA B C 1
ATOM 6682 O O . ALA B 1 91 ? 6.233 80.305 167.063 1.00 22.08 118 ALA B O 1
ATOM 6684 N N . ASP B 1 92 ? 6.279 81.187 169.109 1.00 21.28 119 ASP B N 1
ATOM 6685 C CA . ASP B 1 92 ? 5.130 82.064 168.864 1.00 21.46 119 ASP B CA 1
ATOM 6686 C C . ASP B 1 92 ? 3.802 81.303 168.613 1.00 21.06 119 ASP B C 1
ATOM 6687 O O . ASP B 1 92 ? 3.078 81.627 167.679 1.00 21.22 119 ASP B O 1
ATOM 6692 N N . ARG B 1 93 ? 3.478 80.345 169.496 1.00 19.29 120 ARG B N 1
ATOM 6693 C CA . ARG B 1 93 ? 2.283 79.530 169.458 1.00 19.33 120 ARG B CA 1
ATOM 6694 C C . ARG B 1 93 ? 1.773 79.297 170.899 1.00 18.55 120 ARG B C 1
ATOM 6695 O O . ARG B 1 93 ? 2.608 79.061 171.802 1.00 17.90 120 ARG B O 1
ATOM 6703 N N . TYR B 1 94 ? 0.454 79.283 171.091 1.00 17.01 121 TYR B N 1
ATOM 6704 C CA . TYR B 1 94 ? -0.150 78.825 172.352 1.00 20.11 121 TYR B CA 1
ATOM 6705 C C . TYR B 1 94 ? -0.083 77.311 172.337 1.00 22.35 121 TYR B C 1
ATOM 6706 O O . TYR B 1 94 ? -0.414 76.715 171.337 1.00 23.16 121 TYR B O 1
ATOM 6715 N N . GLU B 1 95 ? 0.408 76.715 173.416 1.00 24.56 122 GLU B N 1
ATOM 6716 C CA . GLU B 1 95 ? 0.711 75.303 173.443 1.00 28.51 122 GLU B CA 1
ATOM 6717 C C . GLU B 1 95 ? 0.185 74.731 174.689 1.00 30.19 122 GLU B C 1
ATOM 6718 O O . GLU B 1 95 ? 0.975 74.637 175.630 1.00 31.19 122 GLU B O 1
ATOM 6724 N N . GLN B 1 96 ? -1.106 74.373 174.748 1.00 31.87 123 GLN B N 1
ATOM 6725 C CA . GLN B 1 96 ? -1.675 73.813 176.006 1.00 33.79 123 GLN B CA 1
ATOM 6726 C C . GLN B 1 96 ? -1.260 72.382 176.359 1.00 34.26 123 GLN B C 1
ATOM 6727 O O . GLN B 1 96 ? -1.508 71.443 175.591 1.00 34.79 123 GLN B O 1
ATOM 6733 N N . PRO B 1 97 ? -0.736 72.207 177.588 1.00 34.73 124 PRO B N 1
ATOM 6734 C CA . PRO B 1 97 ? -0.606 70.913 178.288 1.00 35.23 124 PRO B CA 1
ATOM 6735 C C . PRO B 1 97 ? -1.903 70.105 178.269 1.00 36.22 124 PRO B C 1
ATOM 6736 O O . PRO B 1 97 ? -2.962 70.669 178.124 1.00 36.21 124 PRO B O 1
ATOM 6740 N N . GLU B 1 98 ? -1.828 68.784 178.405 1.00 37.87 125 GLU B N 1
ATOM 6741 C CA . GLU B 1 98 ? -3.035 68.010 178.509 1.00 39.06 125 GLU B CA 1
ATOM 6742 C C . GLU B 1 98 ? -3.756 68.282 179.853 1.00 37.89 125 GLU B C 1
ATOM 6743 O O . GLU B 1 98 ? -4.934 67.991 179.974 1.00 38.73 125 GLU B O 1
ATOM 6749 N N . THR B 1 99 ? -3.076 68.889 180.822 1.00 35.82 126 THR B N 1
ATOM 6750 C CA . THR B 1 99 ? -3.639 69.049 182.194 1.00 34.25 126 THR B CA 1
ATOM 6751 C C . THR B 1 99 ? -4.855 69.967 182.332 1.00 33.10 126 THR B C 1
ATOM 6752 O O . THR B 1 99 ? -4.872 71.108 181.853 1.00 32.95 126 THR B O 1
ATOM 6756 N N . ASP B 1 100 ? -5.841 69.459 183.050 1.00 32.20 127 ASP B N 1
ATOM 6757 C CA . ASP B 1 100 ? -6.967 70.239 183.508 1.00 31.29 127 ASP B CA 1
ATOM 6758 C C . ASP B 1 100 ? -6.542 71.098 184.685 1.00 29.29 127 ASP B C 1
ATOM 6759 O O . ASP B 1 100 ? -6.330 70.604 185.775 1.00 30.63 127 ASP B O 1
ATOM 6764 N N . PHE B 1 101 ? -6.370 72.386 184.445 1.00 26.51 128 PHE B N 1
ATOM 6765 C CA . PHE B 1 101 ? -5.927 73.313 185.466 1.00 24.79 128 PHE B CA 1
ATOM 6766 C C . PHE B 1 101 ? -7.123 73.914 186.206 1.00 24.48 128 PHE B C 1
ATOM 6767 O O . PHE B 1 101 ? -8.198 74.024 185.641 1.00 25.27 128 PHE B O 1
ATOM 6775 N N . PRO B 1 102 ? -6.944 74.332 187.463 1.00 24.21 129 PRO B N 1
ATOM 6776 C CA . PRO B 1 102 ? -8.020 75.079 188.103 1.00 23.94 129 PRO B CA 1
ATOM 6777 C C . PRO B 1 102 ? -8.227 76.435 187.419 1.00 22.86 129 PRO B C 1
ATOM 6778 O O . PRO B 1 102 ? -7.326 76.937 186.770 1.00 22.76 129 PRO B O 1
ATOM 6782 N N . THR B 1 103 ? -9.424 76.985 187.569 1.00 22.22 130 THR B N 1
ATOM 6783 C CA . THR B 1 103 ? -9.833 78.266 187.048 1.00 20.49 130 THR B CA 1
ATOM 6784 C C . THR B 1 103 ? -9.376 79.442 187.950 1.00 19.84 130 THR B C 1
ATOM 6785 O O . THR B 1 103 ? -8.978 79.234 189.103 1.00 18.23 130 THR B O 1
ATOM 6789 N N . ASP B 1 104 ? -9.417 80.674 187.428 1.00 18.08 131 ASP B N 1
ATOM 6790 C CA . ASP B 1 104 ? -9.262 81.880 188.288 1.00 17.49 131 ASP B CA 1
ATOM 6791 C C . ASP B 1 104 ? -7.947 81.906 189.095 1.00 16.18 131 ASP B C 1
ATOM 6792 O O . ASP B 1 104 ? -7.944 82.147 190.331 1.00 15.44 131 ASP B O 1
ATOM 6797 N N . VAL B 1 105 ? -6.848 81.620 188.400 1.00 14.43 132 VAL B N 1
ATOM 6798 C CA . VAL B 1 105 ? -5.524 81.737 188.932 1.00 12.29 132 VAL B CA 1
ATOM 6799 C C . VAL B 1 105 ? -5.152 83.228 189.090 1.00 13.66 132 VAL B C 1
ATOM 6800 O O . VAL B 1 105 ? -5.417 84.093 188.167 1.00 11.88 132 VAL B O 1
ATOM 6804 N N . ARG B 1 106 ? -4.465 83.508 190.199 1.00 12.37 133 ARG B N 1
ATOM 6805 C CA . ARG B 1 106 ? -4.194 84.871 190.603 1.00 14.76 133 ARG B CA 1
ATOM 6806 C C . ARG B 1 106 ? -2.719 85.030 190.909 1.00 15.59 133 ARG B C 1
ATOM 6807 O O . ARG B 1 106 ? -2.195 86.129 190.834 1.00 17.41 133 ARG B O 1
ATOM 6815 N N . THR B 1 107 ? -2.018 83.948 191.227 1.00 15.80 134 THR B N 1
ATOM 6816 C CA . THR B 1 107 ? -0.632 84.082 191.643 1.00 15.32 134 THR B CA 1
ATOM 6817 C C . THR B 1 107 ? 0.111 82.808 191.383 1.00 15.50 134 THR B C 1
ATOM 6818 O O . THR B 1 107 ? -0.482 81.708 191.445 1.00 15.33 134 THR B O 1
ATOM 6822 N N . MET B 1 108 ? 1.408 82.914 191.092 1.00 16.02 135 MET B N 1
ATOM 6823 C CA . MET B 1 108 ? 2.246 81.723 190.746 1.00 15.95 135 MET B CA 1
ATOM 6824 C C . MET B 1 108 ? 3.636 81.890 191.313 1.00 15.09 135 MET B C 1
ATOM 6825 O O . MET B 1 108 ? 4.101 83.004 191.377 1.00 15.36 135 MET B O 1
ATOM 6830 N N . ALA B 1 109 ? 4.281 80.804 191.770 1.00 14.34 136 ALA B N 1
ATOM 6831 C CA . ALA B 1 109 ? 5.652 80.884 192.274 1.00 13.65 136 ALA B CA 1
ATOM 6832 C C . ALA B 1 109 ? 6.286 79.556 192.060 1.00 14.12 136 ALA B C 1
ATOM 6833 O O . ALA B 1 109 ? 5.680 78.515 192.406 1.00 15.32 136 ALA B O 1
ATOM 6835 N N . LEU B 1 110 ? 7.479 79.566 191.462 1.00 13.47 137 LEU B N 1
ATOM 6836 C CA . LEU B 1 110 ? 8.272 78.329 191.271 1.00 14.67 137 LEU B CA 1
ATOM 6837 C C . LEU B 1 110 ? 9.087 77.949 192.508 1.00 14.51 137 LEU B C 1
ATOM 6838 O O . LEU B 1 110 ? 9.631 78.840 193.189 1.00 13.27 137 LEU B O 1
ATOM 6843 N N . GLN B 1 111 ? 9.212 76.649 192.747 1.00 13.54 138 GLN B N 1
ATOM 6844 C CA . GLN B 1 111 ? 10.029 76.107 193.788 1.00 14.66 138 GLN B CA 1
ATOM 6845 C C . GLN B 1 111 ? 10.766 74.945 193.147 1.00 16.25 138 GLN B C 1
ATOM 6846 O O . GLN B 1 111 ? 10.247 73.857 193.096 1.00 15.94 138 GLN B O 1
ATOM 6852 N N . GLY B 1 112 ? 11.965 75.197 192.597 1.00 17.50 139 GLY B N 1
ATOM 6853 C CA . GLY B 1 112 ? 12.704 74.151 191.937 1.00 18.31 139 GLY B CA 1
ATOM 6854 C C . GLY B 1 112 ? 11.903 73.779 190.711 1.00 19.06 139 GLY B C 1
ATOM 6855 O O . GLY B 1 112 ? 11.661 74.637 189.854 1.00 20.46 139 GLY B O 1
ATOM 6856 N N . ASP B 1 113 ? 11.460 72.535 190.618 1.00 19.17 140 ASP B N 1
ATOM 6857 C CA . ASP B 1 113 ? 10.715 72.114 189.426 1.00 19.66 140 ASP B CA 1
ATOM 6858 C C . ASP B 1 113 ? 9.258 71.875 189.737 1.00 19.01 140 ASP B C 1
ATOM 6859 O O . ASP B 1 113 ? 8.616 71.087 189.110 1.00 18.87 140 ASP B O 1
ATOM 6864 N N . THR B 1 114 ? 8.761 72.565 190.764 1.00 19.09 141 THR B N 1
ATOM 6865 C CA . THR B 1 114 ? 7.385 72.567 191.133 1.00 19.11 141 THR B CA 1
ATOM 6866 C C . THR B 1 114 ? 6.837 73.998 191.043 1.00 18.16 141 THR B C 1
ATOM 6867 O O . THR B 1 114 ? 7.423 74.908 191.635 1.00 17.74 141 THR B O 1
ATOM 6871 N N . LEU B 1 115 ? 5.700 74.169 190.358 1.00 16.43 142 LEU B N 1
ATOM 6872 C CA . LEU B 1 115 ? 5.017 75.462 190.268 1.00 15.82 142 LEU B CA 1
ATOM 6873 C C . LEU B 1 115 ? 3.799 75.495 191.214 1.00 16.12 142 LEU B C 1
ATOM 6874 O O . LEU B 1 115 ? 2.883 74.676 191.085 1.00 14.93 142 LEU B O 1
ATOM 6879 N N . TRP B 1 116 ? 3.822 76.446 192.158 1.00 15.54 143 TRP B N 1
ATOM 6880 C CA . TRP B 1 116 ? 2.742 76.732 193.065 1.00 15.74 143 TRP B CA 1
ATOM 6881 C C . TRP B 1 116 ? 1.728 77.673 192.361 1.00 16.68 143 TRP B C 1
ATOM 6882 O O . TRP B 1 116 ? 2.122 78.678 191.765 1.00 17.61 143 TRP B O 1
ATOM 6893 N N . LEU B 1 117 ? 0.437 77.372 192.502 1.00 15.97 144 LEU B N 1
ATOM 6894 C CA . LEU B 1 117 ? -0.656 78.100 191.871 1.00 14.50 144 LEU B CA 1
ATOM 6895 C C . LEU B 1 117 ? -1.597 78.484 192.969 1.00 13.24 144 LEU B C 1
ATOM 6896 O O . LEU B 1 117 ? -2.068 77.619 193.733 1.00 14.10 144 LEU B O 1
ATOM 6901 N N . GLY B 1 118 ? -1.889 79.777 193.047 1.00 12.77 145 GLY B N 1
ATOM 6902 C CA . GLY B 1 118 ? -2.944 80.274 193.909 1.00 12.81 145 GLY B CA 1
ATOM 6903 C C . GLY B 1 118 ? -4.143 80.778 193.098 1.00 14.68 145 GLY B C 1
ATOM 6904 O O . GLY B 1 118 ? -3.985 81.583 192.163 1.00 14.29 145 GLY B O 1
ATOM 6905 N N . ALA B 1 119 ? -5.335 80.368 193.503 1.00 14.39 146 ALA B N 1
ATOM 6906 C CA . ALA B 1 119 ? -6.552 80.667 192.769 1.00 15.74 146 ALA B CA 1
ATOM 6907 C C . ALA B 1 119 ? -7.663 81.190 193.684 1.00 16.21 146 ALA B C 1
ATOM 6908 O O . ALA B 1 119 ? -7.535 81.186 194.910 1.00 17.08 146 ALA B O 1
ATOM 6910 N N . LEU B 1 120 ? -8.752 81.653 193.085 1.00 17.86 147 LEU B N 1
ATOM 6911 C CA . LEU B 1 120 ? -9.859 82.198 193.842 1.00 19.24 147 LEU B CA 1
ATOM 6912 C C . LEU B 1 120 ? -10.474 81.142 194.724 1.00 21.04 147 LEU B C 1
ATOM 6913 O O . LEU B 1 120 ? -11.043 81.493 195.778 1.00 21.31 147 LEU B O 1
ATOM 6918 N N . ASN B 1 121 ? -10.408 79.870 194.296 1.00 21.67 148 ASN B N 1
ATOM 6919 C CA . ASN B 1 121 ? -10.892 78.783 195.162 1.00 23.43 148 ASN B CA 1
ATOM 6920 C C . ASN B 1 121 ? -9.974 77.585 195.429 1.00 21.74 148 ASN B C 1
ATOM 6921 O O . ASN B 1 121 ? -10.439 76.473 195.511 1.00 23.18 148 ASN B O 1
ATOM 6926 N N . GLY B 1 122 ? -8.675 77.814 195.600 1.00 20.34 149 GLY B N 1
ATOM 6927 C CA . GLY B 1 122 ? -7.764 76.783 196.082 1.00 17.71 149 GLY B CA 1
ATOM 6928 C C . GLY B 1 122 ? -6.294 77.100 195.794 1.00 17.58 149 GLY B C 1
ATOM 6929 O O . GLY B 1 122 ? -5.958 78.018 195.020 1.00 15.89 149 GLY B O 1
ATOM 6930 N N . LEU B 1 123 ? -5.427 76.323 196.438 1.00 16.49 150 LEU B N 1
ATOM 6931 C CA . LEU B 1 123 ? -4.010 76.411 196.316 1.00 15.87 150 LEU B CA 1
ATOM 6932 C C . LEU B 1 123 ? -3.536 75.083 195.787 1.00 16.03 150 LEU B C 1
ATOM 6933 O O . LEU B 1 123 ? -4.024 74.016 196.236 1.00 14.62 150 LEU B O 1
ATOM 6938 N N . TYR B 1 124 ? -2.572 75.140 194.842 1.00 14.22 151 TYR B N 1
ATOM 6939 C CA . TYR B 1 124 ? -2.186 73.923 194.137 1.00 14.85 151 TYR B CA 1
ATOM 6940 C C . TYR B 1 124 ? -0.693 73.873 193.928 1.00 13.78 151 TYR B C 1
ATOM 6941 O O . TYR B 1 124 ? 0.006 74.892 193.937 1.00 14.04 151 TYR B O 1
ATOM 6950 N N . THR B 1 125 ? -0.226 72.672 193.700 1.00 13.70 152 THR B N 1
ATOM 6951 C CA . THR B 1 125 ? 1.105 72.450 193.241 1.00 14.10 152 THR B CA 1
ATOM 6952 C C . THR B 1 125 ? 1.049 71.782 191.867 1.00 14.62 152 THR B C 1
ATOM 6953 O O . THR B 1 125 ? 0.121 70.999 191.558 1.00 13.16 152 THR B O 1
ATOM 6957 N N . TYR B 1 126 ? 2.020 72.128 191.020 1.00 14.54 153 TYR B N 1
ATOM 6958 C CA . TYR B 1 126 ? 2.142 71.515 189.709 1.00 15.53 153 TYR B CA 1
ATOM 6959 C C . TYR B 1 126 ? 3.580 71.136 189.427 1.00 15.89 153 TYR B C 1
ATOM 6960 O O . TYR B 1 126 ? 4.436 71.998 189.303 1.00 16.11 153 TYR B O 1
ATOM 6969 N N . GLN B 1 127 ? 3.813 69.841 189.298 1.00 15.81 154 GLN B N 1
ATOM 6970 C CA . GLN B 1 127 ? 5.120 69.292 189.227 1.00 17.51 154 GLN B CA 1
ATOM 6971 C C . GLN B 1 127 ? 5.444 69.202 187.737 1.00 16.56 154 GLN B C 1
ATOM 6972 O O . GLN B 1 127 ? 4.733 68.605 187.004 1.00 17.90 154 GLN B O 1
ATOM 6978 N N . LEU B 1 128 ? 6.491 69.860 187.283 1.00 17.14 155 LEU B N 1
ATOM 6979 C CA . LEU B 1 128 ? 6.616 70.125 185.833 1.00 17.20 155 LEU B CA 1
ATOM 6980 C C . LEU B 1 128 ? 7.075 68.915 185.060 1.00 17.72 155 LEU B C 1
ATOM 6981 O O . LEU B 1 128 ? 6.820 68.840 183.864 1.00 18.43 155 LEU B O 1
ATOM 6986 N N . GLN B 1 129 ? 7.758 67.976 185.718 1.00 17.15 156 GLN B N 1
ATOM 6987 C CA . GLN B 1 129 ? 8.138 66.755 185.035 1.00 18.18 156 GLN B CA 1
ATOM 6988 C C . GLN B 1 129 ? 6.991 65.752 184.989 1.00 19.97 156 GLN B C 1
ATOM 6989 O O . GLN B 1 129 ? 6.631 65.248 183.925 1.00 18.36 156 GLN B O 1
ATOM 6995 N N . SER B 1 130 ? 6.419 65.424 186.164 1.00 21.48 157 SER B N 1
ATOM 6996 C CA . SER B 1 130 ? 5.383 64.384 186.211 1.00 22.43 157 SER B CA 1
ATOM 6997 C C . SER B 1 130 ? 4.043 64.965 185.716 1.00 22.36 157 SER B C 1
ATOM 6998 O O . SER B 1 130 ? 3.143 64.237 185.401 1.00 23.03 157 SER B O 1
ATOM 7001 N N . ARG B 1 131 ? 3.925 66.292 185.683 1.00 23.16 158 ARG B N 1
ATOM 7002 C CA . ARG B 1 131 ? 2.656 66.952 185.394 1.00 24.29 158 ARG B CA 1
ATOM 7003 C C . ARG B 1 131 ? 1.555 66.634 186.463 1.00 24.41 158 ARG B C 1
ATOM 7004 O O . ARG B 1 131 ? 0.341 66.706 186.197 1.00 23.82 158 ARG B O 1
ATOM 7012 N N . LYS B 1 132 ? 1.979 66.308 187.683 1.00 25.25 159 LYS B N 1
ATOM 7013 C CA . LYS B 1 132 ? 1.010 66.066 188.787 1.00 26.17 159 LYS B CA 1
ATOM 7014 C C . LYS B 1 132 ? 0.489 67.357 189.438 1.00 24.54 159 LYS B C 1
ATOM 7015 O O . LYS B 1 132 ? 1.261 68.226 189.795 1.00 24.59 159 LYS B O 1
ATOM 7021 N N . LEU B 1 133 ? -0.822 67.460 189.587 1.00 24.08 160 LEU B N 1
ATOM 7022 C CA . LEU B 1 133 ? -1.488 68.587 190.198 1.00 23.55 160 LEU B CA 1
ATOM 7023 C C . LEU B 1 133 ? -2.014 68.108 191.515 1.00 24.41 160 LEU B C 1
ATOM 7024 O O . LEU B 1 133 ? -2.719 67.098 191.581 1.00 24.99 160 LEU B O 1
ATOM 7029 N N . THR B 1 134 ? -1.642 68.822 192.571 1.00 24.39 161 THR B N 1
ATOM 7030 C CA . THR B 1 134 ? -1.908 68.438 193.939 1.00 23.54 161 THR B CA 1
ATOM 7031 C C . THR B 1 134 ? -2.583 69.626 194.548 1.00 23.19 161 THR B C 1
ATOM 7032 O O . THR B 1 134 ? -2.150 70.743 194.341 1.00 23.52 161 THR B O 1
ATOM 7036 N N . SER B 1 135 ? -3.598 69.366 195.355 1.00 23.71 162 SER B N 1
ATOM 7037 C CA . SER B 1 135 ? -4.442 70.382 195.905 1.00 24.05 162 SER B CA 1
ATOM 7038 C C . SER B 1 135 ? -4.161 70.536 197.369 1.00 24.45 162 SER B C 1
ATOM 7039 O O . SER B 1 135 ? -3.859 69.570 198.030 1.00 24.14 162 SER B O 1
ATOM 7042 N N . PHE B 1 136 ? -4.279 71.761 197.867 1.00 25.28 163 PHE B N 1
ATOM 7043 C CA . PHE B 1 136 ? -4.118 72.067 199.272 1.00 26.46 163 PHE B CA 1
ATOM 7044 C C . PHE B 1 136 ? -5.313 72.809 199.743 1.00 27.86 163 PHE B C 1
ATOM 7045 O O . PHE B 1 136 ? -5.769 73.763 199.093 1.00 28.30 163 PHE B O 1
ATOM 7053 N N . ASP B 1 137 ? -5.832 72.419 200.898 1.00 29.53 164 ASP B N 1
ATOM 7054 C CA . ASP B 1 137 ? -6.992 73.167 201.352 1.00 31.13 164 ASP B CA 1
ATOM 7055 C C . ASP B 1 137 ? -7.095 73.506 202.846 1.00 30.93 164 ASP B C 1
ATOM 7056 O O . ASP B 1 137 ? -6.181 73.272 203.655 1.00 29.52 164 ASP B O 1
ATOM 7061 N N . THR B 1 138 ? -8.247 74.070 203.164 1.00 31.77 165 THR B N 1
ATOM 7062 C CA . THR B 1 138 ? -8.637 74.481 204.512 1.00 33.10 165 THR B CA 1
ATOM 7063 C C . THR B 1 138 ? -8.718 73.316 205.531 1.00 34.12 165 THR B C 1
ATOM 7064 O O . THR B 1 138 ? -8.085 73.335 206.569 1.00 34.05 165 THR B O 1
ATOM 7068 N N . ARG B 1 139 ? -9.461 72.280 205.182 1.00 36.30 166 ARG B N 1
ATOM 7069 C CA . ARG B 1 139 ? -9.678 71.101 206.011 1.00 38.53 166 ARG B CA 1
ATOM 7070 C C . ARG B 1 139 ? -8.483 70.148 206.110 1.00 39.12 166 ARG B C 1
ATOM 7071 O O . ARG B 1 139 ? -8.053 69.810 207.224 1.00 40.01 166 ARG B O 1
ATOM 7079 N N . ARG B 1 140 ? -7.924 69.732 204.967 1.00 38.85 167 ARG B N 1
ATOM 7080 C CA . ARG B 1 140 ? -6.779 68.810 205.004 1.00 39.15 167 ARG B CA 1
ATOM 7081 C C . ARG B 1 140 ? -5.466 69.476 205.455 1.00 37.32 167 ARG B C 1
ATOM 7082 O O . ARG B 1 140 ? -4.646 68.825 206.077 1.00 37.88 167 ARG B O 1
ATOM 7090 N N . ASN B 1 141 ? -5.273 70.760 205.158 1.00 34.62 168 ASN B N 1
ATOM 7091 C CA . ASN B 1 141 ? -3.938 71.351 205.343 1.00 32.16 168 ASN B CA 1
ATOM 7092 C C . ASN B 1 141 ? -3.824 72.537 206.338 1.00 30.90 168 ASN B C 1
ATOM 7093 O O . ASN B 1 141 ? -2.715 72.987 206.626 1.00 30.28 168 ASN B O 1
ATOM 7098 N N . GLY B 1 142 ? -4.948 72.988 206.892 1.00 30.11 169 GLY B N 1
ATOM 7099 C CA . GLY B 1 142 ? -4.970 74.114 207.851 1.00 29.32 169 GLY B CA 1
ATOM 7100 C C . GLY B 1 142 ? -4.749 75.459 207.165 1.00 28.15 169 GLY B C 1
ATOM 7101 O O . GLY B 1 142 ? -4.256 76.408 207.780 1.00 29.17 169 GLY B O 1
ATOM 7102 N N . LEU B 1 143 ? -5.082 75.564 205.882 1.00 26.74 170 LEU B N 1
ATOM 7103 C CA . LEU B 1 143 ? -5.056 76.884 205.241 1.00 24.74 170 LEU B CA 1
ATOM 7104 C C . LEU B 1 143 ? -6.050 77.815 205.935 1.00 25.10 170 LEU B C 1
ATOM 7105 O O . LEU B 1 143 ? -7.108 77.365 206.358 1.00 25.07 170 LEU B O 1
ATOM 7110 N N . PRO B 1 144 ? -5.712 79.112 206.093 1.00 24.44 171 PRO B N 1
ATOM 7111 C CA . PRO B 1 144 ? -6.732 79.948 206.773 1.00 24.04 171 PRO B CA 1
ATOM 7112 C C . PRO B 1 144 ? -7.955 80.205 205.854 1.00 23.58 171 PRO B C 1
ATOM 7113 O O . PRO B 1 144 ? -9.072 80.372 206.338 1.00 22.95 171 PRO B O 1
ATOM 7117 N N . ASN B 1 145 ? -7.746 80.149 204.537 1.00 23.00 172 ASN B N 1
ATOM 7118 C CA . ASN B 1 145 ? -8.815 80.386 203.554 1.00 23.05 172 ASN B CA 1
ATOM 7119 C C . ASN B 1 145 ? -8.333 79.756 202.221 1.00 22.07 172 ASN B C 1
ATOM 7120 O O . ASN B 1 145 ? -7.153 79.535 202.067 1.00 21.51 172 ASN B O 1
ATOM 7125 N N . ASN B 1 146 ? -9.245 79.358 201.335 1.00 21.62 173 ASN B N 1
ATOM 7126 C CA . ASN B 1 146 ? -8.923 78.792 200.008 1.00 21.23 173 ASN B CA 1
ATOM 7127 C C . ASN B 1 146 ? -8.774 79.853 198.917 1.00 19.43 173 ASN B C 1
ATOM 7128 O O . ASN B 1 146 ? -8.352 79.527 197.820 1.00 18.41 173 ASN B O 1
ATOM 7133 N N . THR B 1 147 ? -9.145 81.105 199.207 1.00 17.58 174 THR B N 1
ATOM 7134 C CA . THR B 1 147 ? -8.869 82.217 198.292 1.00 15.91 174 THR B CA 1
ATOM 7135 C C . THR B 1 147 ? -7.451 82.771 198.451 1.00 15.66 174 THR B C 1
ATOM 7136 O O . THR B 1 147 ? -7.166 83.448 199.435 1.00 15.66 174 THR B O 1
ATOM 7140 N N . ILE B 1 148 ? -6.595 82.514 197.457 1.00 14.43 175 ILE B N 1
ATOM 7141 C CA . ILE B 1 148 ? -5.181 82.838 197.479 1.00 14.14 175 ILE B CA 1
ATOM 7142 C C . ILE B 1 148 ? -4.886 84.043 196.622 1.00 15.86 175 ILE B C 1
ATOM 7143 O O . ILE B 1 148 ? -5.257 84.054 195.437 1.00 16.62 175 ILE B O 1
ATOM 7148 N N . TYR B 1 149 ? -4.212 85.049 197.185 1.00 16.50 176 TYR B N 1
ATOM 7149 C CA . TYR B 1 149 ? -3.829 86.231 196.398 1.00 16.92 176 TYR B CA 1
ATOM 7150 C C . TYR B 1 149 ? -2.341 86.365 196.105 1.00 16.52 176 TYR B C 1
ATOM 7151 O O . TYR B 1 149 ? -1.965 87.090 195.223 1.00 15.87 176 TYR B O 1
ATOM 7160 N N . SER B 1 150 ? -1.495 85.755 196.917 1.00 17.73 177 SER B N 1
ATOM 7161 C CA . SER B 1 150 ? -0.060 85.981 196.788 1.00 18.26 177 SER B CA 1
ATOM 7162 C C . SER B 1 150 ? 0.683 84.800 197.338 1.00 17.06 177 SER B C 1
ATOM 7163 O O . SER B 1 150 ? 0.316 84.252 198.369 1.00 16.89 177 SER B O 1
ATOM 7166 N N . ILE B 1 151 ? 1.665 84.357 196.586 1.00 17.07 178 ILE B N 1
ATOM 7167 C CA . ILE B 1 151 ? 2.574 83.324 197.017 1.00 17.64 178 ILE B CA 1
ATOM 7168 C C . ILE B 1 151 ? 4.002 83.590 196.597 1.00 17.35 178 ILE B C 1
ATOM 7169 O O . ILE B 1 151 ? 4.221 84.074 195.466 1.00 16.71 178 ILE B O 1
ATOM 7174 N N . ILE B 1 152 ? 4.932 83.384 197.554 1.00 16.09 179 ILE B N 1
ATOM 7175 C CA . ILE B 1 152 ? 6.368 83.556 197.308 1.00 17.06 179 ILE B CA 1
ATOM 7176 C C . ILE B 1 152 ? 7.228 82.457 197.875 1.00 17.16 179 ILE B C 1
ATOM 7177 O O . ILE B 1 152 ? 6.894 81.805 198.881 1.00 16.93 179 ILE B O 1
ATOM 7182 N N . ARG B 1 153 ? 8.361 82.273 197.220 1.00 17.39 180 ARG B N 1
ATOM 7183 C CA . ARG B 1 153 ? 9.391 81.395 197.732 1.00 18.50 180 ARG B CA 1
ATOM 7184 C C . ARG B 1 153 ? 10.530 82.266 198.179 1.00 18.79 180 ARG B C 1
ATOM 7185 O O . ARG B 1 153 ? 10.970 83.104 197.404 1.00 18.64 180 ARG B O 1
ATOM 7193 N N . THR B 1 154 ? 10.985 82.101 199.417 1.00 19.53 181 THR B N 1
ATOM 7194 C CA . THR B 1 154 ? 12.231 82.745 199.869 1.00 21.16 181 THR B CA 1
ATOM 7195 C C . THR B 1 154 ? 13.513 81.961 199.470 1.00 22.40 181 THR B C 1
ATOM 7196 O O . THR B 1 154 ? 13.432 80.793 199.099 1.00 23.67 181 THR B O 1
ATOM 7200 N N . LYS B 1 155 ? 14.681 82.612 199.566 1.00 23.66 182 LYS B N 1
ATOM 7201 C CA . LYS B 1 155 ? 16.009 82.026 199.289 1.00 25.07 182 LYS B CA 1
ATOM 7202 C C . LYS B 1 155 ? 16.306 80.787 200.129 1.00 25.06 182 LYS B C 1
ATOM 7203 O O . LYS B 1 155 ? 17.060 79.909 199.722 1.00 25.55 182 LYS B O 1
ATOM 7209 N N . ASP B 1 156 ? 15.698 80.710 201.294 1.00 25.08 183 ASP B N 1
ATOM 7210 C CA . ASP B 1 156 ? 15.891 79.563 202.183 1.00 25.79 183 ASP B CA 1
ATOM 7211 C C . ASP B 1 156 ? 14.772 78.574 201.941 1.00 23.82 183 ASP B C 1
ATOM 7212 O O . ASP B 1 156 ? 14.544 77.704 202.732 1.00 23.73 183 ASP B O 1
ATOM 7217 N N . ASN B 1 157 ? 14.074 78.726 200.820 1.00 23.06 184 ASN B N 1
ATOM 7218 C CA . ASN B 1 157 ? 13.163 77.680 200.309 1.00 22.28 184 ASN B CA 1
ATOM 7219 C C . ASN B 1 157 ? 11.899 77.496 201.168 1.00 21.37 184 ASN B C 1
ATOM 7220 O O . ASN B 1 157 ? 11.348 76.425 201.212 1.00 22.56 184 ASN B O 1
ATOM 7225 N N . GLN B 1 158 ? 11.454 78.542 201.840 1.00 19.83 185 GLN B N 1
ATOM 7226 C CA . GLN B 1 158 ? 10.173 78.540 202.549 1.00 18.57 185 GLN B CA 1
ATOM 7227 C C . GLN B 1 158 ? 9.079 79.035 201.607 1.00 16.18 185 GLN B C 1
ATOM 7228 O O . GLN B 1 158 ? 9.369 79.842 200.700 1.00 14.36 185 GLN B O 1
ATOM 7234 N N . ILE B 1 159 ? 7.826 78.611 201.852 1.00 14.23 186 ILE B N 1
ATOM 7235 C CA . ILE B 1 159 ? 6.708 79.060 201.046 1.00 12.20 186 ILE B CA 1
ATOM 7236 C C . ILE B 1 159 ? 5.724 79.835 201.877 1.00 12.07 186 ILE B C 1
ATOM 7237 O O . ILE B 1 159 ? 5.143 79.280 202.821 1.00 12.91 186 ILE B O 1
ATOM 7242 N N . TYR B 1 160 ? 5.494 81.099 201.471 1.00 11.78 187 TYR B N 1
ATOM 7243 C CA . TYR B 1 160 ? 4.593 82.009 202.149 1.00 12.06 187 TYR B CA 1
ATOM 7244 C C . TYR B 1 160 ? 3.353 82.187 201.319 1.00 12.14 187 TYR B C 1
ATOM 7245 O O . TYR B 1 160 ? 3.448 82.430 200.134 1.00 13.17 187 TYR B O 1
ATOM 7254 N N . VAL B 1 161 ? 2.180 82.085 201.928 1.00 12.41 188 VAL B N 1
ATOM 7255 C CA . VAL B 1 161 ? 0.909 82.125 201.182 1.00 12.16 188 VAL B CA 1
ATOM 7256 C C . VAL B 1 161 ? -0.013 83.190 201.805 1.00 12.49 188 VAL B C 1
ATOM 7257 O O . VAL B 1 161 ? -0.450 83.049 202.956 1.00 12.05 188 VAL B O 1
ATOM 7261 N N . GLY B 1 162 ? -0.329 84.234 201.028 1.00 12.71 189 GLY B N 1
ATOM 7262 C CA . GLY B 1 162 ? -1.235 85.295 201.443 1.00 11.93 189 GLY B CA 1
ATOM 7263 C C . GLY B 1 162 ? -2.629 85.022 200.899 1.00 14.17 189 GLY B C 1
ATOM 7264 O O . GLY B 1 162 ? -2.817 84.791 199.701 1.00 16.68 189 GLY B O 1
ATOM 7265 N N . THR B 1 163 ? -3.627 85.093 201.767 1.00 16.70 190 THR B N 1
ATOM 7266 C CA . THR B 1 163 ? -4.976 84.699 201.435 1.00 17.43 190 THR B CA 1
ATOM 7267 C C . THR B 1 163 ? -5.988 85.801 201.751 1.00 19.31 190 THR B C 1
ATOM 7268 O O . THR B 1 163 ? -5.636 86.869 202.237 1.00 20.01 190 THR B O 1
ATOM 7272 N N . TYR B 1 164 ? -7.248 85.513 201.446 1.00 19.89 191 TYR B N 1
ATOM 7273 C CA . TYR B 1 164 ? -8.372 86.344 201.809 1.00 21.45 191 TYR B CA 1
ATOM 7274 C C . TYR B 1 164 ? -8.385 86.577 203.338 1.00 22.11 191 TYR B C 1
ATOM 7275 O O . TYR B 1 164 ? -8.770 87.644 203.798 1.00 21.63 191 TYR B O 1
ATOM 7284 N N . ASN B 1 165 ? -7.983 85.579 204.118 1.00 22.33 192 ASN B N 1
ATOM 7285 C CA . ASN B 1 165 ? -7.961 85.776 205.555 1.00 24.50 192 ASN B CA 1
ATOM 7286 C C . ASN B 1 165 ? -6.591 85.470 206.169 1.00 23.47 192 ASN B C 1
ATOM 7287 O O . ASN B 1 165 ? -6.446 84.607 207.053 1.00 25.06 192 ASN B O 1
ATOM 7292 N N . GLY B 1 166 ? -5.577 86.180 205.721 1.00 21.93 193 GLY B N 1
ATOM 7293 C CA . GLY B 1 166 ? -4.309 86.151 206.468 1.00 20.99 193 GLY B CA 1
ATOM 7294 C C . GLY B 1 166 ? -3.155 85.395 205.835 1.00 19.96 193 GLY B C 1
ATOM 7295 O O . GLY B 1 166 ? -3.252 84.865 204.706 1.00 20.08 193 GLY B O 1
ATOM 7296 N N . LEU B 1 167 ? -2.060 85.341 206.585 1.00 18.99 194 LEU B N 1
ATOM 7297 C CA . LEU B 1 167 ? -0.810 84.806 206.115 1.00 17.58 194 LEU B CA 1
ATOM 7298 C C . LEU B 1 167 ? -0.475 83.510 206.815 1.00 18.18 194 LEU B C 1
ATOM 7299 O O . LEU B 1 167 ? -0.665 83.357 208.028 1.00 19.24 194 LEU B O 1
ATOM 7304 N N . CYS B 1 168 ? 0.077 82.587 206.056 1.00 17.37 195 CYS B N 1
ATOM 7305 C CA . CYS B 1 168 ? 0.526 81.378 206.602 1.00 18.08 195 CYS B CA 1
ATOM 7306 C C . CYS B 1 168 ? 1.757 80.925 205.842 1.00 19.01 195 CYS B C 1
ATOM 7307 O O . CYS B 1 168 ? 2.141 81.517 204.832 1.00 18.00 195 CYS B O 1
ATOM 7310 N N . ARG B 1 169 ? 2.363 79.861 206.340 1.00 19.87 196 ARG B N 1
ATOM 7311 C CA . ARG B 1 169 ? 3.623 79.380 205.852 1.00 20.83 196 ARG B CA 1
ATOM 7312 C C . ARG B 1 169 ? 3.609 77.871 205.728 1.00 21.20 196 ARG B C 1
ATOM 7313 O O . ARG B 1 169 ? 3.286 77.173 206.683 1.00 23.26 196 ARG B O 1
ATOM 7321 N N . TYR B 1 170 ? 4.023 77.343 204.582 1.00 20.81 197 TYR B N 1
ATOM 7322 C CA . TYR B 1 170 ? 4.006 75.882 204.419 1.00 20.79 197 TYR B CA 1
ATOM 7323 C C . TYR B 1 170 ? 4.962 75.113 205.338 1.00 20.37 197 TYR B C 1
ATOM 7324 O O . TYR B 1 170 ? 6.121 75.511 205.531 1.00 19.44 197 TYR B O 1
ATOM 7333 N N . ILE B 1 171 ? 4.472 73.988 205.841 1.00 21.38 198 ILE B N 1
ATOM 7334 C CA . ILE B 1 171 ? 5.271 73.071 206.656 1.00 24.53 198 ILE B CA 1
ATOM 7335 C C . ILE B 1 171 ? 5.513 71.766 205.868 1.00 25.51 198 ILE B C 1
ATOM 7336 O O . ILE B 1 171 ? 4.662 70.893 205.856 1.00 26.81 198 ILE B O 1
ATOM 7341 N N . PRO B 1 172 ? 6.651 71.643 205.183 1.00 26.11 199 PRO B N 1
ATOM 7342 C CA . PRO B 1 172 ? 6.762 70.409 204.401 1.00 28.68 199 PRO B CA 1
ATOM 7343 C C . PRO B 1 172 ? 6.977 69.139 205.245 1.00 31.29 199 PRO B C 1
ATOM 7344 O O . PRO B 1 172 ? 6.917 68.064 204.694 1.00 32.86 199 PRO B O 1
ATOM 7348 N N . SER B 1 173 ? 7.170 69.255 206.554 1.00 33.84 200 SER B N 1
ATOM 7349 C CA . SER B 1 173 ? 7.211 68.066 207.465 1.00 36.62 200 SER B CA 1
ATOM 7350 C C . SER B 1 173 ? 5.973 67.221 207.325 1.00 37.57 200 SER B C 1
ATOM 7351 O O . SER B 1 173 ? 6.038 66.021 207.093 1.00 38.62 200 SER B O 1
ATOM 7354 N N . ASN B 1 174 ? 4.832 67.876 207.489 1.00 37.79 201 ASN B N 1
ATOM 7355 C CA . ASN B 1 174 ? 3.576 67.183 207.606 1.00 38.12 201 ASN B CA 1
ATOM 7356 C C . ASN B 1 174 ? 2.606 67.653 206.532 1.00 37.07 201 ASN B C 1
ATOM 7357 O O . ASN B 1 174 ? 1.465 67.219 206.516 1.00 38.72 201 ASN B O 1
ATOM 7362 N N . GLY B 1 175 ? 3.034 68.560 205.653 1.00 35.05 202 GLY B N 1
ATOM 7363 C CA . GLY B 1 175 ? 2.158 69.042 204.593 1.00 32.31 202 GLY B CA 1
ATOM 7364 C C . GLY B 1 175 ? 1.035 69.998 205.030 1.00 30.70 202 GLY B C 1
ATOM 7365 O O . GLY B 1 175 ? 0.017 70.127 204.325 1.00 30.62 202 GLY B O 1
ATOM 7366 N N . LYS B 1 176 ? 1.215 70.675 206.164 1.00 27.89 203 LYS B N 1
ATOM 7367 C CA . LYS B 1 176 ? 0.225 71.611 206.640 1.00 26.82 203 LYS B CA 1
ATOM 7368 C C . LYS B 1 176 ? 0.712 73.074 206.587 1.00 24.60 203 LYS B C 1
ATOM 7369 O O . LYS B 1 176 ? 1.814 73.354 206.189 1.00 22.80 203 LYS B O 1
ATOM 7375 N N . PHE B 1 177 ? -0.109 74.005 207.027 1.00 23.78 204 PHE B N 1
ATOM 7376 C CA . PHE B 1 177 ? 0.300 75.375 207.009 1.00 23.60 204 PHE B CA 1
ATOM 7377 C C . PHE B 1 177 ? 0.259 76.007 208.395 1.00 23.73 204 PHE B C 1
ATOM 7378 O O . PHE B 1 177 ? -0.715 75.929 209.079 1.00 21.85 204 PHE B O 1
ATOM 7386 N N . GLU B 1 178 ? 1.305 76.723 208.736 1.00 24.15 205 GLU B N 1
ATOM 7387 C CA . GLU B 1 178 ? 1.328 77.419 210.007 1.00 26.29 205 GLU B CA 1
ATOM 7388 C C . GLU B 1 178 ? 0.876 78.885 209.799 1.00 24.70 205 GLU B C 1
ATOM 7389 O O . GLU B 1 178 ? 1.472 79.589 208.976 1.00 24.56 205 GLU B O 1
ATOM 7395 N N . GLY B 1 179 ? -0.137 79.339 210.511 1.00 23.94 206 GLY B N 1
ATOM 7396 C CA . GLY B 1 179 ? -0.560 80.758 210.480 1.00 24.60 206 GLY B CA 1
ATOM 7397 C C . GLY B 1 179 ? 0.470 81.753 211.034 1.00 25.64 206 GLY B C 1
ATOM 7398 O O . GLY B 1 179 ? 1.309 81.383 211.874 1.00 24.73 206 GLY B O 1
ATOM 7399 N N . ILE B 1 180 ? 0.440 82.994 210.530 1.00 25.00 207 ILE B N 1
ATOM 7400 C CA . ILE B 1 180 ? 1.287 84.070 211.058 1.00 26.25 207 ILE B CA 1
ATOM 7401 C C . ILE B 1 180 ? 0.381 85.262 211.292 1.00 27.19 207 ILE B C 1
ATOM 7402 O O . ILE B 1 180 ? -0.009 85.939 210.344 1.00 27.25 207 ILE B O 1
ATOM 7407 N N . PRO B 1 181 ? 0.020 85.498 212.556 1.00 28.21 208 PRO B N 1
ATOM 7408 C CA . PRO B 1 181 ? -0.960 86.505 212.939 1.00 28.59 208 PRO B CA 1
ATOM 7409 C C . PRO B 1 181 ? -0.412 87.890 212.703 1.00 27.75 208 PRO B C 1
ATOM 7410 O O . PRO B 1 181 ? 0.763 88.112 212.940 1.00 28.97 208 PRO B O 1
ATOM 7414 N N . LEU B 1 182 ? -1.250 88.819 212.270 1.00 26.54 209 LEU B N 1
ATOM 7415 C CA . LEU B 1 182 ? -0.760 90.133 211.891 1.00 25.61 209 LEU B CA 1
ATOM 7416 C C . LEU B 1 182 ? -1.403 91.151 212.808 1.00 25.60 209 LEU B C 1
ATOM 7417 O O . LEU B 1 182 ? -2.619 91.225 212.923 1.00 25.54 209 LEU B O 1
ATOM 7422 N N . PRO B 1 183 ? -0.584 91.913 213.502 1.00 26.00 210 PRO B N 1
ATOM 7423 C CA . PRO B 1 183 ? -1.075 92.790 214.601 1.00 27.30 210 PRO B CA 1
ATOM 7424 C C . PRO B 1 183 ? -1.714 94.064 214.041 1.00 28.85 210 PRO B C 1
ATOM 7425 O O . PRO B 1 183 ? -1.100 94.835 213.293 1.00 27.92 210 PRO B O 1
ATOM 7429 N N . VAL B 1 184 ? -2.963 94.267 214.398 1.00 31.06 211 VAL B N 1
ATOM 7430 C CA . VAL B 1 184 ? -3.760 95.317 213.804 1.00 33.87 211 VAL B CA 1
ATOM 7431 C C . VAL B 1 184 ? -4.486 96.053 214.947 1.00 35.12 211 VAL B C 1
ATOM 7432 O O . VAL B 1 184 ? -4.634 95.487 216.034 1.00 33.73 211 VAL B O 1
ATOM 7436 N N . HIS B 1 185 ? -4.925 97.284 214.680 1.00 37.65 212 HIS B N 1
ATOM 7437 C CA . HIS B 1 185 ? -5.746 98.050 215.627 1.00 41.00 212 HIS B CA 1
ATOM 7438 C C . HIS B 1 185 ? -7.164 97.504 216.000 1.00 44.29 212 HIS B C 1
ATOM 7439 O O . HIS B 1 185 ? -7.569 97.661 217.138 1.00 45.67 212 HIS B O 1
ATOM 7446 N N . SER B 1 186 ? -7.914 96.880 215.088 1.00 48.28 213 SER B N 1
ATOM 7447 C CA . SER B 1 186 ? -9.143 96.108 215.487 1.00 51.97 213 SER B CA 1
ATOM 7448 C C . SER B 1 186 ? -9.691 95.200 214.373 1.00 53.73 213 SER B C 1
ATOM 7449 O O . SER B 1 186 ? -8.943 94.722 213.527 1.00 53.52 213 SER B O 1
ATOM 7452 N N . SER B 1 187 ? -11.001 94.958 214.365 1.00 56.95 214 SER B N 1
ATOM 7453 C CA . SER B 1 187 ? -11.609 94.274 213.210 1.00 58.36 214 SER B CA 1
ATOM 7454 C C . SER B 1 187 ? -12.877 94.961 212.644 1.00 59.12 214 SER B C 1
ATOM 7455 O O . SER B 1 187 ? -13.705 95.505 213.390 1.00 60.51 214 SER B O 1
ATOM 7458 N N . SER B 1 189 ? -12.748 92.637 209.903 1.00 53.08 216 SER B N 1
ATOM 7459 C CA . SER B 1 189 ? -13.057 91.262 209.498 1.00 53.39 216 SER B CA 1
ATOM 7460 C C . SER B 1 189 ? -11.747 90.509 209.152 1.00 52.27 216 SER B C 1
ATOM 7461 O O . SER B 1 189 ? -10.782 90.446 209.951 1.00 52.86 216 SER B O 1
ATOM 7464 N N . ASN B 1 190 ? -11.710 89.958 207.951 1.00 49.81 217 ASN B N 1
ATOM 7465 C CA . ASN B 1 190 ? -10.583 89.146 207.518 1.00 47.83 217 ASN B CA 1
ATOM 7466 C C . ASN B 1 190 ? -9.513 90.015 206.890 1.00 44.87 217 ASN B C 1
ATOM 7467 O O . ASN B 1 190 ? -9.809 90.914 206.105 1.00 44.86 217 ASN B O 1
ATOM 7472 N N . LEU B 1 191 ? -8.261 89.756 207.228 1.00 41.65 218 LEU B N 1
ATOM 7473 C CA . LEU B 1 191 ? -7.239 90.549 206.627 1.00 38.98 218 LEU B CA 1
ATOM 7474 C C . LEU B 1 191 ? -6.768 89.993 205.269 1.00 35.63 218 LEU B C 1
ATOM 7475 O O . LEU B 1 191 ? -6.073 88.996 205.219 1.00 35.15 218 LEU B O 1
ATOM 7480 N N . PHE B 1 192 ? -7.178 90.656 204.188 1.00 32.75 219 PHE B N 1
ATOM 7481 C CA . PHE B 1 192 ? -6.681 90.360 202.819 1.00 31.24 219 PHE B CA 1
ATOM 7482 C C . PHE B 1 192 ? -5.194 90.467 202.780 1.00 26.36 219 PHE B C 1
ATOM 7483 O O . PHE B 1 192 ? -4.671 91.516 203.064 1.00 25.06 219 PHE B O 1
ATOM 7491 N N . VAL B 1 193 ? -4.506 89.457 202.296 1.00 23.38 220 VAL B N 1
ATOM 7492 C CA . VAL B 1 193 ? -3.104 89.674 202.020 1.00 20.31 220 VAL B CA 1
ATOM 7493 C C . VAL B 1 193 ? -2.885 89.662 200.525 1.00 20.99 220 VAL B C 1
ATOM 7494 O O . VAL B 1 193 ? -2.829 88.590 199.915 1.00 20.17 220 VAL B O 1
ATOM 7498 N N . ASN B 1 194 ? -2.736 90.855 199.941 1.00 21.31 221 ASN B N 1
ATOM 7499 C CA . ASN B 1 194 ? -2.645 91.018 198.494 1.00 20.87 221 ASN B CA 1
ATOM 7500 C C . ASN B 1 194 ? -1.266 90.799 197.971 1.00 20.39 221 ASN B C 1
ATOM 7501 O O . ASN B 1 194 ? -1.093 90.528 196.756 1.00 20.23 221 ASN B O 1
ATOM 7506 N N . SER B 1 195 ? -0.249 90.981 198.816 1.00 18.83 222 SER B N 1
ATOM 7507 C CA . SER B 1 195 ? 1.104 91.069 198.226 1.00 18.32 222 SER B CA 1
ATOM 7508 C C . SER B 1 195 ? 2.216 90.724 199.209 1.00 17.12 222 SER B C 1
ATOM 7509 O O . SER B 1 195 ? 2.101 91.085 200.407 1.00 16.19 222 SER B O 1
ATOM 7512 N N . LEU B 1 196 ? 3.259 90.050 198.691 1.00 13.48 223 LEU B N 1
ATOM 7513 C CA . LEU B 1 196 ? 4.349 89.515 199.473 1.00 14.13 223 LEU B CA 1
ATOM 7514 C C . LEU B 1 196 ? 5.643 89.743 198.756 1.00 12.76 223 LEU B C 1
ATOM 7515 O O . LEU B 1 196 ? 5.692 89.598 197.545 1.00 12.19 223 LEU B O 1
ATOM 7520 N N . LEU B 1 197 ? 6.692 90.049 199.495 1.00 10.71 224 LEU B N 1
ATOM 7521 C CA . LEU B 1 197 ? 7.983 90.297 198.879 1.00 12.60 224 LEU B CA 1
ATOM 7522 C C . LEU B 1 197 ? 9.111 89.989 199.851 1.00 14.69 224 LEU B C 1
ATOM 7523 O O . LEU B 1 197 ? 9.160 90.509 201.007 1.00 14.56 224 LEU B O 1
ATOM 7528 N N . GLU B 1 198 ? 10.036 89.174 199.383 1.00 16.20 225 GLU B N 1
ATOM 7529 C CA . GLU B 1 198 ? 11.202 88.871 200.173 1.00 18.31 225 GLU B CA 1
ATOM 7530 C C . GLU B 1 198 ? 12.213 89.972 200.010 1.00 18.00 225 GLU B C 1
ATOM 7531 O O . GLU B 1 198 ? 12.402 90.464 198.923 1.00 17.66 225 GLU B O 1
ATOM 7537 N N . ASP B 1 199 ? 12.897 90.324 201.106 1.00 18.22 226 ASP B N 1
ATOM 7538 C CA . ASP B 1 199 ? 13.942 91.353 201.118 1.00 17.36 226 ASP B CA 1
ATOM 7539 C C . ASP B 1 199 ? 15.148 90.767 201.851 1.00 16.88 226 ASP B C 1
ATOM 7540 O O . ASP B 1 199 ? 15.169 90.782 203.077 1.00 16.27 226 ASP B O 1
ATOM 7545 N N . THR B 1 200 ? 16.159 90.291 201.115 1.00 17.31 227 THR B N 1
ATOM 7546 C CA . THR B 1 200 ? 17.374 89.640 201.695 1.00 17.19 227 THR B CA 1
ATOM 7547 C C . THR B 1 200 ? 18.305 90.616 202.404 1.00 18.27 227 THR B C 1
ATOM 7548 O O . THR B 1 200 ? 19.092 90.225 203.262 1.00 19.79 227 THR B O 1
ATOM 7552 N N . THR B 1 201 ? 18.223 91.894 202.070 1.00 19.14 228 THR B N 1
ATOM 7553 C CA . THR B 1 201 ? 19.060 92.900 202.716 1.00 19.78 228 THR B CA 1
ATOM 7554 C C . THR B 1 201 ? 18.481 93.295 204.064 1.00 19.10 228 THR B C 1
ATOM 7555 O O . THR B 1 201 ? 19.213 93.425 204.992 1.00 20.18 228 THR B O 1
ATOM 7559 N N . ARG B 1 202 ? 17.171 93.475 204.187 1.00 18.01 229 ARG B N 1
ATOM 7560 C CA . ARG B 1 202 ? 16.576 93.690 205.512 1.00 16.17 229 ARG B CA 1
ATOM 7561 C C . ARG B 1 202 ? 16.290 92.373 206.223 1.00 16.80 229 ARG B C 1
ATOM 7562 O O . ARG B 1 202 ? 15.961 92.376 207.416 1.00 17.96 229 ARG B O 1
ATOM 7570 N N . GLN B 1 203 ? 16.406 91.254 205.508 1.00 15.77 230 GLN B N 1
ATOM 7571 C CA . GLN B 1 203 ? 16.060 89.926 206.064 1.00 16.25 230 GLN B CA 1
ATOM 7572 C C . GLN B 1 203 ? 14.629 89.809 206.616 1.00 16.56 230 GLN B C 1
ATOM 7573 O O . GLN B 1 203 ? 14.426 89.319 207.754 1.00 18.25 230 GLN B O 1
ATOM 7579 N N . CYS B 1 204 ? 13.660 90.280 205.826 1.00 13.82 231 CYS B N 1
ATOM 7580 C CA . CYS B 1 204 ? 12.255 90.207 206.193 1.00 14.57 231 CYS B CA 1
ATOM 7581 C C . CYS B 1 204 ? 11.454 89.762 204.990 1.00 14.16 231 CYS B C 1
ATOM 7582 O O . CYS B 1 204 ? 11.924 89.743 203.858 1.00 12.91 231 CYS B O 1
ATOM 7585 N N . VAL B 1 205 ? 10.202 89.472 205.259 1.00 14.66 232 VAL B N 1
ATOM 7586 C CA . VAL B 1 205 ? 9.189 89.389 204.230 1.00 12.34 232 VAL B CA 1
ATOM 7587 C C . VAL B 1 205 ? 8.271 90.565 204.427 1.00 13.41 232 VAL B C 1
ATOM 7588 O O . VAL B 1 205 ? 7.669 90.683 205.459 1.00 13.25 232 VAL B O 1
ATOM 7592 N N . TRP B 1 206 ? 8.166 91.441 203.421 1.00 13.27 233 TRP B N 1
ATOM 7593 C CA . TRP B 1 206 ? 7.126 92.450 203.348 1.00 12.20 233 TRP B CA 1
ATOM 7594 C C . TRP B 1 206 ? 5.770 91.919 202.971 1.00 12.06 233 TRP B C 1
ATOM 7595 O O . TRP B 1 206 ? 5.677 91.038 202.134 1.00 13.46 233 TRP B O 1
ATOM 7606 N N . ILE B 1 207 ? 4.734 92.432 203.627 1.00 13.14 234 ILE B N 1
ATOM 7607 C CA . ILE B 1 207 ? 3.349 91.943 203.554 1.00 13.89 234 ILE B CA 1
ATOM 7608 C C . ILE B 1 207 ? 2.385 93.117 203.365 1.00 14.76 234 ILE B C 1
ATOM 7609 O O . ILE B 1 207 ? 2.266 93.984 204.206 1.00 15.08 234 ILE B O 1
ATOM 7614 N N . GLY B 1 208 ? 1.772 93.206 202.204 1.00 16.13 235 GLY B N 1
ATOM 7615 C CA . GLY B 1 208 ? 0.829 94.290 201.928 1.00 15.76 235 GLY B CA 1
ATOM 7616 C C . GLY B 1 208 ? -0.600 93.790 202.013 1.00 16.83 235 GLY B C 1
ATOM 7617 O O . GLY B 1 208 ? -0.967 92.760 201.449 1.00 16.93 235 GLY B O 1
ATOM 7618 N N . THR B 1 209 ? -1.400 94.544 202.733 1.00 17.64 236 THR B N 1
ATOM 7619 C CA . THR B 1 209 ? -2.759 94.235 203.045 1.00 18.90 236 THR B CA 1
ATOM 7620 C C . THR B 1 209 ? -3.613 95.485 202.790 1.00 20.16 236 THR B C 1
ATOM 7621 O O . THR B 1 209 ? -3.113 96.548 202.409 1.00 20.95 236 THR B O 1
ATOM 7625 N N . GLU B 1 210 ? -4.907 95.363 203.003 1.00 21.33 237 GLU B N 1
ATOM 7626 C CA . GLU B 1 210 ? -5.734 96.518 203.146 1.00 23.31 237 GLU B CA 1
ATOM 7627 C C . GLU B 1 210 ? -5.399 97.158 204.468 1.00 23.18 237 GLU B C 1
ATOM 7628 O O . GLU B 1 210 ? -5.659 96.590 205.530 1.00 23.97 237 GLU B O 1
ATOM 7634 N N . GLY B 1 211 ? -4.808 98.343 204.407 1.00 22.55 238 GLY B N 1
ATOM 7635 C CA . GLY B 1 211 ? -4.633 99.179 205.583 1.00 22.83 238 GLY B CA 1
ATOM 7636 C C . GLY B 1 211 ? -3.232 99.237 206.188 1.00 21.49 238 GLY B C 1
ATOM 7637 O O . GLY B 1 211 ? -2.948 100.119 206.983 1.00 22.97 238 GLY B O 1
ATOM 7638 N N . TYR B 1 212 ? -2.365 98.301 205.848 1.00 18.51 239 TYR B N 1
ATOM 7639 C CA . TYR B 1 212 ? -1.098 98.181 206.537 1.00 16.63 239 TYR B CA 1
ATOM 7640 C C . TYR B 1 212 ? -0.099 97.582 205.607 1.00 15.53 239 TYR B C 1
ATOM 7641 O O . TYR B 1 212 ? -0.452 96.789 204.730 1.00 14.72 239 TYR B O 1
ATOM 7650 N N . LEU B 1 213 ? 1.143 97.930 205.867 1.00 12.88 240 LEU B N 1
ATOM 7651 C CA . LEU B 1 213 ? 2.309 97.301 205.336 1.00 12.80 240 LEU B CA 1
ATOM 7652 C C . LEU B 1 213 ? 3.105 96.702 206.575 1.00 12.84 240 LEU B C 1
ATOM 7653 O O . LEU B 1 213 ? 3.423 97.450 207.529 1.00 13.26 240 LEU B O 1
ATOM 7658 N N . PHE B 1 214 ? 3.354 95.392 206.565 1.00 10.76 241 PHE B N 1
ATOM 7659 C CA . PHE B 1 214 ? 4.085 94.695 207.631 1.00 11.46 241 PHE B CA 1
ATOM 7660 C C . PHE B 1 214 ? 5.436 94.269 207.166 1.00 12.72 241 PHE B C 1
ATOM 7661 O O . PHE B 1 214 ? 5.621 93.953 205.980 1.00 11.98 241 PHE B O 1
ATOM 7669 N N . GLN B 1 215 ? 6.378 94.200 208.099 1.00 14.88 242 GLN B N 1
ATOM 7670 C CA . GLN B 1 215 ? 7.562 93.402 207.890 1.00 16.26 242 GLN B CA 1
ATOM 7671 C C . GLN B 1 215 ? 7.543 92.251 208.865 1.00 16.90 242 GLN B C 1
ATOM 7672 O O . GLN B 1 215 ? 7.416 92.466 210.062 1.00 18.17 242 GLN B O 1
ATOM 7678 N N . TYR B 1 216 ? 7.749 91.030 208.378 1.00 17.04 243 TYR B N 1
ATOM 7679 C CA . TYR B 1 216 ? 7.892 89.847 209.254 1.00 15.82 243 TYR B CA 1
ATOM 7680 C C . TYR B 1 216 ? 9.339 89.389 209.188 1.00 16.18 243 TYR B C 1
ATOM 7681 O O . TYR B 1 216 ? 9.926 89.367 208.119 1.00 16.78 243 TYR B O 1
ATOM 7690 N N . PHE B 1 217 ? 9.912 88.996 210.322 1.00 15.94 244 PHE B N 1
ATOM 7691 C CA . PHE B 1 217 ? 11.347 88.634 210.367 1.00 15.32 244 PHE B CA 1
ATOM 7692 C C . PHE B 1 217 ? 11.423 87.211 210.821 1.00 15.48 244 PHE B C 1
ATOM 7693 O O . PHE B 1 217 ? 11.296 86.933 212.054 1.00 18.19 244 PHE B O 1
ATOM 7701 N N . PRO B 1 218 ? 11.634 86.296 209.873 1.00 15.35 245 PRO B N 1
ATOM 7702 C CA . PRO B 1 218 ? 11.603 84.858 210.190 1.00 15.05 245 PRO B CA 1
ATOM 7703 C C . PRO B 1 218 ? 12.684 84.442 211.185 1.00 15.49 245 PRO B C 1
ATOM 7704 O O . PRO B 1 218 ? 12.485 83.488 211.932 1.00 17.90 245 PRO B O 1
ATOM 7708 N N . SER B 1 219 ? 13.804 85.133 211.233 1.00 15.08 246 SER B N 1
ATOM 7709 C CA . SER B 1 219 ? 14.824 84.770 212.220 1.00 16.19 246 SER B CA 1
ATOM 7710 C C . SER B 1 219 ? 14.408 84.891 213.706 1.00 16.95 246 SER B C 1
ATOM 7711 O O . SER B 1 219 ? 14.999 84.239 214.544 1.00 18.47 246 SER B O 1
ATOM 7714 N N . THR B 1 220 ? 13.429 85.738 214.031 1.00 16.56 247 THR B N 1
ATOM 7715 C CA . THR B 1 220 ? 13.023 85.952 215.403 1.00 16.32 247 THR B CA 1
ATOM 7716 C C . THR B 1 220 ? 11.506 85.841 215.606 1.00 17.63 247 THR B C 1
ATOM 7717 O O . THR B 1 220 ? 11.041 85.825 216.719 1.00 19.50 247 THR B O 1
ATOM 7721 N N . GLY B 1 221 ? 10.731 85.810 214.524 1.00 18.33 248 GLY B N 1
ATOM 7722 C CA . GLY B 1 221 ? 9.273 85.910 214.585 1.00 17.79 248 GLY B CA 1
ATOM 7723 C C . GLY B 1 221 ? 8.716 87.307 214.872 1.00 17.85 248 GLY B C 1
ATOM 7724 O O . GLY B 1 221 ? 7.508 87.453 215.096 1.00 18.68 248 GLY B O 1
ATOM 7725 N N . GLN B 1 222 ? 9.560 88.336 214.974 1.00 16.99 249 GLN B N 1
ATOM 7726 C CA . GLN B 1 222 ? 9.009 89.703 215.131 1.00 16.02 249 GLN B CA 1
ATOM 7727 C C . GLN B 1 222 ? 8.188 90.133 213.894 1.00 15.79 249 GLN B C 1
ATOM 7728 O O . GLN B 1 222 ? 8.494 89.733 212.792 1.00 14.51 249 GLN B O 1
ATOM 7734 N N . ILE B 1 223 ? 7.146 90.925 214.125 1.00 17.53 250 ILE B N 1
ATOM 7735 C CA . ILE B 1 223 ? 6.219 91.422 213.127 1.00 19.87 250 ILE B CA 1
ATOM 7736 C C . ILE B 1 223 ? 6.020 92.926 213.416 1.00 20.56 250 ILE B C 1
ATOM 7737 O O . ILE B 1 223 ? 5.606 93.337 214.501 1.00 22.10 250 ILE B O 1
ATOM 7742 N N . LYS B 1 224 ? 6.339 93.739 212.437 1.00 20.38 251 LYS B N 1
ATOM 7743 C CA . LYS B 1 224 ? 6.373 95.172 212.606 1.00 20.74 251 LYS B CA 1
ATOM 7744 C C . LYS B 1 224 ? 5.287 95.773 211.712 1.00 19.25 251 LYS B C 1
ATOM 7745 O O . LYS B 1 224 ? 5.133 95.386 210.560 1.00 17.50 251 LYS B O 1
ATOM 7751 N N . GLN B 1 225 ? 4.511 96.683 212.284 1.00 18.56 252 GLN B N 1
ATOM 7752 C CA . GLN B 1 225 ? 3.534 97.479 211.548 1.00 18.44 252 GLN B CA 1
ATOM 7753 C C . GLN B 1 225 ? 4.285 98.681 211.029 1.00 16.81 252 GLN B C 1
ATOM 7754 O O . GLN B 1 225 ? 4.348 99.720 211.704 1.00 18.08 252 GLN B O 1
ATOM 7760 N N . THR B 1 226 ? 4.883 98.531 209.856 1.00 14.82 253 THR B N 1
ATOM 7761 C CA . THR B 1 226 ? 5.704 99.572 209.271 1.00 15.73 253 THR B CA 1
ATOM 7762 C C . THR B 1 226 ? 4.937 100.810 208.768 1.00 16.02 253 THR B C 1
ATOM 7763 O O . THR B 1 226 ? 5.450 101.916 208.872 1.00 16.70 253 THR B O 1
ATOM 7767 N N . GLU B 1 227 ? 3.753 100.629 208.188 1.00 15.97 254 GLU B N 1
ATOM 7768 C CA . GLU B 1 227 ? 2.943 101.757 207.748 1.00 16.42 254 GLU B CA 1
ATOM 7769 C C . GLU B 1 227 ? 1.457 101.408 207.975 1.00 17.56 254 GLU B C 1
ATOM 7770 O O . GLU B 1 227 ? 1.079 100.243 207.951 1.00 16.12 254 GLU B O 1
ATOM 7776 N N . ALA B 1 228 ? 0.637 102.428 208.227 1.00 17.90 255 ALA B N 1
ATOM 7777 C CA . ALA B 1 228 ? -0.794 102.283 208.421 1.00 19.10 255 ALA B CA 1
ATOM 7778 C C . ALA B 1 228 ? -1.416 103.351 207.527 1.00 20.65 255 ALA B C 1
ATOM 7779 O O . ALA B 1 228 ? -1.141 104.535 207.672 1.00 19.12 255 ALA B O 1
ATOM 7781 N N . PHE B 1 229 ? -2.155 102.911 206.516 1.00 23.71 256 PHE B N 1
ATOM 7782 C CA . PHE B 1 229 ? -2.667 103.795 205.488 1.00 26.77 256 PHE B CA 1
ATOM 7783 C C . PHE B 1 229 ? -4.132 103.439 205.389 1.00 27.98 256 PHE B C 1
ATOM 7784 O O . PHE B 1 229 ? -4.511 102.650 204.509 1.00 29.98 256 PHE B O 1
ATOM 7792 N N . HIS B 1 230 ? -4.948 103.959 206.277 1.00 28.38 257 HIS B N 1
ATOM 7793 C CA . HIS B 1 230 ? -6.400 103.705 206.277 1.00 29.14 257 HIS B CA 1
ATOM 7794 C C . HIS B 1 230 ? -7.068 103.983 204.927 1.00 30.72 257 HIS B C 1
ATOM 7795 O O . HIS B 1 230 ? -6.668 104.947 204.224 1.00 31.66 257 HIS B O 1
ATOM 7802 N N . ASN B 1 231 ? -8.077 103.182 204.559 1.00 31.19 258 ASN B N 1
ATOM 7803 C CA . ASN B 1 231 ? -8.749 103.304 203.222 1.00 32.94 258 ASN B CA 1
ATOM 7804 C C . ASN B 1 231 ? -7.782 103.216 202.001 1.00 32.54 258 ASN B C 1
ATOM 7805 O O . ASN B 1 231 ? -8.145 103.598 200.869 1.00 32.94 258 ASN B O 1
ATOM 7810 N N . ASN B 1 232 ? -6.566 102.725 202.218 1.00 30.93 259 ASN B N 1
ATOM 7811 C CA . ASN B 1 232 ? -5.670 102.450 201.085 1.00 30.37 259 ASN B CA 1
ATOM 7812 C C . ASN B 1 232 ? -5.301 100.972 201.185 1.00 29.01 259 ASN B C 1
ATOM 7813 O O . ASN B 1 232 ? -5.376 100.399 202.254 1.00 30.28 259 ASN B O 1
ATOM 7818 N N . SER B 1 233 ? -5.026 100.303 200.092 1.00 27.35 260 SER B N 1
ATOM 7819 C CA . SER B 1 233 ? -4.535 98.937 200.201 1.00 26.39 260 SER B CA 1
ATOM 7820 C C . SER B 1 233 ? -3.260 98.822 199.401 1.00 25.07 260 SER B C 1
ATOM 7821 O O . SER B 1 233 ? -3.079 99.504 198.394 1.00 24.15 260 SER B O 1
ATOM 7824 N N . ILE B 1 234 ? -2.357 97.988 199.885 1.00 24.25 261 ILE B N 1
ATOM 7825 C CA . ILE B 1 234 ? -1.162 97.719 199.178 1.00 23.82 261 ILE B CA 1
ATOM 7826 C C . ILE B 1 234 ? -1.438 96.599 198.198 1.00 23.59 261 ILE B C 1
ATOM 7827 O O . ILE B 1 234 ? -1.830 95.499 198.607 1.00 25.63 261 ILE B O 1
ATOM 7832 N N . LYS B 1 235 ? -1.230 96.870 196.914 1.00 22.46 262 LYS B N 1
ATOM 7833 C CA . LYS B 1 235 ? -1.498 95.893 195.837 1.00 20.88 262 LYS B CA 1
ATOM 7834 C C . LYS B 1 235 ? -0.246 95.225 195.282 1.00 19.92 262 LYS B C 1
ATOM 7835 O O . LYS B 1 235 ? -0.310 94.142 194.698 1.00 20.10 262 LYS B O 1
ATOM 7841 N N . SER B 1 236 ? 0.898 95.876 195.401 1.00 17.98 263 SER B N 1
ATOM 7842 C CA . SER B 1 236 ? 2.097 95.324 194.773 1.00 17.71 263 SER B CA 1
ATOM 7843 C C . SER B 1 236 ? 3.340 95.840 195.457 1.00 16.50 263 SER B C 1
ATOM 7844 O O . SER B 1 236 ? 3.322 96.908 196.030 1.00 16.84 263 SER B O 1
ATOM 7847 N N . LEU B 1 237 ? 4.438 95.107 195.355 1.00 15.98 264 LEU B N 1
ATOM 7848 C CA . LEU B 1 237 ? 5.658 95.440 196.129 1.00 15.21 264 LEU B CA 1
ATOM 7849 C C . LEU B 1 237 ? 6.802 95.034 195.235 1.00 14.86 264 LEU B C 1
ATOM 7850 O O . LEU B 1 237 ? 6.696 94.012 194.572 1.00 15.69 264 LEU B O 1
ATOM 7855 N N . ALA B 1 238 ? 7.871 95.837 195.239 1.00 13.78 265 ALA B N 1
ATOM 7856 C CA . ALA B 1 238 ? 9.172 95.535 194.632 1.00 12.36 265 ALA B CA 1
ATOM 7857 C C . ALA B 1 238 ? 10.239 96.343 195.379 1.00 12.49 265 ALA B C 1
ATOM 7858 O O . ALA B 1 238 ? 9.928 97.356 196.053 1.00 11.74 265 ALA B O 1
ATOM 7860 N N . LEU B 1 239 ? 11.479 95.956 195.165 1.00 12.55 266 LEU B N 1
ATOM 7861 C CA . LEU B 1 239 ? 12.659 96.695 195.599 1.00 16.17 266 LEU B CA 1
ATOM 7862 C C . LEU B 1 239 ? 13.416 97.291 194.424 1.00 17.90 266 LEU B C 1
ATOM 7863 O O . LEU B 1 239 ? 13.644 96.584 193.416 1.00 18.42 266 LEU B O 1
ATOM 7868 N N . ASP B 1 240 ? 13.904 98.516 194.584 1.00 17.95 267 ASP B N 1
ATOM 7869 C CA . ASP B 1 240 ? 14.557 99.155 193.512 1.00 19.51 267 ASP B CA 1
ATOM 7870 C C . ASP B 1 240 ? 16.067 98.960 193.564 1.00 21.13 267 ASP B C 1
ATOM 7871 O O . ASP B 1 240 ? 16.577 98.239 194.428 1.00 23.05 267 ASP B O 1
ATOM 7876 N N . GLY B 1 241 ? 16.790 99.559 192.626 1.00 22.15 268 GLY B N 1
ATOM 7877 C CA . GLY B 1 241 ? 18.238 99.332 192.546 1.00 24.58 268 GLY B CA 1
ATOM 7878 C C . GLY B 1 241 ? 19.004 99.858 193.769 1.00 25.94 268 GLY B C 1
ATOM 7879 O O . GLY B 1 241 ? 20.085 99.362 194.093 1.00 26.67 268 GLY B O 1
ATOM 7880 N N . ASN B 1 242 ? 18.443 100.883 194.410 1.00 25.28 269 ASN B N 1
ATOM 7881 C CA . ASN B 1 242 ? 18.929 101.411 195.676 1.00 26.18 269 ASN B CA 1
ATOM 7882 C C . ASN B 1 242 ? 18.570 100.542 196.927 1.00 25.17 269 ASN B C 1
ATOM 7883 O O . ASN B 1 242 ? 18.973 100.883 198.008 1.00 26.62 269 ASN B O 1
ATOM 7888 N N . GLY B 1 243 ? 17.822 99.446 196.785 1.00 23.21 270 GLY B N 1
ATOM 7889 C CA . GLY B 1 243 ? 17.347 98.701 197.945 1.00 22.09 270 GLY B CA 1
ATOM 7890 C C . GLY B 1 243 ? 16.130 99.335 198.653 1.00 22.22 270 GLY B C 1
ATOM 7891 O O . GLY B 1 243 ? 15.702 98.888 199.719 1.00 22.60 270 GLY B O 1
ATOM 7892 N N . ASP B 1 244 ? 15.543 100.365 198.057 1.00 20.65 271 ASP B N 1
ATOM 7893 C CA . ASP B 1 244 ? 14.308 100.886 198.575 1.00 19.66 271 ASP B CA 1
ATOM 7894 C C . ASP B 1 244 ? 13.101 100.052 198.226 1.00 18.30 271 ASP B C 1
ATOM 7895 O O . ASP B 1 244 ? 13.005 99.493 197.121 1.00 15.41 271 ASP B O 1
ATOM 7900 N N . LEU B 1 245 ? 12.161 100.028 199.175 1.00 16.22 272 LEU B N 1
ATOM 7901 C CA . LEU B 1 245 ? 10.954 99.300 199.007 1.00 15.14 272 LEU B CA 1
ATOM 7902 C C . LEU B 1 245 ? 9.909 100.164 198.346 1.00 14.93 272 LEU B C 1
ATOM 7903 O O . LEU B 1 245 ? 9.642 101.277 198.786 1.00 15.56 272 LEU B O 1
ATOM 7908 N N . LEU B 1 246 ? 9.304 99.648 197.284 1.00 15.35 273 LEU B N 1
ATOM 7909 C CA . LEU B 1 246 ? 8.281 100.403 196.544 1.00 15.25 273 LEU B CA 1
ATOM 7910 C C . LEU B 1 246 ? 6.993 99.731 196.757 1.00 13.83 273 LEU B C 1
ATOM 7911 O O . LEU B 1 246 ? 6.898 98.513 196.605 1.00 14.48 273 LEU B O 1
ATOM 7916 N N . ALA B 1 247 ? 5.986 100.505 197.112 1.00 13.76 274 ALA B N 1
ATOM 7917 C CA . ALA B 1 247 ? 4.685 99.931 197.429 1.00 14.51 274 ALA B CA 1
ATOM 7918 C C . ALA B 1 247 ? 3.641 100.525 196.501 1.00 14.70 274 ALA B C 1
ATOM 7919 O O . ALA B 1 247 ? 3.493 101.753 196.451 1.00 16.22 274 ALA B O 1
ATOM 7921 N N . GLY B 1 248 ? 2.933 99.679 195.763 1.00 14.93 275 GLY B N 1
ATOM 7922 C CA . GLY B 1 248 ? 1.894 100.163 194.840 1.00 13.67 275 GLY B CA 1
ATOM 7923 C C . GLY B 1 248 ? 0.534 100.059 195.479 1.00 15.76 275 GLY B C 1
ATOM 7924 O O . GLY B 1 248 ? 0.156 99.019 196.024 1.00 15.81 275 GLY B O 1
ATOM 7925 N N . THR B 1 249 ? -0.211 101.163 195.460 1.00 17.06 276 THR B N 1
ATOM 7926 C CA . THR B 1 249 ? -1.474 101.207 196.162 1.00 18.17 276 THR B CA 1
ATOM 7927 C C . THR B 1 249 ? -2.567 101.532 195.168 1.00 18.74 276 THR B C 1
ATOM 7928 O O . THR B 1 249 ? -2.318 101.651 193.992 1.00 18.12 276 THR B O 1
ATOM 7932 N N . ASP B 1 250 ? -3.771 101.739 195.660 1.00 20.39 277 ASP B N 1
ATOM 7933 C CA . ASP B 1 250 ? -4.750 102.413 194.869 1.00 22.40 277 ASP B CA 1
ATOM 7934 C C . ASP B 1 250 ? -4.702 103.913 194.991 1.00 21.47 277 ASP B C 1
ATOM 7935 O O . ASP B 1 250 ? -5.572 104.578 194.433 1.00 22.04 277 ASP B O 1
ATOM 7940 N N . ASN B 1 251 ? -3.697 104.468 195.653 1.00 20.04 278 ASN B N 1
ATOM 7941 C CA . ASN B 1 251 ? -3.569 105.946 195.626 1.00 20.59 278 ASN B CA 1
ATOM 7942 C C . ASN B 1 251 ? -2.120 106.298 195.428 1.00 19.94 278 ASN B C 1
ATOM 7943 O O . ASN B 1 251 ? -1.527 107.102 196.191 1.00 20.07 278 ASN B O 1
ATOM 7948 N N . GLY B 1 252 ? -1.530 105.623 194.429 1.00 18.23 279 GLY B N 1
ATOM 7949 C CA . GLY B 1 252 ? -0.197 105.938 193.952 1.00 16.77 279 GLY B CA 1
ATOM 7950 C C . GLY B 1 252 ? 0.869 105.071 194.577 1.00 16.67 279 GLY B C 1
ATOM 7951 O O . GLY B 1 252 ? 0.595 104.046 195.177 1.00 16.45 279 GLY B O 1
ATOM 7952 N N . LEU B 1 253 ? 2.094 105.536 194.429 1.00 16.92 280 LEU B N 1
ATOM 7953 C CA . LEU B 1 253 ? 3.318 104.858 194.799 1.00 16.50 280 LEU B CA 1
ATOM 7954 C C . LEU B 1 253 ? 3.969 105.446 196.053 1.00 15.76 280 LEU B C 1
ATOM 7955 O O . LEU B 1 253 ? 4.087 106.654 196.182 1.00 15.58 280 LEU B O 1
ATOM 7960 N N . TYR B 1 254 ? 4.379 104.570 196.969 1.00 15.68 281 TYR B N 1
ATOM 7961 C CA . TYR B 1 254 ? 5.081 104.974 198.165 1.00 15.86 281 TYR B CA 1
ATOM 7962 C C . TYR B 1 254 ? 6.423 104.302 198.098 1.00 15.38 281 TYR B C 1
ATOM 7963 O O . TYR B 1 254 ? 6.544 103.169 197.599 1.00 13.63 281 TYR B O 1
ATOM 7972 N N . VAL B 1 255 ? 7.429 105.047 198.535 1.00 15.05 282 VAL B N 1
ATOM 7973 C CA . VAL B 1 255 ? 8.794 104.583 198.474 1.00 16.24 282 VAL B CA 1
ATOM 7974 C C . VAL B 1 255 ? 9.348 104.676 199.911 1.00 15.87 282 VAL B C 1
ATOM 7975 O O . VAL B 1 255 ? 9.412 105.757 200.486 1.00 14.47 282 VAL B O 1
ATOM 7979 N N . TYR B 1 256 ? 9.791 103.531 200.446 1.00 17.06 283 TYR B N 1
ATOM 7980 C CA . TYR B 1 256 ? 10.288 103.428 201.831 1.00 16.44 283 TYR B CA 1
ATOM 7981 C C . TYR B 1 256 ? 11.798 103.219 201.818 1.00 16.76 283 TYR B C 1
ATOM 7982 O O . TYR B 1 256 ? 12.344 102.305 201.124 1.00 16.68 283 TYR B O 1
ATOM 7991 N N . HIS B 1 257 ? 12.489 104.002 202.616 1.00 17.25 284 HIS B N 1
ATOM 7992 C CA . HIS B 1 257 ? 13.930 103.883 202.687 1.00 17.95 284 HIS B CA 1
ATOM 7993 C C . HIS B 1 257 ? 14.288 103.381 204.078 1.00 19.19 284 HIS B C 1
ATOM 7994 O O . HIS B 1 257 ? 14.749 102.241 204.196 1.00 19.70 284 HIS B O 1
ATOM 8001 N N . ASN B 1 258 ? 14.040 104.187 205.120 1.00 19.35 285 ASN B N 1
ATOM 8002 C CA . ASN B 1 258 ? 14.094 103.697 206.512 1.00 21.01 285 ASN B CA 1
ATOM 8003 C C . ASN B 1 258 ? 13.036 104.421 207.404 1.00 21.97 285 ASN B C 1
ATOM 8004 O O . ASN B 1 258 ? 12.286 105.279 206.893 1.00 22.21 285 ASN B O 1
ATOM 8009 N N . ASP B 1 259 ? 12.971 104.090 208.691 1.00 22.25 286 ASP B N 1
ATOM 8010 C CA . ASP B 1 259 ? 11.999 104.746 209.602 1.00 25.54 286 ASP B CA 1
ATOM 8011 C C . ASP B 1 259 ? 12.224 106.230 209.774 1.00 25.66 286 ASP B C 1
ATOM 8012 O O . ASP B 1 259 ? 11.260 106.945 210.078 1.00 27.79 286 ASP B O 1
ATOM 8017 N N . THR B 1 260 ? 13.451 106.709 209.585 1.00 24.05 287 THR B N 1
ATOM 8018 C CA . THR B 1 260 ? 13.718 108.106 209.903 1.00 24.75 287 THR B CA 1
ATOM 8019 C C . THR B 1 260 ? 13.588 108.957 208.674 1.00 24.24 287 THR B C 1
ATOM 8020 O O . THR B 1 260 ? 13.713 110.166 208.742 1.00 26.23 287 THR B O 1
ATOM 8024 N N . THR B 1 261 ? 13.319 108.331 207.548 1.00 22.16 288 THR B N 1
ATOM 8025 C CA . THR B 1 261 ? 13.239 109.043 206.308 1.00 21.85 288 THR B CA 1
ATOM 8026 C C . THR B 1 261 ? 11.799 109.142 205.836 1.00 20.23 288 THR B C 1
ATOM 8027 O O . THR B 1 261 ? 11.141 108.154 205.666 1.00 19.22 288 THR B O 1
ATOM 8031 N N . PRO B 1 262 ? 11.344 110.358 205.555 1.00 19.27 289 PRO B N 1
ATOM 8032 C CA . PRO B 1 262 ? 10.005 110.550 205.027 1.00 18.06 289 PRO B CA 1
ATOM 8033 C C . PRO B 1 262 ? 9.750 109.619 203.833 1.00 15.99 289 PRO B C 1
ATOM 8034 O O . PRO B 1 262 ? 10.565 109.550 202.953 1.00 16.40 289 PRO B O 1
ATOM 8038 N N . LEU B 1 263 ? 8.617 108.950 203.794 1.00 14.83 290 LEU B N 1
ATOM 8039 C CA . LEU B 1 263 ? 8.193 108.239 202.591 1.00 14.35 290 LEU B CA 1
ATOM 8040 C C . LEU B 1 263 ? 8.097 109.245 201.466 1.00 15.24 290 LEU B C 1
ATOM 8041 O O . LEU B 1 263 ? 7.722 110.390 201.704 1.00 13.89 290 LEU B O 1
ATOM 8046 N N . GLN B 1 264 ? 8.446 108.844 200.243 1.00 14.49 291 GLN B N 1
ATOM 8047 C CA A GLN B 1 264 ? 8.080 109.651 199.096 0.50 16.72 291 GLN B CA 1
ATOM 8048 C CA B GLN B 1 264 ? 8.080 109.673 199.126 0.50 16.67 291 GLN B CA 1
ATOM 8049 C C . GLN B 1 264 ? 6.747 109.116 198.614 1.00 16.71 291 GLN B C 1
ATOM 8050 O O . GLN B 1 264 ? 6.545 107.900 198.551 1.00 18.53 291 GLN B O 1
ATOM 8061 N N . HIS B 1 265 ? 5.831 109.990 198.277 1.00 17.63 292 HIS B N 1
ATOM 8062 C CA . HIS B 1 265 ? 4.555 109.539 197.767 1.00 17.63 292 HIS B CA 1
ATOM 8063 C C . HIS B 1 265 ? 4.321 110.173 196.381 1.00 18.11 292 HIS B C 1
ATOM 8064 O O . HIS B 1 265 ? 4.272 111.412 196.234 1.00 17.62 292 HIS B O 1
ATOM 8071 N N . ILE B 1 266 ? 4.139 109.294 195.398 1.00 17.75 293 ILE B N 1
ATOM 8072 C CA . ILE B 1 266 ? 4.043 109.683 194.014 1.00 18.19 293 ILE B CA 1
ATOM 8073 C C . ILE B 1 266 ? 2.666 109.418 193.413 1.00 18.41 293 ILE B C 1
ATOM 8074 O O . ILE B 1 266 ? 2.223 108.281 193.456 1.00 18.45 293 ILE B O 1
ATOM 8079 N N . ILE B 1 267 ? 2.011 110.469 192.898 1.00 18.28 294 ILE B N 1
ATOM 8080 C CA . ILE B 1 267 ? 0.681 110.356 192.317 1.00 19.68 294 ILE B CA 1
ATOM 8081 C C . ILE B 1 267 ? 0.605 111.013 190.952 1.00 20.02 294 ILE B C 1
ATOM 8082 O O . ILE B 1 267 ? 1.505 111.766 190.580 1.00 19.86 294 ILE B O 1
ATOM 8087 N N . HIS B 1 268 ? -0.478 110.695 190.229 1.00 19.93 295 HIS B N 1
ATOM 8088 C CA . HIS B 1 268 ? -0.757 111.194 188.918 1.00 21.57 295 HIS B CA 1
ATOM 8089 C C . HIS B 1 268 ? -1.023 112.713 188.961 1.00 23.36 295 HIS B C 1
ATOM 8090 O O . HIS B 1 268 ? -1.542 113.256 189.935 1.00 23.14 295 HIS B O 1
ATOM 8097 N N . ASP B 1 269 ? -0.618 113.390 187.906 1.00 24.08 296 ASP B N 1
ATOM 8098 C CA . ASP B 1 269 ? -0.919 114.800 187.763 1.00 26.54 296 ASP B CA 1
ATOM 8099 C C . ASP B 1 269 ? -1.492 115.073 186.355 1.00 26.91 296 ASP B C 1
ATOM 8100 O O . ASP B 1 269 ? -0.771 114.983 185.352 1.00 26.46 296 ASP B O 1
ATOM 8105 N N . SER B 1 270 ? -2.785 115.398 186.285 1.00 28.58 297 SER B N 1
ATOM 8106 C CA . SER B 1 270 ? -3.468 115.505 184.973 1.00 30.96 297 SER B CA 1
ATOM 8107 C C . SER B 1 270 ? -2.838 116.577 184.118 1.00 32.10 297 SER B C 1
ATOM 8108 O O . SER B 1 270 ? -2.928 116.533 182.910 1.00 33.69 297 SER B O 1
ATOM 8111 N N . ARG B 1 271 ? -2.180 117.543 184.740 1.00 32.92 298 ARG B N 1
ATOM 8112 C CA . ARG B 1 271 ? -1.563 118.614 183.972 1.00 33.79 298 ARG B CA 1
ATOM 8113 C C . ARG B 1 271 ? -0.147 118.249 183.475 1.00 32.49 298 ARG B C 1
ATOM 8114 O O . ARG B 1 271 ? 0.505 119.055 182.848 1.00 31.44 298 ARG B O 1
ATOM 8122 N N . ASN B 1 272 ? 0.344 117.056 183.789 1.00 30.86 299 ASN B N 1
ATOM 8123 C CA . ASN B 1 272 ? 1.726 116.740 183.444 1.00 30.12 299 ASN B CA 1
ATOM 8124 C C . ASN B 1 272 ? 1.891 115.319 182.953 1.00 29.37 299 ASN B C 1
ATOM 8125 O O . ASN B 1 272 ? 1.756 114.323 183.702 1.00 27.57 299 ASN B O 1
ATOM 8130 N N . ILE B 1 273 ? 2.190 115.236 181.668 1.00 29.87 300 ILE B N 1
ATOM 8131 C CA . ILE B 1 273 ? 2.132 113.959 180.939 1.00 28.52 300 ILE B CA 1
ATOM 8132 C C . ILE B 1 273 ? 3.319 113.090 181.215 1.00 27.94 300 ILE B C 1
ATOM 8133 O O . ILE B 1 273 ? 3.389 111.941 180.737 1.00 28.00 300 ILE B O 1
ATOM 8138 N N . GLN B 1 274 ? 4.248 113.606 182.013 1.00 26.86 301 GLN B N 1
ATOM 8139 C CA . GLN B 1 274 ? 5.313 112.762 182.509 1.00 26.41 301 GLN B CA 1
ATOM 8140 C C . GLN B 1 274 ? 5.080 112.272 183.947 1.00 24.64 301 GLN B C 1
ATOM 8141 O O . GLN B 1 274 ? 5.956 111.636 184.508 1.00 25.09 301 GLN B O 1
ATOM 8147 N N . SER B 1 275 ? 3.954 112.613 184.576 1.00 23.18 302 SER B N 1
ATOM 8148 C CA . SER B 1 275 ? 3.698 112.089 185.920 1.00 20.79 302 SER B CA 1
ATOM 8149 C C . SER B 1 275 ? 3.212 110.666 185.810 1.00 20.18 302 SER B C 1
ATOM 8150 O O . SER B 1 275 ? 2.946 110.169 184.701 1.00 20.56 302 SER B O 1
ATOM 8153 N N . LEU B 1 276 ? 3.119 110.004 186.957 1.00 18.82 303 LEU B N 1
ATOM 8154 C CA . LEU B 1 276 ? 2.642 108.635 187.031 1.00 17.62 303 LEU B CA 1
ATOM 8155 C C . LEU B 1 276 ? 1.363 108.610 186.234 1.00 17.18 303 LEU B C 1
ATOM 8156 O O . LEU B 1 276 ? 0.531 109.470 186.437 1.00 17.61 303 LEU B O 1
ATOM 8161 N N . THR B 1 277 ? 1.218 107.617 185.362 1.00 16.41 304 THR B N 1
ATOM 8162 C CA . THR B 1 277 ? 0.093 107.563 184.399 1.00 16.55 304 THR B CA 1
ATOM 8163 C C . THR B 1 277 ? -1.265 107.356 185.088 1.00 16.94 304 THR B C 1
ATOM 8164 O O . THR B 1 277 ? -2.266 107.954 184.700 1.00 17.18 304 THR B O 1
ATOM 8168 N N . ASN B 1 278 ? -1.300 106.517 186.127 1.00 16.45 305 ASN B N 1
ATOM 8169 C CA . ASN B 1 278 ? -2.544 106.318 186.870 1.00 16.59 305 ASN B CA 1
ATOM 8170 C C . ASN B 1 278 ? -2.180 105.919 188.310 1.00 16.21 305 ASN B C 1
ATOM 8171 O O . ASN B 1 278 ? -1.106 105.354 188.534 1.00 14.66 305 ASN B O 1
ATOM 8176 N N . ASN B 1 279 ? -3.101 106.142 189.244 1.00 16.99 306 ASN B N 1
ATOM 8177 C CA . ASN B 1 279 ? -2.847 106.040 190.704 1.00 17.07 306 ASN B CA 1
ATOM 8178 C C . ASN B 1 279 ? -3.036 104.609 191.190 1.00 17.97 306 ASN B C 1
ATOM 8179 O O . ASN B 1 279 ? -2.626 104.274 192.322 1.00 19.22 306 ASN B O 1
ATOM 8184 N N . ILE B 1 280 ? -3.706 103.772 190.393 1.00 17.91 307 ILE B N 1
ATOM 8185 C CA . ILE B 1 280 ? -3.904 102.438 190.837 1.00 18.30 307 ILE B CA 1
ATOM 8186 C C . ILE B 1 280 ? -2.815 101.541 190.315 1.00 19.15 307 ILE B C 1
ATOM 8187 O O . ILE B 1 280 ? -2.815 101.214 189.116 1.00 19.76 307 ILE B O 1
ATOM 8192 N N . ILE B 1 281 ? -1.926 101.076 191.206 1.00 18.52 308 ILE B N 1
ATOM 8193 C CA . ILE B 1 281 ? -0.751 100.309 190.760 1.00 18.39 308 ILE B CA 1
ATOM 8194 C C . ILE B 1 281 ? -0.852 98.800 191.039 1.00 19.50 308 ILE B C 1
ATOM 8195 O O . ILE B 1 281 ? -0.564 98.351 192.162 1.00 21.00 308 ILE B O 1
ATOM 8200 N N . TRP B 1 282 ? -1.224 98.029 190.014 1.00 18.94 309 TRP B N 1
ATOM 8201 C CA . TRP B 1 282 ? -1.423 96.561 190.084 1.00 18.76 309 TRP B CA 1
ATOM 8202 C C . TRP B 1 282 ? -0.160 95.753 190.231 1.00 18.19 309 TRP B C 1
ATOM 8203 O O . TRP B 1 282 ? -0.213 94.720 190.850 1.00 18.63 309 TRP B O 1
ATOM 8214 N N . ASN B 1 283 ? 0.960 96.207 189.655 1.00 17.75 310 ASN B N 1
ATOM 8215 C CA . ASN B 1 283 ? 2.220 95.456 189.662 1.00 16.22 310 ASN B CA 1
ATOM 8216 C C . ASN B 1 283 ? 3.409 96.366 189.466 1.00 15.24 310 ASN B C 1
ATOM 8217 O O . ASN B 1 283 ? 3.333 97.361 188.727 1.00 15.46 310 ASN B O 1
ATOM 8222 N N . ILE B 1 284 ? 4.513 96.037 190.138 1.00 14.35 311 ILE B N 1
ATOM 8223 C CA . ILE B 1 284 ? 5.743 96.765 190.010 1.00 13.08 311 ILE B CA 1
ATOM 8224 C C . ILE B 1 284 ? 6.771 95.718 189.725 1.00 15.48 311 ILE B C 1
ATOM 8225 O O . ILE B 1 284 ? 6.887 94.690 190.430 1.00 15.19 311 ILE B O 1
ATOM 8230 N N . PHE B 1 285 ? 7.585 95.988 188.712 1.00 16.02 312 PHE B N 1
ATOM 8231 C CA . PHE B 1 285 ? 8.580 95.035 188.352 1.00 15.59 312 PHE B CA 1
ATOM 8232 C C . PHE B 1 285 ? 9.866 95.749 188.122 1.00 16.58 312 PHE B C 1
ATOM 8233 O O . PHE B 1 285 ? 9.906 96.733 187.367 1.00 17.21 312 PHE B O 1
ATOM 8241 N N . ALA B 1 286 ? 10.928 95.235 188.727 1.00 17.47 313 ALA B N 1
ATOM 8242 C CA . ALA B 1 286 ? 12.272 95.760 188.528 1.00 19.80 313 ALA B CA 1
ATOM 8243 C C . ALA B 1 286 ? 12.986 94.884 187.505 1.00 20.03 313 ALA B C 1
ATOM 8244 O O . ALA B 1 286 ? 13.083 93.684 187.731 1.00 21.93 313 ALA B O 1
ATOM 8246 N N . ASP B 1 287 ? 13.465 95.442 186.389 1.00 20.60 314 ASP B N 1
ATOM 8247 C CA . ASP B 1 287 ? 13.990 94.590 185.332 1.00 21.84 314 ASP B CA 1
ATOM 8248 C C . ASP B 1 287 ? 15.457 94.364 185.608 1.00 22.97 314 ASP B C 1
ATOM 8249 O O . ASP B 1 287 ? 15.990 94.933 186.548 1.00 22.94 314 ASP B O 1
ATOM 8254 N N . GLN B 1 288 ? 16.106 93.568 184.768 1.00 23.49 315 GLN B N 1
ATOM 8255 C CA . GLN B 1 288 ? 17.542 93.246 184.904 1.00 25.97 315 GLN B CA 1
ATOM 8256 C C . GLN B 1 288 ? 18.473 94.466 184.917 1.00 25.73 315 GLN B C 1
ATOM 8257 O O . GLN B 1 288 ? 19.612 94.375 185.341 1.00 26.46 315 GLN B O 1
ATOM 8263 N N . GLU B 1 289 ? 17.992 95.597 184.413 1.00 25.55 316 GLU B N 1
ATOM 8264 C CA . GLU B 1 289 ? 18.788 96.819 184.405 1.00 26.10 316 GLU B CA 1
ATOM 8265 C C . GLU B 1 289 ? 18.346 97.757 185.516 1.00 25.14 316 GLU B C 1
ATOM 8266 O O . GLU B 1 289 ? 18.754 98.924 185.511 1.00 26.43 316 GLU B O 1
ATOM 8272 N N . HIS B 1 290 ? 17.467 97.263 186.398 1.00 23.70 317 HIS B N 1
ATOM 8273 C CA . HIS B 1 290 ? 16.927 97.987 187.520 1.00 24.07 317 HIS B CA 1
ATOM 8274 C C . HIS B 1 290 ? 15.945 99.098 187.120 1.00 23.29 317 HIS B C 1
ATOM 8275 O O . HIS B 1 290 ? 15.593 99.952 187.967 1.00 23.61 317 HIS B O 1
ATOM 8282 N N . ASN B 1 291 ? 15.526 99.143 185.863 1.00 20.24 318 ASN B N 1
ATOM 8283 C CA . ASN B 1 291 ? 14.408 100.052 185.534 1.00 19.05 318 ASN B CA 1
ATOM 8284 C C . ASN B 1 291 ? 13.196 99.512 186.295 1.00 17.09 318 ASN B C 1
ATOM 8285 O O . ASN B 1 291 ? 13.057 98.297 186.423 1.00 17.94 318 ASN B O 1
ATOM 8290 N N . ILE B 1 292 ? 12.328 100.396 186.769 1.00 15.67 319 ILE B N 1
ATOM 8291 C CA . ILE B 1 292 ? 11.077 100.045 187.455 1.00 12.76 319 ILE B CA 1
ATOM 8292 C C . ILE B 1 292 ? 9.902 100.222 186.493 1.00 12.68 319 ILE B C 1
ATOM 8293 O O . ILE B 1 292 ? 9.657 101.322 186.012 1.00 12.95 319 ILE B O 1
ATOM 8298 N N . TRP B 1 293 ? 9.140 99.157 186.301 1.00 11.02 320 TRP B N 1
ATOM 8299 C CA . TRP B 1 293 ? 7.987 99.123 185.445 1.00 10.85 320 TRP B CA 1
ATOM 8300 C C . TRP B 1 293 ? 6.779 99.153 186.377 1.00 10.27 320 TRP B C 1
ATOM 8301 O O . TRP B 1 293 ? 6.680 98.311 187.257 1.00 11.56 320 TRP B O 1
ATOM 8312 N N . LEU B 1 294 ? 5.860 100.086 186.165 1.00 10.92 321 LEU B N 1
ATOM 8313 C CA . LEU B 1 294 ? 4.605 100.165 186.962 1.00 12.25 321 LEU B CA 1
ATOM 8314 C C . LEU B 1 294 ? 3.433 99.944 186.045 1.00 12.58 321 LEU B C 1
ATOM 8315 O O . LEU B 1 294 ? 3.228 100.692 185.071 1.00 12.15 321 LEU B O 1
ATOM 8320 N N . GLY B 1 295 ? 2.651 98.922 186.385 1.00 13.20 322 GLY B N 1
ATOM 8321 C CA . GLY B 1 295 ? 1.452 98.566 185.642 1.00 13.70 322 GLY B CA 1
ATOM 8322 C C . GLY B 1 295 ? 0.231 99.006 186.424 1.00 15.91 322 GLY B C 1
ATOM 8323 O O . GLY B 1 295 ? 0.017 98.585 187.623 1.00 15.66 322 GLY B O 1
ATOM 8324 N N . THR B 1 296 ? -0.595 99.789 185.732 1.00 15.40 323 THR B N 1
ATOM 8325 C CA . THR B 1 296 ? -1.609 100.526 186.360 1.00 14.28 323 THR B CA 1
ATOM 8326 C C . THR B 1 296 ? -2.932 100.263 185.661 1.00 15.54 323 THR B C 1
ATOM 8327 O O . THR B 1 296 ? -3.026 99.478 184.712 1.00 14.07 323 THR B O 1
ATOM 8331 N N . ASP B 1 297 ? -3.965 100.900 186.208 1.00 15.71 324 ASP B N 1
ATOM 8332 C CA . ASP B 1 297 ? -5.275 100.819 185.702 1.00 18.44 324 ASP B CA 1
ATOM 8333 C C . ASP B 1 297 ? -5.399 101.607 184.392 1.00 19.39 324 ASP B C 1
ATOM 8334 O O . ASP B 1 297 ? -6.403 101.496 183.732 1.00 20.46 324 ASP B O 1
ATOM 8339 N N . TYR B 1 298 ? -4.359 102.350 183.999 1.00 19.24 325 TYR B N 1
ATOM 8340 C CA . TYR B 1 298 ? -4.347 102.966 182.693 1.00 20.08 325 TYR B CA 1
ATOM 8341 C C . TYR B 1 298 ? -2.918 103.133 182.135 1.00 18.84 325 TYR B C 1
ATOM 8342 O O . TYR B 1 298 ? -2.289 104.191 182.301 1.00 19.69 325 TYR B O 1
ATOM 8351 N N . GLY B 1 299 ? -2.413 102.109 181.449 1.00 16.28 326 GLY B N 1
ATOM 8352 C CA . GLY B 1 299 ? -1.065 102.170 180.876 1.00 15.43 326 GLY B CA 1
ATOM 8353 C C . GLY B 1 299 ? 0.062 101.789 181.851 1.00 14.67 326 GLY B C 1
ATOM 8354 O O . GLY B 1 299 ? -0.178 101.324 182.985 1.00 14.73 326 GLY B O 1
ATOM 8355 N N . ILE B 1 300 ? 1.278 102.132 181.456 1.00 14.80 327 ILE B N 1
ATOM 8356 C CA . ILE B 1 300 ? 2.512 101.754 182.104 1.00 14.03 327 ILE B CA 1
ATOM 8357 C C . ILE B 1 300 ? 3.326 102.996 182.304 1.00 14.49 327 ILE B C 1
ATOM 8358 O O . ILE B 1 300 ? 3.419 103.831 181.432 1.00 15.62 327 ILE B O 1
ATOM 8363 N N . SER B 1 301 ? 3.932 103.103 183.472 1.00 15.22 328 SER B N 1
ATOM 8364 C CA . SER B 1 301 ? 4.846 104.153 183.772 1.00 16.12 328 SER B CA 1
ATOM 8365 C C . SER B 1 301 ? 6.199 103.513 183.935 1.00 15.82 328 SER B C 1
ATOM 8366 O O . SER B 1 301 ? 6.382 102.542 184.711 1.00 15.37 328 SER B O 1
ATOM 8369 N N . LEU B 1 302 ? 7.172 104.001 183.185 1.00 17.28 329 LEU B N 1
ATOM 8370 C CA . LEU B 1 302 ? 8.488 103.353 183.217 1.00 17.96 329 LEU B CA 1
ATOM 8371 C C . LEU B 1 302 ? 9.433 104.327 183.873 1.00 19.02 329 LEU B C 1
ATOM 8372 O O . LEU B 1 302 ? 9.519 105.478 183.462 1.00 20.59 329 LEU B O 1
ATOM 8377 N N . SER B 1 303 ? 10.164 103.879 184.872 1.00 19.97 330 SER B N 1
ATOM 8378 C CA . SER B 1 303 ? 11.115 104.765 185.528 1.00 21.22 330 SER B CA 1
ATOM 8379 C C . SER B 1 303 ? 12.562 104.270 185.223 1.00 21.99 330 SER B C 1
ATOM 8380 O O . SER B 1 303 ? 13.019 103.240 185.724 1.00 20.23 330 SER B O 1
ATOM 8383 N N . ARG B 1 304 ? 13.264 104.984 184.373 1.00 24.14 331 ARG B N 1
ATOM 8384 C CA . ARG B 1 304 ? 14.579 104.562 183.992 1.00 28.94 331 ARG B CA 1
ATOM 8385 C C . ARG B 1 304 ? 15.606 104.709 185.138 1.00 33.12 331 ARG B C 1
ATOM 8386 O O . ARG B 1 304 ? 15.592 105.701 185.938 1.00 33.23 331 ARG B O 1
ATOM 8394 N N . TYR B 1 305 ? 16.485 103.714 185.216 1.00 37.26 332 TYR B N 1
ATOM 8395 C CA . TYR B 1 305 ? 17.549 103.722 186.204 1.00 42.12 332 TYR B CA 1
ATOM 8396 C C . TYR B 1 305 ? 18.763 104.576 185.781 1.00 45.75 332 TYR B C 1
ATOM 8397 O O . TYR B 1 305 ? 19.293 104.463 184.655 1.00 45.30 332 TYR B O 1
ATOM 8406 N N . ASN B 1 306 ? 19.163 105.445 186.714 1.00 50.75 333 ASN B N 1
ATOM 8407 C CA . ASN B 1 306 ? 20.424 106.210 186.621 1.00 55.48 333 ASN B CA 1
ATOM 8408 C C . ASN B 1 306 ? 21.371 105.758 187.710 1.00 56.81 333 ASN B C 1
ATOM 8409 O O . ASN B 1 306 ? 20.940 105.536 188.847 1.00 57.47 333 ASN B O 1
ATOM 8414 N N . SER B 1 307 ? 22.651 105.645 187.347 1.00 58.81 334 SER B N 1
ATOM 8415 C CA . SER B 1 307 ? 23.720 105.289 188.272 1.00 59.89 334 SER B CA 1
ATOM 8416 C C . SER B 1 307 ? 24.528 106.549 188.519 1.00 60.63 334 SER B C 1
ATOM 8417 O O . SER B 1 307 ? 24.833 107.269 187.565 1.00 61.62 334 SER B O 1
ATOM 8420 N N . LEU B 1 309 ? 27.042 105.238 187.937 1.00 41.65 336 LEU B N 1
ATOM 8421 C CA . LEU B 1 309 ? 28.205 104.668 187.286 1.00 40.45 336 LEU B CA 1
ATOM 8422 C C . LEU B 1 309 ? 27.881 103.247 186.925 1.00 39.68 336 LEU B C 1
ATOM 8423 O O . LEU B 1 309 ? 27.406 102.513 187.781 1.00 40.20 336 LEU B O 1
ATOM 8428 N N . GLN B 1 310 ? 28.157 102.832 185.687 1.00 38.26 337 GLN B N 1
ATOM 8429 C CA . GLN B 1 310 ? 27.965 101.440 185.321 1.00 37.33 337 GLN B CA 1
ATOM 8430 C C . GLN B 1 310 ? 29.022 100.550 186.019 1.00 35.90 337 GLN B C 1
ATOM 8431 O O . GLN B 1 310 ? 30.195 100.648 185.729 1.00 34.43 337 GLN B O 1
ATOM 8437 N N . PHE B 1 311 ? 28.598 99.686 186.939 1.00 35.64 338 PHE B N 1
ATOM 8438 C CA . PHE B 1 311 ? 29.520 98.754 187.635 1.00 34.15 338 PHE B CA 1
ATOM 8439 C C . PHE B 1 311 ? 29.303 97.328 187.168 1.00 33.41 338 PHE B C 1
ATOM 8440 O O . PHE B 1 311 ? 28.198 96.837 187.144 1.00 35.85 338 PHE B O 1
ATOM 8448 N N . ILE B 1 312 ? 30.376 96.667 186.796 1.00 31.76 339 ILE B N 1
ATOM 8449 C CA . ILE B 1 312 ? 30.346 95.319 186.294 1.00 30.85 339 ILE B CA 1
ATOM 8450 C C . ILE B 1 312 ? 30.992 94.441 187.371 1.00 30.50 339 ILE B C 1
ATOM 8451 O O . ILE B 1 312 ? 32.148 94.685 187.714 1.00 30.80 339 ILE B O 1
ATOM 8456 N N . PRO B 1 313 ? 30.240 93.473 187.953 1.00 30.90 340 PRO B N 1
ATOM 8457 C CA . PRO B 1 313 ? 30.813 92.540 188.935 1.00 30.69 340 PRO B CA 1
ATOM 8458 C C . PRO B 1 313 ? 31.581 91.485 188.188 1.00 30.74 340 PRO B C 1
ATOM 8459 O O . PRO B 1 313 ? 31.256 91.231 187.011 1.00 32.09 340 PRO B O 1
ATOM 8463 N N . ILE B 1 314 ? 32.584 90.895 188.828 1.00 29.71 341 ILE B N 1
ATOM 8464 C CA . ILE B 1 314 ? 33.494 89.969 188.132 1.00 30.51 341 ILE B CA 1
ATOM 8465 C C . ILE B 1 314 ? 32.789 88.739 187.665 1.00 29.73 341 ILE B C 1
ATOM 8466 O O . ILE B 1 314 ? 33.203 88.169 186.694 1.00 29.59 341 ILE B O 1
ATOM 8471 N N . SER B 1 315 ? 31.800 88.279 188.423 1.00 30.55 342 SER B N 1
ATOM 8472 C CA . SER B 1 315 ? 31.086 87.084 188.072 1.00 31.22 342 SER B CA 1
ATOM 8473 C C . SER B 1 315 ? 30.445 87.230 186.698 1.00 30.32 342 SER B C 1
ATOM 8474 O O . SER B 1 315 ? 30.138 86.244 186.084 1.00 30.07 342 SER B O 1
ATOM 8477 N N . GLN B 1 316 ? 30.230 88.462 186.250 1.00 29.39 343 GLN B N 1
ATOM 8478 C CA . GLN B 1 316 ? 29.663 88.702 184.929 1.00 30.48 343 GLN B CA 1
ATOM 8479 C C . GLN B 1 316 ? 30.697 88.359 183.826 1.00 30.39 343 GLN B C 1
ATOM 8480 O O . GLN B 1 316 ? 30.331 88.144 182.695 1.00 30.73 343 GLN B O 1
ATOM 8486 N N . ILE B 1 317 ? 31.974 88.277 184.192 1.00 30.32 344 ILE B N 1
ATOM 8487 C CA . ILE B 1 317 ? 33.077 87.971 183.268 1.00 30.51 344 ILE B CA 1
ATOM 8488 C C . ILE B 1 317 ? 33.505 86.521 182.833 1.00 31.57 344 ILE B C 1
ATOM 8489 O O . ILE B 1 317 ? 33.206 86.180 181.706 1.00 33.70 344 ILE B O 1
ATOM 8494 N N . THR B 1 318 ? 34.151 85.598 183.552 1.00 32.77 345 THR B N 1
ATOM 8495 C CA . THR B 1 318 ? 33.966 84.885 184.834 1.00 33.10 345 THR B CA 1
ATOM 8496 C C . THR B 1 318 ? 32.887 83.784 184.908 1.00 35.31 345 THR B C 1
ATOM 8497 O O . THR B 1 318 ? 33.188 82.652 184.559 1.00 35.60 345 THR B O 1
ATOM 8501 N N . GLY B 1 319 ? 31.670 84.079 185.360 1.00 36.61 346 GLY B N 1
ATOM 8502 C CA . GLY B 1 319 ? 30.725 83.016 185.700 1.00 38.07 346 GLY B CA 1
ATOM 8503 C C . GLY B 1 319 ? 31.001 82.264 187.007 1.00 38.79 346 GLY B C 1
ATOM 8504 O O . GLY B 1 319 ? 30.463 81.170 187.202 1.00 39.22 346 GLY B O 1
ATOM 8505 N N . THR B 1 320 ? 31.788 82.869 187.911 1.00 38.36 347 THR B N 1
ATOM 8506 C CA . THR B 1 320 ? 32.208 82.282 189.201 1.00 39.11 347 THR B CA 1
ATOM 8507 C C . THR B 1 320 ? 32.050 83.315 190.299 1.00 38.25 347 THR B C 1
ATOM 8508 O O . THR B 1 320 ? 32.037 84.496 190.021 1.00 37.60 347 THR B O 1
ATOM 8512 N N . GLY B 1 321 ? 31.952 82.867 191.553 1.00 38.88 348 GLY B N 1
ATOM 8513 C CA . GLY B 1 321 ? 31.855 83.779 192.707 1.00 37.51 348 GLY B CA 1
ATOM 8514 C C . GLY B 1 321 ? 33.184 84.179 193.346 1.00 35.95 348 GLY B C 1
ATOM 8515 O O . GLY B 1 321 ? 33.179 84.800 194.404 1.00 37.06 348 GLY B O 1
ATOM 8516 N N . ASP B 1 322 ? 34.323 83.816 192.748 1.00 34.39 349 ASP B N 1
ATOM 8517 C CA . ASP B 1 322 ? 35.668 84.221 193.278 1.00 32.22 349 ASP B CA 1
ATOM 8518 C C . ASP B 1 322 ? 35.880 85.735 193.285 1.00 29.36 349 ASP B C 1
ATOM 8519 O O . ASP B 1 322 ? 35.485 86.427 192.361 1.00 29.23 349 ASP B O 1
ATOM 8524 N N . GLY B 1 323 ? 36.533 86.236 194.314 1.00 26.33 350 GLY B N 1
ATOM 8525 C CA . GLY B 1 323 ? 36.793 87.634 194.429 1.00 24.14 350 GLY B CA 1
ATOM 8526 C C . GLY B 1 323 ? 38.122 88.048 193.814 1.00 22.09 350 GLY B C 1
ATOM 8527 O O . GLY B 1 323 ? 38.938 87.204 193.521 1.00 21.29 350 GLY B O 1
ATOM 8528 N N . ASN B 1 324 ? 38.291 89.354 193.583 1.00 18.95 351 ASN B N 1
ATOM 8529 C CA . ASN B 1 324 ? 39.541 89.915 193.243 1.00 17.75 351 ASN B CA 1
ATOM 8530 C C . ASN B 1 324 ? 39.478 91.353 193.579 1.00 17.26 351 ASN B C 1
ATOM 8531 O O . ASN B 1 324 ? 38.457 91.952 193.364 1.00 20.38 351 ASN B O 1
ATOM 8536 N N . GLN B 1 325 ? 40.547 91.930 194.109 1.00 16.68 352 GLN B N 1
ATOM 8537 C CA . GLN B 1 325 ? 40.680 93.385 194.183 1.00 15.88 352 GLN B CA 1
ATOM 8538 C C . GLN B 1 325 ? 41.638 93.863 193.066 1.00 15.08 352 GLN B C 1
ATOM 8539 O O . GLN B 1 325 ? 42.821 93.499 193.041 1.00 13.96 352 GLN B O 1
ATOM 8545 N N . PHE B 1 326 ? 41.142 94.704 192.169 1.00 14.28 353 PHE B N 1
ATOM 8546 C CA . PHE B 1 326 ? 41.884 95.044 190.957 1.00 14.47 353 PHE B CA 1
ATOM 8547 C C . PHE B 1 326 ? 42.864 96.163 191.141 1.00 14.48 353 PHE B C 1
ATOM 8548 O O . PHE B 1 326 ? 42.455 97.270 191.559 1.00 15.77 353 PHE B O 1
ATOM 8556 N N . TYR B 1 327 ? 44.152 95.866 190.884 1.00 13.19 354 TYR B N 1
ATOM 8557 C CA . TYR B 1 327 ? 45.239 96.836 191.003 1.00 13.23 354 TYR B CA 1
ATOM 8558 C C . TYR B 1 327 ? 45.896 97.240 189.665 1.00 13.29 354 TYR B C 1
ATOM 8559 O O . TYR B 1 327 ? 46.553 98.284 189.574 1.00 12.76 354 TYR B O 1
ATOM 8568 N N . SER B 1 328 ? 45.708 96.420 188.649 1.00 14.45 355 SER B N 1
ATOM 8569 C CA . SER B 1 328 ? 46.250 96.679 187.308 1.00 16.80 355 SER B CA 1
ATOM 8570 C C . SER B 1 328 ? 45.220 96.262 186.282 1.00 16.93 355 SER B C 1
ATOM 8571 O O . SER B 1 328 ? 44.723 95.118 186.280 1.00 15.87 355 SER B O 1
ATOM 8574 N N . LEU B 1 329 ? 44.885 97.240 185.448 1.00 17.70 356 LEU B N 1
ATOM 8575 C CA . LEU B 1 329 ? 44.044 97.052 184.287 1.00 17.37 356 LEU B CA 1
ATOM 8576 C C . LEU B 1 329 ? 44.908 97.430 183.086 1.00 18.94 356 LEU B C 1
ATOM 8577 O O . LEU B 1 329 ? 45.742 98.370 183.145 1.00 19.42 356 LEU B O 1
ATOM 8582 N N . PHE B 1 330 ? 44.769 96.629 182.030 1.00 18.23 357 PHE B N 1
ATOM 8583 C CA . PHE B 1 330 ? 45.531 96.778 180.824 1.00 18.21 357 PHE B CA 1
ATOM 8584 C C . PHE B 1 330 ? 44.797 96.102 179.687 1.00 17.68 357 PHE B C 1
ATOM 8585 O O . PHE B 1 330 ? 44.156 95.082 179.858 1.00 18.47 357 PHE B O 1
ATOM 8593 N N . ARG B 1 331 ? 44.847 96.694 178.524 1.00 18.80 358 ARG B N 1
ATOM 8594 C CA . ARG B 1 331 ? 44.334 96.047 177.315 1.00 19.09 358 ARG B CA 1
ATOM 8595 C C . ARG B 1 331 ? 45.511 95.988 176.312 1.00 19.90 358 ARG B C 1
ATOM 8596 O O . ARG B 1 331 ? 46.135 97.005 176.022 1.00 19.55 358 ARG B O 1
ATOM 8604 N N . ASP B 1 332 ? 45.825 94.799 175.786 1.00 20.11 359 ASP B N 1
ATOM 8605 C CA . ASP B 1 332 ? 46.985 94.681 174.941 1.00 21.11 359 ASP B CA 1
ATOM 8606 C C . ASP B 1 332 ? 46.755 95.063 173.476 1.00 22.55 359 ASP B C 1
ATOM 8607 O O . ASP B 1 332 ? 45.622 95.277 173.042 1.00 23.89 359 ASP B O 1
ATOM 8612 N N . SER B 1 333 ? 47.854 95.138 172.739 1.00 23.46 360 SER B N 1
ATOM 8613 C CA . SER B 1 333 ? 47.834 95.422 171.314 1.00 25.47 360 SER B CA 1
ATOM 8614 C C . SER B 1 333 ? 46.946 94.423 170.528 1.00 26.59 360 SER B C 1
ATOM 8615 O O . SER B 1 333 ? 46.302 94.855 169.623 1.00 28.60 360 SER B O 1
ATOM 8618 N N . LYS B 1 334 ? 46.842 93.139 170.912 1.00 26.73 361 LYS B N 1
ATOM 8619 C CA . LYS B 1 334 ? 45.838 92.232 170.308 1.00 27.24 361 LYS B CA 1
ATOM 8620 C C . LYS B 1 334 ? 44.336 92.399 170.801 1.00 26.83 361 LYS B C 1
ATOM 8621 O O . LYS B 1 334 ? 43.441 91.719 170.295 1.00 27.36 361 LYS B O 1
ATOM 8627 N N . GLY B 1 335 ? 44.072 93.277 171.770 1.00 24.72 362 GLY B N 1
ATOM 8628 C CA . GLY B 1 335 ? 42.718 93.551 172.204 1.00 23.48 362 GLY B CA 1
ATOM 8629 C C . GLY B 1 335 ? 42.256 92.774 173.422 1.00 23.54 362 GLY B C 1
ATOM 8630 O O . GLY B 1 335 ? 41.132 92.989 173.902 1.00 23.90 362 GLY B O 1
ATOM 8631 N N . PHE B 1 336 ? 43.119 91.920 173.968 1.00 21.77 363 PHE B N 1
ATOM 8632 C CA . PHE B 1 336 ? 42.776 91.205 175.197 1.00 20.85 363 PHE B CA 1
ATOM 8633 C C . PHE B 1 336 ? 42.771 92.189 176.358 1.00 20.15 363 PHE B C 1
ATOM 8634 O O . PHE B 1 336 ? 43.661 93.018 176.469 1.00 19.01 363 PHE B O 1
ATOM 8642 N N . TYR B 1 337 ? 41.795 92.060 177.246 1.00 19.58 364 TYR B N 1
ATOM 8643 C CA . TYR B 1 337 ? 41.843 92.815 178.477 1.00 18.64 364 TYR B CA 1
ATOM 8644 C C . TYR B 1 337 ? 42.547 91.976 179.504 1.00 17.84 364 TYR B C 1
ATOM 8645 O O . TYR B 1 337 ? 42.405 90.769 179.486 1.00 18.04 364 TYR B O 1
ATOM 8654 N N . TRP B 1 338 ? 43.314 92.628 180.386 1.00 16.66 365 TRP B N 1
ATOM 8655 C CA . TRP B 1 338 ? 44.046 91.962 181.433 1.00 15.79 365 TRP B CA 1
ATOM 8656 C C . TRP B 1 338 ? 43.837 92.758 182.717 1.00 15.20 365 TRP B C 1
ATOM 8657 O O . TRP B 1 338 ? 44.424 93.842 182.887 1.00 12.30 365 TRP B O 1
ATOM 8668 N N . PHE B 1 339 ? 42.998 92.194 183.590 1.00 14.20 366 PHE B N 1
ATOM 8669 C CA . PHE B 1 339 ? 42.572 92.829 184.813 1.00 14.38 366 PHE B CA 1
ATOM 8670 C C . PHE B 1 339 ? 43.047 91.913 185.951 1.00 13.81 366 PHE B C 1
ATOM 8671 O O . PHE B 1 339 ? 42.591 90.753 186.087 1.00 11.88 366 PHE B O 1
ATOM 8679 N N . GLY B 1 340 ? 43.979 92.432 186.752 1.00 13.44 367 GLY B N 1
ATOM 8680 C CA . GLY B 1 340 ? 44.616 91.633 187.831 1.00 13.03 367 GLY B CA 1
ATOM 8681 C C . GLY B 1 340 ? 44.694 92.435 189.126 1.00 13.85 367 GLY B C 1
ATOM 8682 O O . GLY B 1 340 ? 44.545 93.683 189.148 1.00 13.09 367 GLY B O 1
ATOM 8683 N N . GLY B 1 341 ? 44.959 91.731 190.206 1.00 12.90 368 GLY B N 1
ATOM 8684 C CA . GLY B 1 341 ? 45.127 92.377 191.497 1.00 14.33 368 GLY B CA 1
ATOM 8685 C C . GLY B 1 341 ? 45.523 91.391 192.568 1.00 13.58 368 GLY B C 1
ATOM 8686 O O . GLY B 1 341 ? 46.397 90.604 192.354 1.00 14.84 368 GLY B O 1
ATOM 8687 N N . ALA B 1 342 ? 44.816 91.384 193.680 1.00 14.88 369 ALA B N 1
ATOM 8688 C CA . ALA B 1 342 ? 45.191 90.571 194.852 1.00 15.22 369 ALA B CA 1
ATOM 8689 C C . ALA B 1 342 ? 45.049 89.114 194.541 1.00 16.45 369 ALA B C 1
ATOM 8690 O O . ALA B 1 342 ? 45.816 88.318 195.028 1.00 17.77 369 ALA B O 1
ATOM 8692 N N . ASN B 1 343 ? 44.021 88.733 193.784 1.00 16.70 370 ASN B N 1
ATOM 8693 C CA . ASN B 1 343 ? 43.716 87.313 193.628 1.00 16.79 370 ASN B CA 1
ATOM 8694 C C . ASN B 1 343 ? 43.933 86.813 192.212 1.00 16.86 370 ASN B C 1
ATOM 8695 O O . ASN B 1 343 ? 43.030 86.164 191.653 1.00 18.18 370 ASN B O 1
ATOM 8700 N N . GLY B 1 344 ? 45.092 87.112 191.616 1.00 15.66 371 GLY B N 1
ATOM 8701 C CA . GLY B 1 344 ? 45.393 86.591 190.272 1.00 15.89 371 GLY B CA 1
ATOM 8702 C C . GLY B 1 344 ? 44.997 87.496 189.100 1.00 16.66 371 GLY B C 1
ATOM 8703 O O . GLY B 1 344 ? 44.633 88.677 189.273 1.00 17.46 371 GLY B O 1
ATOM 8704 N N . LEU B 1 345 ? 45.041 86.952 187.893 1.00 16.28 372 LEU B N 1
ATOM 8705 C CA . LEU B 1 345 ? 44.979 87.778 186.696 1.00 15.40 372 LEU B CA 1
ATOM 8706 C C . LEU B 1 345 ? 44.001 87.192 185.682 1.00 14.78 372 LEU B C 1
ATOM 8707 O O . LEU B 1 345 ? 44.126 86.037 185.277 1.00 14.47 372 LEU B O 1
ATOM 8712 N N . ILE B 1 346 ? 43.089 88.023 185.214 1.00 14.00 373 ILE B N 1
ATOM 8713 C CA . ILE B 1 346 ? 42.038 87.567 184.348 1.00 15.63 373 ILE B CA 1
ATOM 8714 C C . ILE B 1 346 ? 42.226 88.148 182.941 1.00 17.28 373 ILE B C 1
ATOM 8715 O O . ILE B 1 346 ? 42.322 89.387 182.802 1.00 15.08 373 ILE B O 1
ATOM 8720 N N . ARG B 1 347 ? 42.295 87.240 181.945 1.00 17.05 374 ARG B N 1
ATOM 8721 C CA . ARG B 1 347 ? 42.263 87.585 180.533 1.00 19.15 374 ARG B CA 1
ATOM 8722 C C . ARG B 1 347 ? 40.880 87.362 179.919 1.00 20.12 374 ARG B C 1
ATOM 8723 O O . ARG B 1 347 ? 40.292 86.286 180.076 1.00 19.76 374 ARG B O 1
ATOM 8731 N N . PHE B 1 348 ? 40.398 88.346 179.166 1.00 19.71 375 PHE B N 1
ATOM 8732 C CA . PHE B 1 348 ? 39.063 88.242 178.599 1.00 21.23 375 PHE B CA 1
ATOM 8733 C C . PHE B 1 348 ? 38.944 89.225 177.437 1.00 22.31 375 PHE B C 1
ATOM 8734 O O . PHE B 1 348 ? 39.774 90.126 177.319 1.00 23.32 375 PHE B O 1
ATOM 8742 N N . THR B 1 349 ? 37.971 89.058 176.564 1.00 24.15 376 THR B N 1
ATOM 8743 C CA . THR B 1 349 ? 37.889 89.890 175.370 1.00 26.66 376 THR B CA 1
ATOM 8744 C C . THR B 1 349 ? 36.722 90.889 175.312 1.00 28.89 376 THR B C 1
ATOM 8745 O O . THR B 1 349 ? 36.761 91.871 174.556 1.00 29.55 376 THR B O 1
ATOM 8749 N N . ASP B 1 350 ? 35.664 90.678 176.065 1.00 30.86 377 ASP B N 1
ATOM 8750 C CA . ASP B 1 350 ? 34.659 91.750 176.052 1.00 34.60 377 ASP B CA 1
ATOM 8751 C C . ASP B 1 350 ? 34.223 92.149 177.463 1.00 34.37 377 ASP B C 1
ATOM 8752 O O . ASP B 1 350 ? 33.936 91.281 178.280 1.00 34.35 377 ASP B O 1
ATOM 8757 N N . PRO B 1 351 ? 34.210 93.464 177.744 1.00 34.92 378 PRO B N 1
ATOM 8758 C CA . PRO B 1 351 ? 33.877 94.038 179.035 1.00 35.68 378 PRO B CA 1
ATOM 8759 C C . PRO B 1 351 ? 32.481 93.654 179.538 1.00 36.85 378 PRO B C 1
ATOM 8760 O O . PRO B 1 351 ? 32.171 93.869 180.708 1.00 36.56 378 PRO B O 1
ATOM 8764 N N . ALA B 1 352 ? 31.639 93.082 178.689 1.00 38.64 379 ALA B N 1
ATOM 8765 C CA . ALA B 1 352 ? 30.326 92.628 179.168 1.00 40.82 379 ALA B CA 1
ATOM 8766 C C . ALA B 1 352 ? 30.270 91.087 179.401 1.00 42.36 379 ALA B C 1
ATOM 8767 O O . ALA B 1 352 ? 29.240 90.537 179.879 1.00 43.09 379 ALA B O 1
ATOM 8769 N N . GLY B 1 353 ? 31.391 90.419 179.094 1.00 42.26 380 GLY B N 1
ATOM 8770 C CA . GLY B 1 353 ? 31.537 88.976 179.281 1.00 44.53 380 GLY B CA 1
ATOM 8771 C C . GLY B 1 353 ? 30.564 88.077 178.524 1.00 47.67 380 GLY B C 1
ATOM 8772 O O . GLY B 1 353 ? 30.399 86.898 178.898 1.00 48.70 380 GLY B O 1
ATOM 8773 N N . GLU B 1 354 ? 29.922 88.602 177.468 1.00 49.45 381 GLU B N 1
ATOM 8774 C CA . GLU B 1 354 ? 28.990 87.808 176.642 1.00 51.53 381 GLU B CA 1
ATOM 8775 C C . GLU B 1 354 ? 29.626 86.565 176.011 1.00 52.17 381 GLU B C 1
ATOM 8776 O O . GLU B 1 354 ? 29.013 85.502 175.978 1.00 53.50 381 GLU B O 1
ATOM 8782 N N . ARG B 1 355 ? 30.839 86.701 175.492 1.00 52.59 382 ARG B N 1
ATOM 8783 C CA . ARG B 1 355 ? 31.633 85.533 175.102 1.00 53.73 382 ARG B CA 1
ATOM 8784 C C . ARG B 1 355 ? 32.206 85.011 176.404 1.00 52.83 382 ARG B C 1
ATOM 8785 O O . ARG B 1 355 ? 32.919 85.759 177.107 1.00 53.08 382 ARG B O 1
ATOM 8793 N N . HIS B 1 356 ? 31.896 83.768 176.765 1.00 51.99 383 HIS B N 1
ATOM 8794 C CA . HIS B 1 356 ? 32.257 83.289 178.114 1.00 49.67 383 HIS B CA 1
ATOM 8795 C C . HIS B 1 356 ? 33.653 82.651 178.043 1.00 46.85 383 HIS B C 1
ATOM 8796 O O . HIS B 1 356 ? 33.821 81.437 178.187 1.00 47.25 383 HIS B O 1
ATOM 8803 N N . ASP B 1 357 ? 34.654 83.509 177.825 1.00 42.93 384 ASP B N 1
ATOM 8804 C CA . ASP B 1 357 ? 36.001 83.093 177.405 1.00 39.08 384 ASP B CA 1
ATOM 8805 C C . ASP B 1 357 ? 37.095 83.718 178.283 1.00 34.32 384 ASP B C 1
ATOM 8806 O O . ASP B 1 357 ? 38.204 83.966 177.825 1.00 32.25 384 ASP B O 1
ATOM 8811 N N . ALA B 1 358 ? 36.750 83.984 179.529 1.00 30.48 385 ALA B N 1
ATOM 8812 C CA . ALA B 1 358 ? 37.718 84.495 180.498 1.00 26.84 385 ALA B CA 1
ATOM 8813 C C . ALA B 1 358 ? 38.681 83.384 180.846 1.00 25.17 385 ALA B C 1
ATOM 8814 O O . ALA B 1 358 ? 38.300 82.222 180.959 1.00 24.32 385 ALA B O 1
ATOM 8816 N N . ILE B 1 359 ? 39.937 83.737 181.007 1.00 23.06 386 ILE B N 1
ATOM 8817 C CA . ILE B 1 359 ? 40.877 82.809 181.618 1.00 22.21 386 ILE B CA 1
ATOM 8818 C C . ILE B 1 359 ? 41.459 83.465 182.876 1.00 21.02 386 ILE B C 1
ATOM 8819 O O . ILE B 1 359 ? 41.902 84.618 182.841 1.00 20.43 386 ILE B O 1
ATOM 8824 N N . TRP B 1 360 ? 41.492 82.720 183.975 1.00 20.00 387 TRP B N 1
ATOM 8825 C CA . TRP B 1 360 ? 41.847 83.303 185.234 1.00 18.78 387 TRP B CA 1
ATOM 8826 C C . TRP B 1 360 ? 43.075 82.568 185.745 1.00 18.74 387 TRP B C 1
ATOM 8827 O O . TRP B 1 360 ? 42.955 81.384 186.138 1.00 17.80 387 TRP B O 1
ATOM 8838 N N . TYR B 1 361 ? 44.224 83.273 185.706 1.00 16.71 388 TYR B N 1
ATOM 8839 C CA . TYR B 1 361 ? 45.534 82.736 186.097 1.00 17.45 388 TYR B CA 1
ATOM 8840 C C . TYR B 1 361 ? 45.744 82.956 187.587 1.00 18.24 388 TYR B C 1
ATOM 8841 O O . TYR B 1 361 ? 45.604 84.109 188.096 1.00 15.59 388 TYR B O 1
ATOM 8850 N N . ARG B 1 362 ? 45.981 81.860 188.308 1.00 19.54 389 ARG B N 1
ATOM 8851 C CA . ARG B 1 362 ? 46.345 82.022 189.716 1.00 22.13 389 ARG B CA 1
ATOM 8852 C C . ARG B 1 362 ? 47.139 80.915 190.262 1.00 22.67 389 ARG B C 1
ATOM 8853 O O . ARG B 1 362 ? 47.238 79.846 189.627 1.00 22.91 389 ARG B O 1
ATOM 8861 N N . MET B 1 363 ? 47.716 81.186 191.421 1.00 21.92 390 MET B N 1
ATOM 8862 C CA . MET B 1 363 ? 48.485 80.207 192.094 1.00 24.52 390 MET B CA 1
ATOM 8863 C C . MET B 1 363 ? 47.544 79.116 192.548 1.00 26.14 390 MET B C 1
ATOM 8864 O O . MET B 1 363 ? 46.532 79.376 193.188 1.00 27.67 390 MET B O 1
ATOM 8869 N N . GLY B 1 364 ? 47.895 77.886 192.199 1.00 28.83 391 GLY B N 1
ATOM 8870 C CA . GLY B 1 364 ? 47.204 76.700 192.649 1.00 30.86 391 GLY B CA 1
ATOM 8871 C C . GLY B 1 364 ? 46.353 76.114 191.532 1.00 33.56 391 GLY B C 1
ATOM 8872 O O . GLY B 1 364 ? 45.926 74.942 191.654 1.00 33.73 391 GLY B O 1
ATOM 8873 N N . ASP B 1 365 ? 46.081 76.926 190.477 1.00 33.16 392 ASP B N 1
ATOM 8874 C CA . ASP B 1 365 ? 45.145 76.529 189.413 1.00 34.35 392 ASP B CA 1
ATOM 8875 C C . ASP B 1 365 ? 45.800 75.457 188.600 1.00 34.96 392 ASP B C 1
ATOM 8876 O O . ASP B 1 365 ? 46.889 75.640 188.076 1.00 35.30 392 ASP B O 1
ATOM 8881 N N . LYS B 1 366 ? 45.138 74.323 188.513 1.00 36.46 393 LYS B N 1
ATOM 8882 C CA . LYS B 1 366 ? 45.682 73.198 187.773 1.00 38.05 393 LYS B CA 1
ATOM 8883 C C . LYS B 1 366 ? 46.027 73.530 186.317 1.00 36.56 393 LYS B C 1
ATOM 8884 O O . LYS B 1 366 ? 46.978 72.992 185.788 1.00 38.87 393 LYS B O 1
ATOM 8890 N N . THR B 1 367 ? 45.281 74.406 185.672 1.00 33.40 394 THR B N 1
ATOM 8891 C CA . THR B 1 367 ? 45.429 74.525 184.234 1.00 32.30 394 THR B CA 1
ATOM 8892 C C . THR B 1 367 ? 46.166 75.771 183.861 1.00 28.95 394 THR B C 1
ATOM 8893 O O . THR B 1 367 ? 46.894 75.755 182.888 1.00 27.74 394 THR B O 1
ATOM 8897 N N . TYR B 1 368 ? 45.927 76.839 184.628 1.00 25.99 395 TYR B N 1
ATOM 8898 C CA . TYR B 1 368 ? 46.473 78.162 184.379 1.00 24.39 395 TYR B CA 1
ATOM 8899 C C . TYR B 1 368 ? 47.195 78.733 185.609 1.00 24.29 395 TYR B C 1
ATOM 8900 O O . TYR B 1 368 ? 46.729 79.704 186.227 1.00 23.49 395 TYR B O 1
ATOM 8909 N N . PRO B 1 369 ? 48.356 78.149 185.960 1.00 24.15 396 PRO B N 1
ATOM 8910 C CA . PRO B 1 369 ? 49.004 78.602 187.193 1.00 23.31 396 PRO B CA 1
ATOM 8911 C C . PRO B 1 369 ? 49.742 79.922 187.059 1.00 22.73 396 PRO B C 1
ATOM 8912 O O . PRO B 1 369 ? 50.062 80.342 185.961 1.00 23.56 396 PRO B O 1
ATOM 8916 N N . LEU B 1 370 ? 49.936 80.603 188.183 1.00 22.30 397 LEU B N 1
ATOM 8917 C CA . LEU B 1 370 ? 50.829 81.736 188.287 1.00 22.31 397 LEU B CA 1
ATOM 8918 C C . LEU B 1 370 ? 51.787 81.519 189.437 1.00 22.54 397 LEU B C 1
ATOM 8919 O O . LEU B 1 370 ? 51.416 80.890 190.424 1.00 24.24 397 LEU B O 1
ATOM 8924 N N . SER B 1 371 ? 52.999 82.038 189.318 1.00 21.81 398 SER B N 1
ATOM 8925 C CA . SER B 1 371 ? 53.987 81.950 190.389 1.00 23.28 398 SER B CA 1
ATOM 8926 C C . SER B 1 371 ? 53.459 82.552 191.714 1.00 22.47 398 SER B C 1
ATOM 8927 O O . SER B 1 371 ? 53.897 82.101 192.757 1.00 24.49 398 SER B O 1
ATOM 8930 N N . HIS B 1 372 ? 52.525 83.522 191.651 1.00 20.90 399 HIS B N 1
ATOM 8931 C CA . HIS B 1 372 ? 51.991 84.284 192.819 1.00 18.50 399 HIS B CA 1
ATOM 8932 C C . HIS B 1 372 ? 50.720 84.990 192.389 1.00 18.61 399 HIS B C 1
ATOM 8933 O O . HIS B 1 372 ? 50.621 85.461 191.249 1.00 16.84 399 HIS B O 1
ATOM 8940 N N . ASN B 1 373 ? 49.757 85.100 193.309 1.00 17.95 400 ASN B N 1
ATOM 8941 C CA . ASN B 1 373 ? 48.498 85.766 193.009 1.00 17.43 400 ASN B CA 1
ATOM 8942 C C . ASN B 1 373 ? 48.545 87.300 192.943 1.00 16.48 400 ASN B C 1
ATOM 8943 O O . ASN B 1 373 ? 47.707 87.936 192.257 1.00 17.03 400 ASN B O 1
ATOM 8948 N N . ARG B 1 374 ? 49.477 87.892 193.661 1.00 14.04 401 ARG B N 1
ATOM 8949 C CA . ARG B 1 374 ? 49.471 89.333 193.835 1.00 13.61 401 ARG B CA 1
ATOM 8950 C C . ARG B 1 374 ? 50.173 90.004 192.635 1.00 13.44 401 ARG B C 1
ATOM 8951 O O . ARG B 1 374 ? 51.378 89.919 192.476 1.00 13.74 401 ARG B O 1
ATOM 8959 N N . ILE B 1 375 ? 49.373 90.612 191.773 1.00 13.57 402 ILE B N 1
ATOM 8960 C CA . ILE B 1 375 ? 49.810 91.228 190.541 1.00 13.50 402 ILE B CA 1
ATOM 8961 C C . ILE B 1 375 ? 50.050 92.677 190.905 1.00 13.52 402 ILE B C 1
ATOM 8962 O O . ILE B 1 375 ? 49.221 93.293 191.628 1.00 13.84 402 ILE B O 1
ATOM 8967 N N . ARG B 1 376 ? 51.168 93.226 190.441 1.00 13.73 403 ARG B N 1
ATOM 8968 C CA . ARG B 1 376 ? 51.537 94.614 190.766 1.00 14.39 403 ARG B CA 1
ATOM 8969 C C . ARG B 1 376 ? 51.672 95.497 189.507 1.00 14.52 403 ARG B C 1
ATOM 8970 O O . ARG B 1 376 ? 51.555 96.699 189.587 1.00 15.06 403 ARG B O 1
ATOM 8978 N N . HIS B 1 377 ? 51.824 94.895 188.339 1.00 14.17 404 HIS B N 1
ATOM 8979 C CA . HIS B 1 377 ? 51.955 95.679 187.130 1.00 15.02 404 HIS B CA 1
ATOM 8980 C C . HIS B 1 377 ? 51.863 94.806 185.902 1.00 14.80 404 HIS B C 1
ATOM 8981 O O . HIS B 1 377 ? 52.329 93.659 185.915 1.00 14.79 404 HIS B O 1
ATOM 8988 N N . ILE B 1 378 ? 51.173 95.334 184.893 1.00 14.54 405 ILE B N 1
ATOM 8989 C CA . ILE B 1 378 ? 51.037 94.697 183.598 1.00 15.84 405 ILE B CA 1
ATOM 8990 C C . ILE B 1 378 ? 51.607 95.655 182.516 1.00 16.50 405 ILE B C 1
ATOM 8991 O O . ILE B 1 378 ? 51.264 96.849 182.484 1.00 17.36 405 ILE B O 1
ATOM 8996 N N . TYR B 1 379 ? 52.441 95.125 181.615 1.00 16.69 406 TYR B N 1
ATOM 8997 C CA . TYR B 1 379 ? 53.150 95.908 180.651 1.00 15.58 406 TYR B CA 1
ATOM 8998 C C . TYR B 1 379 ? 53.322 95.168 179.321 1.00 17.85 406 TYR B C 1
ATOM 8999 O O . TYR B 1 379 ? 53.645 93.971 179.259 1.00 19.32 406 TYR B O 1
ATOM 9008 N N . GLU B 1 380 ? 53.132 95.887 178.234 1.00 17.05 407 GLU B N 1
ATOM 9009 C CA . GLU B 1 380 ? 53.445 95.320 176.926 1.00 18.68 407 GLU B CA 1
ATOM 9010 C C . GLU B 1 380 ? 54.697 95.983 176.368 1.00 17.76 407 GLU B C 1
ATOM 9011 O O . GLU B 1 380 ? 54.756 97.217 176.309 1.00 17.88 407 GLU B O 1
ATOM 9017 N N . ASP B 1 381 ? 55.685 95.199 175.956 1.00 18.52 408 ASP B N 1
ATOM 9018 C CA . ASP B 1 381 ? 56.972 95.791 175.479 1.00 20.02 408 ASP B CA 1
ATOM 9019 C C . ASP B 1 381 ? 56.968 96.251 174.018 1.00 21.92 408 ASP B C 1
ATOM 9020 O O . ASP B 1 381 ? 55.886 96.326 173.386 1.00 22.40 408 ASP B O 1
ATOM 9025 N N . LYS B 1 382 ? 58.170 96.522 173.477 1.00 23.14 409 LYS B N 1
ATOM 9026 C CA . LYS B 1 382 ? 58.324 97.108 172.137 1.00 24.54 409 LYS B CA 1
ATOM 9027 C C . LYS B 1 382 ? 58.075 96.083 171.077 1.00 25.68 409 LYS B C 1
ATOM 9028 O O . LYS B 1 382 ? 57.843 96.441 169.935 1.00 26.97 409 LYS B O 1
ATOM 9034 N N . GLU B 1 383 ? 58.167 94.802 171.413 1.00 25.63 410 GLU B N 1
ATOM 9035 C CA . GLU B 1 383 ? 57.933 93.776 170.403 1.00 26.58 410 GLU B CA 1
ATOM 9036 C C . GLU B 1 383 ? 56.596 93.109 170.662 1.00 25.53 410 GLU B C 1
ATOM 9037 O O . GLU B 1 383 ? 56.359 91.988 170.231 1.00 25.70 410 GLU B O 1
ATOM 9043 N N . GLN B 1 384 ? 55.724 93.801 171.397 1.00 23.90 411 GLN B N 1
ATOM 9044 C CA . GLN B 1 384 ? 54.393 93.262 171.706 1.00 23.52 411 GLN B CA 1
ATOM 9045 C C . GLN B 1 384 ? 54.408 92.015 172.648 1.00 22.19 411 GLN B C 1
ATOM 9046 O O . GLN B 1 384 ? 53.485 91.218 172.645 1.00 22.40 411 GLN B O 1
ATOM 9052 N N . GLN B 1 385 ? 55.424 91.874 173.480 1.00 20.34 412 GLN B N 1
ATOM 9053 C CA . GLN B 1 385 ? 55.408 90.785 174.434 1.00 19.80 412 GLN B CA 1
ATOM 9054 C C . GLN B 1 385 ? 54.789 91.318 175.760 1.00 18.95 412 GLN B C 1
ATOM 9055 O O . GLN B 1 385 ? 55.094 92.420 176.223 1.00 17.04 412 GLN B O 1
ATOM 9061 N N . LEU B 1 386 ? 53.951 90.494 176.380 1.00 18.28 413 LEU B N 1
ATOM 9062 C CA . LEU B 1 386 ? 53.213 90.876 177.550 1.00 17.11 413 LEU B CA 1
ATOM 9063 C C . LEU B 1 386 ? 54.026 90.475 178.821 1.00 16.63 413 LEU B C 1
ATOM 9064 O O . LEU B 1 386 ? 54.318 89.297 178.997 1.00 15.93 413 LEU B O 1
ATOM 9069 N N . TRP B 1 387 ? 54.380 91.448 179.659 1.00 15.50 414 TRP B N 1
ATOM 9070 C CA . TRP B 1 387 ? 55.053 91.157 180.914 1.00 17.82 414 TRP B CA 1
ATOM 9071 C C . TRP B 1 387 ? 54.207 91.491 182.182 1.00 17.91 414 TRP B C 1
ATOM 9072 O O . TRP B 1 387 ? 53.431 92.439 182.168 1.00 17.36 414 TRP B O 1
ATOM 9083 N N . ILE B 1 388 ? 54.360 90.721 183.265 1.00 17.53 415 ILE B N 1
ATOM 9084 C CA . ILE B 1 388 ? 53.654 91.074 184.493 1.00 17.84 415 ILE B CA 1
ATOM 9085 C C . ILE B 1 388 ? 54.662 91.098 185.650 1.00 18.33 415 ILE B C 1
ATOM 9086 O O . ILE B 1 388 ? 55.630 90.286 185.663 1.00 17.87 415 ILE B O 1
ATOM 9091 N N . ALA B 1 389 ? 54.465 92.031 186.581 1.00 16.00 416 ALA B N 1
ATOM 9092 C CA . ALA B 1 389 ? 55.280 92.035 187.764 1.00 16.68 416 ALA B CA 1
ATOM 9093 C C . ALA B 1 389 ? 54.394 91.542 188.885 1.00 17.04 416 ALA B C 1
ATOM 9094 O O . ALA B 1 389 ? 53.203 91.969 188.999 1.00 16.29 416 ALA B O 1
ATOM 9096 N N . THR B 1 390 ? 54.961 90.644 189.699 1.00 17.02 417 THR B N 1
ATOM 9097 C CA . THR B 1 390 ? 54.229 90.024 190.803 1.00 16.72 417 THR B CA 1
ATOM 9098 C C . THR B 1 390 ? 55.121 89.819 192.035 1.00 17.87 417 THR B C 1
ATOM 9099 O O . THR B 1 390 ? 56.340 90.054 191.947 1.00 18.08 417 THR B O 1
ATOM 9103 N N . ASP B 1 391 ? 54.538 89.332 193.153 1.00 17.36 418 ASP B N 1
ATOM 9104 C CA . ASP B 1 391 ? 55.289 89.020 194.371 1.00 18.28 418 ASP B CA 1
ATOM 9105 C C . ASP B 1 391 ? 55.950 87.667 194.265 1.00 19.26 418 ASP B C 1
ATOM 9106 O O . ASP B 1 391 ? 56.600 87.234 195.221 1.00 19.29 418 ASP B O 1
ATOM 9111 N N . GLY B 1 392 ? 55.804 87.024 193.096 1.00 19.87 419 GLY B N 1
ATOM 9112 C CA . GLY B 1 392 ? 56.576 85.852 192.692 1.00 19.18 419 GLY B CA 1
ATOM 9113 C C . GLY B 1 392 ? 57.394 86.144 191.408 1.00 20.51 419 GLY B C 1
ATOM 9114 O O . GLY B 1 392 ? 57.362 85.362 190.441 1.00 19.74 419 GLY B O 1
ATOM 9115 N N . SER B 1 393 ? 58.120 87.262 191.416 1.00 18.96 420 SER B N 1
ATOM 9116 C CA . SER B 1 393 ? 59.026 87.685 190.346 1.00 19.54 420 SER B CA 1
ATOM 9117 C C . SER B 1 393 ? 58.250 88.063 189.067 1.00 20.54 420 SER B C 1
ATOM 9118 O O . SER B 1 393 ? 57.036 88.275 189.126 1.00 20.62 420 SER B O 1
ATOM 9121 N N . ILE B 1 394 ? 58.957 88.182 187.937 1.00 19.95 421 ILE B N 1
ATOM 9122 C CA . ILE B 1 394 ? 58.382 88.629 186.705 1.00 20.00 421 ILE B CA 1
ATOM 9123 C C . ILE B 1 394 ? 58.032 87.457 185.791 1.00 20.28 421 ILE B C 1
ATOM 9124 O O . ILE B 1 394 ? 58.679 86.426 185.802 1.00 21.26 421 ILE B O 1
ATOM 9129 N N . ASN B 1 395 ? 56.980 87.614 185.014 1.00 20.19 422 ASN B N 1
ATOM 9130 C CA . ASN B 1 395 ? 56.614 86.597 184.047 1.00 19.80 422 ASN B CA 1
ATOM 9131 C C . ASN B 1 395 ? 56.355 87.204 182.674 1.00 19.48 422 ASN B C 1
ATOM 9132 O O . ASN B 1 395 ? 55.949 88.369 182.571 1.00 18.78 422 ASN B O 1
ATOM 9137 N N . ARG B 1 396 ? 56.548 86.385 181.630 1.00 18.19 423 ARG B N 1
ATOM 9138 C CA . ARG B 1 396 ? 56.248 86.759 180.276 1.00 17.34 423 ARG B CA 1
ATOM 9139 C C . ARG B 1 396 ? 55.143 85.847 179.729 1.00 17.27 423 ARG B C 1
ATOM 9140 O O . ARG B 1 396 ? 55.217 84.639 179.911 1.00 17.02 423 ARG B O 1
ATOM 9148 N N . TYR B 1 397 ? 54.155 86.401 179.036 1.00 15.77 424 TYR B N 1
ATOM 9149 C CA . TYR B 1 397 ? 53.106 85.549 178.471 1.00 17.22 424 TYR B CA 1
ATOM 9150 C C . TYR B 1 397 ? 53.520 84.920 177.165 1.00 19.31 424 TYR B C 1
ATOM 9151 O O . TYR B 1 397 ? 54.084 85.594 176.323 1.00 19.48 424 TYR B O 1
ATOM 9160 N N . ASP B 1 398 ? 53.203 83.643 177.009 1.00 21.06 425 ASP B N 1
ATOM 9161 C CA . ASP B 1 398 ? 53.228 82.982 175.720 1.00 23.69 425 ASP B CA 1
ATOM 9162 C C . ASP B 1 398 ? 51.790 82.836 175.163 1.00 24.32 425 ASP B C 1
ATOM 9163 O O . ASP B 1 398 ? 51.071 81.910 175.505 1.00 25.92 425 ASP B O 1
ATOM 9168 N N . TYR B 1 399 ? 51.362 83.768 174.320 1.00 25.09 426 TYR B N 1
ATOM 9169 C CA . TYR B 1 399 ? 50.098 83.662 173.587 1.00 25.78 426 TYR B CA 1
ATOM 9170 C C . TYR B 1 399 ? 49.785 82.322 172.915 1.00 26.62 426 TYR B C 1
ATOM 9171 O O . TYR B 1 399 ? 48.634 81.957 172.795 1.00 27.63 426 TYR B O 1
ATOM 9180 N N . ALA B 1 400 ? 50.784 81.610 172.423 1.00 27.35 427 ALA B N 1
ATOM 9181 C CA . ALA B 1 400 ? 50.484 80.364 171.695 1.00 28.78 427 ALA B CA 1
ATOM 9182 C C . ALA B 1 400 ? 50.123 79.250 172.643 1.00 29.00 427 ALA B C 1
ATOM 9183 O O . ALA B 1 400 ? 49.230 78.480 172.353 1.00 31.29 427 ALA B O 1
ATOM 9185 N N . THR B 1 401 ? 50.771 79.181 173.804 1.00 29.00 428 THR B N 1
ATOM 9186 C CA . THR B 1 401 ? 50.458 78.116 174.785 1.00 28.03 428 THR B CA 1
ATOM 9187 C C . THR B 1 401 ? 49.476 78.596 175.876 1.00 27.66 428 THR B C 1
ATOM 9188 O O . THR B 1 401 ? 48.930 77.786 176.664 1.00 28.15 428 THR B O 1
ATOM 9192 N N . ARG B 1 402 ? 49.304 79.903 175.961 1.00 25.52 429 ARG B N 1
ATOM 9193 C CA . ARG B 1 402 ? 48.363 80.477 176.911 1.00 25.66 429 ARG B CA 1
ATOM 9194 C C . ARG B 1 402 ? 48.879 80.283 178.334 1.00 24.54 429 ARG B C 1
ATOM 9195 O O . ARG B 1 402 ? 48.121 80.109 179.246 1.00 24.63 429 ARG B O 1
ATOM 9203 N N . GLN B 1 403 ? 50.202 80.283 178.471 1.00 23.95 430 GLN B N 1
ATOM 9204 C CA . GLN B 1 403 ? 50.871 80.060 179.738 1.00 23.61 430 GLN B CA 1
ATOM 9205 C C . GLN B 1 403 ? 51.909 81.170 179.962 1.00 22.76 430 GLN B C 1
ATOM 9206 O O . GLN B 1 403 ? 52.493 81.714 178.975 1.00 23.17 430 GLN B O 1
ATOM 9212 N N . PHE B 1 404 ? 52.103 81.532 181.234 1.00 20.23 431 PHE B N 1
ATOM 9213 C CA . PHE B 1 404 ? 53.251 82.389 181.642 1.00 20.10 431 PHE B CA 1
ATOM 9214 C C . PHE B 1 404 ? 54.554 81.635 181.795 1.00 20.62 431 PHE B C 1
ATOM 9215 O O . PHE B 1 404 ? 54.558 80.460 182.148 1.00 22.50 431 PHE B O 1
ATOM 9223 N N . ILE B 1 405 ? 55.652 82.322 181.488 1.00 20.01 432 ILE B N 1
ATOM 9224 C CA . ILE B 1 405 ? 57.010 81.807 181.670 1.00 19.99 432 ILE B CA 1
ATOM 9225 C C . ILE B 1 405 ? 57.601 82.653 182.789 1.00 18.67 432 ILE B C 1
ATOM 9226 O O . ILE B 1 405 ? 57.610 83.883 182.696 1.00 17.95 432 ILE B O 1
ATOM 9231 N N . HIS B 1 406 ? 58.112 81.984 183.818 1.00 18.71 433 HIS B N 1
ATOM 9232 C CA . HIS B 1 406 ? 58.596 82.605 185.014 1.00 18.53 433 HIS B CA 1
ATOM 9233 C C . HIS B 1 406 ? 60.111 82.745 184.897 1.00 18.83 433 HIS B C 1
ATOM 9234 O O . HIS B 1 406 ? 60.768 81.874 184.285 1.00 17.91 433 HIS B O 1
ATOM 9241 N N . TYR B 1 407 ? 60.634 83.832 185.463 1.00 17.67 434 TYR B N 1
ATOM 9242 C CA . TYR B 1 407 ? 62.069 84.112 185.524 1.00 18.80 434 TYR B CA 1
ATOM 9243 C C . TYR B 1 407 ? 62.549 84.497 186.929 1.00 18.65 434 TYR B C 1
ATOM 9244 O O . TYR B 1 407 ? 61.910 85.301 187.630 1.00 18.14 434 TYR B O 1
ATOM 9253 N N . ASN B 1 408 ? 63.701 83.979 187.299 1.00 19.81 435 ASN B N 1
ATOM 9254 C CA . ASN B 1 408 ? 64.417 84.328 188.535 1.00 21.36 435 ASN B CA 1
ATOM 9255 C C . ASN B 1 408 ? 65.675 85.192 188.172 1.00 20.83 435 ASN B C 1
ATOM 9256 O O . ASN B 1 408 ? 66.580 84.696 187.461 1.00 21.81 435 ASN B O 1
ATOM 9261 N N . ILE B 1 409 ? 65.764 86.396 188.698 1.00 18.78 436 ILE B N 1
ATOM 9262 C CA . ILE B 1 409 ? 66.847 87.328 188.402 1.00 19.97 436 ILE B CA 1
ATOM 9263 C C . ILE B 1 409 ? 67.536 87.799 189.678 1.00 20.63 436 ILE B C 1
ATOM 9264 O O . ILE B 1 409 ? 66.864 88.220 190.621 1.00 21.14 436 ILE B O 1
ATOM 9269 N N . VAL B 1 410 ? 68.862 87.723 189.719 1.00 22.14 437 VAL B N 1
ATOM 9270 C CA . VAL B 1 410 ? 69.636 88.204 190.859 1.00 23.17 437 VAL B CA 1
ATOM 9271 C C . VAL B 1 410 ? 70.706 89.190 190.409 1.00 23.11 437 VAL B C 1
ATOM 9272 O O . VAL B 1 410 ? 71.065 89.191 189.244 1.00 24.14 437 VAL B O 1
ATOM 9276 N N . ASP B 1 411 ? 71.214 90.033 191.316 1.00 21.75 438 ASP B N 1
ATOM 9277 C CA . ASP B 1 411 ? 72.360 90.877 190.964 1.00 21.97 438 ASP B CA 1
ATOM 9278 C C . ASP B 1 411 ? 73.641 90.034 190.860 1.00 21.96 438 ASP B C 1
ATOM 9279 O O . ASP B 1 411 ? 73.670 88.866 191.269 1.00 22.30 438 ASP B O 1
ATOM 9284 N N . ASN B 1 412 ? 74.714 90.617 190.351 1.00 23.17 439 ASN B N 1
ATOM 9285 C CA . ASN B 1 412 ? 76.006 89.881 190.207 1.00 24.47 439 ASN B CA 1
ATOM 9286 C C . ASN B 1 412 ? 76.624 89.343 191.523 1.00 25.05 439 ASN B C 1
ATOM 9287 O O . ASN B 1 412 ? 77.329 88.335 191.488 1.00 25.61 439 ASN B O 1
ATOM 9292 N N . THR B 1 413 ? 76.368 90.004 192.661 1.00 23.91 440 THR B N 1
ATOM 9293 C CA . THR B 1 413 ? 76.925 89.541 193.960 1.00 24.86 440 THR B CA 1
ATOM 9294 C C . THR B 1 413 ? 76.062 88.371 194.493 1.00 24.93 440 THR B C 1
ATOM 9295 O O . THR B 1 413 ? 76.447 87.657 195.400 1.00 24.45 440 THR B O 1
ATOM 9299 N N . GLY B 1 414 ? 74.874 88.210 193.924 1.00 24.75 441 GLY B N 1
ATOM 9300 C CA . GLY B 1 414 ? 73.964 87.169 194.347 1.00 26.29 441 GLY B CA 1
ATOM 9301 C C . GLY B 1 414 ? 73.156 87.499 195.583 1.00 27.10 441 GLY B C 1
ATOM 9302 O O . GLY B 1 414 ? 72.636 86.598 196.191 1.00 28.65 441 GLY B O 1
ATOM 9303 N N . THR B 1 415 ? 73.064 88.778 195.955 1.00 27.23 442 THR B N 1
ATOM 9304 C CA . THR B 1 415 ? 72.473 89.216 197.235 1.00 27.21 442 THR B CA 1
ATOM 9305 C C . THR B 1 415 ? 71.010 89.654 197.082 1.00 25.66 442 THR B C 1
ATOM 9306 O O . THR B 1 415 ? 70.167 89.388 197.915 1.00 24.88 442 THR B O 1
ATOM 9310 N N . TYR B 1 416 ? 70.718 90.351 195.996 1.00 24.45 443 TYR B N 1
ATOM 9311 C CA . TYR B 1 416 ? 69.420 90.897 195.778 1.00 23.21 443 TYR B CA 1
ATOM 9312 C C . TYR B 1 416 ? 68.780 90.133 194.640 1.00 22.87 443 TYR B C 1
ATOM 9313 O O . TYR B 1 416 ? 69.457 89.591 193.760 1.00 22.76 443 TYR B O 1
ATOM 9322 N N . ASN B 1 417 ? 67.463 90.081 194.650 1.00 20.72 444 ASN B N 1
ATOM 9323 C CA . ASN B 1 417 ? 66.791 89.344 193.639 1.00 19.33 444 ASN B CA 1
ATOM 9324 C C . ASN B 1 417 ? 65.489 90.059 193.316 1.00 17.90 444 ASN B C 1
ATOM 9325 O O . ASN B 1 417 ? 65.167 91.113 193.916 1.00 15.41 444 ASN B O 1
ATOM 9330 N N . THR B 1 418 ? 64.714 89.415 192.448 1.00 17.02 445 THR B N 1
ATOM 9331 C CA . THR B 1 418 ? 63.554 90.001 191.822 1.00 16.53 445 THR B CA 1
ATOM 9332 C C . THR B 1 418 ? 62.209 89.394 192.308 1.00 16.81 445 THR B C 1
ATOM 9333 O O . THR B 1 418 ? 61.160 89.624 191.722 1.00 16.13 445 THR B O 1
ATOM 9337 N N . ASN B 1 419 ? 62.232 88.633 193.400 1.00 17.94 446 ASN B N 1
ATOM 9338 C CA . ASN B 1 419 ? 61.023 87.984 193.959 1.00 19.42 446 ASN B CA 1
ATOM 9339 C C . ASN B 1 419 ? 59.816 88.891 194.112 1.00 18.05 446 ASN B C 1
ATOM 9340 O O . ASN B 1 419 ? 58.711 88.521 193.734 1.00 16.43 446 ASN B O 1
ATOM 9345 N N . TRP B 1 420 ? 60.051 90.077 194.685 1.00 18.09 447 TRP B N 1
ATOM 9346 C CA . TRP B 1 420 ? 59.016 91.083 194.848 1.00 18.63 447 TRP B CA 1
ATOM 9347 C C . TRP B 1 420 ? 59.158 92.205 193.830 1.00 16.88 447 TRP B C 1
ATOM 9348 O O . TRP B 1 420 ? 59.791 93.193 194.103 1.00 17.95 447 TRP B O 1
ATOM 9359 N N . THR B 1 421 ? 58.539 92.054 192.676 1.00 16.77 448 THR B N 1
ATOM 9360 C CA . THR B 1 421 ? 58.607 93.018 191.577 1.00 15.62 448 THR B CA 1
ATOM 9361 C C . THR B 1 421 ? 57.417 93.951 191.516 1.00 15.97 448 THR B C 1
ATOM 9362 O O . THR B 1 421 ? 56.283 93.475 191.549 1.00 17.29 448 THR B O 1
ATOM 9366 N N . TYR B 1 422 ? 57.666 95.272 191.440 1.00 14.95 449 TYR B N 1
ATOM 9367 C CA . TYR B 1 422 ? 56.593 96.285 191.506 1.00 14.94 449 TYR B CA 1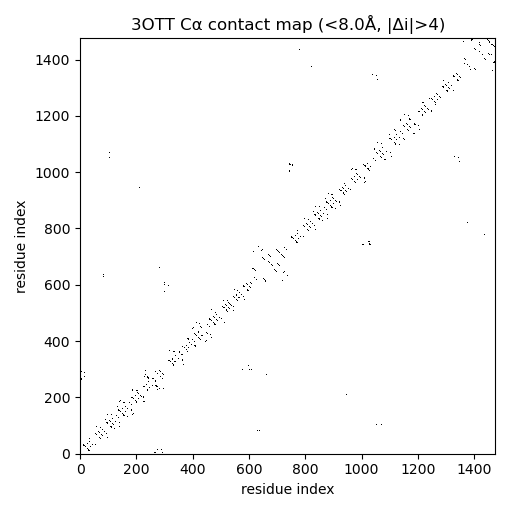
ATOM 9368 C C . TYR B 1 422 ? 56.306 96.920 190.180 1.00 15.52 449 TYR B C 1
ATOM 9369 O O . TYR B 1 422 ? 55.171 97.335 189.990 1.00 16.24 449 TYR B O 1
ATOM 9378 N N . TYR B 1 423 ? 57.309 97.009 189.291 1.00 14.23 450 TYR B N 1
ATOM 9379 C CA . TYR B 1 423 ? 57.148 97.750 188.045 1.00 15.83 450 TYR B CA 1
ATOM 9380 C C . TYR B 1 423 ? 58.203 97.302 187.049 1.00 16.79 450 TYR B C 1
ATOM 9381 O O . TYR B 1 423 ? 59.339 96.900 187.419 1.00 16.73 450 TYR B O 1
ATOM 9390 N N . ILE B 1 424 ? 57.836 97.405 185.785 1.00 17.23 451 ILE B N 1
ATOM 9391 C CA . ILE B 1 424 ? 58.690 97.017 184.683 1.00 17.74 451 ILE B CA 1
ATOM 9392 C C . ILE B 1 424 ? 58.420 97.872 183.488 1.00 16.88 451 ILE B C 1
ATOM 9393 O O . ILE B 1 424 ? 57.269 98.264 183.263 1.00 16.89 451 ILE B O 1
ATOM 9398 N N . PHE B 1 425 ? 59.477 98.195 182.741 1.00 16.41 452 PHE B N 1
ATOM 9399 C CA . PHE B 1 425 ? 59.332 98.743 181.378 1.00 17.34 452 PHE B CA 1
ATOM 9400 C C . PHE B 1 425 ? 60.524 98.358 180.536 1.00 17.92 452 PHE B C 1
ATOM 9401 O O . PHE B 1 425 ? 61.536 97.946 181.080 1.00 18.86 452 PHE B O 1
ATOM 9409 N N . GLU B 1 426 ? 60.427 98.546 179.212 1.00 19.08 453 GLU B N 1
ATOM 9410 C CA . GLU B 1 426 ? 61.543 98.283 178.308 1.00 19.38 453 GLU B CA 1
ATOM 9411 C C . GLU B 1 426 ? 62.065 99.623 177.757 1.00 20.27 453 GLU B C 1
ATOM 9412 O O . GLU B 1 426 ? 61.267 100.449 177.357 1.00 20.21 453 GLU B O 1
ATOM 9418 N N . ASP B 1 427 ? 63.394 99.843 177.780 1.00 20.35 454 ASP B N 1
ATOM 9419 C CA . ASP B 1 427 ? 63.927 101.067 177.231 1.00 21.77 454 ASP B CA 1
ATOM 9420 C C . ASP B 1 427 ? 64.064 100.963 175.723 1.00 23.14 454 ASP B C 1
ATOM 9421 O O . ASP B 1 427 ? 63.592 100.007 175.132 1.00 23.69 454 ASP B O 1
ATOM 9426 N N . THR B 1 428 ? 64.708 101.931 175.103 1.00 24.88 455 THR B N 1
ATOM 9427 C CA . THR B 1 428 ? 64.833 101.930 173.654 1.00 27.76 455 THR B CA 1
ATOM 9428 C C . THR B 1 428 ? 66.084 101.144 173.217 1.00 29.30 455 THR B C 1
ATOM 9429 O O . THR B 1 428 ? 66.465 101.155 172.023 1.00 31.17 455 THR B O 1
ATOM 9433 N N . ALA B 1 429 ? 66.726 100.440 174.155 1.00 28.99 456 ALA B N 1
ATOM 9434 C CA . ALA B 1 429 ? 67.939 99.685 173.784 1.00 28.60 456 ALA B CA 1
ATOM 9435 C C . ALA B 1 429 ? 67.888 98.178 174.124 1.00 27.92 456 ALA B C 1
ATOM 9436 O O . ALA B 1 429 ? 68.899 97.594 174.448 1.00 28.40 456 ALA B O 1
ATOM 9438 N N . GLY B 1 430 ? 66.707 97.553 174.069 1.00 27.38 457 GLY B N 1
ATOM 9439 C CA . GLY B 1 430 ? 66.584 96.120 174.344 1.00 25.47 457 GLY B CA 1
ATOM 9440 C C . GLY B 1 430 ? 66.699 95.782 175.828 1.00 23.87 457 GLY B C 1
ATOM 9441 O O . GLY B 1 430 ? 66.824 94.613 176.207 1.00 23.91 457 GLY B O 1
ATOM 9442 N N . GLN B 1 431 ? 66.647 96.767 176.699 1.00 21.31 458 GLN B N 1
ATOM 9443 C CA . GLN B 1 431 ? 66.813 96.412 178.105 1.00 21.90 458 GLN B CA 1
ATOM 9444 C C . GLN B 1 431 ? 65.507 96.499 178.923 1.00 20.14 458 GLN B C 1
ATOM 9445 O O . GLN B 1 431 ? 64.750 97.424 178.779 1.00 20.17 458 GLN B O 1
ATOM 9451 N N . LEU B 1 432 ? 65.277 95.552 179.816 1.00 20.90 459 LEU B N 1
ATOM 9452 C CA . LEU B 1 432 ? 64.136 95.608 180.727 1.00 20.13 459 LEU B CA 1
ATOM 9453 C C . LEU B 1 432 ? 64.552 96.230 182.029 1.00 18.46 459 LEU B C 1
ATOM 9454 O O . LEU B 1 432 ? 65.567 95.853 182.563 1.00 18.12 459 LEU B O 1
ATOM 9459 N N . TRP B 1 433 ? 63.801 97.208 182.518 1.00 18.09 460 TRP B N 1
ATOM 9460 C CA . TRP B 1 433 ? 64.104 97.916 183.792 1.00 17.61 460 TRP B CA 1
ATOM 9461 C C . TRP B 1 433 ? 63.068 97.378 184.785 1.00 17.24 460 TRP B C 1
ATOM 9462 O O . TRP B 1 433 ? 61.860 97.411 184.492 1.00 15.90 460 TRP B O 1
ATOM 9473 N N . ILE B 1 434 ? 63.535 96.839 185.913 1.00 17.11 461 ILE B N 1
ATOM 9474 C CA . ILE B 1 434 ? 62.663 96.137 186.857 1.00 16.42 461 ILE B CA 1
ATOM 9475 C C . ILE B 1 434 ? 62.823 96.727 188.246 1.00 16.55 461 ILE B C 1
ATOM 9476 O O . ILE B 1 434 ? 63.919 96.756 188.782 1.00 16.36 461 ILE B O 1
ATOM 9481 N N . SER B 1 435 ? 61.738 97.254 188.793 1.00 15.93 462 SER B N 1
ATOM 9482 C CA . SER B 1 435 ? 61.824 97.804 190.112 1.00 17.09 462 SER B CA 1
ATOM 9483 C C . SER B 1 435 ? 61.318 96.768 191.110 1.00 17.14 462 SER B C 1
ATOM 9484 O O . SER B 1 435 ? 60.323 96.094 190.862 1.00 16.19 462 SER B O 1
ATOM 9487 N N . THR B 1 436 ? 61.983 96.709 192.251 1.00 17.62 463 THR B N 1
ATOM 9488 C CA . THR B 1 436 ? 61.734 95.715 193.262 1.00 20.25 463 THR B CA 1
ATOM 9489 C C . THR B 1 436 ? 61.477 96.333 194.690 1.00 19.33 463 THR B C 1
ATOM 9490 O O . THR B 1 436 ? 61.828 97.463 194.971 1.00 17.21 463 THR B O 1
ATOM 9494 N N . CYS B 1 437 ? 60.902 95.558 195.597 1.00 18.85 464 CYS B N 1
ATOM 9495 C CA . CYS B 1 437 ? 61.012 95.853 197.000 1.00 22.04 464 CYS B CA 1
ATOM 9496 C C . CYS B 1 437 ? 62.259 95.071 197.474 1.00 22.38 464 CYS B C 1
ATOM 9497 O O . CYS B 1 437 ? 62.446 93.893 197.100 1.00 24.75 464 CYS B O 1
ATOM 9500 N N . LEU B 1 438 ? 63.145 95.716 198.211 1.00 21.45 465 LEU B N 1
ATOM 9501 C CA . LEU B 1 438 ? 64.350 95.065 198.791 1.00 22.97 465 LEU B CA 1
ATOM 9502 C C . LEU B 1 438 ? 65.558 94.856 197.871 1.00 22.57 465 LEU B C 1
ATOM 9503 O O . LEU B 1 438 ? 66.686 94.802 198.360 1.00 22.00 465 LEU B O 1
ATOM 9508 N N . GLY B 1 439 ? 65.355 94.764 196.555 1.00 20.45 466 GLY B N 1
ATOM 9509 C CA . GLY B 1 439 ? 66.508 94.620 195.666 1.00 18.73 466 GLY B CA 1
ATOM 9510 C C . GLY B 1 439 ? 66.833 95.824 194.796 1.00 18.80 466 GLY B C 1
ATOM 9511 O O . GLY B 1 439 ? 67.583 95.721 193.836 1.00 19.57 466 GLY B O 1
ATOM 9512 N N . GLY B 1 440 ? 66.281 96.983 195.090 1.00 17.18 467 GLY B N 1
ATOM 9513 C CA . GLY B 1 440 ? 66.522 98.107 194.190 1.00 16.51 467 GLY B CA 1
ATOM 9514 C C . GLY B 1 440 ? 65.973 97.930 192.775 1.00 16.66 467 GLY B C 1
ATOM 9515 O O . GLY B 1 440 ? 64.895 97.371 192.590 1.00 15.24 467 GLY B O 1
ATOM 9516 N N . ILE B 1 441 ? 66.700 98.468 191.782 1.00 16.06 468 ILE B N 1
ATOM 9517 C CA . ILE B 1 441 ? 66.323 98.337 190.367 1.00 15.00 468 ILE B CA 1
ATOM 9518 C C . ILE B 1 441 ? 67.317 97.441 189.577 1.00 15.56 468 ILE B C 1
ATOM 9519 O O . ILE B 1 441 ? 68.542 97.518 189.720 1.00 14.98 468 ILE B O 1
ATOM 9524 N N . PHE B 1 442 ? 66.776 96.577 188.751 1.00 14.69 469 PHE B N 1
ATOM 9525 C CA . PHE B 1 442 ? 67.598 95.708 187.902 1.00 14.90 469 PHE B CA 1
ATOM 9526 C C . PHE B 1 442 ? 67.396 96.137 186.447 1.00 15.21 469 PHE B C 1
ATOM 9527 O O . PHE B 1 442 ? 66.249 96.450 186.020 1.00 14.94 469 PHE B O 1
ATOM 9535 N N . VAL B 1 443 ? 68.496 96.150 185.695 1.00 15.97 470 VAL B N 1
ATOM 9536 C CA . VAL B 1 443 ? 68.470 96.429 184.275 1.00 16.87 470 VAL B CA 1
ATOM 9537 C C . VAL B 1 443 ? 69.017 95.197 183.581 1.00 19.12 470 VAL B C 1
ATOM 9538 O O . VAL B 1 443 ? 70.168 94.817 183.849 1.00 20.53 470 VAL B O 1
ATOM 9542 N N . VAL B 1 444 ? 68.175 94.545 182.770 1.00 18.74 471 VAL B N 1
ATOM 9543 C CA . VAL B 1 444 ? 68.449 93.229 182.199 1.00 20.35 471 VAL B CA 1
ATOM 9544 C C . VAL B 1 444 ? 68.322 93.231 180.668 1.00 20.61 471 VAL B C 1
ATOM 9545 O O . VAL B 1 444 ? 67.403 93.849 180.088 1.00 19.70 471 VAL B O 1
ATOM 9549 N N . ASP B 1 445 ? 69.235 92.551 180.007 1.00 21.18 472 ASP B N 1
ATOM 9550 C CA . ASP B 1 445 ? 69.154 92.411 178.575 1.00 23.24 472 ASP B CA 1
ATOM 9551 C C . ASP B 1 445 ? 67.945 91.523 178.182 1.00 21.82 472 ASP B C 1
ATOM 9552 O O . ASP B 1 445 ? 67.925 90.336 178.468 1.00 22.11 472 ASP B O 1
ATOM 9557 N N . LYS B 1 446 ? 66.938 92.114 177.559 1.00 21.03 473 LYS B N 1
ATOM 9558 C CA . LYS B 1 446 ? 65.670 91.410 177.313 1.00 21.47 473 LYS B CA 1
ATOM 9559 C C . LYS B 1 446 ? 65.833 90.080 176.518 1.00 22.30 473 LYS B C 1
ATOM 9560 O O . LYS B 1 446 ? 65.402 89.006 176.983 1.00 20.13 473 LYS B O 1
ATOM 9566 N N . HIS B 1 447 ? 66.503 90.137 175.367 1.00 23.98 474 HIS B N 1
ATOM 9567 C CA . HIS B 1 447 ? 66.688 88.897 174.556 1.00 26.26 474 HIS B CA 1
ATOM 9568 C C . HIS B 1 447 ? 67.500 87.817 175.233 1.00 26.46 474 HIS B C 1
ATOM 9569 O O . HIS B 1 447 ? 67.139 86.653 175.153 1.00 26.29 474 HIS B O 1
ATOM 9576 N N . LYS B 1 448 ? 68.573 88.187 175.932 1.00 26.72 475 LYS B N 1
ATOM 9577 C CA . LYS B 1 448 ? 69.307 87.189 176.684 1.00 27.28 475 LYS B CA 1
ATOM 9578 C C . LYS B 1 448 ? 68.450 86.603 177.819 1.00 25.38 475 LYS B C 1
ATOM 9579 O O . LYS B 1 448 ? 68.421 85.407 178.046 1.00 24.54 475 LYS B O 1
ATOM 9585 N N . LEU B 1 449 ? 67.679 87.423 178.506 1.00 24.29 476 LEU B N 1
ATOM 9586 C CA . LEU B 1 449 ? 66.826 86.805 179.498 1.00 23.10 476 LEU B CA 1
ATOM 9587 C C . LEU B 1 449 ? 65.871 85.789 178.827 1.00 24.95 476 LEU B C 1
ATOM 9588 O O . LEU B 1 449 ? 65.765 84.635 179.289 1.00 24.72 476 LEU B O 1
ATOM 9593 N N . MET B 1 450 ? 65.189 86.204 177.750 1.00 25.48 477 MET B N 1
ATOM 9594 C CA . MET B 1 450 ? 64.217 85.329 177.062 1.00 27.83 477 MET B CA 1
ATOM 9595 C C . MET B 1 450 ? 64.824 84.020 176.580 1.00 30.49 477 MET B C 1
ATOM 9596 O O . MET B 1 450 ? 64.156 82.950 176.580 1.00 31.02 477 MET B O 1
ATOM 9601 N N . GLN B 1 451 ? 66.098 84.091 176.199 1.00 32.21 478 GLN B N 1
ATOM 9602 C CA . GLN B 1 451 ? 66.765 82.916 175.670 1.00 36.27 478 GLN B CA 1
ATOM 9603 C C . GLN B 1 451 ? 67.468 82.113 176.749 1.00 36.31 478 GLN B C 1
ATOM 9604 O O . GLN B 1 451 ? 67.856 80.993 176.509 1.00 37.23 478 GLN B O 1
ATOM 9610 N N . SER B 1 452 ? 67.615 82.671 177.937 1.00 36.73 479 SER B N 1
ATOM 9611 C CA . SER B 1 452 ? 68.297 81.953 179.020 1.00 38.73 479 SER B CA 1
ATOM 9612 C C . SER B 1 452 ? 67.668 80.615 179.435 1.00 39.82 479 SER B C 1
ATOM 9613 O O . SER B 1 452 ? 66.466 80.409 179.418 1.00 38.40 479 SER B O 1
ATOM 9616 N N . THR B 1 453 ? 68.530 79.717 179.852 1.00 42.88 480 THR B N 1
ATOM 9617 C CA . THR B 1 453 ? 68.097 78.384 180.182 1.00 45.49 480 THR B CA 1
ATOM 9618 C C . THR B 1 453 ? 68.575 78.059 181.604 1.00 45.42 480 THR B C 1
ATOM 9619 O O . THR B 1 453 ? 68.284 77.007 182.148 1.00 45.68 480 THR B O 1
ATOM 9623 N N . SER B 1 454 ? 69.265 79.029 182.201 1.00 45.03 481 SER B N 1
ATOM 9624 C CA . SER B 1 454 ? 69.870 78.887 183.515 1.00 45.46 481 SER B CA 1
ATOM 9625 C C . SER B 1 454 ? 68.937 78.731 184.760 1.00 43.89 481 SER B C 1
ATOM 9626 O O . SER B 1 454 ? 69.326 78.147 185.778 1.00 44.57 481 SER B O 1
ATOM 9629 N N . GLY B 1 455 ? 67.730 79.260 184.748 1.00 41.47 482 GLY B N 1
ATOM 9630 C CA . GLY B 1 455 ? 66.962 79.083 185.991 1.00 39.03 482 GLY B CA 1
ATOM 9631 C C . GLY B 1 455 ? 67.297 80.101 187.085 1.00 35.76 482 GLY B C 1
ATOM 9632 O O . GLY B 1 455 ? 66.504 80.310 188.006 1.00 35.88 482 GLY B O 1
ATOM 9633 N N . GLN B 1 456 ? 68.479 80.696 186.986 1.00 33.22 483 GLN B N 1
ATOM 9634 C CA . GLN B 1 456 ? 68.778 81.972 187.589 1.00 29.65 483 GLN B CA 1
ATOM 9635 C C . GLN B 1 456 ? 69.484 82.948 186.570 1.00 27.06 483 GLN B C 1
ATOM 9636 O O . GLN B 1 456 ? 70.565 82.689 186.073 1.00 27.62 483 GLN B O 1
ATOM 9642 N N . TYR B 1 457 ? 68.916 84.097 186.296 1.00 23.49 484 TYR B N 1
ATOM 9643 C CA . TYR B 1 457 ? 69.592 85.041 185.421 1.00 21.47 484 TYR B CA 1
ATOM 9644 C C . TYR B 1 457 ? 70.408 86.115 186.179 1.00 20.55 484 TYR B C 1
ATOM 9645 O O . TYR B 1 457 ? 69.883 86.766 187.106 1.00 17.88 484 TYR B O 1
ATOM 9654 N N . ILE B 1 458 ? 71.657 86.339 185.769 1.00 18.73 485 ILE B N 1
ATOM 9655 C CA . ILE B 1 458 ? 72.428 87.420 186.373 1.00 18.09 485 ILE B CA 1
ATOM 9656 C C . ILE B 1 458 ? 72.324 88.765 185.605 1.00 17.56 485 ILE B C 1
ATOM 9657 O O . ILE B 1 458 ? 72.754 88.885 184.444 1.00 17.85 485 ILE B O 1
ATOM 9662 N N . ALA B 1 459 ? 71.781 89.765 186.280 1.00 16.09 486 ALA B N 1
ATOM 9663 C CA . ALA B 1 459 ? 71.431 91.043 185.689 1.00 16.35 486 ALA B CA 1
ATOM 9664 C C . ALA B 1 459 ? 72.669 91.775 185.303 1.00 17.81 486 ALA B C 1
ATOM 9665 O O . ALA B 1 459 ? 73.594 91.813 186.080 1.00 17.77 486 ALA B O 1
ATOM 9667 N N . GLU B 1 460 ? 72.646 92.438 184.153 1.00 18.84 487 GLU B N 1
ATOM 9668 C CA . GLU B 1 460 ? 73.788 93.241 183.710 1.00 21.98 487 GLU B CA 1
ATOM 9669 C C . GLU B 1 460 ? 74.081 94.389 184.716 1.00 21.40 487 GLU B C 1
ATOM 9670 O O . GLU B 1 460 ? 75.228 94.717 184.973 1.00 21.47 487 GLU B O 1
ATOM 9676 N N . GLN B 1 461 ? 73.029 95.002 185.258 1.00 20.88 488 GLN B N 1
ATOM 9677 C CA . GLN B 1 461 ? 73.189 96.186 186.104 1.00 21.30 488 GLN B CA 1
ATOM 9678 C C . GLN B 1 461 ? 72.206 96.115 187.225 1.00 20.19 488 GLN B C 1
ATOM 9679 O O . GLN B 1 461 ? 71.094 95.557 187.073 1.00 17.91 488 GLN B O 1
ATOM 9685 N N . ASN B 1 462 ? 72.556 96.780 188.324 1.00 20.86 489 ASN B N 1
ATOM 9686 C CA . ASN B 1 462 ? 71.624 96.909 189.475 1.00 20.68 489 ASN B CA 1
ATOM 9687 C C . ASN B 1 462 ? 71.831 98.281 190.037 1.00 20.30 489 ASN B C 1
ATOM 9688 O O . ASN B 1 462 ? 72.940 98.789 190.065 1.00 20.25 489 ASN B O 1
ATOM 9693 N N . TYR B 1 463 ? 70.748 98.968 190.379 1.00 20.63 490 TYR B N 1
ATOM 9694 C CA . TYR B 1 463 ? 70.863 100.261 191.061 1.00 20.62 490 TYR B CA 1
ATOM 9695 C C . TYR B 1 463 ? 70.418 100.026 192.511 1.00 20.74 490 TYR B C 1
ATOM 9696 O O . TYR B 1 463 ? 69.350 99.452 192.726 1.00 20.09 490 TYR B O 1
ATOM 9705 N N . SER B 1 464 ? 71.178 100.522 193.497 1.00 21.43 491 SER B N 1
ATOM 9706 C CA . SER B 1 464 ? 70.802 100.326 194.890 1.00 21.32 491 SER B CA 1
ATOM 9707 C C . SER B 1 464 ? 71.286 101.478 195.808 1.00 22.80 491 SER B C 1
ATOM 9708 O O . SER B 1 464 ? 71.875 102.451 195.324 1.00 21.77 491 SER B O 1
ATOM 9711 N N . VAL B 1 465 ? 71.127 101.309 197.126 1.00 24.07 492 VAL B N 1
ATOM 9712 C CA . VAL B 1 465 ? 71.651 102.281 198.093 1.00 27.22 492 VAL B CA 1
ATOM 9713 C C . VAL B 1 465 ? 73.177 102.471 197.971 1.00 28.44 492 VAL B C 1
ATOM 9714 O O . VAL B 1 465 ? 73.665 103.531 198.333 1.00 29.46 492 VAL B O 1
ATOM 9718 N N . HIS B 1 466 ? 73.915 101.476 197.458 1.00 29.01 493 HIS B N 1
ATOM 9719 C CA . HIS B 1 466 ? 75.377 101.590 197.285 1.00 30.47 493 HIS B CA 1
ATOM 9720 C C . HIS B 1 466 ? 75.866 102.381 196.051 1.00 29.80 493 HIS B C 1
ATOM 9721 O O . HIS B 1 466 ? 76.975 102.902 196.045 1.00 29.68 493 HIS B O 1
ATOM 9728 N N . ASN B 1 467 ? 75.049 102.492 195.016 1.00 27.92 494 ASN B N 1
ATOM 9729 C CA . ASN B 1 467 ? 75.492 103.274 193.859 1.00 28.50 494 ASN B CA 1
ATOM 9730 C C . ASN B 1 467 ? 74.540 104.451 193.464 1.00 27.48 494 ASN B C 1
ATOM 9731 O O . ASN B 1 467 ? 74.433 104.788 192.292 1.00 28.27 494 ASN B O 1
ATOM 9736 N N . GLY B 1 468 ? 73.891 105.074 194.455 1.00 26.77 495 GLY B N 1
ATOM 9737 C CA . GLY B 1 468 ? 73.209 106.366 194.280 1.00 25.03 495 GLY B CA 1
ATOM 9738 C C . GLY B 1 468 ? 71.730 106.392 194.651 1.00 23.75 495 GLY B C 1
ATOM 9739 O O . GLY B 1 468 ? 71.202 107.449 194.903 1.00 23.27 495 GLY B O 1
ATOM 9740 N N . LEU B 1 469 ? 71.042 105.261 194.688 1.00 23.20 496 LEU B N 1
ATOM 9741 C CA . LEU B 1 469 ? 69.617 105.318 195.114 1.00 24.06 496 LEU B CA 1
ATOM 9742 C C . LEU B 1 469 ? 69.424 105.758 196.551 1.00 23.91 496 LEU B C 1
ATOM 9743 O O . LEU B 1 469 ? 70.295 105.585 197.380 1.00 24.18 496 LEU B O 1
ATOM 9748 N N . SER B 1 470 ? 68.268 106.353 196.790 1.00 24.74 497 SER B N 1
ATOM 9749 C CA . SER B 1 470 ? 67.838 106.866 198.095 1.00 26.65 497 SER B CA 1
ATOM 9750 C C . SER B 1 470 ? 67.311 105.806 199.028 1.00 25.47 497 SER B C 1
ATOM 9751 O O . SER B 1 470 ? 67.024 106.122 200.185 1.00 26.90 497 SER B O 1
ATOM 9754 N N . GLY B 1 471 ? 67.140 104.577 198.529 1.00 24.69 498 GLY B N 1
ATOM 9755 C CA . GLY B 1 471 ? 66.499 103.463 199.256 1.00 23.28 498 GLY B CA 1
ATOM 9756 C C . GLY B 1 471 ? 66.356 102.216 198.396 1.00 22.86 498 GLY B C 1
ATOM 9757 O O . GLY B 1 471 ? 66.705 102.230 197.208 1.00 21.83 498 GLY B O 1
ATOM 9758 N N . MET B 1 472 ? 65.828 101.132 198.977 1.00 23.03 499 MET B N 1
ATOM 9759 C CA . MET B 1 472 ? 65.803 99.832 198.304 1.00 23.06 499 MET B CA 1
ATOM 9760 C C . MET B 1 472 ? 64.383 99.390 197.918 1.00 23.75 499 MET B C 1
ATOM 9761 O O . MET B 1 472 ? 64.230 98.424 197.130 1.00 22.35 499 MET B O 1
ATOM 9766 N N . PHE B 1 473 ? 63.382 100.107 198.455 1.00 24.18 500 PHE B N 1
ATOM 9767 C CA . PHE B 1 473 ? 61.964 99.887 198.139 1.00 26.30 500 PHE B CA 1
ATOM 9768 C C . PHE B 1 473 ? 61.462 100.845 197.083 1.00 23.90 500 PHE B C 1
ATOM 9769 O O . PHE B 1 473 ? 61.135 102.034 197.343 1.00 21.66 500 PHE B O 1
ATOM 9777 N N . ILE B 1 474 ? 61.365 100.291 195.895 1.00 22.90 501 ILE B N 1
ATOM 9778 C CA . ILE B 1 474 ? 61.035 101.105 194.738 1.00 24.16 501 ILE B CA 1
ATOM 9779 C C . ILE B 1 474 ? 59.644 100.763 194.196 1.00 24.98 501 ILE B C 1
ATOM 9780 O O . ILE B 1 474 ? 59.366 99.607 193.889 1.00 25.12 501 ILE B O 1
ATOM 9785 N N . ASN B 1 475 ? 58.758 101.752 194.140 1.00 26.63 502 ASN B N 1
ATOM 9786 C CA . ASN B 1 475 ? 57.390 101.536 193.691 1.00 27.89 502 ASN B CA 1
ATOM 9787 C C . ASN B 1 475 ? 57.213 101.559 192.178 1.00 27.72 502 ASN B C 1
ATOM 9788 O O . ASN B 1 475 ? 56.551 100.692 191.678 1.00 30.18 502 ASN B O 1
ATOM 9793 N N . GLN B 1 476 ? 57.708 102.588 191.481 1.00 26.70 503 GLN B N 1
ATOM 9794 C CA . GLN B 1 476 ? 57.478 102.844 190.032 1.00 24.97 503 GLN B CA 1
ATOM 9795 C C . GLN B 1 476 ? 58.704 103.553 189.425 1.00 22.79 503 GLN B C 1
ATOM 9796 O O . GLN B 1 476 ? 59.326 104.431 190.053 1.00 21.64 503 GLN B O 1
ATOM 9802 N N . ILE B 1 477 ? 59.031 103.173 188.203 1.00 20.27 504 ILE B N 1
ATOM 9803 C CA . ILE B 1 477 ? 60.165 103.728 187.507 1.00 18.69 504 ILE B CA 1
ATOM 9804 C C . ILE B 1 477 ? 59.589 104.126 186.146 1.00 19.50 504 ILE B C 1
ATOM 9805 O O . ILE B 1 477 ? 58.920 103.315 185.531 1.00 19.12 504 ILE B O 1
ATOM 9810 N N . ILE B 1 478 ? 59.831 105.365 185.696 1.00 20.45 505 ILE B N 1
ATOM 9811 C CA . ILE B 1 478 ? 59.255 105.887 184.453 1.00 22.44 505 ILE B CA 1
ATOM 9812 C C . ILE B 1 478 ? 60.283 106.632 183.550 1.00 23.42 505 ILE B C 1
ATOM 9813 O O . ILE B 1 478 ? 60.964 107.565 184.012 1.00 23.90 505 ILE B O 1
ATOM 9818 N N . PRO B 1 479 ? 60.448 106.189 182.281 1.00 23.56 506 PRO B N 1
ATOM 9819 C CA . PRO B 1 479 ? 61.288 106.973 181.375 1.00 24.20 506 PRO B CA 1
ATOM 9820 C C . PRO B 1 479 ? 60.665 108.334 181.033 1.00 24.47 506 PRO B C 1
ATOM 9821 O O . PRO B 1 479 ? 59.460 108.476 180.970 1.00 23.43 506 PRO B O 1
ATOM 9825 N N . ASP B 1 480 ? 61.543 109.307 180.873 1.00 25.53 507 ASP B N 1
ATOM 9826 C CA . ASP B 1 480 ? 61.342 110.613 180.243 1.00 27.86 507 ASP B CA 1
ATOM 9827 C C . ASP B 1 480 ? 61.206 110.548 178.763 1.00 28.98 507 ASP B C 1
ATOM 9828 O O . ASP B 1 480 ? 61.424 109.494 178.190 1.00 30.08 507 ASP B O 1
ATOM 9833 N N . ASN B 1 481 ? 60.993 111.715 178.152 1.00 29.86 508 ASN B N 1
ATOM 9834 C CA . ASN B 1 481 ? 61.285 111.920 176.753 1.00 32.69 508 ASN B CA 1
ATOM 9835 C C . ASN B 1 481 ? 62.570 112.686 176.617 1.00 33.29 508 ASN B C 1
ATOM 9836 O O . ASN B 1 481 ? 62.792 113.288 175.597 1.00 35.20 508 ASN B O 1
ATOM 9841 N N . GLU B 1 482 ? 63.383 112.679 177.667 1.00 32.21 509 GLU B N 1
ATOM 9842 C CA . GLU B 1 482 ? 64.617 113.404 177.725 1.00 32.27 509 GLU B CA 1
ATOM 9843 C C . GLU B 1 482 ? 65.782 112.439 178.005 1.00 30.84 509 GLU B C 1
ATOM 9844 O O . GLU B 1 482 ? 66.865 112.873 178.359 1.00 30.70 509 GLU B O 1
ATOM 9850 N N . GLY B 1 483 ? 65.551 111.145 177.811 1.00 29.77 510 GLY B N 1
ATOM 9851 C CA . GLY B 1 483 ? 66.525 110.123 178.138 1.00 28.75 510 GLY B CA 1
ATOM 9852 C C . GLY B 1 483 ? 66.839 109.864 179.632 1.00 28.25 510 GLY B C 1
ATOM 9853 O O . GLY B 1 483 ? 67.964 109.443 179.922 1.00 29.68 510 GLY B O 1
ATOM 9854 N N . ASN B 1 484 ? 65.901 110.102 180.568 1.00 25.14 511 ASN B N 1
ATOM 9855 C CA . ASN B 1 484 ? 66.122 109.769 181.998 1.00 22.66 511 ASN B CA 1
ATOM 9856 C C . ASN B 1 484 ? 65.135 108.797 182.530 1.00 20.81 511 ASN B C 1
ATOM 9857 O O . ASN B 1 484 ? 64.083 108.634 181.965 1.00 21.50 511 ASN B O 1
ATOM 9862 N N . VAL B 1 485 ? 65.435 108.226 183.689 1.00 19.88 512 VAL B N 1
ATOM 9863 C CA . VAL B 1 485 ? 64.526 107.328 184.361 1.00 18.06 512 VAL B CA 1
ATOM 9864 C C . VAL B 1 485 ? 64.203 107.928 185.730 1.00 17.91 512 VAL B C 1
ATOM 9865 O O . VAL B 1 485 ? 65.106 108.233 186.532 1.00 19.64 512 VAL B O 1
ATOM 9869 N N . TRP B 1 486 ? 62.927 108.091 185.998 1.00 17.15 513 TRP B N 1
ATOM 9870 C CA . TRP B 1 486 ? 62.480 108.726 187.226 1.00 17.18 513 TRP B CA 1
ATOM 9871 C C . TRP B 1 486 ? 61.906 107.635 188.113 1.00 16.94 513 TRP B C 1
ATOM 9872 O O . TRP B 1 486 ? 61.255 106.699 187.616 1.00 15.10 513 TRP B O 1
ATOM 9883 N N . VAL B 1 487 ? 62.153 107.777 189.410 1.00 17.13 514 VAL B N 1
ATOM 9884 C CA . VAL B 1 487 ? 62.028 106.666 190.341 1.00 19.16 514 VAL B CA 1
ATOM 9885 C C . VAL B 1 487 ? 61.208 107.109 191.554 1.00 18.77 514 VAL B C 1
ATOM 9886 O O . VAL B 1 487 ? 61.583 108.071 192.240 1.00 18.69 514 VAL B O 1
ATOM 9890 N N . LEU B 1 488 ? 60.093 106.432 191.784 1.00 18.78 515 LEU B N 1
ATOM 9891 C CA . LEU B 1 488 ? 59.298 106.640 192.991 1.00 19.75 515 LEU B CA 1
ATOM 9892 C C . LEU B 1 488 ? 59.701 105.575 194.055 1.00 19.87 515 LEU B C 1
ATOM 9893 O O . LEU B 1 488 ? 59.630 104.369 193.780 1.00 18.42 515 LEU B O 1
ATOM 9898 N N . LEU B 1 489 ? 60.202 106.027 195.215 1.00 20.47 516 LEU B N 1
ATOM 9899 C CA . LEU B 1 489 ? 60.538 105.150 196.354 1.00 22.10 516 LEU B CA 1
ATOM 9900 C C . LEU B 1 489 ? 59.455 105.155 197.441 1.00 22.57 516 LEU B C 1
ATOM 9901 O O . LEU B 1 489 ? 58.770 106.117 197.605 1.00 22.15 516 LEU B O 1
ATOM 9906 N N . TYR B 1 490 ? 59.307 104.056 198.168 1.00 24.26 517 TYR B N 1
ATOM 9907 C CA . TYR B 1 490 ? 58.274 103.944 199.200 1.00 26.19 517 TYR B CA 1
ATOM 9908 C C . TYR B 1 490 ? 58.673 104.837 200.396 1.00 27.09 517 TYR B C 1
ATOM 9909 O O . TYR B 1 490 ? 59.829 104.789 200.880 1.00 25.78 517 TYR B O 1
ATOM 9918 N N . ASN B 1 491 ? 57.728 105.649 200.861 1.00 28.32 518 ASN B N 1
ATOM 9919 C CA . ASN B 1 491 ? 57.923 106.503 202.087 1.00 30.68 518 ASN B CA 1
ATOM 9920 C C . ASN B 1 491 ? 59.331 107.128 202.223 1.00 29.93 518 ASN B C 1
ATOM 9921 O O . ASN B 1 491 ? 60.077 106.867 203.153 1.00 30.34 518 ASN B O 1
ATOM 9926 N N . ASN B 1 492 ? 59.657 107.961 201.240 1.00 29.30 519 ASN B N 1
ATOM 9927 C CA . ASN B 1 492 ? 60.964 108.596 201.071 1.00 28.35 519 ASN B CA 1
ATOM 9928 C C . ASN B 1 492 ? 60.737 110.103 200.849 1.00 27.51 519 ASN B C 1
ATOM 9929 O O . ASN B 1 492 ? 59.620 110.592 201.011 1.00 28.48 519 ASN B O 1
ATOM 9934 N N . LYS B 1 493 ? 61.763 110.822 200.436 1.00 25.91 520 LYS B N 1
ATOM 9935 C CA . LYS B 1 493 ? 61.648 112.276 200.226 1.00 25.33 520 LYS B CA 1
ATOM 9936 C C . LYS B 1 493 ? 62.073 112.566 198.781 1.00 23.42 520 LYS B C 1
ATOM 9937 O O . LYS B 1 493 ? 63.132 112.144 198.361 1.00 22.18 520 LYS B O 1
ATOM 9943 N N . GLY B 1 494 ? 61.258 113.279 198.031 1.00 22.16 521 GLY B N 1
ATOM 9944 C CA . GLY B 1 494 ? 61.595 113.596 196.668 1.00 22.79 521 GLY B CA 1
ATOM 9945 C C . GLY B 1 494 ? 61.429 112.362 195.766 1.00 22.42 521 GLY B C 1
ATOM 9946 O O . GLY B 1 494 ? 60.823 111.340 196.170 1.00 22.14 521 GLY B O 1
ATOM 9947 N N . ILE B 1 495 ? 61.965 112.467 194.558 1.00 21.80 522 ILE B N 1
ATOM 9948 C CA . ILE B 1 495 ? 62.047 111.350 193.590 1.00 21.60 522 ILE B CA 1
ATOM 9949 C C . ILE B 1 495 ? 63.455 111.341 192.982 1.00 21.56 522 ILE B C 1
ATOM 9950 O O . ILE B 1 495 ? 64.141 112.357 192.920 1.00 21.83 522 ILE B O 1
ATOM 9955 N N . ASP B 1 496 ? 63.910 110.170 192.585 1.00 21.88 523 ASP B N 1
ATOM 9956 C CA . ASP B 1 496 ? 65.271 110.033 192.129 1.00 22.93 523 ASP B CA 1
ATOM 9957 C C . ASP B 1 496 ? 65.227 110.115 190.613 1.00 22.41 523 ASP B C 1
ATOM 9958 O O . ASP B 1 496 ? 64.213 109.739 190.006 1.00 22.41 523 ASP B O 1
ATOM 9963 N N . LYS B 1 497 ? 66.301 110.642 190.030 1.00 21.59 524 LYS B N 1
ATOM 9964 C CA . LYS B 1 497 ? 66.460 110.774 188.596 1.00 22.04 524 LYS B CA 1
ATOM 9965 C C . LYS B 1 497 ? 67.732 110.031 188.233 1.00 21.86 524 LYS B C 1
ATOM 9966 O O . LYS B 1 497 ? 68.813 110.356 188.752 1.00 23.11 524 LYS B O 1
ATOM 9972 N N . ILE B 1 498 ? 67.583 109.002 187.398 1.00 19.39 525 ILE B N 1
ATOM 9973 C CA . ILE B 1 498 ? 68.713 108.277 186.861 1.00 18.82 525 ILE B CA 1
ATOM 9974 C C . ILE B 1 498 ? 69.052 108.669 185.397 1.00 18.80 525 ILE B C 1
ATOM 9975 O O . ILE B 1 498 ? 68.185 108.713 184.508 1.00 18.40 525 ILE B O 1
ATOM 9980 N N . ASN B 1 499 ? 70.309 108.960 185.162 1.00 19.43 526 ASN B N 1
ATOM 9981 C CA . ASN B 1 499 ? 70.800 109.125 183.810 1.00 20.67 526 ASN B CA 1
ATOM 9982 C C . ASN B 1 499 ? 71.468 107.793 183.491 1.00 21.24 526 ASN B C 1
ATOM 9983 O O . ASN B 1 499 ? 72.541 107.511 183.980 1.00 22.75 526 ASN B O 1
ATOM 9988 N N . PRO B 1 500 ? 70.793 106.949 182.713 1.00 21.02 527 PRO B N 1
ATOM 9989 C CA . PRO B 1 500 ? 71.208 105.597 182.434 1.00 22.73 527 PRO B CA 1
ATOM 9990 C C . PRO B 1 500 ? 72.553 105.505 181.697 1.00 25.51 527 PRO B C 1
ATOM 9991 O O . PRO B 1 500 ? 73.191 104.466 181.769 1.00 25.34 527 PRO B O 1
ATOM 9995 N N . ARG B 1 501 ? 72.974 106.580 181.015 1.00 27.59 528 ARG B N 1
ATOM 9996 C CA . ARG B 1 501 ? 74.206 106.578 180.228 1.00 29.49 528 ARG B CA 1
ATOM 9997 C C . ARG B 1 501 ? 75.433 106.802 181.097 1.00 30.51 528 ARG B C 1
ATOM 9998 O O . ARG B 1 501 ? 76.424 106.118 180.923 1.00 31.61 528 ARG B O 1
ATOM 10006 N N . THR B 1 502 ? 75.366 107.740 182.043 1.00 29.75 529 THR B N 1
ATOM 10007 C CA . THR B 1 502 ? 76.467 107.993 182.989 1.00 28.96 529 THR B CA 1
ATOM 10008 C C . THR B 1 502 ? 76.256 107.219 184.308 1.00 28.48 529 THR B C 1
ATOM 10009 O O . THR B 1 502 ? 77.182 107.026 185.083 1.00 28.39 529 THR B O 1
ATOM 10013 N N . ARG B 1 503 ? 75.015 106.818 184.573 1.00 27.28 530 ARG B N 1
ATOM 10014 C CA . ARG B 1 503 ? 74.652 106.068 185.747 1.00 27.46 530 ARG B CA 1
ATOM 10015 C C . ARG B 1 503 ? 74.552 106.995 186.953 1.00 27.05 530 ARG B C 1
ATOM 10016 O O . ARG B 1 503 ? 74.467 106.521 188.094 1.00 26.63 530 ARG B O 1
ATOM 10024 N N . GLU B 1 504 ? 74.598 108.298 186.698 1.00 26.40 531 GLU B N 1
ATOM 10025 C CA . GLU B 1 504 ? 74.414 109.272 187.748 1.00 27.32 531 GLU B CA 1
ATOM 10026 C C . GLU B 1 504 ? 72.957 109.246 188.262 1.00 25.48 531 GLU B C 1
ATOM 10027 O O . GLU B 1 504 ? 71.985 109.182 187.457 1.00 24.81 531 GLU B O 1
ATOM 10033 N N . VAL B 1 505 ? 72.825 109.327 189.583 1.00 24.31 532 VAL B N 1
ATOM 10034 C CA . VAL B 1 505 ? 71.550 109.394 190.290 1.00 22.40 532 VAL B CA 1
ATOM 10035 C C . VAL B 1 505 ? 71.410 110.701 191.057 1.00 23.76 532 VAL B C 1
ATOM 10036 O O . VAL B 1 505 ? 72.230 111.010 191.922 1.00 23.84 532 VAL B O 1
ATOM 10040 N N . THR B 1 506 ? 70.347 111.451 190.780 1.00 23.67 533 THR B N 1
ATOM 10041 C CA . THR B 1 506 ? 70.131 112.693 191.495 1.00 25.18 533 THR B CA 1
ATOM 10042 C C . THR B 1 506 ? 68.764 112.667 192.252 1.00 24.08 533 THR B C 1
ATOM 10043 O O . THR B 1 506 ? 67.771 112.191 191.707 1.00 23.58 533 THR B O 1
ATOM 10047 N N . LYS B 1 507 ? 68.726 113.208 193.465 1.00 22.32 534 LYS B N 1
ATOM 10048 C CA . LYS B 1 507 ? 67.500 113.280 194.245 1.00 21.52 534 LYS B CA 1
ATOM 10049 C C . LYS B 1 507 ? 66.910 114.630 194.043 1.00 20.92 534 LYS B C 1
ATOM 10050 O O . LYS B 1 507 ? 67.551 115.582 194.423 1.00 22.00 534 LYS B O 1
ATOM 10056 N N . LEU B 1 508 ? 65.688 114.726 193.496 1.00 19.74 535 LEU B N 1
ATOM 10057 C CA . LEU B 1 508 ? 65.071 116.026 193.226 1.00 19.15 535 LEU B CA 1
ATOM 10058 C C . LEU B 1 508 ? 63.719 116.286 193.950 1.00 18.66 535 LEU B C 1
ATOM 10059 O O . LEU B 1 508 ? 63.028 115.362 194.303 1.00 15.87 535 LEU B O 1
ATOM 10064 N N . PHE B 1 509 ? 63.393 117.563 194.190 1.00 18.85 536 PHE B N 1
ATOM 10065 C CA . PHE B 1 509 ? 62.131 117.978 194.821 1.00 19.57 536 PHE B CA 1
ATOM 10066 C C . PHE B 1 509 ? 61.959 117.469 196.254 1.00 19.98 536 PHE B C 1
ATOM 10067 O O . PHE B 1 509 ? 60.836 117.337 196.731 1.00 20.76 536 PHE B O 1
ATOM 10075 N N . ALA B 1 510 ? 63.067 117.167 196.934 1.00 19.47 537 ALA B N 1
ATOM 10076 C CA . ALA B 1 510 ? 63.007 116.731 198.322 1.00 21.34 537 ALA B CA 1
ATOM 10077 C C . ALA B 1 510 ? 62.661 117.899 199.255 1.00 22.58 537 ALA B C 1
ATOM 10078 O O . ALA B 1 510 ? 62.294 117.690 200.403 1.00 24.31 537 ALA B O 1
ATOM 10080 N N . ASP B 1 511 ? 62.797 119.114 198.757 1.00 24.40 538 ASP B N 1
ATOM 10081 C CA . ASP B 1 511 ? 62.508 120.286 199.556 1.00 27.19 538 ASP B CA 1
ATOM 10082 C C . ASP B 1 511 ? 61.001 120.389 199.880 1.00 26.89 538 ASP B C 1
ATOM 10083 O O . ASP B 1 511 ? 60.626 120.741 200.986 1.00 28.37 538 ASP B O 1
ATOM 10088 N N . GLU B 1 512 ? 60.153 120.004 198.931 1.00 26.25 539 GLU B N 1
ATOM 10089 C CA . GLU B 1 512 ? 58.718 120.030 199.098 1.00 25.99 539 GLU B CA 1
ATOM 10090 C C . GLU B 1 512 ? 58.120 118.635 199.318 1.00 24.98 539 GLU B C 1
ATOM 10091 O O . GLU B 1 512 ? 57.253 118.452 200.182 1.00 25.39 539 GLU B O 1
ATOM 10097 N N . LEU B 1 513 ? 58.561 117.634 198.543 1.00 23.49 540 LEU B N 1
ATOM 10098 C CA . LEU B 1 513 ? 57.965 116.319 198.652 1.00 23.39 540 LEU B CA 1
ATOM 10099 C C . LEU B 1 513 ? 58.480 115.524 199.859 1.00 24.04 540 LEU B C 1
ATOM 10100 O O . LEU B 1 513 ? 59.274 114.616 199.712 1.00 24.26 540 LEU B O 1
ATOM 10105 N N . THR B 1 514 ? 58.026 115.861 201.056 1.00 24.71 541 THR B N 1
ATOM 10106 C CA . THR B 1 514 ? 58.693 115.423 202.275 1.00 26.44 541 THR B CA 1
ATOM 10107 C C . THR B 1 514 ? 57.677 115.517 203.432 1.00 27.62 541 THR B C 1
ATOM 10108 O O . THR B 1 514 ? 56.744 116.324 203.354 1.00 27.67 541 THR B O 1
ATOM 10112 N N . GLY B 1 515 ? 57.861 114.690 204.472 1.00 28.67 542 GLY B N 1
ATOM 10113 C CA . GLY B 1 515 ? 56.933 114.618 205.616 1.00 30.48 542 GLY B CA 1
ATOM 10114 C C . GLY B 1 515 ? 55.542 114.261 205.129 1.00 30.60 542 GLY B C 1
ATOM 10115 O O . GLY B 1 515 ? 55.344 113.224 204.481 1.00 30.24 542 GLY B O 1
ATOM 10116 N N . GLU B 1 516 ? 54.591 115.138 205.377 1.00 31.77 543 GLU B N 1
ATOM 10117 C CA . GLU B 1 516 ? 53.219 114.856 204.984 1.00 33.96 543 GLU B CA 1
ATOM 10118 C C . GLU B 1 516 ? 53.064 114.852 203.439 1.00 32.57 543 GLU B C 1
ATOM 10119 O O . GLU B 1 516 ? 52.114 114.296 202.900 1.00 31.17 543 GLU B O 1
ATOM 10125 N N . LYS B 1 517 ? 54.023 115.441 202.736 1.00 31.09 544 LYS B N 1
ATOM 10126 C CA . LYS B 1 517 ? 53.926 115.446 201.284 1.00 29.82 544 LYS B CA 1
ATOM 10127 C C . LYS B 1 517 ? 54.829 114.402 200.618 1.00 27.61 544 LYS B C 1
ATOM 10128 O O . LYS B 1 517 ? 55.214 114.540 199.463 1.00 26.21 544 LYS B O 1
ATOM 10134 N N . SER B 1 518 ? 55.176 113.381 201.385 1.00 26.73 545 SER B N 1
ATOM 10135 C CA . SER B 1 518 ? 55.929 112.242 200.869 1.00 26.11 545 SER B CA 1
ATOM 10136 C C . SER B 1 518 ? 55.166 111.593 199.692 1.00 23.70 545 SER B C 1
ATOM 10137 O O . SER B 1 518 ? 53.997 111.279 199.823 1.00 24.93 545 SER B O 1
ATOM 10140 N N . PRO B 1 519 ? 55.820 111.433 198.544 1.00 21.88 546 PRO B N 1
ATOM 10141 C CA . PRO B 1 519 ? 55.136 110.982 197.311 1.00 20.50 546 PRO B CA 1
ATOM 10142 C C . PRO B 1 519 ? 54.783 109.524 197.353 1.00 19.50 546 PRO B C 1
ATOM 10143 O O . PRO B 1 519 ? 55.496 108.756 197.965 1.00 18.96 546 PRO B O 1
ATOM 10147 N N . ASN B 1 520 ? 53.710 109.142 196.684 1.00 20.15 547 ASN B N 1
ATOM 10148 C CA . ASN B 1 520 ? 53.383 107.738 196.601 1.00 23.04 547 ASN B CA 1
ATOM 10149 C C . ASN B 1 520 ? 52.796 107.355 195.239 1.00 22.18 547 ASN B C 1
ATOM 10150 O O . ASN B 1 520 ? 52.294 106.270 195.096 1.00 23.00 547 ASN B O 1
ATOM 10155 N N . TYR B 1 521 ? 52.901 108.224 194.244 1.00 21.38 548 TYR B N 1
ATOM 10156 C CA . TYR B 1 521 ? 52.441 107.889 192.926 1.00 21.88 548 TYR B CA 1
ATOM 10157 C C . TYR B 1 521 ? 53.165 108.688 191.888 1.00 22.16 548 TYR B C 1
ATOM 10158 O O . TYR B 1 521 ? 53.401 109.889 192.066 1.00 22.71 548 TYR B O 1
ATOM 10167 N N . LEU B 1 522 ? 53.440 108.045 190.762 1.00 21.41 549 LEU B N 1
ATOM 10168 C CA . LEU B 1 522 ? 54.183 108.702 189.691 1.00 21.61 549 LEU B CA 1
ATOM 10169 C C . LEU B 1 522 ? 53.715 108.289 188.288 1.00 21.08 549 LEU B C 1
ATOM 10170 O O . LEU B 1 522 ? 53.398 107.150 188.072 1.00 19.63 549 LEU B O 1
ATOM 10175 N N . LEU B 1 523 ? 53.668 109.256 187.370 1.00 22.23 550 LEU B N 1
ATOM 10176 C CA . LEU B 1 523 ? 53.277 109.045 185.986 1.00 23.88 550 LEU B CA 1
ATOM 10177 C C . LEU B 1 523 ? 53.818 110.136 185.050 1.00 24.95 550 LEU B C 1
ATOM 10178 O O . LEU B 1 523 ? 54.187 111.228 185.500 1.00 24.35 550 LEU B O 1
ATOM 10183 N N . CYS B 1 524 ? 53.907 109.794 183.762 1.00 25.73 551 CYS B N 1
ATOM 10184 C CA . CYS B 1 524 ? 54.314 110.730 182.701 1.00 27.52 551 CYS B CA 1
ATOM 10185 C C . CYS B 1 524 ? 53.189 110.814 181.690 1.00 27.47 551 CYS B C 1
ATOM 10186 O O . CYS B 1 524 ? 52.635 109.788 181.304 1.00 27.80 551 CYS B O 1
ATOM 10189 N N . ASP B 1 525 ? 52.851 112.040 181.281 1.00 27.58 552 ASP B N 1
ATOM 10190 C CA . ASP B 1 525 ? 51.725 112.266 180.387 1.00 27.73 552 ASP B CA 1
ATOM 10191 C C . ASP B 1 525 ? 52.246 112.362 178.950 1.00 28.89 552 ASP B C 1
ATOM 10192 O O . ASP B 1 525 ? 53.469 112.387 178.733 1.00 27.96 552 ASP B O 1
ATOM 10197 N N . GLU B 1 526 ? 51.322 112.395 177.990 1.00 30.83 553 GLU B N 1
ATOM 10198 C CA . GLU B 1 526 ? 51.645 112.385 176.559 1.00 32.76 553 GLU B CA 1
ATOM 10199 C C . GLU B 1 526 ? 52.498 113.586 176.151 1.00 33.30 553 GLU B C 1
ATOM 10200 O O . GLU B 1 526 ? 53.244 113.519 175.191 1.00 34.59 553 GLU B O 1
ATOM 10206 N N . ASP B 1 527 ? 52.387 114.694 176.865 1.00 33.39 554 ASP B N 1
ATOM 10207 C CA . ASP B 1 527 ? 53.232 115.868 176.549 1.00 33.28 554 ASP B CA 1
ATOM 10208 C C . ASP B 1 527 ? 54.611 115.720 177.202 1.00 31.68 554 ASP B C 1
ATOM 10209 O O . ASP B 1 527 ? 55.440 116.631 177.119 1.00 31.45 554 ASP B O 1
ATOM 10214 N N . GLY B 1 528 ? 54.843 114.576 177.854 1.00 29.54 555 GLY B N 1
ATOM 10215 C CA . GLY B 1 528 ? 56.060 114.360 178.632 1.00 29.03 555 GLY B CA 1
ATOM 10216 C C . GLY B 1 528 ? 56.285 115.064 179.977 1.00 28.34 555 GLY B C 1
ATOM 10217 O O . GLY B 1 528 ? 57.449 115.175 180.434 1.00 30.41 555 GLY B O 1
ATOM 10218 N N . LEU B 1 529 ? 55.228 115.560 180.625 1.00 26.67 556 LEU B N 1
ATOM 10219 C CA . LEU B 1 529 ? 55.362 116.155 181.978 1.00 24.27 556 LEU B CA 1
ATOM 10220 C C . LEU B 1 529 ? 55.152 115.069 182.987 1.00 22.71 556 LEU B C 1
ATOM 10221 O O . LEU B 1 529 ? 54.454 114.119 182.689 1.00 22.83 556 LEU B O 1
ATOM 10226 N N . LEU B 1 530 ? 55.787 115.163 184.153 1.00 22.52 557 LEU B N 1
ATOM 10227 C CA . LEU B 1 530 ? 55.611 114.141 185.217 1.00 22.15 557 LEU B CA 1
ATOM 10228 C C . LEU B 1 530 ? 54.584 114.550 186.230 1.00 21.44 557 LEU B C 1
ATOM 10229 O O . LEU B 1 530 ? 54.575 115.674 186.686 1.00 22.61 557 LEU B O 1
ATOM 10234 N N . TRP B 1 531 ? 53.791 113.601 186.679 1.00 21.05 558 TRP B N 1
ATOM 10235 C CA . TRP B 1 531 ? 52.816 113.855 187.723 1.00 19.52 558 TRP B CA 1
ATOM 10236 C C . TRP B 1 531 ? 53.166 113.012 188.946 1.00 19.76 558 TRP B C 1
ATOM 10237 O O . TRP B 1 531 ? 53.305 111.756 188.839 1.00 19.00 558 TRP B O 1
ATOM 10248 N N . VAL B 1 532 ? 53.336 113.693 190.090 1.00 19.10 559 VAL B N 1
ATOM 10249 C CA . VAL B 1 532 ? 53.600 113.041 191.369 1.00 17.88 559 VAL B CA 1
ATOM 10250 C C . VAL B 1 532 ? 52.393 113.182 192.326 1.00 19.31 559 VAL B C 1
ATOM 10251 O O . VAL B 1 532 ? 51.829 114.267 192.524 1.00 20.20 559 VAL B O 1
ATOM 10255 N N . GLY B 1 533 ? 51.988 112.076 192.925 1.00 19.13 560 GLY B N 1
ATOM 10256 C CA . GLY B 1 533 ? 50.842 112.091 193.806 1.00 19.80 560 GLY B CA 1
ATOM 10257 C C . GLY B 1 533 ? 51.374 112.021 195.209 1.00 21.32 560 GLY B C 1
ATOM 10258 O O . GLY B 1 533 ? 52.358 111.302 195.486 1.00 21.30 560 GLY B O 1
ATOM 10259 N N . PHE B 1 534 ? 50.759 112.811 196.076 1.00 21.93 561 PHE B N 1
ATOM 10260 C CA . PHE B 1 534 ? 50.981 112.736 197.494 1.00 22.99 561 PHE B CA 1
ATOM 10261 C C . PHE B 1 534 ? 49.639 112.937 198.216 1.00 25.37 561 PHE B C 1
ATOM 10262 O O . PHE B 1 534 ? 48.578 113.197 197.585 1.00 25.83 561 PHE B O 1
ATOM 10270 N N . HIS B 1 535 ? 49.692 112.842 199.536 1.00 26.30 562 HIS B N 1
ATOM 10271 C CA . HIS B 1 535 ? 48.513 113.027 200.368 1.00 27.86 562 HIS B CA 1
ATOM 10272 C C . HIS B 1 535 ? 47.866 114.371 200.151 1.00 27.53 562 HIS B C 1
ATOM 10273 O O . HIS B 1 535 ? 48.389 115.374 200.600 1.00 28.50 562 HIS B O 1
ATOM 10280 N N . GLY B 1 536 ? 46.704 114.351 199.486 1.00 26.84 563 GLY B N 1
ATOM 10281 C CA . GLY B 1 536 ? 45.879 115.525 199.286 1.00 26.81 563 GLY B CA 1
ATOM 10282 C C . GLY B 1 536 ? 46.400 116.565 198.314 1.00 26.60 563 GLY B C 1
ATOM 10283 O O . GLY B 1 536 ? 46.176 117.772 198.510 1.00 28.71 563 GLY B O 1
ATOM 10284 N N . GLY B 1 537 ? 47.093 116.110 197.279 1.00 24.59 564 GLY B N 1
ATOM 10285 C CA . GLY B 1 537 ? 47.550 116.976 196.209 1.00 23.99 564 GLY B CA 1
ATOM 10286 C C . GLY B 1 537 ? 48.436 116.263 195.185 1.00 23.10 564 GLY B C 1
ATOM 10287 O O . GLY B 1 537 ? 48.798 115.054 195.336 1.00 20.68 564 GLY B O 1
ATOM 10288 N N . VAL B 1 538 ? 48.723 116.983 194.101 1.00 22.12 565 VAL B N 1
ATOM 10289 C CA . VAL B 1 538 ? 49.639 116.467 193.089 1.00 21.48 565 VAL B CA 1
ATOM 10290 C C . VAL B 1 538 ? 50.625 117.559 192.703 1.00 21.10 565 VAL B C 1
ATOM 10291 O O . VAL B 1 538 ? 50.388 118.719 192.940 1.00 21.53 565 VAL B O 1
ATOM 10295 N N . MET B 1 539 ? 51.707 117.156 192.064 1.00 20.63 566 MET B N 1
ATOM 10296 C CA . MET B 1 539 ? 52.741 118.056 191.632 1.00 21.10 566 MET B CA 1
ATOM 10297 C C . MET B 1 539 ? 53.042 117.716 190.166 1.00 21.95 566 MET B C 1
ATOM 10298 O O . MET B 1 539 ? 53.264 116.508 189.825 1.00 21.25 566 MET B O 1
ATOM 10303 N N . ARG B 1 540 ? 53.080 118.758 189.332 1.00 20.02 567 ARG B N 1
ATOM 10304 C CA . ARG B 1 540 ? 53.434 118.603 187.929 1.00 19.98 567 ARG B CA 1
ATOM 10305 C C . ARG B 1 540 ? 54.866 119.066 187.720 1.00 19.08 567 ARG B C 1
ATOM 10306 O O . ARG B 1 540 ? 55.203 120.160 188.066 1.00 19.95 567 ARG B O 1
ATOM 10314 N N . ILE B 1 541 ? 55.689 118.227 187.124 1.00 19.03 568 ILE B N 1
ATOM 10315 C CA . ILE B 1 541 ? 57.091 118.482 186.936 1.00 19.00 568 ILE B CA 1
ATOM 10316 C C . ILE B 1 541 ? 57.433 118.522 185.452 1.00 19.31 568 ILE B C 1
ATOM 10317 O O . ILE B 1 541 ? 57.049 117.625 184.713 1.00 19.28 568 ILE B O 1
ATOM 10322 N N . ASN B 1 542 ? 58.163 119.542 185.024 1.00 19.31 569 ASN B N 1
ATOM 10323 C CA . ASN B 1 542 ? 58.691 119.534 183.665 1.00 21.02 569 ASN B CA 1
ATOM 10324 C C . ASN B 1 542 ? 60.193 119.137 183.663 1.00 20.73 569 ASN B C 1
ATOM 10325 O O . ASN B 1 542 ? 61.034 119.871 184.158 1.00 21.14 569 ASN B O 1
ATOM 10330 N N . PRO B 1 543 ? 60.518 117.959 183.103 1.00 20.71 570 PRO B N 1
ATOM 10331 C CA . PRO B 1 543 ? 61.851 117.409 183.283 1.00 20.24 570 PRO B CA 1
ATOM 10332 C C . PRO B 1 543 ? 62.871 118.086 182.402 1.00 22.34 570 PRO B C 1
ATOM 10333 O O . PRO B 1 543 ? 64.052 117.888 182.626 1.00 23.97 570 PRO B O 1
ATOM 10337 N N . LYS B 1 544 ? 62.443 118.894 181.415 1.00 23.40 571 LYS B N 1
ATOM 10338 C CA . LYS B 1 544 ? 63.392 119.715 180.657 1.00 24.47 571 LYS B CA 1
ATOM 10339 C C . LYS B 1 544 ? 64.186 120.676 181.511 1.00 24.58 571 LYS B C 1
ATOM 10340 O O . LYS B 1 544 ? 65.387 120.816 181.337 1.00 23.84 571 LYS B O 1
ATOM 10346 N N . ASP B 1 545 ? 63.488 121.423 182.351 1.00 25.54 572 ASP B N 1
ATOM 10347 C CA . ASP B 1 545 ? 64.117 122.460 183.162 1.00 28.13 572 ASP B CA 1
ATOM 10348 C C . ASP B 1 545 ? 64.024 122.158 184.678 1.00 28.14 572 ASP B C 1
ATOM 10349 O O . ASP B 1 545 ? 64.459 122.969 185.500 1.00 28.77 572 ASP B O 1
ATOM 10354 N N . GLU B 1 546 ? 63.399 121.025 185.002 1.00 28.51 573 GLU B N 1
ATOM 10355 C CA . GLU B 1 546 ? 63.207 120.553 186.380 1.00 29.75 573 GLU B CA 1
ATOM 10356 C C . GLU B 1 546 ? 62.380 121.550 187.209 1.00 30.50 573 GLU B C 1
ATOM 10357 O O . GLU B 1 546 ? 62.603 121.747 188.414 1.00 31.39 573 GLU B O 1
ATOM 10363 N N . SER B 1 547 ? 61.453 122.190 186.513 1.00 29.94 574 SER B N 1
ATOM 10364 C CA . SER B 1 547 ? 60.492 123.096 187.075 1.00 30.52 574 SER B CA 1
ATOM 10365 C C . SER B 1 547 ? 59.289 122.323 187.559 1.00 29.14 574 SER B C 1
ATOM 10366 O O . SER B 1 547 ? 59.037 121.205 187.128 1.00 27.83 574 SER B O 1
ATOM 10369 N N . GLN B 1 548 ? 58.453 122.987 188.333 1.00 28.44 575 GLN B N 1
ATOM 10370 C CA . GLN B 1 548 ? 57.522 122.261 189.132 1.00 27.30 575 GLN B CA 1
ATOM 10371 C C . GLN B 1 548 ? 56.410 123.177 189.621 1.00 27.19 575 GLN B C 1
ATOM 10372 O O . GLN B 1 548 ? 56.674 124.285 190.078 1.00 26.88 575 GLN B O 1
ATOM 10378 N N . GLN B 1 549 ? 55.169 122.709 189.529 1.00 26.53 576 GLN B N 1
ATOM 10379 C CA . GLN B 1 549 ? 54.005 123.405 190.097 1.00 28.20 576 GLN B CA 1
ATOM 10380 C C . GLN B 1 549 ? 53.165 122.372 190.875 1.00 27.93 576 GLN B C 1
ATOM 10381 O O . GLN B 1 549 ? 53.116 121.185 190.565 1.00 25.65 576 GLN B O 1
ATOM 10387 N N . SER B 1 550 ? 52.485 122.838 191.890 1.00 29.36 577 SER B N 1
ATOM 10388 C CA . SER B 1 550 ? 51.889 121.942 192.822 1.00 30.45 577 SER B CA 1
ATOM 10389 C C . SER B 1 550 ? 50.544 122.481 193.249 1.00 31.03 577 SER B C 1
ATOM 10390 O O . SER B 1 550 ? 50.366 123.684 193.325 1.00 31.07 577 SER B O 1
ATOM 10393 N N . ILE B 1 551 ? 49.581 121.594 193.492 1.00 31.85 578 ILE B N 1
ATOM 10394 C CA . ILE B 1 551 ? 48.266 122.007 193.998 1.00 32.57 578 ILE B CA 1
ATOM 10395 C C . ILE B 1 551 ? 47.826 121.058 195.082 1.00 33.12 578 ILE B C 1
ATOM 10396 O O . ILE B 1 551 ? 48.316 119.943 195.185 1.00 32.24 578 ILE B O 1
ATOM 10401 N N . SER B 1 552 ? 46.882 121.494 195.894 1.00 34.92 579 SER B N 1
ATOM 10402 C CA . SER B 1 552 ? 46.267 120.589 196.847 1.00 36.22 579 SER B CA 1
ATOM 10403 C C . SER B 1 552 ? 44.804 120.628 196.542 1.00 36.91 579 SER B C 1
ATOM 10404 O O . SER B 1 552 ? 44.285 121.623 196.071 1.00 37.34 579 SER B O 1
ATOM 10407 N N . PHE B 1 553 ? 44.125 119.532 196.776 1.00 38.01 580 PHE B N 1
ATOM 10408 C CA . PHE B 1 553 ? 42.757 119.506 196.379 1.00 40.94 580 PHE B CA 1
ATOM 10409 C C . PHE B 1 553 ? 41.937 118.845 197.447 1.00 44.04 580 PHE B C 1
ATOM 10410 O O . PHE B 1 553 ? 42.362 117.871 198.070 1.00 43.36 580 PHE B O 1
ATOM 10418 N N . GLY B 1 554 ? 40.769 119.428 197.666 1.00 48.56 581 GLY B N 1
ATOM 10419 C CA . GLY B 1 554 ? 39.730 118.836 198.495 1.00 53.30 581 GLY B CA 1
ATOM 10420 C C . GLY B 1 554 ? 39.936 118.975 199.979 1.00 56.64 581 GLY B C 1
ATOM 10421 O O . GLY B 1 554 ? 40.457 119.982 200.474 1.00 57.13 581 GLY B O 1
ATOM 10422 N N . SER B 1 555 ? 39.460 117.950 200.670 1.00 59.49 582 SER B N 1
ATOM 10423 C CA . SER B 1 555 ? 39.863 117.621 202.025 1.00 62.45 582 SER B CA 1
ATOM 10424 C C . SER B 1 555 ? 39.665 116.090 202.154 1.00 63.75 582 SER B C 1
ATOM 10425 O O . SER B 1 555 ? 39.019 115.478 201.284 1.00 64.39 582 SER B O 1
ATOM 10428 N N . PHE B 1 556 ? 40.245 115.449 203.171 1.00 65.30 583 PHE B N 1
ATOM 10429 C CA . PHE B 1 556 ? 41.177 116.071 204.108 1.00 66.97 583 PHE B CA 1
ATOM 10430 C C . PHE B 1 556 ? 42.564 116.343 203.450 1.00 66.04 583 PHE B C 1
ATOM 10431 O O . PHE B 1 556 ? 42.797 116.021 202.261 1.00 65.24 583 PHE B O 1
ATOM 10439 N N . SER B 1 557 ? 43.459 116.969 204.218 1.00 65.93 584 SER B N 1
ATOM 10440 C CA . SER B 1 557 ? 44.870 117.137 203.840 1.00 64.46 584 SER B CA 1
ATOM 10441 C C . SER B 1 557 ? 45.567 115.760 203.750 1.00 62.91 584 SER B C 1
ATOM 10442 O O . SER B 1 557 ? 46.382 115.505 202.843 1.00 61.74 584 SER B O 1
ATOM 10445 N N . ASN B 1 558 ? 45.224 114.877 204.693 1.00 61.95 585 ASN B N 1
ATOM 10446 C CA . ASN B 1 558 ? 45.764 113.516 204.739 1.00 59.88 585 ASN B CA 1
ATOM 10447 C C . ASN B 1 558 ? 44.707 112.602 204.098 1.00 57.93 585 ASN B C 1
ATOM 10448 O O . ASN B 1 558 ? 43.878 111.991 204.799 1.00 59.07 585 ASN B O 1
ATOM 10453 N N . ASN B 1 559 ? 44.726 112.579 202.754 1.00 54.21 586 ASN B N 1
ATOM 10454 C CA . ASN B 1 559 ? 43.722 111.935 201.898 1.00 50.24 586 ASN B CA 1
ATOM 10455 C C . ASN B 1 559 ? 44.441 111.173 200.786 1.00 46.02 586 ASN B C 1
ATOM 10456 O O . ASN B 1 559 ? 44.942 111.766 199.849 1.00 46.01 586 ASN B O 1
ATOM 10461 N N . GLU B 1 560 ? 44.479 109.858 200.901 1.00 41.86 587 GLU B N 1
ATOM 10462 C CA . GLU B 1 560 ? 45.373 109.029 200.131 1.00 38.17 587 GLU B CA 1
ATOM 10463 C C . GLU B 1 560 ? 45.007 108.854 198.663 1.00 34.45 587 GLU B C 1
ATOM 10464 O O . GLU B 1 560 ? 43.877 108.606 198.307 1.00 33.64 587 GLU B O 1
ATOM 10470 N N . ILE B 1 561 ? 46.005 108.937 197.817 1.00 30.94 588 ILE B N 1
ATOM 10471 C CA . ILE B 1 561 ? 45.822 108.680 196.385 1.00 29.15 588 ILE B CA 1
ATOM 10472 C C . ILE B 1 561 ? 45.996 107.188 196.098 1.00 27.05 588 ILE B C 1
ATOM 10473 O O . ILE B 1 561 ? 47.022 106.606 196.472 1.00 25.27 588 ILE B O 1
ATOM 10478 N N . LEU B 1 562 ? 44.993 106.585 195.460 1.00 25.54 589 LEU B N 1
ATOM 10479 C CA . LEU B 1 562 ? 44.998 105.135 195.204 1.00 25.85 589 LEU B CA 1
ATOM 10480 C C . LEU B 1 562 ? 45.507 104.791 193.775 1.00 25.79 589 LEU B C 1
ATOM 10481 O O . LEU B 1 562 ? 46.229 103.814 193.594 1.00 26.10 589 LEU B O 1
ATOM 10486 N N . SER B 1 563 ? 45.144 105.621 192.794 1.00 24.70 590 SER B N 1
ATOM 10487 C CA . SER B 1 563 ? 45.478 105.434 191.419 1.00 24.60 590 SER B CA 1
ATOM 10488 C C . SER B 1 563 ? 45.372 106.768 190.682 1.00 25.08 590 SER B C 1
ATOM 10489 O O . SER B 1 563 ? 44.557 107.628 191.050 1.00 26.00 590 SER B O 1
ATOM 10492 N N . MET B 1 564 ? 46.182 106.951 189.645 1.00 24.60 591 MET B N 1
ATOM 10493 C CA . MET B 1 564 ? 46.109 108.183 188.803 1.00 25.30 591 MET B CA 1
ATOM 10494 C C . MET B 1 564 ? 46.273 107.770 187.358 1.00 25.60 591 MET B C 1
ATOM 10495 O O . MET B 1 564 ? 47.158 106.963 187.058 1.00 23.89 591 MET B O 1
ATOM 10500 N N . THR B 1 565 ? 45.476 108.322 186.448 1.00 25.31 592 THR B N 1
ATOM 10501 C CA . THR B 1 565 ? 45.732 108.016 185.060 1.00 25.49 592 THR B CA 1
ATOM 10502 C C . THR B 1 565 ? 45.440 109.189 184.118 1.00 25.88 592 THR B C 1
ATOM 10503 O O . THR B 1 565 ? 44.577 110.029 184.437 1.00 25.97 592 THR B O 1
ATOM 10507 N N . CYS B 1 566 ? 46.124 109.235 182.966 1.00 24.69 593 CYS B N 1
ATOM 10508 C CA . CYS B 1 566 ? 45.868 110.295 181.952 1.00 26.10 593 CYS B CA 1
ATOM 10509 C C . CYS B 1 566 ? 44.650 109.919 181.146 1.00 25.36 593 CYS B C 1
ATOM 10510 O O . CYS B 1 566 ? 44.551 108.796 180.663 1.00 25.77 593 CYS B O 1
ATOM 10513 N N . VAL B 1 567 ? 43.744 110.872 181.003 1.00 23.86 594 VAL B N 1
ATOM 10514 C CA . VAL B 1 567 ? 42.552 110.726 180.181 1.00 23.81 594 VAL B CA 1
ATOM 10515 C C . VAL B 1 567 ? 42.499 111.958 179.254 1.00 24.82 594 VAL B C 1
ATOM 10516 O O . VAL B 1 567 ? 41.980 112.989 179.642 1.00 24.72 594 VAL B O 1
ATOM 10520 N N . LYS B 1 568 ? 43.111 111.868 178.078 1.00 25.99 595 LYS B N 1
ATOM 10521 C CA . LYS B 1 568 ? 43.160 113.008 177.126 1.00 28.18 595 LYS B CA 1
ATOM 10522 C C . LYS B 1 568 ? 43.806 114.249 177.760 1.00 28.10 595 LYS B C 1
ATOM 10523 O O . LYS B 1 568 ? 44.994 114.241 178.080 1.00 27.87 595 LYS B O 1
ATOM 10529 N N . ASN B 1 569 ? 43.012 115.287 177.990 1.00 28.80 596 ASN B N 1
ATOM 10530 C CA . ASN B 1 569 ? 43.526 116.565 178.492 1.00 29.83 596 ASN B CA 1
ATOM 10531 C C . ASN B 1 569 ? 43.447 116.704 179.987 1.00 28.71 596 ASN B C 1
ATOM 10532 O O . ASN B 1 569 ? 43.774 117.757 180.549 1.00 29.63 596 ASN B O 1
ATOM 10537 N N . SER B 1 570 ? 43.044 115.619 180.628 1.00 27.43 597 SER B N 1
ATOM 10538 C CA . SER B 1 570 ? 42.931 115.586 182.058 1.00 26.19 597 SER B CA 1
ATOM 10539 C C . SER B 1 570 ? 43.796 114.504 182.689 1.00 24.49 597 SER B C 1
ATOM 10540 O O . SER B 1 570 ? 44.248 113.564 182.019 1.00 22.94 597 SER B O 1
ATOM 10543 N N . ILE B 1 571 ? 43.997 114.628 183.995 1.00 23.00 598 ILE B N 1
ATOM 10544 C CA . ILE B 1 571 ? 44.358 113.471 184.769 1.00 22.39 598 ILE B CA 1
ATOM 10545 C C . ILE B 1 571 ? 43.291 113.016 185.788 1.00 21.98 598 ILE B C 1
ATOM 10546 O O . ILE B 1 571 ? 42.753 113.825 186.548 1.00 22.12 598 ILE B O 1
ATOM 10551 N N . TRP B 1 572 ? 42.980 111.711 185.801 1.00 21.22 599 TRP B N 1
ATOM 10552 C CA . TRP B 1 572 ? 42.001 111.171 186.769 1.00 20.77 599 TRP B CA 1
ATOM 10553 C C . TRP B 1 572 ? 42.722 110.629 187.971 1.00 19.21 599 TRP B C 1
ATOM 10554 O O . TRP B 1 572 ? 43.659 109.893 187.828 1.00 16.97 599 TRP B O 1
ATOM 10565 N N . VAL B 1 573 ? 42.227 110.967 189.156 1.00 20.30 600 VAL B N 1
ATOM 10566 C CA . VAL B 1 573 ? 42.890 110.642 190.413 1.00 20.37 600 VAL B CA 1
ATOM 10567 C C . VAL B 1 573 ? 41.878 110.031 191.361 1.00 21.54 600 VAL B C 1
ATOM 10568 O O . VAL B 1 573 ? 40.935 110.698 191.811 1.00 22.81 600 VAL B O 1
ATOM 10572 N N . SER B 1 574 ? 42.064 108.751 191.637 1.00 21.68 601 SER B N 1
ATOM 10573 C CA . SER B 1 574 ? 41.207 108.009 192.537 1.00 22.98 601 SER B CA 1
ATOM 10574 C C . SER B 1 574 ? 41.826 108.038 193.931 1.00 23.79 601 SER B C 1
ATOM 10575 O O . SER B 1 574 ? 43.023 107.797 194.075 1.00 22.81 601 SER B O 1
ATOM 10578 N N . THR B 1 575 ? 41.035 108.409 194.931 1.00 24.58 602 THR B N 1
ATOM 10579 C CA . THR B 1 575 ? 41.515 108.538 196.284 1.00 26.06 602 THR B CA 1
ATOM 10580 C C . THR B 1 575 ? 40.506 107.842 197.199 1.00 27.85 602 THR B C 1
ATOM 10581 O O . THR B 1 575 ? 39.397 107.497 196.786 1.00 27.13 602 THR B O 1
ATOM 10585 N N . THR B 1 576 ? 40.897 107.731 198.461 1.00 29.24 603 THR B N 1
ATOM 10586 C CA . THR B 1 576 ? 40.067 107.251 199.543 1.00 32.39 603 THR B CA 1
ATOM 10587 C C . THR B 1 576 ? 38.760 108.024 199.691 1.00 34.08 603 THR B C 1
ATOM 10588 O O . THR B 1 576 ? 37.754 107.475 200.138 1.00 34.51 603 THR B O 1
ATOM 10592 N N . ASN B 1 577 ? 38.786 109.311 199.350 1.00 35.77 604 ASN B N 1
ATOM 10593 C CA . ASN B 1 577 ? 37.600 110.135 199.509 1.00 38.25 604 ASN B CA 1
ATOM 10594 C C . ASN B 1 577 ? 36.838 110.434 198.193 1.00 37.71 604 ASN B C 1
ATOM 10595 O O . ASN B 1 577 ? 35.912 111.241 198.158 1.00 38.94 604 ASN B O 1
ATOM 10600 N N . GLY B 1 578 ? 37.241 109.778 197.114 1.00 35.57 605 GLY B N 1
ATOM 10601 C CA . GLY B 1 578 ? 36.560 109.927 195.839 1.00 33.81 605 GLY B CA 1
ATOM 10602 C C . GLY B 1 578 ? 37.462 110.162 194.633 1.00 32.05 605 GLY B C 1
ATOM 10603 O O . GLY B 1 578 ? 38.687 109.968 194.678 1.00 31.30 605 GLY B O 1
ATOM 10604 N N . LEU B 1 579 ? 36.823 110.594 193.565 1.00 31.05 606 LEU B N 1
ATOM 10605 C CA . LEU B 1 579 ? 37.429 110.744 192.282 1.00 31.34 606 LEU B CA 1
ATOM 10606 C C . LEU B 1 579 ? 37.622 112.228 191.945 1.00 30.89 606 LEU B C 1
ATOM 10607 O O . LEU B 1 579 ? 36.685 113.007 191.969 1.00 31.57 606 LEU B O 1
ATOM 10612 N N . TRP B 1 580 ? 38.855 112.610 191.649 1.00 29.86 607 TRP B N 1
ATOM 10613 C CA . TRP B 1 580 ? 39.144 113.964 191.146 1.00 29.87 607 TRP B CA 1
ATOM 10614 C C . TRP B 1 580 ? 39.671 113.929 189.718 1.00 28.66 607 TRP B C 1
ATOM 10615 O O . TRP B 1 580 ? 40.474 113.078 189.376 1.00 28.62 607 TRP B O 1
ATOM 10626 N N . ILE B 1 581 ? 39.218 114.875 188.919 1.00 28.36 608 ILE B N 1
ATOM 10627 C CA . ILE B 1 581 ? 39.682 115.097 187.575 1.00 27.50 608 ILE B CA 1
ATOM 10628 C C . ILE B 1 581 ? 40.395 116.470 187.504 1.00 27.74 608 ILE B C 1
ATOM 10629 O O . ILE B 1 581 ? 39.822 117.494 187.882 1.00 28.11 608 ILE B O 1
ATOM 10634 N N . ILE B 1 582 ? 41.617 116.481 186.972 1.00 26.36 609 ILE B N 1
ATOM 10635 C CA . ILE B 1 582 ? 42.478 117.664 187.019 1.00 26.57 609 ILE B CA 1
ATOM 10636 C C . ILE B 1 582 ? 42.927 117.988 185.619 1.00 27.00 609 ILE B C 1
ATOM 10637 O O . ILE B 1 582 ? 43.461 117.123 184.916 1.00 26.03 609 ILE B O 1
ATOM 10642 N N . ASP B 1 583 ? 42.770 119.242 185.229 1.00 27.68 610 ASP B N 1
ATOM 10643 C CA . ASP B 1 583 ? 43.101 119.617 183.866 1.00 28.98 610 ASP B CA 1
ATOM 10644 C C . ASP B 1 583 ? 44.606 119.686 183.737 1.00 27.70 610 ASP B C 1
ATOM 10645 O O . ASP B 1 583 ? 45.257 120.286 184.566 1.00 28.05 610 ASP B O 1
ATOM 10650 N N . ARG B 1 584 ? 45.158 119.087 182.693 1.00 27.21 611 ARG B N 1
ATOM 10651 C CA . ARG B 1 584 ? 46.605 118.988 182.588 1.00 27.15 611 ARG B CA 1
ATOM 10652 C C . ARG B 1 584 ? 47.337 120.332 182.385 1.00 28.07 611 ARG B C 1
ATOM 10653 O O . ARG B 1 584 ? 48.522 120.431 182.698 1.00 27.68 611 ARG B O 1
ATOM 10661 N N . LYS B 1 585 ? 46.646 121.347 181.867 1.00 28.70 612 LYS B N 1
ATOM 10662 C CA . LYS B 1 585 ? 47.307 122.639 181.608 1.00 30.69 612 LYS B CA 1
ATOM 10663 C C . LYS B 1 585 ? 47.058 123.649 182.737 1.00 30.23 612 LYS B C 1
ATOM 10664 O O . LYS B 1 585 ? 48.025 124.239 183.238 1.00 29.88 612 LYS B O 1
ATOM 10670 N N . THR B 1 586 ? 45.806 123.789 183.194 1.00 29.85 613 THR B N 1
ATOM 10671 C CA . THR B 1 586 ? 45.509 124.767 184.257 1.00 30.81 613 THR B CA 1
ATOM 10672 C C . THR B 1 586 ? 45.730 124.223 185.661 1.00 30.21 613 THR B C 1
ATOM 10673 O O . THR B 1 586 ? 45.953 124.985 186.596 1.00 31.24 613 THR B O 1
ATOM 10677 N N . MET B 1 587 ? 45.605 122.911 185.805 1.00 29.56 614 MET B N 1
ATOM 10678 C CA . MET B 1 587 ? 45.705 122.230 187.114 1.00 29.56 614 MET B CA 1
ATOM 10679 C C . MET B 1 587 ? 44.510 122.444 188.063 1.00 30.13 614 MET B C 1
ATOM 10680 O O . MET B 1 587 ? 44.615 122.078 189.243 1.00 29.12 614 MET B O 1
ATOM 10685 N N . ASP B 1 588 ? 43.428 123.038 187.538 1.00 30.92 615 ASP B N 1
ATOM 10686 C CA . ASP B 1 588 ? 42.094 123.017 188.133 1.00 33.38 615 ASP B CA 1
ATOM 10687 C C . ASP B 1 588 ? 41.661 121.566 188.471 1.00 32.20 615 ASP B C 1
ATOM 10688 O O . ASP B 1 588 ? 41.549 120.720 187.578 1.00 30.87 615 ASP B O 1
ATOM 10693 N N . ALA B 1 589 ? 41.394 121.312 189.747 1.00 32.38 616 ALA B N 1
ATOM 10694 C CA . ALA B 1 589 ? 40.925 120.010 190.225 1.00 33.41 616 ALA B CA 1
ATOM 10695 C C . ALA B 1 589 ? 39.427 120.018 190.443 1.00 34.83 616 ALA B C 1
ATOM 10696 O O . ALA B 1 589 ? 38.925 120.930 191.065 1.00 36.45 616 ALA B O 1
ATOM 10698 N N . ARG B 1 590 ? 38.710 119.018 189.953 1.00 35.21 617 ARG B N 1
ATOM 10699 C CA . ARG B 1 590 ? 37.266 118.974 190.207 1.00 37.43 617 ARG B CA 1
ATOM 10700 C C . ARG B 1 590 ? 36.822 117.644 190.772 1.00 37.07 617 ARG B C 1
ATOM 10701 O O . ARG B 1 590 ? 37.108 116.617 190.182 1.00 35.90 617 ARG B O 1
ATOM 10709 N N . GLN B 1 591 ? 36.111 117.641 191.894 1.00 38.29 618 GLN B N 1
ATOM 10710 C CA . GLN B 1 591 ? 35.595 116.365 192.397 1.00 39.99 618 GLN B CA 1
ATOM 10711 C C . GLN B 1 591 ? 34.370 115.802 191.633 1.00 41.05 618 GLN B C 1
ATOM 10712 O O . GLN B 1 591 ? 33.465 116.549 191.326 1.00 40.85 618 GLN B O 1
ATOM 10718 N N . GLN B 1 592 ? 34.358 114.489 191.366 1.00 41.98 619 GLN B N 1
ATOM 10719 C CA . GLN B 1 592 ? 33.191 113.774 190.773 1.00 45.49 619 GLN B CA 1
ATOM 10720 C C . GLN B 1 592 ? 32.238 113.094 191.787 1.00 47.48 619 GLN B C 1
ATOM 10721 O O . GLN B 1 592 ? 32.621 112.841 192.913 1.00 48.09 619 GLN B O 1
ATOM 10727 N N . ASN B 1 593 ? 30.998 112.814 191.380 1.00 50.66 620 ASN B N 1
ATOM 10728 C CA . ASN B 1 593 ? 30.074 111.916 192.125 1.00 52.99 620 ASN B CA 1
ATOM 10729 C C . ASN B 1 593 ? 29.148 111.158 191.160 1.00 53.14 620 ASN B C 1
ATOM 10730 O O . ASN B 1 593 ? 29.614 110.343 190.348 1.00 52.21 620 ASN B O 1
ATOM 10735 N N . THR B 1 595 ? 29.806 108.066 192.864 1.00 44.97 622 THR B N 1
ATOM 10736 C CA . THR B 1 595 ? 29.402 106.888 193.642 1.00 45.16 622 THR B CA 1
ATOM 10737 C C . THR B 1 595 ? 30.286 106.681 194.873 1.00 44.43 622 THR B C 1
ATOM 10738 O O . THR B 1 595 ? 31.353 107.244 194.958 1.00 43.83 622 THR B O 1
ATOM 10742 N N . ASN B 1 596 ? 29.857 105.839 195.805 1.00 45.08 623 ASN B N 1
ATOM 10743 C CA . ASN B 1 596 ? 30.625 105.614 197.026 1.00 45.48 623 ASN B CA 1
ATOM 10744 C C . ASN B 1 596 ? 31.757 104.582 196.904 1.00 44.14 623 ASN B C 1
ATOM 10745 O O . ASN B 1 596 ? 32.605 104.496 197.800 1.00 43.87 623 ASN B O 1
ATOM 10750 N N . LYS B 1 597 ? 31.782 103.827 195.797 1.00 42.91 624 LYS B N 1
ATOM 10751 C CA . LYS B 1 597 ? 32.865 102.861 195.547 1.00 41.34 624 LYS B CA 1
ATOM 10752 C C . LYS B 1 597 ? 34.205 103.559 195.390 1.00 39.35 624 LYS B C 1
ATOM 10753 O O . LYS B 1 597 ? 34.261 104.704 194.900 1.00 40.54 624 LYS B O 1
ATOM 10759 N N . ARG B 1 598 ? 35.271 102.882 195.811 1.00 35.90 625 ARG B N 1
ATOM 10760 C CA . ARG B 1 598 ? 36.605 103.452 195.766 1.00 33.61 625 ARG B CA 1
ATOM 10761 C C . ARG B 1 598 ? 37.501 102.568 194.874 1.00 31.42 625 ARG B C 1
ATOM 10762 O O . ARG B 1 598 ? 37.470 101.328 194.931 1.00 32.48 625 ARG B O 1
ATOM 10770 N N . PHE B 1 599 ? 38.242 103.201 194.002 1.00 27.28 626 PHE B N 1
ATOM 10771 C CA . PHE B 1 599 ? 38.818 102.484 192.913 1.00 24.74 626 PHE B CA 1
ATOM 10772 C C . PHE B 1 599 ? 40.279 102.450 193.095 1.00 21.99 626 PHE B C 1
ATOM 10773 O O . PHE B 1 599 ? 40.863 103.476 193.296 1.00 21.94 626 PHE B O 1
ATOM 10781 N N . THR B 1 600 ? 40.868 101.256 193.055 1.00 19.44 627 THR B N 1
ATOM 10782 C CA . THR B 1 600 ? 42.292 101.112 193.324 1.00 17.19 627 THR B CA 1
ATOM 10783 C C . THR B 1 600 ? 43.053 100.892 192.007 1.00 16.08 627 THR B C 1
ATOM 10784 O O . THR B 1 600 ? 44.256 100.651 192.004 1.00 14.89 627 THR B O 1
ATOM 10788 N N . SER B 1 601 ? 42.356 101.069 190.892 1.00 15.63 628 SER B N 1
ATOM 10789 C CA . SER B 1 601 ? 42.945 100.851 189.577 1.00 16.67 628 SER B CA 1
ATOM 10790 C C . SER B 1 601 ? 42.247 101.710 188.521 1.00 16.34 628 SER B C 1
ATOM 10791 O O . SER B 1 601 ? 41.035 101.865 188.579 1.00 16.21 628 SER B O 1
ATOM 10794 N N . LEU B 1 602 ? 42.971 102.239 187.555 1.00 15.66 629 LEU B N 1
ATOM 10795 C CA . LEU B 1 602 ? 42.320 103.025 186.464 1.00 17.97 629 LEU B CA 1
ATOM 10796 C C . LEU B 1 602 ? 42.923 102.715 185.048 1.00 17.43 629 LEU B C 1
ATOM 10797 O O . LEU B 1 602 ? 44.130 102.498 184.934 1.00 17.19 629 LEU B O 1
ATOM 10802 N N . LEU B 1 603 ? 42.094 102.693 184.000 1.00 18.56 630 LEU B N 1
ATOM 10803 C CA . LEU B 1 603 ? 42.588 102.480 182.639 1.00 19.37 630 LEU B CA 1
ATOM 10804 C C . LEU B 1 603 ? 41.758 103.260 181.629 1.00 21.36 630 LEU B C 1
ATOM 10805 O O . LEU B 1 603 ? 40.522 103.078 181.519 1.00 21.33 630 LEU B O 1
ATOM 10810 N N . PHE B 1 604 ? 42.434 104.126 180.876 1.00 22.56 631 PHE B N 1
ATOM 10811 C CA . PHE B 1 604 ? 41.825 104.773 179.735 1.00 24.02 631 PHE B CA 1
ATOM 10812 C C . PHE B 1 604 ? 42.020 103.939 178.474 1.00 25.48 631 PHE B C 1
ATOM 10813 O O . PHE B 1 604 ? 43.151 103.670 178.103 1.00 24.37 631 PHE B O 1
ATOM 10821 N N . ASP B 1 605 ? 40.926 103.543 177.818 1.00 27.84 632 ASP B N 1
ATOM 10822 C CA . ASP B 1 605 ? 40.979 102.894 176.486 1.00 29.70 632 ASP B CA 1
ATOM 10823 C C . ASP B 1 605 ? 40.633 103.903 175.382 1.00 31.59 632 ASP B C 1
ATOM 10824 O O . ASP B 1 605 ? 39.466 104.254 175.213 1.00 32.02 632 ASP B O 1
ATOM 10829 N N . PRO B 1 606 ? 41.646 104.370 174.633 1.00 33.47 633 PRO B N 1
ATOM 10830 C CA . PRO B 1 606 ? 41.412 105.397 173.618 1.00 36.20 633 PRO B CA 1
ATOM 10831 C C . PRO B 1 606 ? 40.507 104.911 172.488 1.00 39.06 633 PRO B C 1
ATOM 10832 O O . PRO B 1 606 ? 39.742 105.704 171.962 1.00 40.39 633 PRO B O 1
ATOM 10836 N N . LYS B 1 607 ? 40.582 103.626 172.131 1.00 40.93 634 LYS B N 1
ATOM 10837 C CA . LYS B 1 607 ? 39.706 103.055 171.085 1.00 43.38 634 LYS B CA 1
ATOM 10838 C C . LYS B 1 607 ? 38.220 103.162 171.443 1.00 44.03 634 LYS B C 1
ATOM 10839 O O . LYS B 1 607 ? 37.400 103.603 170.631 1.00 45.50 634 LYS B O 1
ATOM 10845 N N . GLU B 1 608 ? 37.856 102.750 172.652 1.00 43.78 635 GLU B N 1
ATOM 10846 C CA . GLU B 1 608 ? 36.429 102.746 172.998 1.00 44.76 635 GLU B CA 1
ATOM 10847 C C . GLU B 1 608 ? 35.978 104.068 173.599 1.00 43.68 635 GLU B C 1
ATOM 10848 O O . GLU B 1 608 ? 34.853 104.180 174.073 1.00 44.00 635 GLU B O 1
ATOM 10854 N N . ASP B 1 609 ? 36.880 105.051 173.618 1.00 42.65 636 ASP B N 1
ATOM 10855 C CA . ASP B 1 609 ? 36.689 106.283 174.394 1.00 41.42 636 ASP B CA 1
ATOM 10856 C C . ASP B 1 609 ? 36.007 106.056 175.775 1.00 39.35 636 ASP B C 1
ATOM 10857 O O . ASP B 1 609 ? 34.932 106.616 176.066 1.00 40.70 636 ASP B O 1
ATOM 10862 N N . CYS B 1 610 ? 36.593 105.199 176.601 1.00 35.11 637 CYS B N 1
ATOM 10863 C CA . CYS B 1 610 ? 36.042 104.999 177.926 1.00 32.25 637 CYS B CA 1
ATOM 10864 C C . CYS B 1 610 ? 37.114 104.703 178.982 1.00 28.62 637 CYS B C 1
ATOM 10865 O O . CYS B 1 610 ? 38.269 104.450 178.655 1.00 26.08 637 CYS B O 1
ATOM 10868 N N . VAL B 1 611 ? 36.714 104.772 180.250 1.00 27.23 638 VAL B N 1
ATOM 10869 C CA . VAL B 1 611 ? 37.607 104.574 181.404 1.00 23.62 638 VAL B CA 1
ATOM 10870 C C . VAL B 1 611 ? 37.113 103.413 182.281 1.00 22.97 638 VAL B C 1
ATOM 10871 O O . VAL B 1 611 ? 35.947 103.348 182.637 1.00 22.28 638 VAL B O 1
ATOM 10875 N N . TYR B 1 612 ? 38.019 102.492 182.594 1.00 21.95 639 TYR B N 1
ATOM 10876 C CA . TYR B 1 612 ? 37.760 101.358 183.497 1.00 20.95 639 TYR B CA 1
ATOM 10877 C C . TYR B 1 612 ? 38.256 101.710 184.883 1.00 20.75 639 TYR B C 1
ATOM 10878 O O . TYR B 1 612 ? 39.404 102.183 185.039 1.00 20.22 639 TYR B O 1
ATOM 10887 N N . LEU B 1 613 ? 37.412 101.461 185.883 1.00 19.88 640 LEU B N 1
ATOM 10888 C CA . LEU B 1 613 ? 37.755 101.846 187.236 1.00 20.49 640 LEU B CA 1
ATOM 10889 C C . LEU B 1 613 ? 37.721 100.575 188.101 1.00 19.84 640 LEU B C 1
ATOM 10890 O O . LEU B 1 613 ? 36.658 100.015 188.366 1.00 21.45 640 LEU B O 1
ATOM 10895 N N . GLY B 1 614 ? 38.883 100.079 188.474 1.00 17.88 641 GLY B N 1
ATOM 10896 C CA . GLY B 1 614 ? 38.922 98.731 189.041 1.00 17.66 641 GLY B CA 1
ATOM 10897 C C . GLY B 1 614 ? 38.866 98.847 190.523 1.00 17.40 641 GLY B C 1
ATOM 10898 O O . GLY B 1 614 ? 39.409 99.785 191.109 1.00 18.43 641 GLY B O 1
ATOM 10899 N N . GLY B 1 615 ? 38.135 97.942 191.138 1.00 19.06 642 GLY B N 1
ATOM 10900 C CA . GLY B 1 615 ? 37.862 98.035 192.555 1.00 18.28 642 GLY B CA 1
ATOM 10901 C C . GLY B 1 615 ? 37.606 96.671 193.118 1.00 19.29 642 GLY B C 1
ATOM 10902 O O . GLY B 1 615 ? 38.250 95.721 192.714 1.00 18.40 642 GLY B O 1
ATOM 10903 N N . ALA B 1 616 ? 36.679 96.584 194.082 1.00 21.60 643 ALA B N 1
ATOM 10904 C CA . ALA B 1 616 ? 36.436 95.361 194.820 1.00 22.81 643 ALA B CA 1
ATOM 10905 C C . ALA B 1 616 ? 35.482 94.463 194.043 1.00 23.89 643 ALA B C 1
ATOM 10906 O O . ALA B 1 616 ? 34.337 94.835 193.800 1.00 24.24 643 ALA B O 1
ATOM 10908 N N . ASP B 1 617 ? 35.961 93.296 193.628 1.00 23.77 644 ASP B N 1
ATOM 10909 C CA . ASP B 1 617 ? 35.083 92.302 192.939 1.00 23.94 644 ASP B CA 1
ATOM 10910 C C . ASP B 1 617 ? 34.374 92.851 191.681 1.00 23.98 644 ASP B C 1
ATOM 10911 O O . ASP B 1 617 ? 33.241 92.442 191.349 1.00 23.69 644 ASP B O 1
ATOM 10916 N N . GLY B 1 618 ? 35.033 93.763 190.949 1.00 22.15 645 GLY B N 1
ATOM 10917 C CA . GLY B 1 618 ? 34.385 94.321 189.768 1.00 20.61 645 GLY B CA 1
ATOM 10918 C C . GLY B 1 618 ? 35.052 95.605 189.341 1.00 20.20 645 GLY B C 1
ATOM 10919 O O . GLY B 1 618 ? 36.073 96.001 189.913 1.00 19.56 645 GLY B O 1
ATOM 10920 N N . PHE B 1 619 ? 34.498 96.237 188.312 1.00 18.91 646 PHE B N 1
ATOM 10921 C CA . PHE B 1 619 ? 35.043 97.458 187.806 1.00 19.12 646 PHE B CA 1
ATOM 10922 C 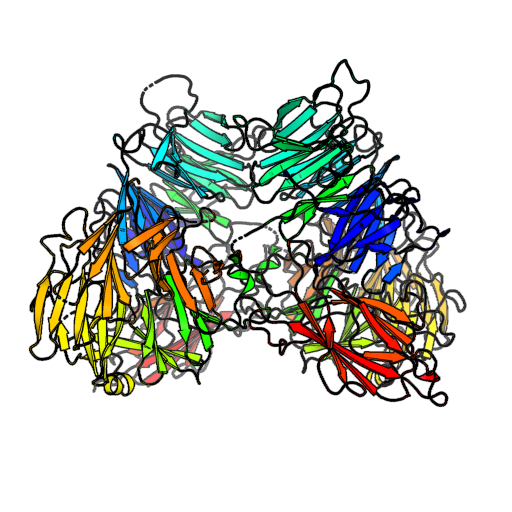C . PHE B 1 619 ? 33.932 98.334 187.239 1.00 19.93 646 PHE B C 1
ATOM 10923 O O . PHE B 1 619 ? 32.934 97.840 186.731 1.00 19.59 646 PHE B O 1
ATOM 10931 N N . GLY B 1 620 ? 34.116 99.639 187.318 1.00 19.73 647 GLY B N 1
ATOM 10932 C CA . GLY B 1 620 ? 33.182 100.555 186.647 1.00 21.40 647 GLY B CA 1
ATOM 10933 C C . GLY B 1 620 ? 33.659 100.874 185.241 1.00 22.02 647 GLY B C 1
ATOM 10934 O O . GLY B 1 620 ? 34.837 100.737 184.903 1.00 20.26 647 GLY B O 1
ATOM 10935 N N . ILE B 1 621 ? 32.733 101.302 184.413 1.00 24.79 648 ILE B N 1
ATOM 10936 C CA . ILE B 1 621 ? 33.067 101.789 183.089 1.00 27.45 648 ILE B CA 1
ATOM 10937 C C . ILE B 1 621 ? 32.380 103.111 182.986 1.00 29.12 648 ILE B C 1
ATOM 10938 O O . ILE B 1 621 ? 31.230 103.247 183.410 1.00 30.89 648 ILE B O 1
ATOM 10943 N N . SER B 1 622 ? 33.070 104.073 182.406 1.00 29.84 649 SER B N 1
ATOM 10944 C CA . SER B 1 622 ? 32.560 105.412 182.289 1.00 31.93 649 SER B CA 1
ATOM 10945 C C . SER B 1 622 ? 33.110 105.997 180.991 1.00 33.07 649 SER B C 1
ATOM 10946 O O . SER B 1 622 ? 34.239 105.689 180.607 1.00 32.27 649 SER B O 1
ATOM 10949 N N . HIS B 1 623 ? 32.306 106.807 180.301 1.00 34.80 650 HIS B N 1
ATOM 10950 C CA . HIS B 1 623 ? 32.843 107.682 179.258 1.00 35.98 650 HIS B CA 1
ATOM 10951 C C . HIS B 1 623 ? 33.823 108.690 179.854 1.00 35.90 650 HIS B C 1
ATOM 10952 O O . HIS B 1 623 ? 33.731 109.040 181.019 1.00 34.53 650 HIS B O 1
ATOM 10959 N N . SER B 1 624 ? 34.721 109.186 179.018 1.00 38.12 651 SER B N 1
ATOM 10960 C CA . SER B 1 624 ? 35.696 110.207 179.394 1.00 40.61 651 SER B CA 1
ATOM 10961 C C . SER B 1 624 ? 35.116 111.544 179.795 1.00 42.74 651 SER B C 1
ATOM 10962 O O . SER B 1 624 ? 35.642 112.226 180.689 1.00 41.27 651 SER B O 1
ATOM 10965 N N . ASN B 1 625 ? 34.028 111.915 179.134 1.00 46.43 652 ASN B N 1
ATOM 10966 C CA . ASN B 1 625 ? 33.459 113.261 179.292 1.00 50.25 652 ASN B CA 1
ATOM 10967 C C . ASN B 1 625 ? 32.189 113.325 180.124 1.00 51.64 652 ASN B C 1
ATOM 10968 O O . ASN B 1 625 ? 31.334 114.190 179.868 1.00 53.64 652 ASN B O 1
ATOM 10973 N N . LEU B 1 626 ? 32.077 112.442 181.120 1.00 84.09 653 LEU B N 1
ATOM 10974 C CA . LEU B 1 626 ? 30.811 112.191 181.824 1.00 82.80 653 LEU B CA 1
ATOM 10975 C C . LEU B 1 626 ? 29.748 111.773 180.809 1.00 79.17 653 LEU B C 1
ATOM 10976 O O . LEU B 1 626 ? 29.118 112.609 180.154 1.00 78.85 653 LEU B O 1
ATOM 10981 N N . ALA B 1 628 ? 26.709 111.204 180.315 1.00 68.85 655 ALA B N 1
ATOM 10982 C CA . ALA B 1 628 ? 25.573 110.705 181.099 1.00 67.47 655 ALA B CA 1
ATOM 10983 C C . ALA B 1 628 ? 26.028 109.554 181.986 1.00 67.37 655 ALA B C 1
ATOM 10984 O O . ALA B 1 628 ? 26.767 109.777 182.958 1.00 70.26 655 ALA B O 1
ATOM 10986 N N . THR B 1 629 ? 25.545 108.345 181.695 1.00 63.92 656 THR B N 1
ATOM 10987 C CA . THR B 1 629 ? 26.219 107.135 182.164 1.00 63.27 656 THR B CA 1
ATOM 10988 C C . THR B 1 629 ? 26.547 106.260 180.956 1.00 60.76 656 THR B C 1
ATOM 10989 O O . THR B 1 629 ? 26.247 106.616 179.801 1.00 59.78 656 THR B O 1
ATOM 10993 N N . TYR B 1 630 ? 27.200 105.139 181.219 1.00 59.59 657 TYR B N 1
ATOM 10994 C CA . TYR B 1 630 ? 27.754 104.355 180.152 1.00 57.29 657 TYR B CA 1
ATOM 10995 C C . TYR B 1 630 ? 26.816 103.218 179.863 1.00 54.77 657 TYR B C 1
ATOM 10996 O O . TYR B 1 630 ? 26.321 102.534 180.784 1.00 53.79 657 TYR B O 1
ATOM 11005 N N . GLN B 1 631 ? 26.583 103.042 178.564 1.00 52.45 658 GLN B N 1
ATOM 11006 C CA . GLN B 1 631 ? 25.754 101.949 178.075 1.00 50.34 658 GLN B CA 1
ATOM 11007 C C . GLN B 1 631 ? 26.548 100.884 177.309 1.00 49.11 658 GLN B C 1
ATOM 11008 O O . GLN B 1 631 ? 27.265 101.205 176.343 1.00 48.52 658 GLN B O 1
ATOM 11014 N N . PRO B 1 632 ? 26.464 99.623 177.799 1.00 48.35 659 PRO B N 1
ATOM 11015 C CA . PRO B 1 632 ? 27.078 98.444 177.194 1.00 47.92 659 PRO B CA 1
ATOM 11016 C C . PRO B 1 632 ? 26.447 98.202 175.843 1.00 45.16 659 PRO B C 1
ATOM 11017 O O . PRO B 1 632 ? 25.294 98.562 175.622 1.00 43.54 659 PRO B O 1
ATOM 11021 N N . GLU B 1 633 ? 27.206 97.632 174.925 1.00 45.41 660 GLU B N 1
ATOM 11022 C CA . GLU B 1 633 ? 26.652 97.321 173.630 1.00 43.10 660 GLU B CA 1
ATOM 11023 C C . GLU B 1 633 ? 25.632 96.179 173.819 1.00 39.88 660 GLU B C 1
ATOM 11024 O O . GLU B 1 633 ? 25.870 95.221 174.556 1.00 40.94 660 GLU B O 1
ATOM 11030 N N . ARG B 1 634 ? 24.449 96.377 173.262 1.00 35.64 661 ARG B N 1
ATOM 11031 C CA . ARG B 1 634 ? 23.453 95.354 173.226 1.00 33.18 661 ARG B CA 1
ATOM 11032 C C . ARG B 1 634 ? 23.212 94.852 171.784 1.00 30.07 661 ARG B C 1
ATOM 11033 O O . ARG B 1 634 ? 23.288 95.632 170.826 1.00 27.72 661 ARG B O 1
ATOM 11041 N N . PRO B 1 635 ? 22.936 93.546 171.646 1.00 28.34 662 PRO B N 1
ATOM 11042 C CA . PRO B 1 635 ? 22.617 92.988 170.332 1.00 26.66 662 PRO B CA 1
ATOM 11043 C C . PRO B 1 635 ? 21.320 93.549 169.735 1.00 25.01 662 PRO B C 1
ATOM 11044 O O . PRO B 1 635 ? 20.364 93.826 170.455 1.00 24.52 662 PRO B O 1
ATOM 11048 N N . ILE B 1 636 ? 21.309 93.681 168.420 1.00 24.02 663 ILE B N 1
ATOM 11049 C CA . ILE B 1 636 ? 20.120 94.063 167.678 1.00 24.13 663 ILE B CA 1
ATOM 11050 C C . ILE B 1 636 ? 19.284 92.813 167.494 1.00 23.09 663 ILE B C 1
ATOM 11051 O O . ILE B 1 636 ? 19.839 91.804 167.175 1.00 25.26 663 ILE B O 1
ATOM 11056 N N . LEU B 1 637 ? 17.977 92.900 167.722 1.00 21.68 664 LEU B N 1
ATOM 11057 C CA . LEU B 1 637 ? 16.987 91.873 167.457 1.00 21.37 664 LEU B CA 1
ATOM 11058 C C . LEU B 1 637 ? 15.976 92.379 166.438 1.00 20.05 664 LEU B C 1
ATOM 11059 O O . LEU B 1 637 ? 15.690 93.573 166.328 1.00 19.22 664 LEU B O 1
ATOM 11064 N N . LEU B 1 638 ? 15.373 91.445 165.744 1.00 19.28 665 LEU B N 1
ATOM 11065 C CA . LEU B 1 638 ? 14.294 91.769 164.856 1.00 18.86 665 LEU B CA 1
ATOM 11066 C C . LEU B 1 638 ? 13.035 91.388 165.590 1.00 17.61 665 LEU B C 1
ATOM 11067 O O . LEU B 1 638 ? 12.947 90.307 166.136 1.00 18.04 665 LEU B O 1
ATOM 11072 N N . THR B 1 639 ? 12.057 92.269 165.620 1.00 16.64 666 THR B N 1
ATOM 11073 C CA . THR B 1 639 ? 10.927 92.060 166.531 1.00 15.96 666 THR B CA 1
ATOM 11074 C C . THR B 1 639 ? 9.611 92.012 165.787 1.00 15.95 666 THR B C 1
ATOM 11075 O O . THR B 1 639 ? 8.547 91.714 166.387 1.00 16.36 666 THR B O 1
ATOM 11079 N N . ALA B 1 640 ? 9.651 92.300 164.479 1.00 14.89 667 ALA B N 1
ATOM 11080 C CA . ALA B 1 640 ? 8.430 92.164 163.657 1.00 14.19 667 ALA B CA 1
ATOM 11081 C C . ALA B 1 640 ? 8.697 92.015 162.166 1.00 14.86 667 ALA B C 1
ATOM 11082 O O . ALA B 1 640 ? 9.553 92.663 161.606 1.00 13.20 667 ALA B O 1
ATOM 11084 N N . LEU B 1 641 ? 7.906 91.168 161.514 1.00 16.23 668 LEU B N 1
ATOM 11085 C CA . LEU B 1 641 ? 7.965 91.048 160.074 1.00 16.57 668 LEU B CA 1
ATOM 11086 C C . LEU B 1 641 ? 6.597 91.432 159.489 1.00 17.81 668 LEU B C 1
ATOM 11087 O O . LEU B 1 641 ? 5.581 90.915 159.927 1.00 18.26 668 LEU B O 1
ATOM 11092 N N . TYR B 1 642 ? 6.581 92.347 158.516 1.00 17.24 669 TYR B N 1
ATOM 11093 C CA . TYR B 1 642 ? 5.384 92.681 157.765 1.00 17.88 669 TYR B CA 1
ATOM 11094 C C . TYR B 1 642 ? 5.533 92.256 156.313 1.00 19.65 669 TYR B C 1
ATOM 11095 O O . TYR B 1 642 ? 6.623 92.395 155.698 1.00 18.10 669 TYR B O 1
ATOM 11104 N N . ILE B 1 643 ? 4.435 91.738 155.774 1.00 21.59 670 ILE B N 1
ATOM 11105 C CA . ILE B 1 643 ? 4.321 91.426 154.363 1.00 23.91 670 ILE B CA 1
ATOM 11106 C C . ILE B 1 643 ? 3.100 92.200 153.878 1.00 26.92 670 ILE B C 1
ATOM 11107 O O . ILE B 1 643 ? 2.021 92.146 154.505 1.00 26.75 670 ILE B O 1
ATOM 11112 N N . ASN B 1 644 ? 3.285 92.969 152.798 1.00 28.79 671 ASN B N 1
ATOM 11113 C CA . ASN B 1 644 ? 2.243 93.863 152.301 1.00 31.82 671 ASN B CA 1
ATOM 11114 C C . ASN B 1 644 ? 1.680 94.658 153.423 1.00 33.03 671 ASN B C 1
ATOM 11115 O O . ASN B 1 644 ? 0.476 94.915 153.480 1.00 35.34 671 ASN B O 1
ATOM 11120 N N . ASN B 1 645 ? 2.545 95.049 154.342 1.00 32.12 672 ASN B N 1
ATOM 11121 C CA . ASN B 1 645 ? 2.113 96.010 155.308 1.00 33.20 672 ASN B CA 1
ATOM 11122 C C . ASN B 1 645 ? 1.170 95.439 156.393 1.00 33.04 672 ASN B C 1
ATOM 11123 O O . ASN B 1 645 ? 0.557 96.198 157.153 1.00 33.93 672 ASN B O 1
ATOM 11128 N N . GLN B 1 646 ? 1.127 94.110 156.497 1.00 31.55 673 GLN B N 1
ATOM 11129 C CA . GLN B 1 646 ? 0.435 93.399 157.574 1.00 31.64 673 GLN B CA 1
ATOM 11130 C C . GLN B 1 646 ? 1.388 92.596 158.448 1.00 29.00 673 GLN B C 1
ATOM 11131 O O . GLN B 1 646 ? 2.213 91.810 157.951 1.00 27.10 673 GLN B O 1
ATOM 11137 N N . LEU B 1 647 ? 1.260 92.747 159.755 1.00 27.74 674 LEU B N 1
ATOM 11138 C CA . LEU B 1 647 ? 2.220 92.099 160.660 1.00 25.82 674 LEU B CA 1
ATOM 11139 C C . LEU B 1 647 ? 2.001 90.563 160.591 1.00 24.88 674 LEU B C 1
ATOM 11140 O O . LEU B 1 647 ? 0.860 90.094 160.648 1.00 26.16 674 LEU B O 1
ATOM 11145 N N . VAL B 1 648 ? 3.060 89.786 160.401 1.00 21.64 675 VAL B N 1
ATOM 11146 C CA . VAL B 1 648 ? 2.877 88.321 160.261 1.00 22.52 675 VAL B CA 1
ATOM 11147 C C . VAL B 1 648 ? 3.733 87.482 161.235 1.00 22.74 675 VAL B C 1
ATOM 11148 O O . VAL B 1 648 ? 4.913 87.797 161.481 1.00 21.41 675 VAL B O 1
ATOM 11152 N N . SER B 1 649 ? 3.164 86.397 161.754 1.00 22.66 676 SER B N 1
ATOM 11153 C CA . SER B 1 649 ? 3.935 85.555 162.692 1.00 22.65 676 SER B CA 1
ATOM 11154 C C . SER B 1 649 ? 3.385 84.159 162.671 1.00 22.42 676 SER B C 1
ATOM 11155 O O . SER B 1 649 ? 2.289 83.942 162.163 1.00 23.02 676 SER B O 1
ATOM 11158 N N . PRO B 1 650 ? 4.129 83.201 163.246 1.00 22.73 677 PRO B N 1
ATOM 11159 C CA . PRO B 1 650 ? 3.600 81.836 163.210 1.00 24.31 677 PRO B CA 1
ATOM 11160 C C . PRO B 1 650 ? 2.199 81.773 163.831 1.00 26.67 677 PRO B C 1
ATOM 11161 O O . PRO B 1 650 ? 1.408 80.948 163.471 1.00 26.33 677 PRO B O 1
ATOM 11165 N N . ARG B 1 651 ? 1.887 82.694 164.736 1.00 28.13 678 ARG B N 1
ATOM 11166 C CA . ARG B 1 651 ? 0.576 82.645 165.387 1.00 31.12 678 ARG B CA 1
ATOM 11167 C C . ARG B 1 651 ? -0.578 82.844 164.385 1.00 33.18 678 ARG B C 1
ATOM 11168 O O . ARG B 1 651 ? -1.678 82.355 164.591 1.00 34.62 678 ARG B O 1
ATOM 11176 N N . THR B 1 652 ? -0.332 83.621 163.336 1.00 33.81 679 THR B N 1
ATOM 11177 C CA . THR B 1 652 ? -1.393 83.943 162.380 1.00 37.31 679 THR B CA 1
ATOM 11178 C C . THR B 1 652 ? -1.160 83.362 160.995 1.00 38.47 679 THR B C 1
ATOM 11179 O O . THR B 1 652 ? -2.069 83.417 160.195 1.00 40.81 679 THR B O 1
ATOM 11183 N N . ARG B 1 653 ? 0.042 82.854 160.688 1.00 39.31 680 ARG B N 1
ATOM 11184 C CA . ARG B 1 653 ? 0.314 82.201 159.363 1.00 41.59 680 ARG B CA 1
ATOM 11185 C C . ARG B 1 653 ? 1.103 80.869 159.451 1.00 42.69 680 ARG B C 1
ATOM 11186 O O . ARG B 1 653 ? 2.016 80.712 160.273 1.00 42.14 680 ARG B O 1
ATOM 11194 N N . ASP B 1 654 ? 0.736 79.935 158.581 1.00 44.87 681 ASP B N 1
ATOM 11195 C CA . ASP B 1 654 ? 1.477 78.690 158.319 1.00 47.16 681 ASP B CA 1
ATOM 11196 C C . ASP B 1 654 ? 2.910 78.866 157.822 1.00 44.77 681 ASP B C 1
ATOM 11197 O O . ASP B 1 654 ? 3.786 78.042 158.102 1.00 45.84 681 ASP B O 1
ATOM 11202 N N . ASP B 1 655 ? 3.141 79.912 157.053 1.00 41.75 682 ASP B N 1
ATOM 11203 C CA . ASP B 1 655 ? 4.301 79.919 156.174 1.00 40.58 682 ASP B CA 1
ATOM 11204 C C . ASP B 1 655 ? 5.372 80.908 156.610 1.00 37.36 682 ASP B C 1
ATOM 11205 O O . ASP B 1 655 ? 6.233 81.318 155.823 1.00 36.92 682 ASP B O 1
ATOM 11210 N N . VAL B 1 656 ? 5.329 81.295 157.874 1.00 33.90 683 VAL B N 1
ATOM 11211 C CA . VAL B 1 656 ? 6.224 82.329 158.316 1.00 30.89 683 VAL B CA 1
ATOM 11212 C C . VAL B 1 656 ? 6.836 81.934 159.651 1.00 29.28 683 VAL B C 1
ATOM 11213 O O . VAL B 1 656 ? 6.136 81.417 160.488 1.00 30.82 683 VAL B O 1
ATOM 11217 N N . PRO B 1 657 ? 8.148 82.152 159.845 1.00 26.80 684 PRO B N 1
ATOM 11218 C CA . PRO B 1 657 ? 8.713 81.719 161.146 1.00 25.60 684 PRO B CA 1
ATOM 11219 C C . PRO B 1 657 ? 8.734 82.905 162.140 1.00 23.58 684 PRO B C 1
ATOM 11220 O O . PRO B 1 657 ? 8.242 83.990 161.808 1.00 20.51 684 PRO B O 1
ATOM 11224 N N . ASN B 1 658 ? 9.194 82.648 163.377 1.00 23.63 685 ASN B N 1
ATOM 11225 C CA . ASN B 1 658 ? 9.427 83.713 164.350 1.00 22.21 685 ASN B CA 1
ATOM 11226 C C . ASN B 1 658 ? 10.676 84.437 163.981 1.00 20.93 685 ASN B C 1
ATOM 11227 O O . ASN B 1 658 ? 11.801 83.911 164.138 1.00 21.19 685 ASN B O 1
ATOM 11232 N N . ILE B 1 659 ? 10.461 85.675 163.529 1.00 20.38 686 ILE B N 1
ATOM 11233 C CA . ILE B 1 659 ? 11.494 86.540 162.979 1.00 18.05 686 ILE B CA 1
ATOM 11234 C C . ILE B 1 659 ? 12.617 86.772 163.994 1.00 18.67 686 ILE B C 1
ATOM 11235 O O . ILE B 1 659 ? 13.774 86.928 163.610 1.00 17.66 686 ILE B O 1
ATOM 11240 N N . ARG B 1 660 ? 12.292 86.771 165.291 1.00 19.27 687 ARG B N 1
ATOM 11241 C CA . ARG B 1 660 ? 13.313 87.009 166.301 1.00 20.07 687 ARG B CA 1
ATOM 11242 C C . ARG B 1 660 ? 14.364 85.891 166.369 1.00 21.35 687 ARG B C 1
ATOM 11243 O O . ARG B 1 660 ? 15.480 86.150 166.764 1.00 20.38 687 ARG B O 1
ATOM 11251 N N . TYR B 1 661 ? 13.997 84.667 165.938 1.00 22.50 688 TYR B N 1
ATOM 11252 C CA . TYR B 1 661 ? 14.818 83.462 166.098 1.00 24.83 688 TYR B CA 1
ATOM 11253 C C . TYR B 1 661 ? 15.242 82.808 164.792 1.00 27.27 688 TYR B C 1
ATOM 11254 O O . TYR B 1 661 ? 15.480 81.577 164.748 1.00 29.16 688 TYR B O 1
ATOM 11263 N N . THR B 1 662 ? 15.277 83.593 163.714 1.00 27.72 689 THR B N 1
ATOM 11264 C CA . THR B 1 662 ? 15.579 83.035 162.415 1.00 29.92 689 THR B CA 1
ATOM 11265 C C . THR B 1 662 ? 16.728 83.774 161.826 1.00 29.05 689 THR B C 1
ATOM 11266 O O . THR B 1 662 ? 16.754 84.996 161.865 1.00 27.98 689 THR B O 1
ATOM 11270 N N . ASN B 1 663 ? 17.648 83.008 161.261 1.00 29.97 690 ASN B N 1
ATOM 11271 C CA . ASN B 1 663 ? 18.781 83.490 160.501 1.00 31.01 690 ASN B CA 1
ATOM 11272 C C . ASN B 1 663 ? 18.459 83.472 158.976 1.00 30.41 690 ASN B C 1
ATOM 11273 O O . ASN B 1 663 ? 19.180 84.067 158.162 1.00 30.14 690 ASN B O 1
ATOM 11278 N N . SER B 1 664 ? 17.395 82.758 158.598 1.00 29.95 691 SER B N 1
ATOM 11279 C CA . SER B 1 664 ? 17.097 82.463 157.194 1.00 30.03 691 SER B CA 1
ATOM 11280 C C . SER B 1 664 ? 15.609 82.350 156.977 1.00 28.96 691 SER B C 1
ATOM 11281 O O . SER B 1 664 ? 14.931 81.510 157.590 1.00 29.72 691 SER B O 1
ATOM 11284 N N . ILE B 1 665 ? 15.105 83.196 156.101 1.00 26.52 692 ILE B N 1
ATOM 11285 C CA . ILE B 1 665 ? 13.714 83.112 155.715 1.00 26.36 692 ILE B CA 1
ATOM 11286 C C . ILE B 1 665 ? 13.508 82.784 154.212 1.00 27.15 692 ILE B C 1
ATOM 11287 O O . ILE B 1 665 ? 14.263 83.273 153.339 1.00 26.19 692 ILE B O 1
ATOM 11292 N N . LYS B 1 666 ? 12.512 81.936 153.950 1.00 27.60 693 LYS B N 1
ATOM 11293 C CA . LYS B 1 666 ? 12.077 81.561 152.601 1.00 29.43 693 LYS B CA 1
ATOM 11294 C C . LYS B 1 666 ? 10.680 82.084 152.309 1.00 28.04 693 LYS B C 1
ATOM 11295 O O . LYS B 1 666 ? 9.763 81.699 152.995 1.00 28.15 693 LYS B O 1
ATOM 11301 N N . LEU B 1 667 ? 10.529 82.955 151.306 1.00 26.88 694 LEU B N 1
ATOM 11302 C CA . LEU B 1 667 ? 9.254 83.587 150.976 1.00 26.50 694 LEU B CA 1
ATOM 11303 C C . LEU B 1 667 ? 8.798 83.291 149.543 1.00 28.25 694 LEU B C 1
ATOM 11304 O O . LEU B 1 667 ? 9.629 83.081 148.630 1.00 27.80 694 LEU B O 1
ATOM 11309 N N . LYS B 1 668 ? 7.481 83.298 149.335 1.00 28.21 695 LYS B N 1
ATOM 11310 C CA . LYS B 1 668 ? 6.963 83.203 147.995 1.00 30.17 695 LYS B CA 1
ATOM 11311 C C . LYS B 1 668 ? 7.205 84.469 147.149 1.00 29.31 695 LYS B C 1
ATOM 11312 O O . LYS B 1 668 ? 7.496 85.566 147.684 1.00 27.81 695 LYS B O 1
ATOM 11318 N N . TYR B 1 669 ? 6.996 84.322 145.837 1.00 29.60 696 TYR B N 1
ATOM 11319 C CA . TYR B 1 669 ? 7.181 85.383 144.868 1.00 28.52 696 TYR B CA 1
ATOM 11320 C C . TYR B 1 669 ? 6.320 86.604 145.186 1.00 27.94 696 TYR B C 1
ATOM 11321 O O . TYR B 1 669 ? 6.765 87.720 145.029 1.00 27.39 696 TYR B O 1
ATOM 11330 N N . ASP B 1 670 ? 5.097 86.400 145.646 1.00 29.32 697 ASP B N 1
ATOM 11331 C CA . ASP B 1 670 ? 4.192 87.519 145.979 1.00 30.48 697 ASP B CA 1
ATOM 11332 C C . ASP B 1 670 ? 4.240 88.004 147.440 1.00 28.39 697 ASP B C 1
ATOM 11333 O O . ASP B 1 670 ? 3.436 88.840 147.861 1.00 29.13 697 ASP B O 1
ATOM 11338 N N . GLN B 1 671 ? 5.198 87.489 148.197 1.00 26.79 698 GLN B N 1
ATOM 11339 C CA . GLN B 1 671 ? 5.489 87.986 149.521 1.00 23.64 698 GLN B CA 1
ATOM 11340 C C . GLN B 1 671 ? 6.765 88.797 149.386 1.00 22.46 698 GLN B C 1
ATOM 11341 O O . GLN B 1 671 ? 7.787 88.509 150.027 1.00 21.32 698 GLN B O 1
ATOM 11347 N N . ASN B 1 672 ? 6.716 89.816 148.545 1.00 22.05 699 ASN B N 1
ATOM 11348 C CA . ASN B 1 672 ? 7.952 90.519 148.198 1.00 23.12 699 ASN B CA 1
ATOM 11349 C C . ASN B 1 672 ? 7.941 92.008 148.571 1.00 23.46 699 ASN B C 1
ATOM 11350 O O . ASN B 1 672 ? 8.816 92.776 148.120 1.00 24.18 699 ASN B O 1
ATOM 11355 N N . ASN B 1 673 ? 6.942 92.406 149.350 1.00 23.10 700 ASN B N 1
ATOM 11356 C CA . ASN B 1 673 ? 6.878 93.763 149.879 1.00 23.99 700 ASN B CA 1
ATOM 11357 C C . ASN B 1 673 ? 6.968 93.649 151.396 1.00 23.29 700 ASN B C 1
ATOM 11358 O O . ASN B 1 673 ? 6.011 93.291 152.058 1.00 22.91 700 ASN B O 1
ATOM 11363 N N . LEU B 1 674 ? 8.174 93.893 151.909 1.00 23.11 701 LEU B N 1
ATOM 11364 C CA . LEU B 1 674 ? 8.607 93.484 153.241 1.00 21.84 701 LEU B CA 1
ATOM 11365 C C . LEU B 1 674 ? 8.982 94.649 154.162 1.00 22.06 701 LEU B C 1
ATOM 11366 O O . LEU B 1 674 ? 9.587 95.646 153.716 1.00 23.27 701 LEU B O 1
ATOM 11371 N N . SER B 1 675 ? 8.572 94.546 155.428 1.00 21.11 702 SER B N 1
ATOM 11372 C CA . SER B 1 675 ? 9.068 95.468 156.460 1.00 22.29 702 SER B CA 1
ATOM 11373 C C . SER B 1 675 ? 9.545 94.703 157.661 1.00 20.55 702 SER B C 1
ATOM 11374 O O . SER B 1 675 ? 9.102 93.608 157.912 1.00 21.01 702 SER B O 1
ATOM 11377 N N . PHE B 1 676 ? 10.458 95.312 158.378 1.00 20.02 703 PHE B N 1
ATOM 11378 C CA . PHE B 1 676 ? 11.190 94.697 159.469 1.00 19.58 703 PHE B CA 1
ATOM 11379 C C . PHE B 1 676 ? 11.263 95.808 160.505 1.00 20.73 703 PHE B C 1
ATOM 11380 O O . PHE B 1 676 ? 11.667 96.941 160.150 1.00 22.03 703 PHE B O 1
ATOM 11388 N N . GLU B 1 677 ? 10.872 95.514 161.748 1.00 19.63 704 GLU B N 1
ATOM 11389 C CA . GLU B 1 677 ? 11.211 96.378 162.876 1.00 20.19 704 GLU B CA 1
ATOM 11390 C C . GLU B 1 677 ? 12.374 95.771 163.596 1.00 19.09 704 GLU B C 1
ATOM 11391 O O . GLU B 1 677 ? 12.467 94.573 163.715 1.00 19.08 704 GLU B O 1
ATOM 11397 N N . LEU B 1 678 ? 13.222 96.622 164.128 1.00 18.83 705 LEU B N 1
ATOM 11398 C CA . LEU B 1 678 ? 14.472 96.202 164.767 1.00 19.47 705 LEU B CA 1
ATOM 11399 C C . LEU B 1 678 ? 14.517 96.845 166.160 1.00 18.68 705 LEU B C 1
ATOM 11400 O O . LEU B 1 678 ? 13.943 97.917 166.368 1.00 19.85 705 LEU B O 1
ATOM 11405 N N . SER B 1 679 ? 15.201 96.234 167.104 1.00 18.34 706 SER B N 1
ATOM 11406 C CA . SER B 1 679 ? 15.435 96.936 168.377 1.00 19.10 706 SER B CA 1
ATOM 11407 C C . SER B 1 679 ? 16.662 96.380 169.078 1.00 19.51 706 SER B C 1
ATOM 11408 O O . SER B 1 679 ? 16.940 95.188 168.981 1.00 21.67 706 SER B O 1
ATOM 11411 N N . ASP B 1 680 ? 17.375 97.215 169.808 1.00 18.98 707 ASP B N 1
ATOM 11412 C CA . ASP B 1 680 ? 18.406 96.754 170.707 1.00 18.26 707 ASP B CA 1
ATOM 11413 C C . ASP B 1 680 ? 17.936 96.919 172.180 1.00 17.84 707 ASP B C 1
ATOM 11414 O O . ASP B 1 680 ? 18.747 96.958 173.115 1.00 18.08 707 ASP B O 1
ATOM 11419 N N . LEU B 1 681 ? 16.623 96.993 172.366 1.00 16.64 708 LEU B N 1
ATOM 11420 C CA . LEU B 1 681 ? 15.988 97.025 173.725 1.00 16.63 708 LEU B CA 1
ATOM 11421 C C . LEU B 1 681 ? 16.456 98.236 174.520 1.00 17.34 708 LEU B C 1
ATOM 11422 O O . LEU B 1 681 ? 17.044 98.078 175.556 1.00 19.01 708 LEU B O 1
ATOM 11427 N N . PRO B 1 682 ? 16.247 99.446 174.001 1.00 16.72 709 PRO B N 1
ATOM 11428 C CA . PRO B 1 682 ? 16.789 100.623 174.673 1.00 17.36 709 PRO B CA 1
ATOM 11429 C C . PRO B 1 682 ? 15.909 101.141 175.879 1.00 18.40 709 PRO B C 1
ATOM 11430 O O . PRO B 1 682 ? 15.736 102.335 176.086 1.00 19.41 709 PRO B O 1
ATOM 11434 N N . TYR B 1 683 ? 15.419 100.232 176.706 1.00 18.88 710 TYR B N 1
ATOM 11435 C CA . TYR B 1 683 ? 14.695 100.606 177.918 1.00 19.44 710 TYR B CA 1
ATOM 11436 C C . TYR B 1 683 ? 15.371 101.688 178.756 1.00 22.24 710 TYR B C 1
ATOM 11437 O O . TYR B 1 683 ? 14.698 102.607 179.239 1.00 22.25 710 TYR B O 1
ATOM 11446 N N . SER B 1 684 ? 16.683 101.580 178.959 1.00 24.22 711 SER B N 1
ATOM 11447 C CA . SER B 1 684 ? 17.357 102.473 179.884 1.00 28.13 711 SER B CA 1
ATOM 11448 C C . SER B 1 684 ? 17.808 103.814 179.302 1.00 29.81 711 SER B C 1
ATOM 11449 O O . SER B 1 684 ? 18.484 104.567 179.984 1.00 32.86 711 SER B O 1
ATOM 11452 N N . LEU B 1 685 ? 17.390 104.154 178.090 1.00 29.78 712 LEU B N 1
ATOM 11453 C CA . LEU B 1 685 ? 18.046 105.237 177.341 1.00 32.53 712 LEU B CA 1
ATOM 11454 C C . LEU B 1 685 ? 17.204 106.495 177.253 1.00 34.52 712 LEU B C 1
ATOM 11455 O O . LEU B 1 685 ? 16.035 106.427 176.937 1.00 33.38 712 LEU B O 1
ATOM 11460 N N . ASP B 1 686 ? 17.780 107.655 177.533 1.00 38.42 713 ASP B N 1
ATOM 11461 C CA . ASP B 1 686 ? 17.099 108.890 177.161 1.00 41.72 713 ASP B CA 1
ATOM 11462 C C . ASP B 1 686 ? 17.036 108.940 175.623 1.00 41.20 713 ASP B C 1
ATOM 11463 O O . ASP B 1 686 ? 15.956 108.773 175.041 1.00 41.94 713 ASP B O 1
ATOM 11468 N N . GLU B 1 687 ? 18.187 109.027 174.963 1.00 41.14 714 GLU B N 1
ATOM 11469 C CA . GLU B 1 687 ? 18.238 109.063 173.498 1.00 40.13 714 GLU B CA 1
ATOM 11470 C C . GLU B 1 687 ? 18.406 107.659 172.928 1.00 36.27 714 GLU B C 1
ATOM 11471 O O . GLU B 1 687 ? 19.199 106.893 173.462 1.00 36.02 714 GLU B O 1
ATOM 11477 N N . LYS B 1 688 ? 17.684 107.330 171.846 1.00 32.76 715 LYS B N 1
ATOM 11478 C CA . LYS B 1 688 ? 17.856 106.057 171.137 1.00 29.33 715 LYS B CA 1
ATOM 11479 C C . LYS B 1 688 ? 19.162 106.007 170.342 1.00 28.48 715 LYS B C 1
ATOM 11480 O O . LYS B 1 688 ? 19.705 107.012 169.986 1.00 30.42 715 LYS B O 1
ATOM 11486 N N . ASN B 1 689 ? 19.647 104.828 170.012 1.00 26.53 716 ASN B N 1
ATOM 11487 C CA . ASN B 1 689 ? 20.777 104.719 169.109 1.00 26.67 716 ASN B CA 1
ATOM 11488 C C . ASN B 1 689 ? 20.362 104.923 167.604 1.00 26.19 716 ASN B C 1
ATOM 11489 O O . ASN B 1 689 ? 19.179 104.925 167.268 1.00 24.06 716 ASN B O 1
ATOM 11494 N N . LYS B 1 690 ? 21.360 105.069 166.739 1.00 27.38 717 LYS B N 1
ATOM 11495 C CA . LYS B 1 690 ? 21.195 105.266 165.306 1.00 28.42 717 LYS B CA 1
ATOM 11496 C C . LYS B 1 690 ? 21.681 104.039 164.553 1.00 27.20 717 LYS B C 1
ATOM 11497 O O . LYS B 1 690 ? 22.704 103.460 164.902 1.00 27.78 717 LYS B O 1
ATOM 11503 N N . PHE B 1 691 ? 20.932 103.629 163.532 1.00 25.99 718 PHE B N 1
ATOM 11504 C CA . PHE B 1 691 ? 21.233 102.388 162.790 1.00 24.41 718 PHE B CA 1
ATOM 11505 C C . PHE B 1 691 ? 21.473 102.601 161.277 1.00 24.73 718 PHE B C 1
ATOM 11506 O O . PHE B 1 691 ? 20.993 103.548 160.675 1.00 24.62 718 PHE B O 1
ATOM 11514 N N . VAL B 1 692 ? 22.266 101.727 160.688 1.00 24.37 719 VAL B N 1
ATOM 11515 C CA . VAL B 1 692 ? 22.459 101.688 159.264 1.00 23.91 719 VAL B CA 1
ATOM 11516 C C . VAL B 1 692 ? 22.047 100.300 158.814 1.00 22.79 719 VAL B C 1
ATOM 11517 O O . VAL B 1 692 ? 22.044 99.342 159.611 1.00 21.00 719 VAL B O 1
ATOM 11521 N N . TYR B 1 693 ? 21.633 100.195 157.551 1.00 22.05 720 TYR B N 1
ATOM 11522 C CA . TYR B 1 693 ? 21.203 98.918 156.999 1.00 20.23 720 TYR B CA 1
ATOM 11523 C C . TYR B 1 693 ? 21.504 98.861 155.534 1.00 21.29 720 TYR B C 1
ATOM 11524 O O . TYR B 1 693 ? 21.600 99.912 154.859 1.00 23.10 720 TYR B O 1
ATOM 11533 N N . ARG B 1 694 ? 21.597 97.645 155.016 1.00 21.46 721 ARG B N 1
ATOM 11534 C CA . ARG B 1 694 ? 21.760 97.433 153.582 1.00 23.05 721 ARG B CA 1
ATOM 11535 C C . ARG B 1 694 ? 21.222 96.054 153.226 1.00 23.38 721 ARG B C 1
ATOM 11536 O O . ARG B 1 694 ? 21.266 95.133 154.059 1.00 23.38 721 ARG B O 1
ATOM 11544 N N . LEU B 1 695 ? 20.706 95.906 152.006 1.00 23.08 722 LEU B N 1
ATOM 11545 C CA . LEU B 1 695 ? 20.270 94.598 151.577 1.00 23.62 722 LEU B CA 1
ATOM 11546 C C . LEU B 1 695 ? 21.197 94.050 150.478 1.00 25.15 722 LEU B C 1
ATOM 11547 O O . LEU B 1 695 ? 21.098 94.473 149.342 1.00 25.33 722 LEU B O 1
ATOM 11552 N N . GLU B 1 696 ? 22.078 93.119 150.822 1.00 26.42 723 GLU B N 1
ATOM 11553 C CA . GLU B 1 696 ? 22.949 92.476 149.845 1.00 30.30 723 GLU B CA 1
ATOM 11554 C C . GLU B 1 696 ? 22.145 91.817 148.738 1.00 29.76 723 GLU B C 1
ATOM 11555 O O . GLU B 1 696 ? 21.228 91.063 149.010 1.00 27.85 723 GLU B O 1
ATOM 11561 N N . GLY B 1 697 ? 22.489 92.146 147.493 1.00 30.30 724 GLY B N 1
ATOM 11562 C CA . GLY B 1 697 ? 21.745 91.683 146.319 1.00 30.48 724 GLY B CA 1
ATOM 11563 C C . GLY B 1 697 ? 20.884 92.802 145.727 1.00 30.29 724 GLY B C 1
ATOM 11564 O O . GLY B 1 697 ? 20.232 92.628 144.684 1.00 30.64 724 GLY B O 1
ATOM 11565 N N . MET B 1 698 ? 20.907 93.957 146.392 1.00 29.34 725 MET B N 1
ATOM 11566 C CA . MET B 1 698 ? 20.031 95.070 146.054 1.00 28.46 725 MET B CA 1
ATOM 11567 C C . MET B 1 698 ? 20.863 96.307 146.237 1.00 28.20 725 MET B C 1
ATOM 11568 O O . MET B 1 698 ? 21.195 96.959 145.253 1.00 29.53 725 MET B O 1
ATOM 11573 N N . ASP B 1 699 ? 21.241 96.598 147.472 1.00 26.59 726 ASP B N 1
ATOM 11574 C CA . ASP B 1 699 ? 22.000 97.795 147.823 1.00 27.60 726 ASP B CA 1
ATOM 11575 C C . ASP B 1 699 ? 23.482 97.659 147.574 1.00 29.45 726 ASP B C 1
ATOM 11576 O O . ASP B 1 699 ? 24.065 96.589 147.780 1.00 29.16 726 ASP B O 1
ATOM 11581 N N . LYS B 1 700 ? 24.078 98.780 147.204 1.00 30.49 727 LYS B N 1
ATOM 11582 C CA . LYS B 1 700 ? 25.506 98.871 147.010 1.00 34.22 727 LYS B CA 1
ATOM 11583 C C . LYS B 1 700 ? 26.154 99.589 148.188 1.00 34.37 727 LYS B C 1
ATOM 11584 O O . LYS B 1 700 ? 27.394 99.571 148.339 1.00 35.68 727 LYS B O 1
ATOM 11590 N N . GLU B 1 701 ? 25.320 100.321 148.922 1.00 32.28 728 GLU B N 1
ATOM 11591 C CA . GLU B 1 701 ? 25.791 101.207 149.968 1.00 33.65 728 GLU B CA 1
ATOM 11592 C C . GLU B 1 701 ? 24.899 101.078 151.174 1.00 31.27 728 GLU B C 1
ATOM 11593 O O . GLU B 1 701 ? 23.801 100.548 151.092 1.00 28.87 728 GLU B O 1
ATOM 11599 N N . TRP B 1 702 ? 25.375 101.605 152.290 1.00 32.48 729 TRP B N 1
ATOM 11600 C CA . TRP B 1 702 ? 24.586 101.696 153.517 1.00 30.84 729 TRP B CA 1
ATOM 11601 C C . TRP B 1 702 ? 23.402 102.666 153.394 1.00 30.96 729 TRP B C 1
ATOM 11602 O O . TRP B 1 702 ? 23.486 103.664 152.719 1.00 31.82 729 TRP B O 1
ATOM 11613 N N . ASN B 1 703 ? 22.295 102.376 154.065 1.00 30.52 730 ASN B N 1
ATOM 11614 C CA . ASN B 1 703 ? 21.212 103.321 154.169 1.00 30.23 730 ASN B CA 1
ATOM 11615 C C . ASN B 1 703 ? 21.154 103.738 155.629 1.00 29.94 730 ASN B C 1
ATOM 11616 O O . ASN B 1 703 ? 21.503 102.953 156.488 1.00 29.06 730 ASN B O 1
ATOM 11621 N N . PHE B 1 704 ? 20.699 104.959 155.895 1.00 30.96 731 PHE B N 1
ATOM 11622 C CA . PHE B 1 704 ? 20.591 105.509 157.245 1.00 31.90 731 PHE B CA 1
ATOM 11623 C C . PHE B 1 704 ? 19.148 105.613 157.698 1.00 30.99 731 PHE B C 1
ATOM 11624 O O . PHE B 1 704 ? 18.266 105.918 156.903 1.00 30.50 731 PHE B O 1
ATOM 11632 N N . LEU B 1 705 ? 18.902 105.356 158.973 1.00 30.67 732 LEU B N 1
ATOM 11633 C CA . LEU B 1 705 ? 17.515 105.429 159.477 1.00 30.45 732 LEU B CA 1
ATOM 11634 C C . LEU B 1 705 ? 17.001 106.800 160.002 1.00 32.87 732 LEU B C 1
ATOM 11635 O O . LEU B 1 705 ? 15.991 107.346 159.500 1.00 34.23 732 LEU B O 1
ATOM 11640 N N . LYS B 1 706 ? 17.674 107.402 160.957 1.00 35.08 733 LYS B N 1
ATOM 11641 C CA . LYS B 1 706 ? 16.992 108.494 161.718 1.00 38.25 733 LYS B CA 1
ATOM 11642 C C . LYS B 1 706 ? 16.453 107.827 162.967 1.00 37.15 733 LYS B C 1
ATOM 11643 O O . LYS B 1 706 ? 15.776 106.772 162.877 1.00 35.58 733 LYS B O 1
ATOM 11649 N N . SER B 1 707 ? 16.794 108.395 164.124 1.00 38.54 734 SER B N 1
ATOM 11650 C CA . SER B 1 707 ? 16.738 107.595 165.382 1.00 38.34 734 SER B CA 1
ATOM 11651 C C . SER B 1 707 ? 15.340 107.195 165.836 1.00 36.77 734 SER B C 1
ATOM 11652 O O . SER B 1 707 ? 15.151 106.125 166.451 1.00 35.56 734 SER B O 1
ATOM 11655 N N . ASN B 1 708 ? 14.353 108.013 165.536 1.00 36.28 735 ASN B N 1
ATOM 11656 C CA . ASN B 1 708 ? 13.021 107.579 165.903 1.00 35.98 735 ASN B CA 1
ATOM 11657 C C . ASN B 1 708 ? 12.474 106.432 165.031 1.00 32.70 735 ASN B C 1
ATOM 11658 O O . ASN B 1 708 ? 11.443 105.880 165.327 1.00 32.42 735 ASN B O 1
ATOM 11663 N N . ILE B 1 709 ? 13.141 106.083 163.946 1.00 30.90 736 ILE B N 1
ATOM 11664 C CA . ILE B 1 709 ? 12.522 105.128 163.037 1.00 28.87 736 ILE B CA 1
ATOM 11665 C C . ILE B 1 709 ? 13.235 103.834 163.186 1.00 25.94 736 ILE B C 1
ATOM 11666 O O . ILE B 1 709 ? 14.427 103.801 162.990 1.00 28.11 736 ILE B O 1
ATOM 11671 N N . ASN B 1 710 ? 12.533 102.775 163.540 1.00 22.32 737 ASN B N 1
ATOM 11672 C CA . ASN B 1 710 ? 13.207 101.494 163.642 1.00 19.75 737 ASN B CA 1
ATOM 11673 C C . ASN B 1 710 ? 12.629 100.518 162.642 1.00 19.69 737 ASN B C 1
ATOM 11674 O O . ASN B 1 710 ? 12.737 99.322 162.840 1.00 19.02 737 ASN B O 1
ATOM 11679 N N . ARG B 1 711 ? 11.979 101.025 161.604 1.00 20.47 738 ARG B N 1
ATOM 11680 C CA . ARG B 1 711 ? 11.378 100.158 160.590 1.00 21.19 738 ARG B CA 1
ATOM 11681 C C . ARG B 1 711 ? 12.102 100.229 159.210 1.00 19.52 738 ARG B C 1
ATOM 11682 O O . ARG B 1 711 ? 12.349 101.264 158.703 1.00 19.60 738 ARG B O 1
ATOM 11690 N N . ILE B 1 712 ? 12.386 99.092 158.635 1.00 18.30 739 ILE B N 1
ATOM 11691 C CA . ILE B 1 712 ? 13.129 98.995 157.404 1.00 18.62 739 ILE B CA 1
ATOM 11692 C C . ILE B 1 712 ? 12.202 98.402 156.335 1.00 19.03 739 ILE B C 1
ATOM 11693 O O . ILE B 1 712 ? 11.623 97.363 156.560 1.00 17.62 739 ILE B O 1
ATOM 11698 N N . THR B 1 713 ? 12.046 99.088 155.199 1.00 20.30 740 THR B N 1
ATOM 11699 C CA . THR B 1 713 ? 11.084 98.656 154.202 1.00 21.85 740 THR B CA 1
ATOM 11700 C C . THR B 1 713 ? 11.715 98.491 152.797 1.00 21.75 740 THR B C 1
ATOM 11701 O O . THR B 1 713 ? 12.421 99.379 152.297 1.00 22.19 740 THR B O 1
ATOM 11705 N N . TYR B 1 714 ? 11.443 97.356 152.165 1.00 20.19 741 TYR B N 1
ATOM 11706 C CA . TYR B 1 714 ? 11.822 97.143 150.760 1.00 20.18 741 TYR B CA 1
ATOM 11707 C C . TYR B 1 714 ? 10.599 96.764 149.988 1.00 20.55 741 TYR B C 1
ATOM 11708 O O . TYR B 1 714 ? 9.799 96.001 150.469 1.00 20.64 741 TYR B O 1
ATOM 11717 N N . SER B 1 715 ? 10.442 97.294 148.786 1.00 23.10 742 SER B N 1
ATOM 11718 C CA . SER B 1 715 ? 9.275 96.929 147.936 1.00 24.40 742 SER B CA 1
ATOM 11719 C C . SER B 1 715 ? 9.694 96.272 146.599 1.00 24.34 742 SER B C 1
ATOM 11720 O O . SER B 1 715 ? 10.853 96.400 146.175 1.00 23.79 742 SER B O 1
ATOM 11723 N N . ASN B 1 716 ? 8.768 95.524 145.977 1.00 25.35 743 ASN B N 1
ATOM 11724 C CA . ASN B 1 716 ? 8.978 94.886 144.685 1.00 25.80 743 ASN B CA 1
ATOM 11725 C C . ASN B 1 716 ? 10.259 94.070 144.539 1.00 25.89 743 ASN B C 1
ATOM 11726 O O . ASN B 1 716 ? 10.951 94.187 143.510 1.00 25.61 743 ASN B O 1
ATOM 11731 N N . LEU B 1 717 ? 10.577 93.231 145.524 1.00 24.29 744 LEU B N 1
ATOM 11732 C CA . LEU B 1 717 ? 11.731 92.407 145.368 1.00 24.53 744 LEU B CA 1
ATOM 11733 C C . LEU B 1 717 ? 11.449 91.326 144.351 1.00 26.76 744 LEU B C 1
ATOM 11734 O O . LEU B 1 717 ? 10.346 90.792 144.321 1.00 26.79 744 LEU B O 1
ATOM 11739 N N . SER B 1 718 ? 12.443 91.080 143.474 1.00 27.93 745 SER B N 1
ATOM 11740 C CA . SER B 1 718 ? 12.464 89.963 142.505 1.00 29.74 745 SER B CA 1
ATOM 11741 C C . SER B 1 718 ? 12.946 88.660 143.125 1.00 28.78 745 SER B C 1
ATOM 11742 O O . SER B 1 718 ? 13.710 88.669 144.083 1.00 25.46 745 SER B O 1
ATOM 11745 N N . TYR B 1 719 ? 12.578 87.530 142.523 1.00 29.22 746 TYR B N 1
ATOM 11746 C CA . TYR B 1 719 ? 12.995 86.295 143.112 1.00 29.23 746 TYR B CA 1
ATOM 11747 C C . TYR B 1 719 ? 14.533 86.297 143.217 1.00 29.31 746 TYR B C 1
ATOM 11748 O O . TYR B 1 719 ? 15.221 87.000 142.459 1.00 30.78 746 TYR B O 1
ATOM 11757 N N . GLY B 1 720 ? 15.069 85.548 144.176 1.00 27.94 747 GLY B N 1
ATOM 11758 C CA . GLY B 1 720 ? 16.496 85.504 144.392 1.00 27.78 747 GLY B CA 1
ATOM 11759 C C . GLY B 1 720 ? 16.854 85.487 145.892 1.00 27.58 747 GLY B C 1
ATOM 11760 O O . GLY B 1 720 ? 15.984 85.406 146.779 1.00 25.56 747 GLY B O 1
ATOM 11761 N N . ASN B 1 721 ? 18.156 85.557 146.131 1.00 27.59 748 ASN B N 1
ATOM 11762 C CA . ASN B 1 721 ? 18.762 85.544 147.419 1.00 28.08 748 ASN B CA 1
ATOM 11763 C C . ASN B 1 721 ? 19.224 86.936 147.808 1.00 27.82 748 ASN B C 1
ATOM 11764 O O . ASN B 1 721 ? 19.851 87.639 147.002 1.00 30.16 748 ASN B O 1
ATOM 11769 N N . TYR B 1 722 ? 18.903 87.328 149.035 1.00 25.96 749 TYR B N 1
ATOM 11770 C CA . TYR B 1 722 ? 19.320 88.615 149.618 1.00 24.33 749 TYR B CA 1
ATOM 11771 C C . TYR B 1 722 ? 19.809 88.346 151.041 1.00 22.98 749 TYR B C 1
ATOM 11772 O O . TYR B 1 722 ? 19.587 87.245 151.585 1.00 22.82 749 TYR B O 1
ATOM 11781 N N . GLN B 1 723 ? 20.473 89.333 151.623 1.00 21.29 750 GLN B N 1
ATOM 11782 C CA . GLN B 1 723 ? 20.934 89.245 153.011 1.00 21.53 750 GLN B CA 1
ATOM 11783 C C . GLN B 1 723 ? 20.777 90.653 153.576 1.00 19.91 750 GLN B C 1
ATOM 11784 O O . GLN B 1 723 ? 21.384 91.575 153.057 1.00 19.63 750 GLN B O 1
ATOM 11790 N N . LEU B 1 724 ? 19.950 90.803 154.614 1.00 17.34 751 LEU B N 1
ATOM 11791 C CA . LEU B 1 724 ? 19.770 92.068 155.271 1.00 17.03 751 LEU B CA 1
ATOM 11792 C C . LEU B 1 724 ? 20.829 92.217 156.372 1.00 17.95 751 LEU B C 1
ATOM 11793 O O . LEU B 1 724 ? 20.941 91.377 157.279 1.00 17.05 751 LEU B O 1
ATOM 11798 N N . ILE B 1 725 ? 21.581 93.301 156.318 1.00 18.33 752 ILE B N 1
ATOM 11799 C CA . ILE B 1 725 ? 22.580 93.543 157.331 1.00 20.05 752 ILE B CA 1
ATOM 11800 C C . ILE B 1 725 ? 22.226 94.820 158.091 1.00 20.09 752 ILE B C 1
ATOM 11801 O O . ILE B 1 725 ? 22.003 95.868 157.484 1.00 20.56 752 ILE B O 1
ATOM 11806 N N . ILE B 1 726 ? 22.105 94.710 159.409 1.00 18.53 753 ILE B N 1
ATOM 11807 C CA . ILE B 1 726 ? 21.721 95.846 160.212 1.00 19.08 753 ILE B CA 1
ATOM 11808 C C . ILE B 1 726 ? 22.804 96.125 161.232 1.00 20.77 753 ILE B C 1
ATOM 11809 O O . ILE B 1 726 ? 23.310 95.196 161.834 1.00 22.65 753 ILE B O 1
ATOM 11814 N N . SER B 1 727 ? 23.201 97.377 161.424 1.00 23.27 754 SER B N 1
ATOM 11815 C CA . SER B 1 727 ? 24.296 97.663 162.384 1.00 26.82 754 SER B CA 1
ATOM 11816 C C . SER B 1 727 ? 24.093 98.984 163.084 1.00 27.77 754 SER B C 1
ATOM 11817 O O . SER B 1 727 ? 23.565 99.908 162.505 1.00 28.07 754 SER B O 1
ATOM 11820 N N . LYS B 1 728 ? 24.509 99.072 164.340 1.00 31.34 755 LYS B N 1
ATOM 11821 C CA . LYS B 1 728 ? 24.471 100.315 165.093 1.00 34.28 755 LYS B CA 1
ATOM 11822 C C . LYS B 1 728 ? 25.470 101.271 164.493 1.00 37.29 755 LYS B C 1
ATOM 11823 O O . LYS B 1 728 ? 26.577 100.859 164.192 1.00 39.26 755 LYS B O 1
ATOM 11829 N N . LEU B 1 729 ? 25.091 102.539 164.354 1.00 39.74 756 LEU B N 1
ATOM 11830 C CA . LEU B 1 729 ? 26.023 103.609 163.982 1.00 44.55 756 LEU B CA 1
ATOM 11831 C C . LEU B 1 729 ? 26.879 104.002 165.194 1.00 47.71 756 LEU B C 1
ATOM 11832 O O . LEU B 1 729 ? 26.375 104.472 166.215 1.00 48.01 756 LEU B O 1
ATOM 11837 N N . GLU B 1 730 ? 28.176 103.764 165.085 1.00 51.12 757 GLU B N 1
ATOM 11838 C CA . GLU B 1 730 ? 29.088 103.930 166.202 1.00 55.33 757 GLU B CA 1
ATOM 11839 C C . GLU B 1 730 ? 29.342 105.433 166.428 1.00 58.46 757 GLU B C 1
ATOM 11840 O O . GLU B 1 730 ? 29.050 106.244 165.553 1.00 59.08 757 GLU B O 1
ATOM 11846 N N . ARG B 1 731 ? 29.878 105.808 167.589 1.00 61.78 758 ARG B N 1
ATOM 11847 C CA . ARG B 1 731 ? 30.087 107.233 167.919 1.00 65.00 758 ARG B CA 1
ATOM 11848 C C . ARG B 1 731 ? 31.037 108.016 166.985 1.00 67.63 758 ARG B C 1
ATOM 11849 O O . ARG B 1 731 ? 30.883 109.223 166.808 1.00 68.82 758 ARG B O 1
ATOM 11857 N N . ASP B 1 732 ? 31.986 107.312 166.370 1.00 68.94 759 ASP B N 1
ATOM 11858 C CA . ASP B 1 732 ? 32.800 107.841 165.263 1.00 70.82 759 ASP B CA 1
ATOM 11859 C C . ASP B 1 732 ? 31.979 108.127 163.999 1.00 69.21 759 ASP B C 1
ATOM 11860 O O . ASP B 1 732 ? 32.360 108.969 163.191 1.00 70.44 759 ASP B O 1
ATOM 11865 N N . GLY B 1 733 ? 30.864 107.412 163.821 1.00 66.35 760 GLY B N 1
ATOM 11866 C CA . GLY B 1 733 ? 30.059 107.512 162.603 1.00 64.46 760 GLY B CA 1
ATOM 11867 C C . GLY B 1 733 ? 30.328 106.297 161.738 1.00 63.33 760 GLY B C 1
ATOM 11868 O O . GLY B 1 733 ? 29.902 106.227 160.586 1.00 62.73 760 GLY B O 1
ATOM 11869 N N . GLN B 1 734 ? 31.055 105.344 162.308 1.00 63.46 761 GLN B N 1
ATOM 11870 C CA . GLN B 1 734 ? 31.338 104.053 161.687 1.00 62.58 761 GLN B CA 1
ATOM 11871 C C . GLN B 1 734 ? 30.247 103.032 162.037 1.00 59.75 761 GLN B C 1
ATOM 11872 O O . GLN B 1 734 ? 29.644 103.119 163.098 1.00 58.58 761 GLN B O 1
ATOM 11878 N N . PRO B 1 735 ? 29.969 102.073 161.134 1.00 58.54 762 PRO B N 1
ATOM 11879 C CA . PRO B 1 735 ? 29.096 100.989 161.552 1.00 56.45 762 PRO B CA 1
ATOM 11880 C C . PRO B 1 735 ? 29.857 100.047 162.470 1.00 57.48 762 PRO B C 1
ATOM 11881 O O . PRO B 1 735 ? 31.069 99.876 162.309 1.00 59.61 762 PRO B O 1
ATOM 11885 N N . SER B 1 736 ? 29.162 99.458 163.438 1.00 56.48 763 SER B N 1
ATOM 11886 C CA . SER B 1 736 ? 29.761 98.437 164.295 1.00 57.12 763 SER B CA 1
ATOM 11887 C C . SER B 1 736 ? 30.036 97.134 163.542 1.00 57.11 763 SER B C 1
ATOM 11888 O O . SER B 1 736 ? 29.560 96.924 162.408 1.00 55.30 763 SER B O 1
ATOM 11891 N N . ASN B 1 737 ? 30.799 96.251 164.194 1.00 58.24 764 ASN B N 1
ATOM 11892 C CA . ASN B 1 737 ? 31.115 94.942 163.617 1.00 58.01 764 ASN B CA 1
ATOM 11893 C C . ASN B 1 737 ? 30.385 93.797 164.351 1.00 55.68 764 ASN B C 1
ATOM 11894 O O . ASN B 1 737 ? 30.818 92.652 164.321 1.00 56.46 764 ASN B O 1
ATOM 11899 N N . ARG B 1 738 ? 29.267 94.149 165.004 1.00 52.55 765 ARG B N 1
ATOM 11900 C CA . ARG B 1 738 ? 28.232 93.202 165.447 1.00 49.79 765 ARG B CA 1
ATOM 11901 C C . ARG B 1 738 ? 26.941 93.463 164.668 1.00 44.81 765 ARG B C 1
ATOM 11902 O O . ARG B 1 738 ? 25.932 93.909 165.227 1.00 42.65 765 ARG B O 1
ATOM 11910 N N . PRO B 1 739 ? 26.966 93.181 163.367 1.00 42.91 766 PRO B N 1
ATOM 11911 C CA . PRO B 1 739 ? 25.723 93.384 162.643 1.00 39.70 766 PRO B CA 1
ATOM 11912 C C . PRO B 1 739 ? 24.758 92.230 162.918 1.00 36.71 766 PRO B C 1
ATOM 11913 O O . PRO B 1 739 ? 25.183 91.129 163.284 1.00 37.52 766 PRO B O 1
ATOM 11917 N N . HIS B 1 740 ? 23.476 92.524 162.816 1.00 32.85 767 HIS B N 1
ATOM 11918 C CA . HIS B 1 740 ? 22.469 91.491 162.653 1.00 31.04 767 HIS B CA 1
ATOM 11919 C C . HIS B 1 740 ? 22.327 91.143 161.167 1.00 28.39 767 HIS B C 1
ATOM 11920 O O . HIS B 1 740 ? 22.170 92.026 160.340 1.00 25.69 767 HIS B O 1
ATOM 11927 N N . ILE B 1 741 ? 22.373 89.846 160.884 1.00 27.23 768 ILE B N 1
ATOM 11928 C CA . ILE B 1 741 ? 22.277 89.296 159.520 1.00 26.56 768 ILE B CA 1
ATOM 11929 C C . ILE B 1 741 ? 21.033 88.410 159.380 1.00 24.50 768 ILE B C 1
ATOM 11930 O O . ILE B 1 741 ? 20.775 87.574 160.228 1.00 24.67 768 ILE B O 1
ATOM 11935 N N . LEU B 1 742 ? 20.222 88.659 158.356 1.00 22.92 769 LEU B N 1
ATOM 11936 C CA . LEU B 1 742 ? 19.073 87.800 158.019 1.00 21.42 769 LEU B CA 1
ATOM 11937 C C . LEU B 1 742 ? 19.193 87.402 156.580 1.00 21.21 769 LEU B C 1
ATOM 11938 O O . LEU B 1 742 ? 19.163 88.286 155.747 1.00 22.21 769 LEU B O 1
ATOM 11943 N N . ASN B 1 743 ? 19.338 86.115 156.251 1.00 22.01 770 ASN B N 1
ATOM 11944 C CA . ASN B 1 743 ? 19.290 85.717 154.811 1.00 22.90 770 ASN B CA 1
ATOM 11945 C C . ASN B 1 743 ? 17.849 85.555 154.360 1.00 21.38 770 ASN B C 1
ATOM 11946 O O . ASN B 1 743 ? 17.050 84.903 155.026 1.00 21.84 770 ASN B O 1
ATOM 11951 N N . ILE B 1 744 ? 17.517 86.202 153.276 1.00 20.72 771 ILE B N 1
ATOM 11952 C CA . ILE B 1 744 ? 16.189 86.140 152.668 1.00 21.78 771 ILE B CA 1
ATOM 11953 C C . ILE B 1 744 ? 16.186 85.446 151.301 1.00 23.38 771 ILE B C 1
ATOM 11954 O O . ILE B 1 744 ? 16.955 85.826 150.407 1.00 26.09 771 ILE B O 1
ATOM 11959 N N . ARG B 1 745 ? 15.345 84.427 151.121 1.00 23.70 772 ARG B N 1
ATOM 11960 C CA . ARG B 1 745 ? 15.171 83.827 149.828 1.00 24.43 772 ARG B CA 1
ATOM 11961 C C . ARG B 1 745 ? 13.750 84.129 149.327 1.00 24.54 772 ARG B C 1
ATOM 11962 O O . ARG B 1 745 ? 12.756 83.818 150.014 1.00 24.20 772 ARG B O 1
ATOM 11970 N N . ILE B 1 746 ? 13.647 84.790 148.168 1.00 23.05 773 ILE B N 1
ATOM 11971 C CA . ILE B 1 746 ? 12.365 84.946 147.502 1.00 23.08 773 ILE B CA 1
ATOM 11972 C C . ILE B 1 746 ? 12.250 83.927 146.343 1.00 25.24 773 ILE B C 1
ATOM 11973 O O . ILE B 1 746 ? 13.092 83.958 145.420 1.00 26.39 773 ILE B O 1
ATOM 11978 N N . LEU B 1 747 ? 11.222 83.065 146.374 1.00 25.59 774 LEU B N 1
ATOM 11979 C CA . LEU B 1 747 ? 11.083 81.913 145.456 1.00 27.52 774 LEU B CA 1
ATOM 11980 C C . LEU B 1 747 ? 10.454 82.397 144.166 1.00 28.60 774 LEU B C 1
ATOM 11981 O O . LEU B 1 747 ? 9.680 83.338 144.199 1.00 28.32 774 LEU B O 1
ATOM 11986 N N . PRO B 1 748 ? 10.793 81.788 143.029 1.00 30.17 775 PRO B N 1
ATOM 11987 C CA . PRO B 1 748 ? 10.131 82.171 141.765 1.00 32.61 775 PRO B CA 1
ATOM 11988 C C . PRO B 1 748 ? 8.659 81.774 141.760 1.00 34.29 775 PRO B C 1
ATOM 11989 O O . PRO B 1 748 ? 8.294 80.873 142.488 1.00 34.90 775 PRO B O 1
ATOM 11993 N N . PRO B 1 749 ? 7.806 82.438 140.945 1.00 37.01 776 PRO B N 1
ATOM 11994 C CA . PRO B 1 749 ? 6.370 82.030 140.811 1.00 38.90 776 PRO B CA 1
ATOM 11995 C C . PRO B 1 749 ? 6.128 80.535 140.597 1.00 42.17 776 PRO B C 1
ATOM 11996 O O . PRO B 1 749 ? 5.136 79.985 141.097 1.00 44.60 776 PRO B O 1
ATOM 12000 N N . TRP B 1 750 ? 7.014 79.866 139.874 1.00 43.33 777 TRP B N 1
ATOM 12001 C CA . TRP B 1 750 ? 6.742 78.472 139.483 1.00 45.87 777 TRP B CA 1
ATOM 12002 C C . TRP B 1 750 ? 7.082 77.457 140.569 1.00 45.76 777 TRP B C 1
ATOM 12003 O O . TRP B 1 750 ? 7.533 77.847 141.654 1.00 45.46 777 TRP B O 1
#

Solvent-accessible surface area: 64405 Å² total; per-residue (Å²): 71,164,120,10,60,33,13,108,14,46,106,87,0,24,22,0,11,12,8,29,21,1,87,74,14,11,0,10,0,3,0,34,68,0,3,6,8,19,7,5,40,48,44,34,78,13,4,54,196,65,90,111,6,23,19,72,0,35,15,18,23,42,4,26,39,7,17,0,14,2,0,3,56,120,1,10,9,2,2,13,3,29,40,7,101,47,49,82,17,109,30,130,22,19,77,41,0,69,14,20,12,65,36,64,9,30,0,4,0,0,0,62,124,4,0,37,17,3,42,16,22,60,41,82,59,52,70,19,36,56,188,185,16,44,4,56,35,42,28,0,56,10,6,30,98,6,158,93,70,58,2,1,0,0,0,86,64,6,4,0,37,36,48,98,107,88,18,95,14,83,49,8,108,10,57,141,29,131,96,44,123,26,19,65,0,33,11,12,38,57,2,83,124,54,43,3,2,0,0,0,1,58,10,49,2,3,7,10,6,46,28,45,36,63,42,63,96,18,43,35,12,146,154,28,5,0,46,5,13,6,45,16,32,121,31,14,1,0,1,0,0,53,48,0,0,27,3,14,90,64,96,128,54,118,51,84,80,22,88,74,66,99,225,70,154,100,13,0,7,37,41,55,0,81,40,12,45,36,6,132,57,88,0,4,0,0,0,0,49,123,0,0,0,4,13,91,77,87,56,49,53,62,4,60,4,60,90,11,31,50,52,69,67,25,6,29,3,37,11,14,48,50,2,81,112,23,44,3,0,1,0,0,13,42,0,0,2,20,2,43,58,11,24,29,118,186,4,102,20,13,20,0,40,36,45,48,172,85,43,61,7,49,10,4,4,0,21,32,7,40,31,8,108,89,89,46,0,0,0,0,0,6,14,0,0,2,31,2,40,49,99,88,108,55,27,70,70,18,55,2,28,11,110,122,91,57,0,65,32,0,19,38,0,9,11,34,138,71,24,46,0,4,0,0,2,10,78,0,0,0,0,2,0,38,0,89,106,2,46,132,43,135,74,64,102,21,115,3,69,57,17,2,5,62,144,85,43,7,39,1,33,63,3,42,13,0,17,52,13,118,97,35,15,4,0,0,3,0,66,115,32,114,0,2,2,25,0,29,47,160,102,110,104,22,67,90,37,26,31,122,80,0,44,58,131,84,35,4,60,48,2,20,41,6,140,93,10,40,1,0,0,0,15,92,20,0,0,0,38,0,66,23,101,50,78,89,32,50,80,21,72,162,105,51,4,56,5,5,25,28,4,103,88,19,0,12,0,2,1,53,81,15,21,40,33,0,52,16,172,108,18,95,35,176,102,140,123,141,87,152,13,23,4,15,28,38,2,82,149,103,58,3,0,5,5,0,1,54,81,0,3,0,1,20,43,59,126,89,39,44,38,141,46,106,21,21,1,23,3,2,33,6,68,127,119,71,7,19,9,43,78,77,99,20,0,17,27,10,33,78,15,108,72,6,82,2,43,103,76,10,20,54,1,10,2,16,1,0,3,16,4,7,13,33,88,146,68,15,116,8,0,34,49,1,82,53,86,26,177,124,66,52,136,22,145,37,115,80,15,97,0,90,26,84,122,6,75,141,21,108,15,70,0,25,0,1,46,25,82,182,114,42,117,28,22,149,187,41,40,67,0,52,3,76,2,0,9,78,162,50,64,128,85,58,55,112,129,148,20,142,120,12,22,38,19,105,18,38,53,151,4,34,18,0,16,10,8,26,34,4,83,82,18,11,0,9,0,3,0,31,68,0,3,3,8,24,8,6,41,52,37,40,67,16,4,53,201,68,85,115,7,32,33,85,1,52,15,13,24,43,4,26,46,4,10,0,8,2,0,4,70,125,0,9,9,2,1,16,2,28,40,6,115,49,50,82,10,75,33,126,18,22,73,43,0,54,12,17,10,63,40,64,12,25,0,6,0,0,2,66,120,4,0,36,20,1,44,11,20,53,26,96,58,51,54,17,33,47,215,174,19,42,6,51,39,38,24,0,56,10,7,30,89,4,157,92,75,57,2,1,0,0,0,74,67,12,4,0,37,37,55,100,107,91,17,96,13,81,47,11,110,29,61,55,170,92,115,122,36,40,66,0,37,10,11,37,39,2,81,125,53,53,3,1,0,0,0,0,96,10,29,2,0,6,12,10,52,28,40,41,68,47,74,82,17,33,68,32,160,128,12,14,2,50,5,14,8,47,13,35,107,31,14,1,0,1,0,0,49,68,0,0,28,2,14,93,64,102,127,53,113,53,72,81,15,86,74,62,102,231,60,163,86,9,0,7,37,42,52,0,90,42,10,46,37,6,157,55,89,0,4,0,0,0,0,48,121,1,0,0,3,12,92,72,116,53,41,43,55,1,59,7,55,76,6,32,40,54,80,57,30,4,26,2,35,10,14,49,54,7,72,115,22,41,2,0,1,0,0,12,45,0,0,2,25,5,30,16,31,20,3,59,116,161,55,32,18,25,0,44,41,30,42,150,83,45,63,5,48,12,2,7,0,30,32,7,38,30,10,112,86,92,48,0,0,0,0,0,21,14,1,0,2,35,1,41,47,94,81,106,54,27,55,79,21,66,1,9,6,120,102,52,89,52,46,1,71,40,0,26,42,0,11,11,29,135,76,30,51,0,3,0,0,0,6,87,1,0,0,0,0,0,48,0,92,126,1,43,141,46,141,82,59,61,25,88,5,82,52,21,1,6,80,154,63,44,8,38,12,25,56,2,40,15,1,22,57,13,112,73,38,16,6,0,0,0,2,99,122,29,121,1,0,1,35,0,32,37,162,99,87,112,28,45,87,34,24,32,130,54,0,46,61,120,62,18,2,51,49,1,18,37,6,142,101,8,39,0,0,0,0,4,48,5,0,0,0,42,0,50,11,155,98,64,55,57,99,34,42,90,9,50,77,151,68,107,4,46,5,58,6,4,24,34,5,103,98,25,0,9,0,2,0,63,63,8,27,25,38,0,48,13,180,89,4,98,32,183,85,51,166,69,138,94,92,10,22,3,16,27,38,8,96,164,78,38,0,0,1,1,0,1,54,75,0,3,0,3,22,37,16,121,132,97,36,30,57,32,73,37,83,14,19,0,17,2,0,34,10,80,121,125,60,13,18,21,39,74,104,156,43,8,48,29,11,31,74,24,111,68,5,141,1,101,114,77,13,27,47,3,10,1,14,0,0,1,16,4,5,18,20,134,155,69,37,112,9,1,30,43,1,72,62,96,32,179,122,73,51,139,25,144,32,115,73,17,84,0,92,27,75,113,5,73,128,24,116,19,55,0,26,0,0,34,41,48,152,119,44,113,46,17,145,130,54,37,74,0,58,3,105,2,56,29,85,219